Protein 8B2Y (pdb70)

Structure (mmCIF, N/CA/C/O backbone):
data_8B2Y
#
_entry.id   8B2Y
#
_cell.length_a   182.904
_cell.length_b   182.904
_cell.length_c   155.870
_cell.angle_alpha   90.000
_cell.angle_beta   90.000
_cell.angle_gamma   120.000
#
_symmetry.space_group_name_H-M   'P 65'
#
loop_
_entity.id
_entity.type
_entity.pdbx_description
1 polymer 'CsiFP4 chain A'
2 non-polymer 'SULFATE ION'
3 non-polymer 'CHLORIDE ION'
4 water water
#
loop_
_atom_site.group_PDB
_atom_site.id
_atom_site.type_symbol
_atom_site.label_atom_id
_atom_site.label_alt_id
_atom_site.label_comp_id
_atom_site.label_asym_id
_atom_site.label_entity_id
_atom_site.label_seq_id
_atom_site.pdbx_PDB_ins_code
_atom_site.Cartn_x
_atom_site.Cartn_y
_atom_site.Cartn_z
_atom_site.occupancy
_atom_site.B_iso_or_equiv
_atom_site.auth_seq_id
_atom_site.auth_comp_id
_atom_site.auth_asym_id
_atom_site.auth_atom_id
_atom_site.pdbx_PDB_model_num
ATOM 1 N N . MET A 1 3 ? 51.665 -57.388 20.777 1.00 77.08 3 MET A N 1
ATOM 2 C CA . MET A 1 3 ? 51.694 -55.930 20.745 1.00 76.79 3 MET A CA 1
ATOM 3 C C . MET A 1 3 ? 52.827 -55.378 21.602 1.00 76.09 3 MET A C 1
ATOM 4 O O . MET A 1 3 ? 52.993 -55.764 22.759 1.00 75.58 3 MET A O 1
ATOM 9 N N . ASN A 1 4 ? 53.601 -54.466 21.020 1.00 63.83 4 ASN A N 1
ATOM 10 C CA . ASN A 1 4 ? 54.742 -53.848 21.679 1.00 63.16 4 ASN A CA 1
ATOM 11 C C . ASN A 1 4 ? 54.451 -52.358 21.834 1.00 63.10 4 ASN A C 1
ATOM 12 O O . ASN A 1 4 ? 53.991 -51.705 20.893 1.00 63.68 4 ASN A O 1
ATOM 17 N N . ILE A 1 5 ? 54.732 -51.832 23.030 1.00 56.49 5 ILE A N 1
ATOM 18 C CA . ILE A 1 5 ? 54.418 -50.446 23.384 1.00 56.40 5 ILE A CA 1
ATOM 19 C C . ILE A 1 5 ? 55.237 -49.447 22.574 1.00 56.39 5 ILE A C 1
ATOM 20 O O . ILE A 1 5 ? 54.723 -48.397 22.165 1.00 56.74 5 ILE A O 1
ATOM 25 N N . GLY A 1 6 ? 56.517 -49.743 22.343 1.00 56.64 6 GLY A N 1
ATOM 26 C CA . GLY A 1 6 ? 57.375 -48.806 21.632 1.00 56.53 6 GLY A CA 1
ATOM 27 C C . GLY A 1 6 ? 56.843 -48.439 20.261 1.00 57.34 6 GLY A C 1
ATOM 28 O O . GLY A 1 6 ? 57.167 -47.372 19.728 1.00 57.37 6 GLY A O 1
ATOM 29 N N . SER A 1 7 ? 56.023 -49.316 19.675 1.00 59.72 7 SER A N 1
ATOM 30 C CA . SER A 1 7 ? 55.443 -49.061 18.364 1.00 60.65 7 SER A CA 1
ATOM 31 C C . SER A 1 7 ? 54.562 -47.821 18.352 1.00 61.01 7 SER A C 1
ATOM 32 O O . SER A 1 7 ? 54.388 -47.204 17.295 1.00 61.68 7 SER A O 1
ATOM 35 N N . VAL A 1 8 ? 53.992 -47.444 19.499 1.00 55.29 8 VAL A N 1
ATOM 36 C CA . VAL A 1 8 ? 53.097 -46.288 19.515 1.00 55.75 8 VAL A CA 1
ATOM 37 C C . VAL A 1 8 ? 53.872 -44.974 19.661 1.00 55.26 8 VAL A C 1
ATOM 38 O O . VAL A 1 8 ? 53.462 -43.946 19.109 1.00 55.81 8 VAL A O 1
ATOM 42 N N . VAL A 1 9 ? 55.001 -44.980 20.379 1.00 50.40 9 VAL A N 1
ATOM 43 C CA . VAL A 1 9 ? 55.741 -43.736 20.585 1.00 49.90 9 VAL A CA 1
ATOM 44 C C . VAL A 1 9 ? 56.407 -43.271 19.291 1.00 50.11 9 VAL A C 1
ATOM 45 O O . VAL A 1 9 ? 56.497 -42.064 19.037 1.00 50.16 9 VAL A O 1
ATOM 49 N N . PHE A 1 10 ? 56.871 -44.199 18.450 1.00 45.92 10 PHE A N 1
ATOM 50 C CA . PHE A 1 10 ? 57.559 -43.859 17.210 1.00 46.10 10 PHE A CA 1
ATOM 51 C C . PHE A 1 10 ? 56.621 -43.779 16.010 1.00 47.23 10 PHE A C 1
ATOM 52 O O . PHE A 1 10 ? 57.097 -43.747 14.871 1.00 47.51 10 PHE A O 1
ATOM 60 N N . GLN A 1 11 ? 55.308 -43.717 16.234 1.00 48.56 11 GLN A N 1
ATOM 61 C CA . GLN A 1 11 ? 54.363 -43.684 15.124 1.00 49.81 11 GLN A CA 1
ATOM 62 C C . GLN A 1 11 ? 54.275 -42.322 14.448 1.00 50.04 11 GLN A C 1
ATOM 63 O O . GLN A 1 11 ? 53.701 -42.230 13.357 1.00 50.93 11 GLN A O 1
ATOM 65 N N . LYS A 1 12 ? 54.829 -41.283 15.053 1.00 47.29 12 LYS A N 1
ATOM 66 C CA . LYS A 1 12 ? 54.933 -39.952 14.478 1.00 47.29 12 LYS A CA 1
ATOM 67 C C . LYS A 1 12 ? 56.391 -39.529 14.527 1.00 46.20 12 LYS A C 1
ATOM 68 O O . LYS A 1 12 ? 57.175 -40.078 15.310 1.00 45.46 12 LYS A O 1
ATOM 70 N N . PRO A 1 13 ? 56.795 -38.562 13.701 1.00 43.73 13 PRO A N 1
ATOM 71 C CA . PRO A 1 13 ? 58.177 -38.072 13.785 1.00 42.81 13 PRO A CA 1
ATOM 72 C C . PRO A 1 13 ? 58.475 -37.494 15.162 1.00 42.17 13 PRO A C 1
ATOM 73 O O . PRO A 1 13 ? 57.661 -36.777 15.747 1.00 42.45 13 PRO A O 1
ATOM 77 N N . ILE A 1 14 ? 59.662 -37.809 15.670 1.00 41.02 14 ILE A N 1
ATOM 78 C CA . ILE A 1 14 ? 60.092 -37.422 17.008 1.00 40.40 14 ILE A CA 1
ATOM 79 C C . ILE A 1 14 ? 61.390 -36.639 16.875 1.00 39.84 14 ILE A C 1
ATOM 80 O O . ILE A 1 14 ? 62.280 -37.062 16.135 1.00 39.63 14 ILE A O 1
ATOM 85 N N . PRO A 1 15 ? 61.542 -35.504 17.551 1.00 36.53 15 PRO A N 1
ATOM 86 C CA . PRO A 1 15 ? 62.858 -34.863 17.609 1.00 35.98 15 PRO A CA 1
ATOM 87 C C . PRO A 1 15 ? 63.818 -35.690 18.449 1.00 35.37 15 PRO A C 1
ATOM 88 O O . PRO A 1 15 ? 63.410 -36.434 19.345 1.00 35.29 15 PRO A O 1
ATOM 92 N N . PHE A 1 16 ? 65.110 -35.570 18.142 1.00 35.62 16 PHE A N 1
ATOM 93 C CA . PHE A 1 16 ? 66.137 -36.250 18.917 1.00 35.02 16 PHE A CA 1
ATOM 94 C C . PHE A 1 16 ? 67.289 -35.300 19.217 1.00 34.58 16 PHE A C 1
ATOM 95 O O . PHE A 1 16 ? 67.495 -34.296 18.529 1.00 34.70 16 PHE A O 1
ATOM 103 N N . VAL A 1 17 ? 68.038 -35.642 20.264 1.00 34.33 17 VAL A N 1
ATOM 104 C CA . VAL A 1 17 ? 69.184 -34.874 20.737 1.00 34.00 17 VAL A CA 1
ATOM 105 C C . VAL A 1 17 ? 70.345 -35.839 20.946 1.00 33.65 17 VAL A C 1
ATOM 106 O O . VAL A 1 17 ? 70.178 -36.880 21.590 1.00 33.58 17 VAL A O 1
ATOM 110 N N . VAL A 1 18 ? 71.511 -35.506 20.394 1.00 34.46 18 VAL A N 1
ATOM 111 C CA . VAL A 1 18 ? 72.700 -36.347 20.487 1.00 34.24 18 VAL A CA 1
ATOM 112 C C . VAL A 1 18 ? 73.763 -35.626 21.306 1.00 34.12 18 VAL A C 1
ATOM 113 O O . VAL A 1 18 ? 73.998 -34.426 21.119 1.00 34.18 18 VAL A O 1
ATOM 117 N N . GLN A 1 19 ? 74.412 -36.363 22.210 1.00 35.00 19 GLN A N 1
ATOM 118 C CA . GLN A 1 19 ? 75.457 -35.819 23.073 1.00 35.01 19 GLN A CA 1
ATOM 119 C C . GLN A 1 19 ? 76.581 -36.838 23.189 1.00 35.02 19 GLN A C 1
ATOM 120 O O . GLN A 1 19 ? 76.369 -37.937 23.709 1.00 35.04 19 GLN A O 1
ATOM 126 N N . PHE A 1 20 ? 77.775 -36.470 22.726 1.00 34.97 20 PHE A N 1
ATOM 127 C CA . PHE A 1 20 ? 78.914 -37.377 22.717 1.00 35.09 20 PHE A CA 1
ATOM 128 C C . PHE A 1 20 ? 80.144 -36.715 23.322 1.00 35.30 20 PHE A C 1
ATOM 129 O O . PHE A 1 20 ? 80.433 -35.546 23.050 1.00 35.31 20 PHE A O 1
ATOM 137 N N . GLU A 1 21 ? 80.857 -37.474 24.154 1.00 37.46 21 GLU A N 1
ATOM 138 C CA . GLU A 1 21 ? 82.166 -37.101 24.677 1.00 37.79 21 GLU A CA 1
ATOM 139 C C . GLU A 1 21 ? 83.186 -38.104 24.163 1.00 38.02 21 GLU A C 1
ATOM 140 O O . GLU A 1 21 ? 82.944 -39.315 24.207 1.00 38.10 21 GLU A O 1
ATOM 146 N N . GLY A 1 22 ? 84.314 -37.609 23.659 1.00 38.14 22 GLY A N 1
ATOM 147 C CA . GLY A 1 22 ? 85.276 -38.471 23.010 1.00 38.39 22 GLY A CA 1
ATOM 148 C C . GLY A 1 22 ? 86.698 -38.195 23.455 1.00 38.85 22 GLY A C 1
ATOM 149 O O . GLY A 1 22 ? 87.029 -37.113 23.946 1.00 38.93 22 GLY A O 1
ATOM 150 N N . ASP A 1 23 ? 87.538 -39.219 23.275 1.00 40.47 23 ASP A N 1
ATOM 151 C CA . ASP A 1 23 ? 88.970 -39.116 23.555 1.00 40.99 23 ASP A CA 1
ATOM 152 C C . ASP A 1 23 ? 89.635 -40.178 22.680 1.00 41.21 23 ASP A C 1
ATOM 153 O O . ASP A 1 23 ? 89.624 -41.362 23.026 1.00 41.58 23 ASP A O 1
ATOM 158 N N . ILE A 1 24 ? 90.193 -39.743 21.555 1.00 41.21 24 ILE A N 1
ATOM 159 C CA . ILE A 1 24 ? 90.863 -40.624 20.608 1.00 41.42 24 ILE A CA 1
ATOM 160 C C . ILE A 1 24 ? 92.296 -40.135 20.444 1.00 41.72 24 ILE A C 1
ATOM 161 O O . ILE A 1 24 ? 92.521 -38.967 20.100 1.00 41.44 24 ILE A O 1
ATOM 166 N N . ASN A 1 25 ? 93.260 -41.026 20.694 1.00 42.75 25 ASN A N 1
ATOM 167 C CA . ASN A 1 25 ? 94.685 -40.685 20.650 1.00 43.11 25 ASN A CA 1
ATOM 168 C C . ASN A 1 25 ? 95.006 -39.508 21.567 1.00 43.16 25 ASN A C 1
ATOM 169 O O . ASN A 1 25 ? 95.810 -38.635 21.235 1.00 43.13 25 ASN A O 1
ATOM 174 N N . GLY A 1 26 ? 94.363 -39.479 22.732 1.00 42.01 26 GLY A N 1
ATOM 175 C CA . GLY A 1 26 ? 94.584 -38.416 23.688 1.00 42.16 26 GLY A CA 1
ATOM 176 C C . GLY A 1 26 ? 93.933 -37.096 23.344 1.00 41.58 26 GLY A C 1
ATOM 177 O O . GLY A 1 26 ? 94.071 -36.138 24.116 1.00 41.74 26 GLY A O 1
ATOM 178 N N . LYS A 1 27 ? 93.244 -37.007 22.210 1.00 43.81 27 LYS A N 1
ATOM 179 C CA . LYS A 1 27 ? 92.589 -35.777 21.777 1.00 43.30 27 LYS A CA 1
ATOM 180 C C . LYS A 1 27 ? 91.134 -35.805 22.236 1.00 42.99 27 LYS A C 1
ATOM 181 O O . LYS A 1 27 ? 90.337 -36.615 21.752 1.00 42.74 27 LYS A O 1
ATOM 187 N N . LYS A 1 28 ? 90.794 -34.929 23.178 1.00 42.51 28 LYS A N 1
ATOM 188 C CA . LYS A 1 28 ? 89.442 -34.876 23.717 1.00 42.25 28 LYS A CA 1
ATOM 189 C C . LYS A 1 28 ? 88.540 -34.029 22.828 1.00 41.71 28 LYS A C 1
ATOM 190 O O . LYS A 1 28 ? 88.953 -32.986 22.314 1.00 41.66 28 LYS A O 1
ATOM 196 N N . PHE A 1 29 ? 87.301 -34.484 22.648 1.00 39.38 29 PHE A N 1
ATOM 197 C CA . PHE A 1 29 ? 86.337 -33.742 21.850 1.00 38.96 29 PHE A CA 1
ATOM 198 C C . PHE A 1 29 ? 84.942 -33.936 22.425 1.00 38.77 29 PHE A C 1
ATOM 199 O O . PHE A 1 29 ? 84.689 -34.863 23.198 1.00 38.88 29 PHE A O 1
ATOM 207 N N . SER A 1 30 ? 84.037 -33.039 22.036 1.00 37.77 30 SER A N 1
ATOM 208 C CA . SER A 1 30 ? 82.633 -33.117 22.420 1.00 37.59 30 SER A CA 1
ATOM 209 C C . SER A 1 30 ? 81.773 -32.749 21.222 1.00 37.32 30 SER A C 1
ATOM 210 O O . SER A 1 30 ? 82.047 -31.757 20.539 1.00 37.34 30 SER A O 1
ATOM 213 N N . VAL A 1 31 ? 80.743 -33.551 20.968 1.00 35.70 31 VAL A N 1
ATOM 214 C CA . VAL A 1 31 ? 79.809 -33.326 19.874 1.00 35.56 31 VAL A CA 1
ATOM 215 C C . VAL A 1 31 ? 78.417 -33.119 20.452 1.00 35.54 31 VAL A C 1
ATOM 216 O O . VAL A 1 31 ? 78.005 -33.831 21.374 1.00 35.54 31 VAL A O 1
ATOM 220 N N . ALA A 1 32 ? 77.698 -32.135 19.914 1.00 36.04 32 ALA A N 1
ATOM 221 C CA . ALA A 1 32 ? 76.317 -31.867 20.290 1.00 36.12 32 ALA A CA 1
ATOM 222 C C . ALA A 1 32 ? 75.490 -31.750 19.021 1.00 36.18 32 ALA A C 1
ATOM 223 O O . ALA A 1 32 ? 75.845 -30.989 18.114 1.00 36.25 32 ALA A O 1
ATOM 225 N N . GLY A 1 33 ? 74.396 -32.513 18.949 1.00 35.03 33 GLY A N 1
ATOM 226 C CA . GLY A 1 33 ? 73.579 -32.542 17.757 1.00 35.21 33 GLY A CA 1
ATOM 227 C C . GLY A 1 33 ? 72.103 -32.642 18.088 1.00 35.45 33 GLY A C 1
ATOM 228 O O . GLY A 1 33 ? 71.711 -32.897 19.229 1.00 35.40 33 GLY A O 1
ATOM 229 N N . LYS A 1 34 ? 71.290 -32.433 17.056 1.00 36.47 34 LYS A N 1
ATOM 230 C CA . LYS A 1 34 ? 69.843 -32.543 17.165 1.00 36.84 34 LYS A CA 1
ATOM 231 C C . LYS A 1 34 ? 69.287 -32.828 15.781 1.00 37.22 34 LYS A C 1
ATOM 232 O O . LYS A 1 34 ? 69.898 -32.479 14.767 1.00 37.23 34 LYS A O 1
ATOM 238 N N . GLY A 1 35 ? 68.133 -33.472 15.752 1.00 37.43 35 GLY A N 1
ATOM 239 C CA . GLY A 1 35 ? 67.509 -33.791 14.492 1.00 37.92 35 GLY A CA 1
ATOM 240 C C . GLY A 1 35 ? 66.121 -34.339 14.696 1.00 38.44 35 GLY A C 1
ATOM 241 O O . GLY A 1 35 ? 65.514 -34.159 15.753 1.00 38.45 35 GLY A O 1
ATOM 242 N N . ILE A 1 36 ? 65.622 -35.015 13.667 1.00 38.84 36 ILE A N 1
ATOM 243 C CA . ILE A 1 36 ? 64.290 -35.605 13.696 1.00 39.35 36 ILE A CA 1
ATOM 244 C C . ILE A 1 36 ? 64.343 -36.992 13.081 1.00 39.45 36 ILE A C 1
ATOM 245 O O . ILE A 1 36 ? 65.043 -37.219 12.089 1.00 39.40 36 ILE A O 1
ATOM 250 N N . GLY A 1 37 ? 63.604 -37.914 13.672 1.00 38.86 37 GLY A N 1
ATOM 251 C CA . GLY A 1 37 ? 63.507 -39.266 13.149 1.00 39.14 37 GLY A CA 1
ATOM 252 C C . GLY A 1 37 ? 62.070 -39.670 12.918 1.00 39.92 37 GLY A C 1
ATOM 253 O O . GLY A 1 37 ? 61.193 -39.379 13.730 1.00 40.07 37 GLY A O 1
ATOM 254 N N . ASP A 1 38 ? 61.839 -40.342 11.797 1.00 41.60 38 ASP A N 1
ATOM 255 C CA . ASP A 1 38 ? 60.513 -40.813 11.413 1.00 42.52 38 ASP A CA 1
ATOM 256 C C . ASP A 1 38 ? 60.617 -42.317 11.188 1.00 42.87 38 ASP A C 1
ATOM 257 O O . ASP A 1 38 ? 61.073 -42.762 10.129 1.00 43.13 38 ASP A O 1
ATOM 262 N N . ALA A 1 39 ? 60.188 -43.101 12.179 1.00 43.07 39 ALA A N 1
ATOM 263 C CA . ALA A 1 39 ? 60.261 -44.549 12.048 1.00 43.47 39 ALA A CA 1
ATOM 264 C C . ALA A 1 39 ? 59.252 -45.082 11.043 1.00 44.68 39 ALA A C 1
ATOM 265 O O . ALA A 1 39 ? 59.342 -46.254 10.660 1.00 45.21 39 ALA A O 1
ATOM 267 N N . ASN A 1 40 ? 58.316 -44.242 10.590 1.00 47.10 40 ASN A N 1
ATOM 268 C CA . ASN A 1 40 ? 57.372 -44.668 9.565 1.00 48.28 40 ASN A CA 1
ATOM 269 C C . ASN A 1 40 ? 58.058 -44.811 8.217 1.00 48.32 40 ASN A C 1
ATOM 270 O O . ASN A 1 40 ? 57.680 -45.671 7.414 1.00 49.13 40 ASN A O 1
ATOM 275 N N . SER A 1 41 ? 59.079 -43.993 7.963 1.00 42.72 41 SER A N 1
ATOM 276 C CA . SER A 1 41 ? 59.832 -44.038 6.722 1.00 42.62 41 SER A CA 1
ATOM 277 C C . SER A 1 41 ? 61.231 -44.605 6.888 1.00 42.00 41 SER A C 1
ATOM 278 O O . SER A 1 41 ? 61.835 -45.020 5.893 1.00 42.09 41 SER A O 1
ATOM 281 N N . GLY A 1 42 ? 61.761 -44.624 8.107 1.00 42.93 42 GLY A N 1
ATOM 282 C CA . GLY A 1 42 ? 63.127 -45.038 8.329 1.00 42.29 42 GLY A CA 1
ATOM 283 C C . GLY A 1 42 ? 64.141 -43.942 8.124 1.00 41.48 42 GLY A C 1
ATOM 284 O O . GLY A 1 42 ? 65.345 -44.218 8.141 1.00 41.01 42 GLY A O 1
ATOM 285 N N . LYS A 1 43 ? 63.688 -42.708 7.927 1.00 40.55 43 LYS A N 1
ATOM 286 C CA . LYS A 1 43 ? 64.559 -41.563 7.714 1.00 39.89 43 LYS A CA 1
ATOM 287 C C . LYS A 1 43 ? 64.738 -40.816 9.026 1.00 39.25 43 LYS A C 1
ATOM 288 O O . LYS A 1 43 ? 63.752 -40.474 9.688 1.00 39.44 43 LYS A O 1
ATOM 294 N N . PHE A 1 44 ? 65.989 -40.570 9.403 1.00 39.23 44 PHE A N 1
ATOM 295 C CA . PHE A 1 44 ? 66.274 -39.632 10.478 1.00 38.65 44 PHE A CA 1
ATOM 296 C C . PHE A 1 44 ? 67.489 -38.800 10.108 1.00 38.16 44 PHE A C 1
ATOM 297 O O . PHE A 1 44 ? 68.518 -39.335 9.684 1.00 37.97 44 PHE A O 1
ATOM 305 N N . GLU A 1 45 ? 67.347 -37.485 10.259 1.00 40.89 45 GLU A N 1
ATOM 306 C CA . GLU A 1 45 ? 68.315 -36.506 9.792 1.00 40.58 45 GLU A CA 1
ATOM 307 C C . GLU A 1 45 ? 68.679 -35.590 10.947 1.00 40.15 45 GLU A C 1
ATOM 308 O O . GLU A 1 45 ? 67.793 -35.108 11.660 1.00 40.33 45 GLU A O 1
ATOM 314 N N . GLY A 1 46 ? 69.974 -35.355 11.134 1.00 38.43 46 GLY A N 1
ATOM 315 C CA . GLY A 1 46 ? 70.425 -34.503 12.216 1.00 38.04 46 GLY A CA 1
ATOM 316 C C . GLY A 1 46 ? 71.653 -33.709 11.831 1.00 37.74 46 GLY A C 1
ATOM 317 O O . GLY A 1 46 ? 72.402 -34.074 10.918 1.00 37.71 46 GLY A O 1
ATOM 318 N N . LYS A 1 47 ? 71.839 -32.600 12.537 1.00 37.27 47 LYS A N 1
ATOM 319 C CA . LYS A 1 47 ? 73.009 -31.746 12.400 1.00 37.02 47 LYS A CA 1
ATOM 320 C C . LYS A 1 47 ? 73.806 -31.820 13.694 1.00 36.63 47 LYS A C 1
ATOM 321 O O . LYS A 1 47 ? 73.255 -31.596 14.776 1.00 36.63 47 LYS A O 1
ATOM 327 N N . HIS A 1 48 ? 75.094 -32.141 13.585 1.00 36.74 48 HIS A N 1
ATOM 328 C CA . HIS A 1 48 ? 75.952 -32.351 14.745 1.00 36.47 48 HIS A CA 1
ATOM 329 C C . HIS A 1 48 ? 77.168 -31.449 14.634 1.00 36.39 48 HIS A C 1
ATOM 330 O O . HIS A 1 48 ? 77.801 -31.393 13.578 1.00 36.43 48 HIS A O 1
ATOM 337 N N . ILE A 1 49 ? 77.501 -30.759 15.723 1.00 38.07 49 ILE A N 1
ATOM 338 C CA . ILE A 1 49 ? 78.602 -29.805 15.750 1.00 38.07 49 ILE A CA 1
ATOM 339 C C . ILE A 1 49 ? 79.609 -30.249 16.802 1.00 37.98 49 ILE A C 1
ATOM 340 O O . ILE A 1 49 ? 79.234 -30.798 17.844 1.00 37.95 49 ILE A O 1
ATOM 345 N N . CYS A 1 50 ? 80.892 -30.038 16.513 1.00 40.03 50 CYS A N 1
ATOM 346 C CA . CYS A 1 50 ? 81.962 -30.281 17.476 1.00 40.07 50 CYS A CA 1
ATOM 347 C C . CYS A 1 50 ? 82.136 -29.033 18.333 1.00 40.26 50 CYS A C 1
ATOM 348 O O . CYS A 1 50 ? 82.683 -28.026 17.873 1.00 40.36 50 CYS A O 1
ATOM 351 N N . THR A 1 51 ? 81.660 -29.094 19.577 1.00 38.65 51 THR A N 1
ATOM 352 C CA . THR A 1 51 ? 81.663 -27.930 20.454 1.00 38.90 51 THR A CA 1
ATOM 353 C C . THR A 1 51 ? 83.029 -27.622 21.057 1.00 39.16 51 THR A C 1
ATOM 354 O O . THR A 1 51 ? 83.189 -26.554 21.657 1.00 39.46 51 THR A O 1
ATOM 358 N N . THR A 1 52 ? 84.012 -28.510 20.915 1.00 39.65 52 THR A N 1
ATOM 359 C CA . THR A 1 52 ? 85.349 -28.274 21.446 1.00 39.95 52 THR A CA 1
ATOM 360 C C . THR A 1 52 ? 86.310 -27.722 20.404 1.00 39.95 52 THR A C 1
ATOM 361 O O . THR A 1 52 ? 87.486 -27.511 20.715 1.00 40.21 52 THR A O 1
ATOM 365 N N . GLY A 1 53 ? 85.842 -27.488 19.184 1.00 42.44 53 GLY A N 1
ATOM 366 C CA . GLY A 1 53 ? 86.691 -26.984 18.127 1.00 42.43 53 GLY A CA 1
ATOM 367 C C . GLY A 1 53 ? 86.530 -27.795 16.861 1.00 42.20 53 GLY A C 1
ATOM 368 O O . GLY A 1 53 ? 85.420 -27.929 16.336 1.00 42.03 53 GLY A O 1
ATOM 369 N N . ASP A 1 54 ? 87.630 -28.344 16.361 1.00 44.24 54 ASP A N 1
ATOM 370 C CA . ASP A 1 54 ? 87.602 -29.252 15.226 1.00 44.08 54 ASP A CA 1
ATOM 371 C C . ASP A 1 54 ? 87.576 -30.690 15.724 1.00 44.08 54 ASP A C 1
ATOM 372 O O . ASP A 1 54 ? 88.262 -31.036 16.691 1.00 44.28 54 ASP A O 1
ATOM 377 N N . LEU A 1 55 ? 86.782 -31.522 15.065 1.00 41.32 55 LEU A N 1
ATOM 378 C CA . LEU A 1 55 ? 86.764 -32.938 15.402 1.00 41.35 55 LEU A CA 1
ATOM 379 C C . LEU A 1 55 ? 88.117 -33.545 15.046 1.00 41.55 55 LEU A C 1
ATOM 380 O O . LEU A 1 55 ? 88.597 -33.358 13.923 1.00 41.55 55 LEU A O 1
ATOM 385 N N . PRO A 1 56 ? 88.768 -34.262 15.967 1.00 41.28 56 PRO A N 1
ATOM 386 C CA . PRO A 1 56 ? 90.122 -34.767 15.685 1.00 41.57 56 PRO A CA 1
ATOM 387 C C . PRO A 1 56 ? 90.165 -35.888 14.661 1.00 41.62 56 PRO A C 1
ATOM 388 O O . PRO A 1 56 ? 91.267 -36.295 14.268 1.00 41.86 56 PRO A O 1
ATOM 392 N N . ILE A 1 57 ? 89.017 -36.395 14.215 1.00 40.90 57 ILE A N 1
ATOM 393 C CA . ILE A 1 57 ? 88.950 -37.486 13.252 1.00 41.01 57 ILE A CA 1
ATOM 394 C C . ILE A 1 57 ? 87.897 -37.143 12.206 1.00 40.78 57 ILE A C 1
ATOM 395 O O . ILE A 1 57 ? 87.095 -36.222 12.376 1.00 40.56 57 ILE A O 1
ATOM 400 N N . SER A 1 58 ? 87.921 -37.892 11.106 1.00 41.44 58 SER A N 1
ATOM 401 C CA . SER A 1 58 ? 86.924 -37.714 10.061 1.00 41.34 58 SER A CA 1
ATOM 402 C C . SER A 1 58 ? 85.525 -37.951 10.617 1.00 41.22 58 SER A C 1
ATOM 403 O O . SER A 1 58 ? 85.306 -38.857 11.426 1.00 41.32 58 SER A O 1
ATOM 406 N N . TRP A 1 59 ? 84.576 -37.117 10.184 1.00 38.75 59 TRP A N 1
ATOM 407 C CA . TRP A 1 59 ? 83.203 -37.243 10.664 1.00 38.67 59 TRP A CA 1
ATOM 408 C C . TRP A 1 59 ? 82.618 -38.610 10.331 1.00 38.91 59 TRP A C 1
ATOM 409 O O . TRP A 1 59 ? 81.833 -39.163 11.110 1.00 38.91 59 TRP A O 1
ATOM 420 N N . GLY A 1 60 ? 82.985 -39.167 9.174 1.00 37.80 60 GLY A N 1
ATOM 421 C CA . GLY A 1 60 ? 82.486 -40.479 8.798 1.00 38.12 60 GLY A CA 1
ATOM 422 C C . GLY A 1 60 ? 82.838 -41.567 9.793 1.00 38.26 60 GLY A C 1
ATOM 423 O O . GLY A 1 60 ? 82.123 -42.567 9.904 1.00 38.53 60 GLY A O 1
ATOM 424 N N . ALA A 1 61 ? 83.938 -41.392 10.528 1.00 36.13 61 ALA A N 1
ATOM 425 C CA . ALA A 1 61 ? 84.368 -42.393 11.496 1.00 35.92 61 ALA A CA 1
ATOM 426 C C . ALA A 1 61 ? 83.452 -42.491 12.710 1.00 35.59 61 ALA A C 1
ATOM 427 O O . ALA A 1 61 ? 83.558 -43.468 13.458 1.00 35.43 61 ALA A O 1
ATOM 429 N N . ILE A 1 62 ? 82.568 -41.517 12.933 1.00 35.72 62 ILE A N 1
ATOM 430 C CA . ILE A 1 62 ? 81.625 -41.582 14.047 1.00 35.58 62 ILE A CA 1
ATOM 431 C C . ILE A 1 62 ? 80.194 -41.360 13.575 1.00 35.52 62 ILE A C 1
ATOM 432 O O . ILE A 1 62 ? 79.282 -41.219 14.398 1.00 35.38 62 ILE A O 1
ATOM 437 N N . ALA A 1 63 ? 79.992 -41.307 12.255 1.00 35.04 63 ALA A N 1
ATOM 438 C CA . ALA A 1 63 ? 78.692 -40.919 11.708 1.00 35.08 63 ALA A CA 1
ATOM 439 C C . ALA A 1 63 ? 77.563 -41.786 12.257 1.00 35.26 63 ALA A C 1
ATOM 440 O O . ALA A 1 63 ? 76.581 -41.272 12.804 1.00 35.11 63 ALA A O 1
ATOM 442 N N . CYS A 1 64 ? 77.695 -43.109 12.146 1.00 35.59 64 CYS A N 1
ATOM 443 C CA . CYS A 1 64 ? 76.637 -44.009 12.582 1.00 35.86 64 CYS A CA 1
ATOM 444 C C . CYS A 1 64 ? 76.739 -44.345 14.062 1.00 35.69 64 CYS A C 1
ATOM 445 O O . CYS A 1 64 ? 76.277 -45.411 14.485 1.00 36.02 64 CYS A O 1
ATOM 448 N N . LEU A 1 65 ? 77.376 -43.478 14.843 1.00 35.72 65 LEU A N 1
ATOM 449 C CA . LEU A 1 65 ? 77.236 -43.461 16.290 1.00 35.50 65 LEU A CA 1
ATOM 450 C C . LEU A 1 65 ? 76.492 -42.235 16.791 1.00 35.11 65 LEU A C 1
ATOM 451 O O . LEU A 1 65 ? 75.811 -42.316 17.814 1.00 34.99 65 LEU A O 1
ATOM 456 N N . LEU A 1 66 ? 76.638 -41.171 16.095 1.00 35.77 66 LEU A N 1
ATOM 457 C CA . LEU A 1 66 ? 75.758 -40.015 16.256 1.00 35.58 66 LEU A CA 1
ATOM 458 C C . LEU A 1 66 ? 74.332 -40.450 15.862 1.00 35.85 66 LEU A C 1
ATOM 459 O O . LEU A 1 66 ? 73.346 -40.111 16.469 1.00 35.85 66 LEU A O 1
ATOM 488 N N . MET A 1 68 ? 70.871 -44.308 16.421 1.00 35.40 70 MET A N 1
ATOM 489 C CA . MET A 1 68 ? 69.530 -44.544 16.949 1.00 35.58 70 MET A CA 1
ATOM 490 C C . MET A 1 68 ? 68.739 -45.501 16.058 1.00 36.29 70 MET A C 1
ATOM 491 O O . MET A 1 68 ? 67.817 -45.082 15.355 1.00 36.65 70 MET A O 1
ATOM 496 N N . PRO A 1 69 ? 69.087 -46.798 16.105 1.00 35.81 71 PRO A N 1
ATOM 497 C CA . PRO A 1 69 ? 68.405 -47.783 15.251 1.00 36.62 71 PRO A CA 1
ATOM 498 C C . PRO A 1 69 ? 66.932 -47.971 15.582 1.00 36.93 71 PRO A C 1
ATOM 499 O O . PRO A 1 69 ? 66.239 -48.743 14.912 1.00 37.70 71 PRO A O 1
ATOM 503 N N . CYS A 1 70 ? 66.440 -47.284 16.615 1.00 37.25 72 CYS A N 1
ATOM 504 C CA . CYS A 1 70 ? 65.009 -47.298 16.886 1.00 37.57 72 CYS A CA 1
ATOM 505 C C . CYS A 1 70 ? 64.215 -46.600 15.791 1.00 38.11 72 CYS A C 1
ATOM 506 O O . CYS A 1 70 ? 63.031 -46.901 15.613 1.00 38.73 72 CYS A O 1
ATOM 509 N N . PHE A 1 71 ? 64.838 -45.684 15.050 1.00 37.17 73 PHE A N 1
ATOM 510 C CA . PHE A 1 71 ? 64.166 -44.983 13.963 1.00 37.68 73 PHE A CA 1
ATOM 511 C C . PHE A 1 71 ? 64.126 -45.780 12.667 1.00 38.47 73 PHE A C 1
ATOM 512 O O . PHE A 1 71 ? 63.558 -45.295 11.683 1.00 38.99 73 PHE A O 1
ATOM 520 N N . ALA A 1 72 ? 64.720 -46.968 12.628 1.00 38.08 74 ALA A N 1
ATOM 521 C CA . ALA A 1 72 ? 64.651 -47.789 11.428 1.00 38.97 74 ALA A CA 1
ATOM 522 C C . ALA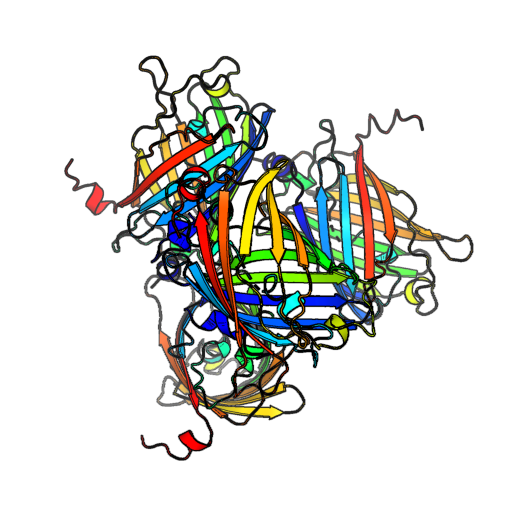 A 1 72 ? 63.222 -48.263 11.196 1.00 39.93 74 ALA A C 1
ATOM 523 O O . ALA A 1 72 ? 62.482 -48.541 12.144 1.00 39.92 74 ALA A O 1
ATOM 525 N N . LYS A 1 73 ? 62.832 -48.349 9.927 1.00 40.84 75 LYS A N 1
ATOM 526 C CA . LYS A 1 73 ? 61.491 -48.797 9.564 1.00 41.91 75 LYS A CA 1
ATOM 527 C C . LYS A 1 73 ? 61.448 -50.319 9.619 1.00 42.63 75 LYS A C 1
ATOM 528 O O . LYS A 1 73 ? 62.069 -50.996 8.792 1.00 43.08 75 LYS A O 1
ATOM 534 N N . TYR A 1 74 ? 60.717 -50.861 10.594 1.00 41.97 76 TYR A N 1
ATOM 535 C CA . TYR A 1 74 ? 60.611 -52.304 10.764 1.00 42.21 76 TYR A CA 1
ATOM 536 C C . TYR A 1 74 ? 59.300 -52.811 10.192 1.00 42.94 76 TYR A C 1
ATOM 537 O O . TYR A 1 74 ? 58.231 -52.316 10.579 1.00 43.01 76 TYR A O 1
ATOM 546 N N . PRO A 1 75 ? 59.328 -53.777 9.279 1.00 45.21 77 PRO A N 1
ATOM 547 C CA . PRO A 1 75 ? 58.081 -54.405 8.834 1.00 45.50 77 PRO A CA 1
ATOM 548 C C . PRO A 1 75 ? 57.516 -55.296 9.930 1.00 45.08 77 PRO A C 1
ATOM 549 O O . PRO A 1 75 ? 58.192 -55.649 10.899 1.00 44.53 77 PRO A O 1
ATOM 553 N N . ASN A 1 76 ? 56.246 -55.668 9.764 1.00 50.63 78 ASN A N 1
ATOM 554 C CA . ASN A 1 76 ? 55.582 -56.457 10.795 1.00 50.29 78 ASN A CA 1
ATOM 555 C C . ASN A 1 76 ? 56.076 -57.897 10.844 1.00 50.08 78 ASN A C 1
ATOM 556 O O . ASN A 1 76 ? 55.951 -58.542 11.890 1.00 49.69 78 ASN A O 1
ATOM 561 N N . ASP A 1 77 ? 56.619 -58.425 9.748 1.00 49.55 79 ASP A N 1
ATOM 562 C CA . ASP A 1 77 ? 57.180 -59.769 9.787 1.00 49.41 79 ASP A CA 1
ATOM 563 C C . ASP A 1 77 ? 58.593 -59.803 10.379 1.00 49.04 79 ASP A C 1
ATOM 564 O O . ASP A 1 77 ? 59.311 -60.793 10.194 1.00 49.04 79 ASP A O 1
ATOM 569 N N . VAL A 1 78 ? 59.000 -58.741 11.080 1.00 44.52 80 VAL A N 1
ATOM 570 C CA . VAL A 1 78 ? 60.272 -58.695 11.787 1.00 44.09 80 VAL A CA 1
ATOM 571 C C . VAL A 1 78 ? 60.006 -58.166 13.192 1.00 43.51 80 VAL A C 1
ATOM 572 O O . VAL A 1 78 ? 59.555 -57.028 13.346 1.00 43.43 80 VAL A O 1
ATOM 576 N N . PRO A 1 79 ? 60.273 -58.939 14.247 1.00 42.17 81 PRO A N 1
ATOM 577 C CA . PRO A 1 79 ? 60.037 -58.442 15.614 1.00 41.53 81 PRO A CA 1
ATOM 578 C C . PRO A 1 79 ? 61.008 -57.322 15.959 1.00 41.07 81 PRO A C 1
ATOM 579 O O . PRO A 1 79 ? 62.227 -57.490 15.874 1.00 40.98 81 PRO A O 1
ATOM 583 N N . ASP A 1 80 ? 60.460 -56.173 16.357 1.00 42.04 82 ASP A N 1
ATOM 584 C CA . ASP A 1 80 ? 61.256 -54.973 16.621 1.00 41.53 82 ASP A CA 1
ATOM 585 C C . ASP A 1 80 ? 61.682 -54.978 18.082 1.00 40.71 82 ASP A C 1
ATOM 586 O O . ASP A 1 80 ? 61.002 -54.441 18.957 1.00 40.29 82 ASP A O 1
ATOM 591 N N . TYR A 1 81 ? 62.838 -55.591 18.342 1.00 41.10 83 TYR A N 1
ATOM 592 C CA . TYR A 1 81 ? 63.348 -55.676 19.706 1.00 40.44 83 TYR A CA 1
ATOM 593 C C . TYR A 1 81 ? 63.786 -54.312 20.225 1.00 39.76 83 TYR A C 1
ATOM 594 O O . TYR A 1 81 ? 63.570 -53.991 21.400 1.00 39.24 83 TYR A O 1
ATOM 603 N N . ILE A 1 82 ? 64.408 -53.499 19.367 1.00 38.89 84 ILE A N 1
ATOM 604 C CA . ILE A 1 82 ? 64.967 -52.224 19.811 1.00 38.22 84 ILE A CA 1
ATOM 605 C C . ILE A 1 82 ? 63.861 -51.288 20.285 1.00 37.96 84 ILE A C 1
ATOM 606 O O . ILE A 1 82 ? 63.973 -50.648 21.337 1.00 37.37 84 ILE A O 1
ATOM 611 N N . LYS A 1 83 ? 62.773 -51.194 19.516 1.00 39.92 85 LYS A N 1
ATOM 612 C CA . LYS A 1 83 ? 61.656 -50.352 19.933 1.00 39.84 85 LYS A CA 1
ATOM 613 C C . LYS A 1 83 ? 60.986 -50.884 21.193 1.00 39.61 85 LYS A C 1
ATOM 614 O O . LYS A 1 83 ? 60.509 -50.096 22.017 1.00 39.29 85 LYS A O 1
ATOM 620 N N . SER A 1 84 ? 60.934 -52.209 21.361 1.00 41.55 86 SER A N 1
ATOM 621 C CA . SER A 1 84 ? 60.253 -52.787 22.514 1.00 41.37 86 SER A CA 1
ATOM 622 C C . SER A 1 84 ? 60.917 -52.421 23.836 1.00 40.68 86 SER A C 1
ATOM 623 O O . SER A 1 84 ? 60.275 -52.527 24.886 1.00 40.48 86 SER A O 1
ATOM 626 N N . THR A 1 85 ? 62.180 -51.986 23.814 1.00 38.95 87 THR A N 1
ATOM 627 C CA . THR A 1 85 ? 62.847 -51.591 25.049 1.00 38.39 87 THR A CA 1
ATOM 628 C C . THR A 1 85 ? 62.361 -50.248 25.575 1.00 38.09 87 THR A C 1
ATOM 629 O O . THR A 1 85 ? 62.757 -49.853 26.677 1.00 37.71 87 THR A O 1
ATOM 633 N N . PHE A 1 86 ? 61.528 -49.546 24.826 1.00 37.80 88 PHE A N 1
ATOM 634 C CA . PHE A 1 86 ? 61.014 -48.256 25.250 1.00 37.64 88 PHE A CA 1
ATOM 635 C C . PHE A 1 86 ? 59.740 -48.430 26.064 1.00 37.74 88 PHE A C 1
ATOM 636 O O . PHE A 1 86 ? 59.082 -49.473 25.991 1.00 38.02 88 PHE A O 1
ATOM 644 N N . PRO A 1 87 ? 59.353 -47.422 26.868 1.00 37.73 89 PRO A N 1
ATOM 645 C CA . PRO A 1 87 ? 59.904 -46.068 27.033 1.00 37.49 89 PRO A CA 1
ATOM 646 C C . PRO A 1 87 ? 61.245 -45.996 27.765 1.00 37.01 89 PRO A C 1
ATOM 647 O O . PRO A 1 87 ? 61.906 -44.960 27.693 1.00 36.84 89 PRO A O 1
ATOM 651 N N . GLU A 1 88 ? 61.628 -47.066 28.469 1.00 37.61 90 GLU A N 1
ATOM 652 C CA . GLU A 1 88 ? 62.845 -47.019 29.275 1.00 37.25 90 GLU A CA 1
ATOM 653 C C . GLU A 1 88 ? 64.078 -46.767 28.415 1.00 37.17 90 GLU A C 1
ATOM 654 O O . GLU A 1 88 ? 64.985 -46.028 28.818 1.00 36.89 90 GLU A O 1
ATOM 660 N N . GLY A 1 89 ? 64.132 -47.370 27.233 1.00 36.19 91 GLY A N 1
ATOM 661 C CA . GLY A 1 89 ? 65.246 -47.182 26.324 1.00 36.12 91 GLY A CA 1
ATOM 662 C C . GLY A 1 89 ? 66.198 -48.362 26.343 1.00 36.16 91 GLY A C 1
ATOM 663 O O . GLY A 1 89 ? 65.967 -49.390 26.988 1.00 36.28 91 GLY A O 1
ATOM 664 N N . PHE A 1 90 ? 67.301 -48.200 25.614 1.00 34.95 92 PHE A N 1
ATOM 665 C CA . PHE A 1 90 ? 68.285 -49.263 25.473 1.00 35.15 92 PHE A CA 1
ATOM 666 C C . PHE A 1 90 ? 69.690 -48.682 25.552 1.00 34.96 92 PHE A C 1
ATOM 667 O O . PHE A 1 90 ? 69.897 -47.474 25.416 1.00 34.68 92 PHE A O 1
ATOM 675 N N . GLN A 1 91 ? 70.657 -49.568 25.777 1.00 38.38 93 GLN A N 1
ATOM 676 C CA . GLN A 1 91 ? 72.070 -49.226 25.752 1.00 38.38 93 GLN A CA 1
ATOM 677 C C . GLN A 1 91 ? 72.773 -50.087 24.711 1.00 38.88 93 GLN A C 1
ATOM 678 O O . GLN A 1 91 ? 72.353 -51.215 24.431 1.00 39.31 93 GLN A O 1
ATOM 684 N N . ARG A 1 92 ? 73.842 -49.546 24.131 1.00 37.09 94 ARG A N 1
ATOM 685 C CA . ARG A 1 92 ? 74.570 -50.227 23.065 1.00 37.60 94 ARG A CA 1
ATOM 686 C C . ARG A 1 92 ? 76.062 -49.987 23.230 1.00 37.75 94 ARG A C 1
ATOM 687 O O . ARG A 1 92 ? 76.505 -48.836 23.279 1.00 37.33 94 ARG A O 1
ATOM 695 N N . GLU A 1 93 ? 76.828 -51.070 23.311 1.00 42.89 95 GLU A N 1
ATOM 696 C CA . GLU A 1 93 ? 78.282 -51.007 23.327 1.00 43.25 95 GLU A CA 1
ATOM 697 C C . GLU A 1 93 ? 78.819 -51.399 21.960 1.00 43.70 95 GLU A C 1
ATOM 698 O O . GLU A 1 93 ? 78.345 -52.363 21.352 1.00 44.20 95 GLU A O 1
ATOM 704 N N . SER A 1 94 ? 79.802 -50.648 21.479 1.00 38.78 96 SER A N 1
ATOM 705 C CA . SER A 1 94 ? 80.325 -50.830 20.135 1.00 39.09 96 SER A CA 1
ATOM 706 C C . SER A 1 94 ? 81.842 -50.893 20.182 1.00 39.50 96 SER A C 1
ATOM 707 O O . SER A 1 94 ? 82.485 -50.096 20.871 1.00 39.21 96 SER A O 1
ATOM 710 N N . LEU A 1 95 ? 82.405 -51.858 19.462 1.00 37.41 97 LEU A N 1
ATOM 711 C CA . LEU A 1 95 ? 83.837 -51.919 19.200 1.00 37.78 97 LEU A CA 1
ATOM 712 C C . LEU A 1 95 ? 84.028 -51.562 17.734 1.00 37.56 97 LEU A C 1
ATOM 713 O O . LEU A 1 95 ? 83.608 -52.313 16.847 1.00 37.97 97 LEU A O 1
ATOM 718 N N . VAL A 1 96 ? 84.655 -50.419 17.479 1.00 38.68 98 VAL A N 1
ATOM 719 C CA . VAL A 1 96 ? 84.839 -49.908 16.128 1.00 38.39 98 VAL A CA 1
ATOM 720 C C . VAL A 1 96 ? 86.315 -50.026 15.782 1.00 38.70 98 VAL A C 1
ATOM 721 O O . VAL A 1 96 ? 87.166 -49.423 16.448 1.00 38.58 98 VAL A O 1
ATOM 725 N N . GLU A 1 97 ? 86.617 -50.794 14.738 1.00 41.68 99 GLU A N 1
ATOM 726 C CA . GLU A 1 97 ? 87.986 -51.070 14.325 1.00 42.03 99 GLU A CA 1
ATOM 727 C C . GLU A 1 97 ? 88.185 -50.562 12.906 1.00 41.68 99 GLU A C 1
ATOM 728 O O . GLU A 1 97 ? 87.378 -50.859 12.018 1.00 41.69 99 GLU A O 1
ATOM 734 N N . PHE A 1 98 ? 89.256 -49.806 12.693 1.00 43.82 100 PHE A N 1
ATOM 735 C CA . PHE A 1 98 ? 89.567 -49.243 11.389 1.00 43.50 100 PHE A CA 1
ATOM 736 C C . PHE A 1 98 ? 90.756 -49.980 10.789 1.00 43.98 100 PHE A C 1
ATOM 737 O O . PHE A 1 98 ? 91.752 -50.234 11.475 1.00 44.29 100 PHE A O 1
ATOM 745 N N . GLY A 1 99 ? 90.653 -50.301 9.501 1.00 49.36 101 GLY A N 1
ATOM 746 C CA . GLY A 1 99 ? 91.675 -51.090 8.837 1.00 49.79 101 GLY A CA 1
ATOM 747 C C . GLY A 1 99 ? 92.992 -50.346 8.746 1.00 49.61 101 GLY A C 1
ATOM 748 O O . GLY A 1 99 ? 93.044 -49.227 8.207 1.00 49.10 101 GLY A O 1
ATOM 749 N N . ASN A 1 100 ? 94.065 -50.953 9.256 1.00 54.82 102 ASN A N 1
ATOM 750 C CA . ASN A 1 100 ? 95.403 -50.363 9.285 1.00 54.75 102 ASN A CA 1
ATOM 751 C C . ASN A 1 100 ? 95.430 -49.033 10.024 1.00 54.28 102 ASN A C 1
ATOM 752 O O . ASN A 1 100 ? 96.318 -48.205 9.794 1.00 54.06 102 ASN A O 1
ATOM 757 N N . ASP A 1 101 ? 94.462 -48.818 10.905 1.00 48.50 103 ASP A N 1
ATOM 758 C CA . ASP A 1 101 ? 94.447 -47.656 11.779 1.00 48.10 103 ASP A CA 1
ATOM 759 C C . ASP A 1 101 ? 93.991 -48.165 13.142 1.00 48.40 103 ASP A C 1
ATOM 760 O O . ASP A 1 101 ? 94.023 -49.370 13.418 1.00 48.99 103 ASP A O 1
ATOM 765 N N . GLY A 1 102 ? 93.537 -47.267 14.004 1.00 45.94 104 GLY A N 1
ATOM 766 C CA . GLY A 1 102 ? 93.252 -47.605 15.381 1.00 46.22 104 GLY A CA 1
ATOM 767 C C . GLY A 1 102 ? 91.871 -48.191 15.578 1.00 46.20 104 GLY A C 1
ATOM 768 O O . GLY A 1 102 ? 91.203 -48.625 14.636 1.00 46.15 104 GLY A O 1
ATOM 769 N N . ARG A 1 103 ? 91.452 -48.219 16.840 1.00 45.46 105 ARG A N 1
ATOM 770 C CA . ARG A 1 103 ? 90.146 -48.721 17.233 1.00 45.44 105 ARG A CA 1
ATOM 771 C C . ARG A 1 103 ? 89.622 -47.846 18.359 1.00 45.03 105 ARG A C 1
ATOM 772 O O . ARG A 1 103 ? 90.401 -47.229 19.090 1.00 45.07 105 ARG A O 1
ATOM 780 N N . TYR A 1 104 ? 88.299 -47.776 18.488 1.00 39.84 106 TYR A N 1
ATOM 781 C CA . TYR A 1 104 ? 87.708 -47.124 19.647 1.00 39.50 106 TYR A CA 1
ATOM 782 C C . TYR A 1 104 ? 86.500 -47.919 20.118 1.00 39.61 106 TYR A C 1
ATOM 783 O O . TYR A 1 104 ? 85.920 -48.715 19.376 1.00 39.80 106 TYR A O 1
ATOM 792 N N . ILE A 1 105 ? 86.136 -47.691 21.376 1.00 40.10 107 ILE A N 1
ATOM 793 C CA . ILE A 1 105 ? 84.997 -48.337 22.012 1.00 40.13 107 ILE A CA 1
ATOM 794 C C . ILE A 1 105 ? 84.004 -47.255 22.397 1.00 39.33 107 ILE A C 1
ATOM 795 O O . ILE A 1 105 ? 84.385 -46.241 22.993 1.00 39.06 107 ILE A O 1
ATOM 800 N N . ALA A 1 106 ? 82.740 -47.461 22.046 1.00 38.88 108 ALA A N 1
ATOM 801 C CA . ALA A 1 106 ? 81.680 -46.532 22.399 1.00 38.19 108 ALA A CA 1
ATOM 802 C C . ALA A 1 106 ? 80.616 -47.222 23.235 1.00 38.23 108 ALA A C 1
ATOM 803 O O . ALA A 1 106 ? 80.256 -48.374 22.974 1.00 38.64 108 ALA A O 1
ATOM 805 N N . LYS A 1 107 ? 80.119 -46.508 24.238 1.00 40.72 109 LYS A N 1
ATOM 806 C CA . LYS A 1 107 ? 78.955 -46.928 25.002 1.00 40.58 109 LYS A CA 1
ATOM 807 C C . LYS A 1 107 ? 77.971 -45.773 25.027 1.00 39.96 109 LYS A C 1
ATOM 808 O O . LYS A 1 107 ? 78.347 -44.636 25.331 1.00 39.73 109 LYS A O 1
ATOM 814 N N . GLN A 1 108 ? 76.718 -46.066 24.696 1.00 37.29 110 GLN A N 1
ATOM 815 C CA . GLN A 1 108 ? 75.693 -45.046 24.581 1.00 36.84 110 GLN A CA 1
ATOM 816 C C . GLN A 1 108 ? 74.374 -45.582 25.108 1.00 36.80 110 GLN A C 1
ATOM 817 O O . GLN A 1 108 ? 74.125 -46.791 25.102 1.00 37.10 110 GLN A O 1
ATOM 823 N N . LYS A 1 109 ? 73.537 -44.662 25.577 1.00 38.31 111 LYS A N 1
ATOM 824 C CA . LYS A 1 109 ? 72.208 -44.975 26.081 1.00 38.28 111 LYS A CA 1
ATOM 825 C C . LYS A 1 109 ? 71.211 -44.122 25.315 1.00 38.17 111 LYS A C 1
ATOM 826 O O . LYS A 1 109 ? 71.323 -42.892 25.309 1.00 38.01 111 LYS A O 1
ATOM 832 N N . VAL A 1 110 ? 70.250 -44.768 24.669 1.00 34.39 112 VAL A N 1
ATOM 833 C CA . VAL A 1 110 ? 69.220 -44.076 23.904 1.00 34.48 112 VAL A CA 1
ATOM 834 C C . VAL A 1 110 ? 67.939 -44.125 24.723 1.00 34.56 112 VAL A C 1
ATOM 835 O O . VAL A 1 110 ? 67.355 -45.195 24.921 1.00 34.77 112 VAL A O 1
ATOM 839 N N . THR A 1 111 ? 67.504 -42.964 25.204 1.00 35.03 113 THR A N 1
ATOM 840 C CA . THR A 1 111 ? 66.358 -42.857 26.090 1.00 35.13 113 THR A CA 1
ATOM 841 C C . THR A 1 111 ? 65.303 -41.944 25.480 1.00 35.43 113 THR A C 1
ATOM 842 O O . THR A 1 111 ? 65.568 -41.186 24.543 1.00 35.50 113 THR A O 1
ATOM 846 N N . LEU A 1 112 ? 64.097 -42.025 26.035 1.00 35.09 114 LEU A N 1
ATOM 847 C CA . LEU A 1 112 ? 62.977 -41.172 25.653 1.00 35.48 114 LEU A CA 1
ATOM 848 C C . LEU A 1 112 ? 62.642 -40.281 26.841 1.00 35.40 114 LEU A C 1
ATOM 849 O O . LEU A 1 112 ? 62.169 -40.766 27.875 1.00 35.36 114 LEU A O 1
ATOM 854 N N . GLU A 1 113 ? 62.892 -38.981 26.693 1.00 35.61 115 GLU A N 1
ATOM 855 C CA . GLU A 1 113 ? 62.722 -38.016 27.772 1.00 35.64 115 GLU A CA 1
ATOM 856 C C . GLU A 1 113 ? 61.888 -36.851 27.262 1.00 36.14 115 GLU A C 1
ATOM 857 O O . GLU A 1 113 ? 62.304 -36.149 26.334 1.00 36.20 115 GLU A O 1
ATOM 863 N N . ASN A 1 114 ? 60.718 -36.649 27.872 1.00 38.12 116 ASN A N 1
ATOM 864 C CA . ASN A 1 114 ? 59.788 -35.582 27.491 1.00 38.74 116 ASN A CA 1
ATOM 865 C C . ASN A 1 114 ? 59.481 -35.612 25.996 1.00 39.05 116 ASN A C 1
ATOM 866 O O . ASN A 1 114 ? 59.435 -34.578 25.327 1.00 39.37 116 ASN A O 1
ATOM 871 N N . GLY A 1 115 ? 59.261 -36.813 25.469 1.00 37.51 117 GLY A N 1
ATOM 872 C CA . GLY A 1 115 ? 58.953 -36.959 24.061 1.00 37.89 117 GLY A CA 1
ATOM 873 C C . GLY A 1 115 ? 60.100 -36.654 23.127 1.00 37.63 117 GLY A C 1
ATOM 874 O O . GLY A 1 115 ? 59.870 -36.395 21.944 1.00 38.02 117 GLY A O 1
ATOM 875 N N . ILE A 1 116 ? 61.335 -36.694 23.621 1.00 36.42 118 ILE A N 1
ATOM 876 C CA . ILE A 1 116 ? 62.525 -36.459 22.814 1.00 36.13 118 ILE A CA 1
ATOM 877 C C . ILE A 1 116 ? 63.455 -37.645 23.000 1.00 35.68 118 ILE A C 1
ATOM 878 O O . ILE A 1 116 ? 63.645 -38.125 24.123 1.00 35.37 118 ILE A O 1
ATOM 883 N N . ILE A 1 117 ? 64.033 -38.119 21.903 1.00 34.70 119 ILE A N 1
ATOM 884 C CA . ILE A 1 117 ? 65.002 -39.204 21.966 1.00 34.33 119 ILE A CA 1
ATOM 885 C C . ILE A 1 117 ? 66.374 -38.619 22.265 1.00 33.82 119 ILE A C 1
ATOM 886 O O . ILE A 1 117 ? 66.823 -37.681 21.596 1.00 33.84 119 ILE A O 1
ATOM 891 N N . TYR A 1 118 ? 67.044 -39.164 23.274 1.00 35.16 120 TYR A N 1
ATOM 892 C CA . TYR A 1 118 ? 68.373 -38.714 23.662 1.00 34.80 120 TYR A CA 1
ATOM 893 C C . TYR A 1 118 ? 69.375 -39.827 23.402 1.00 34.62 120 TYR A C 1
ATOM 894 O O . TYR A 1 118 ? 69.272 -40.911 23.986 1.00 34.62 120 TYR A O 1
ATOM 903 N N . ASN A 1 119 ? 70.336 -39.555 22.527 1.00 34.70 121 ASN A N 1
ATOM 904 C CA . ASN A 1 119 ? 71.452 -40.457 22.274 1.00 34.61 121 ASN A CA 1
ATOM 905 C C . ASN A 1 119 ? 72.667 -39.860 22.971 1.00 34.42 121 ASN A C 1
ATOM 906 O O . ASN A 1 119 ? 73.302 -38.937 22.457 1.00 34.37 121 ASN A O 1
ATOM 911 N N . ARG A 1 120 ? 72.988 -40.392 24.145 1.00 36.42 122 ARG A N 1
ATOM 912 C CA . ARG A 1 120 ? 74.111 -39.932 24.948 1.00 36.39 122 ARG A CA 1
ATOM 913 C C . ARG A 1 120 ? 75.159 -41.031 24.950 1.00 36.54 122 ARG A C 1
ATOM 914 O O . ARG A 1 120 ? 74.894 -42.138 25.428 1.00 36.65 122 ARG A O 1
ATOM 922 N N . GLY A 1 121 ? 76.348 -40.730 24.431 1.00 37.07 123 GLY A N 1
ATOM 923 C CA . GLY A 1 121 ? 77.371 -41.742 24.302 1.00 37.33 123 GLY A CA 1
ATOM 924 C C . GLY A 1 121 ? 78.748 -41.189 24.600 1.00 37.49 123 GLY A C 1
ATOM 925 O O . GLY A 1 121 ? 78.958 -39.976 24.685 1.00 37.38 123 GLY A O 1
ATOM 926 N N . THR A 1 122 ? 79.690 -42.116 24.742 1.00 38.11 124 THR A N 1
ATOM 927 C CA . THR A 1 122 ? 81.079 -41.798 25.021 1.00 38.40 124 THR A CA 1
ATOM 928 C C . THR A 1 122 ? 81.963 -42.677 24.151 1.00 38.73 124 THR A C 1
ATOM 929 O O . THR A 1 122 ? 81.669 -43.858 23.954 1.00 38.95 124 THR A O 1
ATOM 933 N N . ILE A 1 123 ? 83.047 -42.095 23.645 1.00 36.91 125 ILE A N 1
ATOM 934 C CA . ILE A 1 123 ? 83.986 -42.770 22.757 1.00 37.24 125 ILE A CA 1
ATOM 935 C C . ILE A 1 123 ? 85.386 -42.690 23.349 1.00 37.73 125 ILE A C 1
ATOM 936 O O . ILE A 1 123 ? 85.809 -41.630 23.822 1.00 37.68 125 ILE A O 1
ATOM 941 N N . THR A 1 124 ? 86.093 -43.820 23.348 1.00 38.50 126 THR A N 1
ATOM 942 C CA . THR A 1 124 ? 87.470 -43.873 23.830 1.00 39.08 126 THR A CA 1
ATOM 943 C C . THR A 1 124 ? 88.259 -44.791 22.907 1.00 39.52 126 THR A C 1
ATOM 944 O O . THR A 1 124 ? 87.868 -45.940 22.679 1.00 39.82 126 THR A O 1
ATOM 948 N N . GLY A 1 125 ? 89.335 -44.263 22.325 1.00 40.37 127 GLY A N 1
ATOM 949 C CA . GLY A 1 125 ? 90.142 -45.055 21.421 1.00 40.76 127 GLY A CA 1
ATOM 950 C C . GLY A 1 125 ? 91.566 -44.554 21.353 1.00 41.04 127 GLY A C 1
ATOM 951 O O . GLY A 1 125 ? 91.889 -43.446 21.789 1.00 40.85 127 GLY A O 1
ATOM 952 N N . ASP A 1 126 ? 92.419 -45.396 20.781 1.00 44.19 128 ASP A N 1
ATOM 953 C CA . ASP A 1 126 ? 93.832 -45.089 20.617 1.00 44.49 128 ASP A CA 1
ATOM 954 C C . ASP A 1 126 ? 94.384 -45.963 19.498 1.00 44.74 128 ASP A C 1
ATOM 955 O O . ASP A 1 126 ? 93.659 -46.747 18.879 1.00 44.73 128 ASP A O 1
ATOM 960 N N . GLY A 1 127 ? 95.678 -45.811 19.234 1.00 43.69 129 GLY A N 1
ATOM 961 C CA . GLY A 1 127 ? 96.326 -46.603 18.209 1.00 43.95 129 GLY A CA 1
ATOM 962 C C . GLY A 1 127 ? 96.071 -46.147 16.795 1.00 43.36 129 GLY A C 1
ATOM 963 O O . GLY A 1 127 ? 96.333 -46.904 15.856 1.00 43.54 129 GLY A O 1
ATOM 964 N N . PHE A 1 128 ? 95.569 -44.930 16.609 1.00 45.36 130 PHE A N 1
ATOM 965 C CA . PHE A 1 128 ? 95.316 -44.411 15.274 1.00 44.86 130 PHE A CA 1
ATOM 966 C C . PHE A 1 128 ? 96.589 -43.818 14.685 1.00 44.87 130 PHE A C 1
ATOM 967 O O . PHE A 1 128 ? 97.407 -43.231 15.398 1.00 45.01 130 PHE A O 1
ATOM 975 N N . ASN A 1 129 ? 96.754 -43.983 13.375 1.00 49.40 131 ASN A N 1
ATOM 976 C CA . ASN A 1 129 ? 97.912 -43.444 12.668 1.00 49.38 131 ASN A CA 1
ATOM 977 C C . ASN A 1 129 ? 97.818 -41.923 12.636 1.00 48.91 131 ASN A C 1
ATOM 978 O O . ASN A 1 129 ? 96.910 -41.364 12.012 1.00 48.47 131 ASN A O 1
ATOM 983 N N . GLU A 1 130 ? 98.747 -41.248 13.318 1.00 49.04 132 GLU A N 1
ATOM 984 C CA . GLU A 1 130 ? 98.742 -39.790 13.331 1.00 48.66 132 GLU A CA 1
ATOM 985 C C . GLU A 1 130 ? 99.026 -39.191 11.958 1.00 48.41 132 GLU A C 1
ATOM 986 O O . GLU A 1 130 ? 98.680 -38.029 11.722 1.00 48.05 132 GLU A O 1
ATOM 992 N N . ASN A 1 131 ? 99.645 -39.950 11.053 1.00 53.98 133 ASN A N 1
ATOM 993 C CA . ASN A 1 131 ? 99.842 -39.518 9.676 1.00 53.77 133 ASN A CA 1
ATOM 994 C C . ASN A 1 131 ? 98.850 -40.174 8.725 1.00 53.64 133 ASN A C 1
ATOM 995 O O . ASN A 1 131 ? 99.055 -40.150 7.507 1.00 53.59 133 ASN A O 1
ATOM 1000 N N . GLY A 1 132 ? 97.773 -40.749 9.259 1.00 50.33 134 GLY A N 1
ATOM 1001 C CA . GLY A 1 132 ? 96.783 -41.408 8.437 1.00 50.25 134 GLY A CA 1
ATOM 1002 C C . GLY A 1 132 ? 95.636 -40.492 8.064 1.00 49.80 134 GLY A C 1
ATOM 1003 O O . GLY A 1 132 ? 95.481 -39.394 8.597 1.00 49.54 134 GLY A O 1
ATOM 1004 N N . LYS A 1 133 ? 94.826 -40.964 7.116 1.00 51.93 135 LYS A N 1
ATOM 1005 C CA . LYS A 1 133 ? 93.741 -40.152 6.584 1.00 51.58 135 LYS A CA 1
ATOM 1006 C C . LYS A 1 133 ? 92.638 -39.903 7.607 1.00 51.36 135 LYS A C 1
ATOM 1007 O O . LYS A 1 133 ? 91.856 -38.963 7.437 1.00 51.06 135 LYS A O 1
ATOM 1013 N N . ILE A 1 134 ? 92.555 -40.719 8.660 1.00 45.79 136 ILE A N 1
ATOM 1014 C CA . ILE A 1 134 ? 91.521 -40.526 9.674 1.00 45.59 136 ILE A CA 1
ATOM 1015 C C . ILE A 1 134 ? 91.869 -39.365 10.597 1.00 45.39 136 ILE A C 1
ATOM 1016 O O . ILE A 1 134 ? 91.068 -38.444 10.790 1.00 45.07 136 ILE A O 1
ATOM 1021 N N . MET A 1 135 ? 93.073 -39.380 11.170 1.00 46.86 137 MET A N 1
ATOM 1022 C CA . MET A 1 135 ? 93.455 -38.344 12.121 1.00 46.77 137 MET A CA 1
ATOM 1023 C C . MET A 1 135 ? 93.831 -37.033 11.445 1.00 46.56 137 MET A C 1
ATOM 1024 O O . MET A 1 135 ? 93.765 -35.977 12.083 1.00 46.42 137 MET A O 1
ATOM 1029 N N . ARG A 1 136 ? 94.250 -37.079 10.187 1.00 52.93 138 ARG A N 1
ATOM 1030 C CA . ARG A 1 136 ? 94.488 -35.883 9.394 1.00 52.75 138 ARG A CA 1
ATOM 1031 C C . ARG A 1 136 ? 93.260 -35.467 8.596 1.00 52.50 138 ARG A C 1
ATOM 1032 O O . ARG A 1 136 ? 93.324 -34.486 7.848 1.00 52.40 138 ARG A O 1
ATOM 1040 N N . ARG A 1 137 ? 92.153 -36.198 8.743 1.00 49.51 139 ARG A N 1
ATOM 1041 C CA . ARG A 1 137 ? 90.866 -35.847 8.144 1.00 49.31 139 ARG A CA 1
ATOM 1042 C C . ARG A 1 137 ? 90.975 -35.616 6.639 1.00 49.36 139 ARG A C 1
ATOM 1043 O O . ARG A 1 137 ? 90.546 -34.591 6.105 1.00 49.25 139 ARG A O 1
ATOM 1051 N N . GLU A 1 138 ? 91.565 -36.589 5.954 1.00 52.34 140 GLU A N 1
ATOM 1052 C CA . GLU A 1 138 ? 91.707 -36.552 4.508 1.00 52.43 140 GLU A CA 1
ATOM 1053 C C . GLU A 1 138 ? 90.672 -37.418 3.803 1.00 52.54 140 GLU A C 1
ATOM 1054 O O . GLU A 1 138 ? 90.621 -37.423 2.569 1.00 52.66 140 GLU A O 1
ATOM 1060 N N . LEU A 1 139 ? 89.848 -38.141 4.557 1.00 47.11 141 LEU A N 1
ATOM 1061 C CA . LEU A 1 139 ? 88.755 -38.913 3.986 1.00 47.24 141 LEU A CA 1
ATOM 1062 C C . LEU A 1 139 ? 87.604 -37.998 3.587 1.00 47.08 141 LEU A C 1
ATOM 1063 O O . LEU A 1 139 ? 87.383 -36.941 4.184 1.00 46.85 141 LEU A O 1
ATOM 1068 N N . GLN A 1 140 ? 86.868 -38.418 2.563 1.00 47.47 142 GLN A N 1
ATOM 1069 C CA . GLN A 1 140 ? 85.669 -37.696 2.179 1.00 47.41 142 GLN A CA 1
ATOM 1070 C C . GLN A 1 140 ? 84.573 -37.911 3.217 1.00 47.33 142 GLN A C 1
ATOM 1071 O O . GLN A 1 140 ? 84.568 -38.896 3.962 1.00 47.39 142 GLN A O 1
ATOM 1077 N N . ASP A 1 141 ? 83.630 -36.975 3.258 1.00 45.14 143 ASP A N 1
ATOM 1078 C CA . ASP A 1 141 ? 82.426 -37.144 4.071 1.00 45.10 143 ASP A CA 1
ATOM 1079 C C . ASP A 1 141 ? 81.368 -37.900 3.265 1.00 45.44 143 ASP A C 1
ATOM 1080 O O . ASP A 1 141 ? 80.295 -37.397 2.934 1.00 45.55 143 ASP A O 1
ATOM 1085 N N . LYS A 1 142 ? 81.718 -39.144 2.943 1.00 43.93 144 LYS A N 1
ATOM 1086 C CA . LYS A 1 142 ? 80.900 -40.004 2.094 1.00 44.33 144 LYS A CA 1
ATOM 1087 C C . LYS A 1 142 ? 81.042 -41.436 2.583 1.00 44.54 144 LYS A C 1
ATOM 1088 O O . LYS A 1 142 ? 82.162 -41.950 2.670 1.00 44.53 144 LYS A O 1
ATOM 1094 N N . VAL A 1 143 ? 79.918 -42.074 2.901 1.00 39.86 145 VAL A N 1
ATOM 1095 C CA . VAL A 1 143 ? 79.895 -43.449 3.389 1.00 40.14 145 VAL A CA 1
ATOM 1096 C C . VAL A 1 143 ? 79.052 -44.282 2.433 1.00 40.68 145 VAL A C 1
ATOM 1097 O O . VAL A 1 143 ? 77.948 -43.874 2.053 1.00 40.81 145 VAL A O 1
ATOM 1101 N N . ALA A 1 144 ? 79.574 -45.447 2.052 1.00 38.35 146 ALA A N 1
ATOM 1102 C CA . ALA A 1 144 ? 78.908 -46.312 1.094 1.00 38.88 146 ALA A CA 1
ATOM 1103 C C . ALA A 1 144 ? 77.694 -46.989 1.730 1.00 39.22 146 ALA A C 1
ATOM 1104 O O . ALA A 1 144 ? 77.608 -47.104 2.955 1.00 39.09 146 ALA A O 1
ATOM 1106 N N . PRO A 1 145 ? 76.734 -47.435 0.914 1.00 38.72 147 PRO A N 1
ATOM 1107 C CA . PRO A 1 145 ? 75.560 -48.126 1.464 1.00 38.88 147 PRO A CA 1
ATOM 1108 C C . PRO A 1 145 ? 75.953 -49.374 2.243 1.00 39.17 147 PRO A C 1
ATOM 1109 O O . PRO A 1 145 ? 77.019 -49.959 2.042 1.00 39.19 147 PRO A O 1
ATOM 1113 N N . MET A 1 146 ? 75.065 -49.786 3.148 1.00 38.63 148 MET A N 1
ATOM 1114 C CA . MET A 1 146 ? 75.367 -50.856 4.086 1.00 38.91 148 MET A CA 1
ATOM 1115 C C . MET A 1 146 ? 74.226 -51.860 4.178 1.00 39.62 148 MET A C 1
ATOM 1116 O O . MET A 1 146 ? 73.065 -51.554 3.893 1.00 39.82 148 MET A O 1
ATOM 1121 N N . LEU A 1 147 ? 74.593 -53.079 4.573 1.00 37.26 149 LEU A N 1
ATOM 1122 C CA . LEU A 1 147 ? 73.679 -54.055 5.151 1.00 37.91 149 LEU A CA 1
ATOM 1123 C C . LEU A 1 147 ? 74.281 -54.514 6.470 1.00 37.96 149 LEU A C 1
ATOM 1124 O O . LEU A 1 147 ? 75.469 -54.846 6.527 1.00 37.84 149 LEU A O 1
ATOM 1129 N N . THR A 1 148 ? 73.475 -54.516 7.528 1.00 37.30 150 THR A N 1
ATOM 1130 C CA . THR A 1 148 ? 73.944 -54.849 8.866 1.00 37.31 150 THR A CA 1
ATOM 1131 C C . THR A 1 148 ? 73.202 -56.073 9.387 1.00 38.20 150 THR A C 1
ATOM 1132 O O . THR A 1 148 ? 72.009 -56.245 9.122 1.00 38.59 150 THR A O 1
ATOM 1136 N N . TYR A 1 149 ? 73.913 -56.919 10.130 1.00 37.67 151 TYR A N 1
ATOM 1137 C CA . TYR A 1 149 ? 73.374 -58.181 10.625 1.00 38.00 151 TYR A CA 1
ATOM 1138 C C . TYR A 1 149 ? 72.922 -58.016 12.071 1.00 37.61 151 TYR A C 1
ATOM 1139 O O . TYR A 1 149 ? 73.683 -57.520 12.907 1.00 37.20 151 TYR A O 1
ATOM 1148 N N . TYR A 1 150 ? 71.693 -58.435 12.363 1.00 38.50 152 TYR A N 1
ATOM 1149 C CA . TYR A 1 150 ? 71.178 -58.488 13.724 1.00 37.94 152 TYR A CA 1
ATOM 1150 C C . TYR A 1 150 ? 70.821 -59.927 14.069 1.00 38.19 152 TYR A C 1
ATOM 1151 O O . TYR A 1 150 ? 70.274 -60.653 13.234 1.00 38.58 152 TYR A O 1
ATOM 1160 N N . TYR A 1 151 ? 71.123 -60.335 15.305 1.00 40.06 153 TYR A N 1
ATOM 1161 C CA . TYR A 1 151 ? 70.863 -61.701 15.753 1.00 40.31 153 TYR A CA 1
ATOM 1162 C C . TYR A 1 151 ? 71.015 -61.798 17.268 1.00 39.92 153 TYR A C 1
ATOM 1163 O O . TYR A 1 151 ? 71.765 -61.016 17.868 1.00 39.61 153 TYR A O 1
ATOM 1172 N N . PRO A 1 152 ? 70.328 -62.736 17.921 1.00 43.19 154 PRO A N 1
ATOM 1173 C CA . PRO A 1 152 ? 70.417 -62.827 19.384 1.00 42.83 154 PRO A CA 1
ATOM 1174 C C . PRO A 1 152 ? 71.751 -63.394 19.846 1.00 43.28 154 PRO A C 1
ATOM 1175 O O . PRO A 1 152 ? 72.319 -64.295 19.223 1.00 43.94 154 PRO A O 1
ATOM 1179 N N . GLU A 1 153 ? 72.243 -62.857 20.960 1.00 48.69 155 GLU A N 1
ATOM 1180 C CA . GLU A 1 153 ? 73.430 -63.378 21.626 1.00 49.16 155 GLU A CA 1
ATOM 1181 C C . GLU A 1 153 ? 73.301 -63.082 23.110 1.00 48.66 155 GLU A C 1
ATOM 1182 O O . GLU A 1 153 ? 73.074 -61.929 23.489 1.00 47.97 155 GLU A O 1
ATOM 1188 N N . ASP A 1 154 ? 73.450 -64.116 23.936 1.00 53.57 156 ASP A N 1
ATOM 1189 C CA . ASP A 1 154 ? 73.256 -64.016 25.389 1.00 53.13 156 ASP A CA 1
ATOM 1190 C C . ASP A 1 154 ? 71.816 -63.551 25.598 1.00 52.35 156 ASP A C 1
ATOM 1191 O O . ASP A 1 154 ? 70.892 -64.185 25.062 1.00 52.43 156 ASP A O 1
ATOM 1196 N N A ASP A 1 155 ? 71.574 -62.475 26.346 0.50 50.55 157 ASP A N 1
ATOM 1197 N N B ASP A 1 155 ? 71.571 -62.473 26.344 0.50 50.56 157 ASP A N 1
ATOM 1198 C CA A ASP A 1 155 ? 70.231 -61.950 26.551 0.50 49.87 157 ASP A CA 1
ATOM 1199 C CA B ASP A 1 155 ? 70.222 -61.957 26.542 0.50 49.87 157 ASP A CA 1
ATOM 1200 C C A ASP A 1 155 ? 70.051 -60.579 25.908 0.50 49.37 157 ASP A C 1
ATOM 1201 C C B ASP A 1 155 ? 70.021 -60.601 25.874 0.50 49.37 157 ASP A C 1
ATOM 1202 O O A ASP A 1 155 ? 69.157 -59.823 26.301 0.50 48.76 157 ASP A O 1
ATOM 1203 O O B ASP A 1 155 ? 69.081 -59.877 26.214 0.50 48.78 157 ASP A O 1
ATOM 1212 N N . GLY A 1 156 ? 70.887 -60.247 24.929 1.00 45.53 158 GLY A N 1
ATOM 1213 C CA . GLY A 1 156 ? 70.742 -59.010 24.192 1.00 45.09 158 GLY A CA 1
ATOM 1214 C C . GLY A 1 156 ? 70.721 -59.260 22.699 1.00 45.59 158 GLY A C 1
ATOM 1215 O O . GLY A 1 156 ? 70.713 -60.414 22.257 1.00 46.23 158 GLY A O 1
ATOM 1216 N N . LEU A 1 157 ? 70.709 -58.192 21.909 1.00 38.09 159 LEU A N 1
ATOM 1217 C CA . LEU A 1 157 ? 70.722 -58.287 20.456 1.00 38.58 159 LEU A CA 1
ATOM 1218 C C . LEU A 1 157 ? 72.080 -57.814 19.959 1.00 38.77 159 LEU A C 1
ATOM 1219 O O . LEU A 1 157 ? 72.480 -56.676 20.230 1.00 38.19 159 LEU A O 1
ATOM 1224 N N . LYS A 1 158 ? 72.787 -58.683 19.245 1.00 39.37 160 LYS A N 1
ATOM 1225 C CA . LYS A 1 158 ? 74.095 -58.347 18.708 1.00 39.68 160 LYS A CA 1
ATOM 1226 C C . LYS A 1 158 ? 73.955 -57.856 17.272 1.00 39.87 160 LYS A C 1
ATOM 1227 O O . LYS A 1 158 ? 73.063 -58.282 16.534 1.00 40.17 160 LYS A O 1
ATOM 1233 N N . CYS A 1 159 ? 74.849 -56.948 16.883 1.00 37.70 161 CYS A N 1
ATOM 1234 C CA . CYS A 1 159 ? 74.851 -56.386 15.540 1.00 37.82 161 CYS A CA 1
ATOM 1235 C C . CYS A 1 159 ? 76.281 -56.285 15.039 1.00 38.10 161 CYS A C 1
ATOM 1236 O O . CYS A 1 159 ? 77.149 -55.747 15.733 1.00 37.65 161 CYS A O 1
ATOM 1239 N N . ILE A 1 160 ? 76.520 -56.805 13.839 1.00 36.74 162 ILE A N 1
ATOM 1240 C CA . ILE A 1 160 ? 77.832 -56.780 13.208 1.00 36.87 162 ILE A CA 1
ATOM 1241 C C . ILE A 1 160 ? 77.665 -56.301 11.774 1.00 37.02 162 ILE A C 1
ATOM 1242 O O . ILE A 1 160 ? 76.687 -56.653 11.103 1.00 37.17 162 ILE A O 1
ATOM 1247 N N . PHE A 1 161 ? 78.614 -55.494 11.306 1.00 38.72 163 PHE A N 1
ATOM 1248 C CA . PHE A 1 161 ? 78.560 -54.946 9.956 1.00 38.41 163 PHE A CA 1
ATOM 1249 C C . PHE A 1 161 ? 79.877 -54.244 9.660 1.00 37.86 163 PHE A C 1
ATOM 1250 O O . PHE A 1 161 ? 80.690 -53.999 10.555 1.00 37.63 163 PHE A O 1
ATOM 1258 N N . ASN A 1 162 ? 80.070 -53.918 8.386 1.00 40.45 164 ASN A N 1
ATOM 1259 C CA . ASN A 1 162 ? 81.217 -53.147 7.938 1.00 39.94 164 ASN A CA 1
ATOM 1260 C C . ASN A 1 162 ? 80.758 -51.838 7.309 1.00 39.32 164 ASN A C 1
ATOM 1261 O O . ASN A 1 162 ? 79.604 -51.685 6.899 1.00 39.40 164 ASN A O 1
ATOM 1266 N N . GLN A 1 163 ? 81.693 -50.896 7.236 1.00 40.29 165 GLN A N 1
ATOM 1267 C CA . GLN A 1 163 ? 81.458 -49.583 6.660 1.00 39.73 165 GLN A CA 1
ATOM 1268 C C . GLN A 1 163 ? 82.657 -49.226 5.798 1.00 39.57 165 GLN A C 1
ATOM 1269 O O . GLN A 1 163 ? 83.791 -49.587 6.126 1.00 39.66 165 GLN A O 1
ATOM 1275 N N . LEU A 1 164 ? 82.404 -48.528 4.693 1.00 39.09 166 LEU A N 1
ATOM 1276 C CA . LEU A 1 164 ? 83.456 -48.056 3.801 1.00 38.92 166 LEU A CA 1
ATOM 1277 C C . LEU A 1 164 ? 83.321 -46.550 3.643 1.00 38.40 166 LEU A C 1
ATOM 1278 O O . LEU A 1 164 ? 82.313 -46.065 3.117 1.00 38.37 166 LEU A O 1
ATOM 1283 N N . ILE A 1 165 ? 84.333 -45.817 4.098 1.00 39.86 167 ILE A N 1
ATOM 1284 C CA . ILE A 1 165 ? 84.394 -44.370 3.941 1.00 39.95 167 ILE A CA 1
ATOM 1285 C C . ILE A 1 165 ? 85.278 -44.062 2.745 1.00 40.43 167 ILE A C 1
ATOM 1286 O O . ILE A 1 165 ? 86.416 -44.543 2.665 1.00 40.60 167 ILE A O 1
ATOM 1291 N N . ASN A 1 166 ? 84.757 -43.272 1.811 1.00 44.88 168 ASN A N 1
ATOM 1292 C CA . ASN A 1 166 ? 85.517 -42.929 0.620 1.00 44.92 168 ASN A CA 1
ATOM 1293 C C . ASN A 1 166 ? 86.738 -42.092 0.979 1.00 44.64 168 ASN A C 1
ATOM 1294 O O . ASN A 1 166 ? 86.680 -41.216 1.846 1.00 44.32 168 ASN A O 1
ATOM 1299 N N . GLY A 1 167 ? 87.849 -42.369 0.301 1.00 50.86 169 GLY A N 1
ATOM 1300 C CA . GLY A 1 167 ? 89.043 -41.563 0.417 1.00 50.68 169 GLY A CA 1
ATOM 1301 C C . GLY A 1 167 ? 89.151 -40.587 -0.743 1.00 50.63 169 GLY A C 1
ATOM 1302 O O . GLY A 1 167 ? 88.407 -40.651 -1.718 1.00 50.77 169 GLY A O 1
ATOM 1303 N N . ASN A 1 168 ? 90.111 -39.673 -0.626 1.00 55.34 170 ASN A N 1
ATOM 1304 C CA A ASN A 1 168 ? 90.310 -38.623 -1.616 0.50 55.29 170 ASN A CA 1
ATOM 1305 C CA B ASN A 1 168 ? 90.262 -38.636 -1.639 0.50 55.30 170 ASN A CA 1
ATOM 1306 C C . ASN A 1 168 ? 91.010 -39.108 -2.880 1.00 55.55 170 ASN A C 1
ATOM 1307 O O . ASN A 1 168 ? 91.198 -38.310 -3.805 1.00 55.56 170 ASN A O 1
ATOM 1316 N N . ASN A 1 169 ? 91.412 -40.380 -2.946 1.00 58.73 171 ASN A N 1
ATOM 1317 C CA . ASN A 1 169 ? 92.140 -40.899 -4.103 1.00 58.97 171 ASN A CA 1
ATOM 1318 C C . ASN A 1 169 ? 91.652 -42.307 -4.464 1.00 59.27 171 ASN A C 1
ATOM 1319 O O . ASN A 1 169 ? 92.396 -43.284 -4.448 1.00 59.48 171 ASN A O 1
ATOM 1324 N N . GLU A 1 170 ? 90.365 -42.397 -4.807 1.00 55.97 172 GLU A N 1
ATOM 1325 C CA . GLU A 1 170 ? 89.704 -43.622 -5.270 1.00 56.28 172 GLU A CA 1
ATOM 1326 C C . GLU A 1 170 ? 89.906 -44.791 -4.309 1.00 56.42 172 GLU A C 1
ATOM 1327 O O . GLU A 1 170 ? 89.844 -45.955 -4.719 1.00 56.76 172 GLU A O 1
ATOM 1333 N N . ASP A 1 171 ? 90.163 -44.511 -3.039 1.00 52.77 173 ASP A N 1
ATOM 1334 C CA . ASP A 1 171 ? 90.408 -45.541 -2.045 1.00 52.94 173 ASP A CA 1
ATOM 1335 C C . ASP A 1 171 ? 89.278 -45.542 -1.028 1.00 52.83 173 ASP A C 1
ATOM 1336 O O . ASP A 1 171 ? 88.393 -44.683 -1.044 1.00 52.60 173 ASP A O 1
ATOM 1341 N N . PHE A 1 172 ? 89.312 -46.526 -0.137 1.00 44.77 174 PHE A N 1
ATOM 1342 C CA . PHE A 1 172 ? 88.295 -46.642 0.893 1.00 44.72 174 PHE A CA 1
ATOM 1343 C C . PHE A 1 172 ? 88.951 -46.956 2.226 1.00 44.74 174 PHE A C 1
ATOM 1344 O O . PHE A 1 172 ? 90.014 -47.579 2.287 1.00 44.97 174 PHE A O 1
ATOM 1352 N N . GLN A 1 173 ? 88.300 -46.509 3.293 1.00 42.37 175 GLN A N 1
ATOM 1353 C CA . GLN A 1 173 ? 88.714 -46.798 4.657 1.00 42.41 175 GLN A CA 1
ATOM 1354 C C . GLN A 1 173 ? 87.734 -47.804 5.239 1.00 42.72 175 GLN A C 1
ATOM 1355 O O . GLN A 1 173 ? 86.522 -47.558 5.249 1.00 42.60 175 GLN A O 1
ATOM 1361 N N . GLU A 1 174 ? 88.250 -48.935 5.707 1.00 43.57 176 GLU A N 1
ATOM 1362 C CA A GLU A 1 174 ? 87.399 -49.981 6.250 0.80 43.98 176 GLU A CA 1
ATOM 1363 C CA B GLU A 1 174 ? 87.394 -49.979 6.248 0.20 43.98 176 GLU A CA 1
ATOM 1364 C C . GLU A 1 174 ? 87.027 -49.676 7.693 1.00 43.82 176 GLU A C 1
ATOM 1365 O O . GLU A 1 174 ? 87.878 -49.298 8.503 1.00 43.69 176 GLU A O 1
ATOM 1376 N N . VAL A 1 175 ? 85.747 -49.839 8.005 1.00 41.04 177 VAL A N 1
ATOM 1377 C CA . VAL A 1 175 ? 85.242 -49.731 9.366 1.00 40.94 177 VAL A CA 1
ATOM 1378 C C . VAL A 1 175 ? 84.554 -51.047 9.692 1.00 41.57 177 VAL A C 1
ATOM 1379 O O . VAL A 1 175 ? 83.637 -51.469 8.976 1.00 41.80 177 VAL A O 1
ATOM 1383 N N . LYS A 1 176 ? 84.997 -51.692 10.769 1.00 41.87 178 LYS A N 1
ATOM 1384 C CA . LYS A 1 176 ? 84.450 -52.961 11.231 1.00 42.57 178 LYS A CA 1
ATOM 1385 C C . LYS A 1 176 ? 83.852 -52.745 12.615 1.00 42.44 178 LYS A C 1
ATOM 1386 O O . LYS A 1 176 ? 84.564 -52.369 13.554 1.00 42.30 178 LYS A O 1
ATOM 1392 N N . MET A 1 177 ? 82.552 -52.995 12.741 1.00 40.61 179 MET A N 1
ATOM 1393 C CA . MET A 1 177 ? 81.821 -52.724 13.970 1.00 40.35 179 MET A CA 1
ATOM 1394 C C . MET A 1 177 ? 81.199 -53.994 14.528 1.00 41.14 179 MET A C 1
ATOM 1395 O O . MET A 1 177 ? 80.728 -54.856 13.779 1.00 41.76 179 MET A O 1
ATOM 1400 N N . SER A 1 178 ? 81.204 -54.088 15.856 1.00 39.87 180 SER A N 1
ATOM 1401 C CA . SER A 1 178 ? 80.626 -55.210 16.589 1.00 40.58 180 SER A CA 1
ATOM 1402 C C . SER A 1 178 ? 79.886 -54.632 17.789 1.00 39.91 180 SER A C 1
ATOM 1403 O O . SER A 1 178 ? 80.520 -54.097 18.704 1.00 39.56 180 SER A O 1
ATOM 1406 N N . GLN A 1 179 ? 78.556 -54.721 17.785 1.00 39.66 181 GLN A N 1
ATOM 1407 C CA . GLN A 1 179 ? 77.722 -54.030 18.759 1.00 38.82 181 GLN A CA 1
ATOM 1408 C C . GLN A 1 179 ? 76.854 -55.008 19.543 1.00 39.08 181 GLN A C 1
ATOM 1409 O O . GLN A 1 179 ? 76.564 -56.118 19.091 1.00 39.83 181 GLN A O 1
ATOM 1415 N N . LYS A 1 180 ? 76.435 -54.567 20.731 1.00 41.53 182 LYS A N 1
ATOM 1416 C CA . LYS A 1 180 ? 75.595 -55.362 21.627 1.00 41.60 182 LYS A CA 1
ATOM 1417 C C . LYS A 1 180 ? 74.527 -54.453 22.225 1.00 40.69 182 LYS A C 1
ATOM 1418 O O . LYS A 1 180 ? 74.847 -53.554 23.010 1.00 40.14 182 LYS A O 1
ATOM 1424 N N . ILE A 1 181 ? 73.267 -54.678 21.852 1.00 37.37 183 ILE A N 1
ATOM 1425 C CA . ILE A 1 181 ? 72.137 -53.897 22.351 1.00 36.66 183 ILE A CA 1
ATOM 1426 C C . ILE A 1 181 ? 71.446 -54.665 23.472 1.00 36.66 183 ILE A C 1
ATOM 1427 O O . ILE A 1 181 ? 71.121 -55.849 23.315 1.00 37.20 183 ILE A O 1
ATOM 1432 N N . THR A 1 182 ? 71.221 -53.994 24.600 1.00 38.43 184 THR A N 1
ATOM 1433 C CA . THR A 1 182 ? 70.536 -54.548 25.761 1.00 38.34 184 THR A CA 1
ATOM 1434 C C . THR A 1 182 ? 69.582 -53.501 26.320 1.00 37.72 184 THR A C 1
ATOM 1435 O O . THR A 1 182 ? 69.826 -52.297 26.169 1.00 37.32 184 THR A O 1
ATOM 1439 N N . PRO A 1 183 ? 68.491 -53.921 26.960 1.00 38.72 185 PRO A N 1
ATOM 1440 C CA . PRO A 1 183 ? 67.527 -52.955 27.497 1.00 38.28 185 PRO A CA 1
ATOM 1441 C C . PRO A 1 183 ? 68.026 -52.290 28.770 1.00 37.92 185 PRO A C 1
ATOM 1442 O O . PRO A 1 183 ? 68.833 -52.844 29.519 1.00 38.08 185 PRO A O 1
ATOM 1446 N N . LEU A 1 184 ? 67.536 -51.069 29.001 1.00 37.78 186 LEU A N 1
ATOM 1447 C CA . LEU A 1 184 ? 67.867 -50.337 30.218 1.00 37.49 186 LEU A CA 1
ATOM 1448 C C . LEU A 1 184 ? 67.028 -50.756 31.418 1.00 37.51 186 LEU A C 1
ATOM 1449 O O . LEU A 1 184 ? 67.321 -50.321 32.537 1.00 37.39 186 LEU A O 1
ATOM 1454 N N . SER A 1 185 ? 66.006 -51.583 31.221 1.00 38.37 187 SER A N 1
ATOM 1455 C CA . SER A 1 185 ? 65.164 -52.037 32.315 1.00 38.36 187 SER A CA 1
ATOM 1456 C C . SER A 1 185 ? 64.905 -53.525 32.145 1.00 38.68 187 SER A C 1
ATOM 1457 O O . SER A 1 185 ? 65.064 -54.084 31.057 1.00 38.96 187 SER A O 1
ATOM 1460 N N . ASP A 1 186 ? 64.500 -54.166 33.241 1.00 40.47 188 ASP A N 1
ATOM 1461 C CA . ASP A 1 186 ? 64.134 -55.576 33.223 1.00 40.75 188 ASP A CA 1
ATOM 1462 C C . ASP A 1 186 ? 62.675 -55.805 32.840 1.00 40.78 188 ASP A C 1
ATOM 1463 O O . ASP A 1 186 ? 62.053 -56.760 33.322 1.00 40.91 188 ASP A O 1
ATOM 1468 N N . GLY A 1 187 ? 62.119 -54.962 31.973 1.00 40.30 189 GLY A N 1
ATOM 1469 C CA . GLY A 1 187 ? 60.751 -55.110 31.538 1.00 40.44 189 GLY A CA 1
ATOM 1470 C C . GLY A 1 187 ? 60.648 -56.048 30.353 1.00 40.88 189 GLY A C 1
ATOM 1471 O O . GLY A 1 187 ? 61.656 -56.542 29.838 1.00 41.07 189 GLY A O 1
ATOM 1472 N N . PRO A 1 188 ? 59.429 -56.285 29.874 1.00 39.58 190 PRO A N 1
ATOM 1473 C CA . PRO A 1 188 ? 59.250 -57.200 28.741 1.00 40.08 190 PRO A CA 1
ATOM 1474 C C . PRO A 1 188 ? 59.701 -56.592 27.423 1.00 40.29 190 PRO A C 1
ATOM 1475 O O . PRO A 1 188 ? 59.561 -55.390 27.179 1.00 40.14 190 PRO A O 1
ATOM 1479 N N . THR A 1 189 ? 60.254 -57.451 26.566 1.00 40.93 191 THR A N 1
ATOM 1480 C CA . THR A 1 189 ? 60.751 -57.062 25.254 1.00 41.21 191 THR A CA 1
ATOM 1481 C C . THR A 1 189 ? 60.248 -58.034 24.195 1.00 41.86 191 THR A C 1
ATOM 1482 O O . THR A 1 189 ? 59.788 -59.138 24.497 1.00 42.06 191 THR A O 1
ATOM 1486 N N . ALA A 1 190 ? 60.338 -57.598 22.943 1.00 41.26 192 ALA A N 1
ATOM 1487 C CA . ALA A 1 190 ? 59.949 -58.404 21.795 1.00 41.93 192 ALA A CA 1
ATOM 1488 C C . ALA A 1 190 ? 60.999 -59.477 21.524 1.00 42.20 192 ALA A C 1
ATOM 1489 O O . ALA A 1 190 ? 62.107 -59.428 22.060 1.00 41.93 192 ALA A O 1
ATOM 1491 N N . PRO A 1 191 ? 60.675 -60.476 20.698 1.00 40.83 193 PRO A N 1
ATOM 1492 C CA . PRO A 1 191 ? 61.650 -61.538 20.413 1.00 40.94 193 PRO A CA 1
ATOM 1493 C C . PRO A 1 191 ? 62.879 -61.032 19.671 1.00 40.93 193 PRO A C 1
ATOM 1494 O O . PRO A 1 191 ? 62.815 -60.114 18.850 1.00 41.00 193 PRO A O 1
ATOM 1498 N N . ARG A 1 192 ? 64.013 -61.654 19.987 1.00 44.57 194 ARG A N 1
ATOM 1499 C CA . ARG A 1 192 ? 65.305 -61.376 19.361 1.00 44.76 194 ARG A CA 1
ATOM 1500 C C . ARG A 1 192 ? 65.534 -62.396 18.249 1.00 45.48 194 ARG A C 1
ATOM 1501 O O . ARG A 1 192 ? 65.858 -63.556 18.516 1.00 45.76 194 ARG A O 1
ATOM 1509 N N . LYS A 1 193 ? 65.375 -61.964 16.998 1.00 41.73 195 LYS A N 1
ATOM 1510 C CA . LYS A 1 193 ? 65.486 -62.861 15.856 1.00 42.35 195 LYS A CA 1
ATOM 1511 C C . LYS A 1 193 ? 66.441 -62.300 14.812 1.00 42.60 195 LYS A C 1
ATOM 1512 O O . LYS A 1 193 ? 66.630 -61.085 14.703 1.00 42.38 195 LYS A O 1
ATOM 1518 N N . LEU A 1 194 ? 67.047 -63.211 14.052 1.00 38.74 196 LEU A N 1
ATOM 1519 C CA . LEU A 1 194 ? 67.930 -62.828 12.959 1.00 39.02 196 LEU A CA 1
ATOM 1520 C C . LEU A 1 194 ? 67.194 -61.964 11.943 1.00 39.11 196 LEU A C 1
ATOM 1521 O O . LEU A 1 194 ? 66.121 -62.331 11.454 1.00 39.26 196 LEU A O 1
ATOM 1526 N N . HIS A 1 195 ? 67.785 -60.816 11.622 1.00 38.66 197 HIS A N 1
ATOM 1527 C CA . HIS A 1 195 ? 67.263 -59.927 10.593 1.00 38.83 197 HIS A CA 1
ATOM 1528 C C . HIS A 1 195 ? 68.364 -58.951 10.207 1.00 38.85 197 HIS A C 1
ATOM 1529 O O . HIS A 1 195 ? 69.441 -58.929 10.807 1.00 38.70 197 HIS A O 1
ATOM 1536 N N . TYR A 1 196 ? 68.087 -58.154 9.179 1.00 38.66 198 TYR A N 1
ATOM 1537 C CA . TYR A 1 196 ? 69.065 -57.233 8.623 1.00 38.68 198 TYR A CA 1
ATOM 1538 C C . TYR A 1 196 ? 68.494 -55.823 8.596 1.00 38.73 198 TYR A C 1
ATOM 1539 O O . TYR A 1 196 ? 67.282 -55.620 8.699 1.00 38.85 198 TYR A O 1
ATOM 1548 N N . GLN A 1 197 ? 69.388 -54.843 8.462 1.00 40.65 199 GLN A N 1
ATOM 1549 C CA . GLN A 1 197 ? 68.995 -53.457 8.244 1.00 39.98 199 GLN A CA 1
ATOM 1550 C C . GLN A 1 197 ? 69.719 -52.910 7.023 1.00 39.59 199 GLN A C 1
ATOM 1551 O O . GLN A 1 197 ? 70.943 -53.033 6.913 1.00 39.26 199 GLN A O 1
ATOM 1557 N N . HIS A 1 198 ? 68.953 -52.313 6.113 1.00 42.65 200 HIS A N 1
ATOM 1558 C CA . HIS A 1 198 ? 69.469 -51.680 4.903 1.00 42.28 200 HIS A CA 1
ATOM 1559 C C . HIS A 1 198 ? 69.603 -50.183 5.165 1.00 41.50 200 HIS A C 1
ATOM 1560 O O . HIS A 1 198 ? 68.598 -49.481 5.315 1.00 41.52 200 HIS A O 1
ATOM 1567 N N . ILE A 1 199 ? 70.842 -49.694 5.224 1.00 40.12 201 ILE A N 1
ATOM 1568 C CA . ILE A 1 199 ? 71.131 -48.327 5.644 1.00 39.32 201 ILE A CA 1
ATOM 1569 C C . ILE A 1 199 ? 71.903 -47.601 4.552 1.00 39.00 201 ILE A C 1
ATOM 1570 O O . ILE A 1 199 ? 72.838 -48.156 3.964 1.00 39.06 201 ILE A O 1
ATOM 1575 N N . THR A 1 200 ? 71.516 -46.351 4.296 1.00 39.75 202 THR A N 1
ATOM 1576 C CA . THR A 1 200 ? 72.245 -45.449 3.412 1.00 39.40 202 THR A CA 1
ATOM 1577 C C . THR A 1 200 ? 72.445 -44.127 4.135 1.00 38.74 202 THR A C 1
ATOM 1578 O O . THR A 1 200 ? 71.493 -43.575 4.696 1.00 38.73 202 THR A O 1
ATOM 1582 N N . LEU A 1 201 ? 73.678 -43.625 4.128 1.00 39.95 203 LEU A N 1
ATOM 1583 C CA . LEU A 1 201 ? 74.025 -42.375 4.788 1.00 39.35 203 LEU A CA 1
ATOM 1584 C C . LEU A 1 201 ? 74.481 -41.345 3.766 1.00 39.23 203 LEU A C 1
ATOM 1585 O O . LEU A 1 201 ? 75.243 -41.664 2.848 1.00 39.33 203 LEU A O 1
ATOM 1590 N N . ASP A 1 202 ? 74.012 -40.108 3.931 1.00 40.90 204 ASP A N 1
ATOM 1591 C CA A ASP A 1 202 ? 74.459 -38.978 3.122 0.50 40.77 204 ASP A CA 1
ATOM 1592 C CA B ASP A 1 202 ? 74.451 -38.975 3.120 0.50 40.77 204 ASP A CA 1
ATOM 1593 C C . ASP A 1 202 ? 74.937 -37.880 4.061 1.00 40.26 204 ASP A C 1
ATOM 1594 O O . ASP A 1 202 ? 74.128 -37.246 4.748 1.00 40.22 204 ASP A O 1
ATOM 1603 N N . LEU A 1 203 ? 76.247 -37.661 4.093 1.00 41.24 205 LEU A N 1
ATOM 1604 C CA . LEU A 1 203 ? 76.835 -36.614 4.917 1.00 40.81 205 LEU A CA 1
ATOM 1605 C C . LEU A 1 203 ? 77.010 -35.352 4.082 1.00 40.85 205 LEU A C 1
ATOM 1606 O O . LEU A 1 203 ? 77.583 -35.398 2.988 1.00 40.99 205 LEU A O 1
ATOM 1611 N N . ARG A 1 204 ? 76.506 -34.230 4.595 1.00 44.08 206 ARG A N 1
ATOM 1612 C CA A ARG A 1 204 ? 76.541 -32.946 3.910 0.50 44.17 206 ARG A CA 1
ATOM 1613 C CA B ARG A 1 204 ? 76.635 -32.958 3.901 0.50 44.15 206 ARG A CA 1
ATOM 1614 C C . ARG A 1 204 ? 76.876 -31.855 4.920 1.00 43.86 206 ARG A C 1
ATOM 1615 O O . ARG A 1 204 ? 76.852 -32.077 6.134 1.00 43.62 206 ARG A O 1
ATOM 1630 N N . LYS A 1 205 ? 77.151 -30.657 4.408 1.00 44.98 207 LYS A N 1
ATOM 1631 C CA . LYS A 1 205 ? 77.526 -29.509 5.223 1.00 44.78 207 LYS A CA 1
ATOM 1632 C C . LYS A 1 205 ? 76.524 -28.373 5.057 1.00 45.08 207 LYS A C 1
ATOM 1633 O O . LYS A 1 205 ? 75.977 -28.164 3.969 1.00 45.43 207 LYS A O 1
ATOM 1639 N N . ASP A 1 206 ? 76.289 -27.649 6.149 1.00 46.20 208 ASP A N 1
ATOM 1640 C CA . ASP A 1 206 ? 75.505 -26.421 6.135 1.00 46.48 208 ASP A CA 1
ATOM 1641 C C . ASP A 1 206 ? 76.410 -25.240 5.802 1.00 46.45 208 ASP A C 1
ATOM 1642 O O . ASP A 1 206 ? 77.425 -25.021 6.471 1.00 46.14 208 ASP A O 1
ATOM 1647 N N . SER A 1 207 ? 76.030 -24.475 4.775 1.00 49.27 209 SER A N 1
ATOM 1648 C CA . SER A 1 207 ? 76.832 -23.323 4.371 1.00 49.28 209 SER A CA 1
ATOM 1649 C C . SER A 1 207 ? 76.893 -22.273 5.475 1.00 49.21 209 SER A C 1
ATOM 1650 O O . SER A 1 207 ? 77.916 -21.601 5.649 1.00 49.06 209 SER A O 1
ATOM 1653 N N . SER A 1 208 ? 75.799 -22.111 6.221 1.00 49.97 210 SER A N 1
ATOM 1654 C CA . SER A 1 208 ? 75.678 -21.071 7.235 1.00 50.00 210 SER A CA 1
ATOM 1655 C C . SER A 1 208 ? 76.312 -21.434 8.575 1.00 49.65 210 SER A C 1
ATOM 1656 O O . SER A 1 208 ? 76.422 -20.557 9.439 1.00 49.70 210 SER A O 1
ATOM 1659 N N . GLU A 1 209 ? 76.717 -22.686 8.781 1.00 46.18 211 GLU A N 1
ATOM 1660 C CA . GLU A 1 209 ? 77.244 -23.128 10.069 1.00 45.89 211 GLU A CA 1
ATOM 1661 C C . GLU A 1 209 ? 78.750 -22.896 10.117 1.00 45.70 211 GLU A C 1
ATOM 1662 O O . GLU A 1 209 ? 79.497 -23.454 9.305 1.00 45.59 211 GLU A O 1
ATOM 1668 N N . ALA A 1 210 ? 79.192 -22.080 11.078 1.00 45.44 212 ALA A N 1
ATOM 1669 C CA . ALA A 1 210 ? 80.613 -21.785 11.217 1.00 45.33 212 ALA A CA 1
ATOM 1670 C C . ALA A 1 210 ? 81.372 -22.889 11.942 1.00 45.07 212 ALA A C 1
ATOM 1671 O O . ALA A 1 210 ? 82.547 -23.125 11.638 1.00 44.98 212 ALA A O 1
ATOM 1673 N N . ALA A 1 211 ? 80.735 -23.568 12.892 1.00 43.30 213 ALA A N 1
ATOM 1674 C CA . ALA A 1 211 ? 81.425 -24.596 13.654 1.00 43.10 213 ALA A CA 1
ATOM 1675 C C . ALA A 1 211 ? 81.731 -25.806 12.775 1.00 42.93 213 ALA A C 1
ATOM 1676 O O . ALA A 1 211 ? 81.128 -26.012 11.718 1.00 42.98 213 ALA A O 1
ATOM 1678 N N . ASP A 1 212 ? 82.688 -26.613 13.228 1.00 41.12 214 ASP A N 1
ATOM 1679 C CA . ASP A 1 212 ? 82.962 -27.883 12.569 1.00 41.00 214 ASP A CA 1
ATOM 1680 C C . ASP A 1 212 ? 81.787 -28.816 12.820 1.00 40.93 214 ASP A C 1
ATOM 1681 O O . ASP A 1 212 ? 81.443 -29.093 13.973 1.00 40.88 214 ASP A O 1
ATOM 1686 N N . HIS A 1 213 ? 81.162 -29.287 11.746 1.00 40.40 215 HIS A N 1
ATOM 1687 C CA . HIS A 1 213 ? 79.880 -29.960 11.865 1.00 40.43 215 HIS A CA 1
ATOM 1688 C C . HIS A 1 213 ? 79.709 -30.957 10.730 1.00 40.51 215 HIS A C 1
ATOM 1689 O O . HIS A 1 213 ? 80.534 -31.047 9.818 1.00 40.55 215 HIS A O 1
ATOM 1696 N N . ILE A 1 214 ? 78.606 -31.703 10.797 1.00 38.17 216 ILE A N 1
ATOM 1697 C CA . ILE A 1 214 ? 78.181 -32.572 9.709 1.00 38.36 216 ILE A CA 1
ATOM 1698 C C . ILE A 1 214 ? 76.672 -32.750 9.812 1.00 38.56 216 ILE A C 1
ATOM 1699 O O . ILE A 1 214 ? 76.096 -32.707 10.903 1.00 38.49 216 ILE A O 1
ATOM 1704 N N . VAL A 1 215 ? 76.029 -32.925 8.661 1.00 38.91 217 VAL A N 1
ATOM 1705 C CA . VAL A 1 215 ? 74.586 -33.127 8.576 1.00 39.23 217 VAL A CA 1
ATOM 1706 C C . VAL A 1 215 ? 74.360 -34.523 8.013 1.00 39.43 217 VAL A C 1
ATOM 1707 O O . VAL A 1 215 ? 74.670 -34.786 6.843 1.00 39.62 217 VAL A O 1
ATOM 1711 N N . ILE A 1 216 ? 73.819 -35.415 8.837 1.00 36.68 218 ILE A N 1
ATOM 1712 C CA . ILE A 1 216 ? 73.676 -36.826 8.493 1.00 36.89 218 ILE A CA 1
ATOM 1713 C C . ILE A 1 216 ? 72.226 -37.105 8.123 1.00 37.38 218 ILE A C 1
ATOM 1714 O O . ILE A 1 216 ? 71.324 -36.961 8.957 1.00 37.43 218 ILE A O 1
ATOM 1719 N N . THR A 1 217 ? 72.001 -37.522 6.877 1.00 38.33 219 THR A N 1
ATOM 1720 C CA . THR A 1 217 ? 70.700 -38.003 6.423 1.00 38.90 219 THR A CA 1
ATOM 1721 C C . THR A 1 217 ? 70.776 -39.521 6.321 1.00 39.14 219 THR A C 1
ATOM 1722 O O . THR A 1 217 ? 71.486 -40.056 5.463 1.00 39.24 219 THR A O 1
ATOM 1726 N N . GLU A 1 218 ? 70.059 -40.213 7.201 1.00 38.63 220 GLU A N 1
ATOM 1727 C CA . GLU A 1 218 ? 70.100 -41.666 7.268 1.00 38.91 220 GLU A CA 1
ATOM 1728 C C . GLU A 1 218 ? 68.746 -42.265 6.917 1.00 39.63 220 GLU A C 1
ATOM 1729 O O . GLU A 1 218 ? 67.704 -41.773 7.360 1.00 39.78 220 GLU A O 1
ATOM 1735 N N . ASN A 1 219 ? 68.774 -43.333 6.120 1.00 39.87 221 ASN A N 1
ATOM 1736 C CA . ASN A 1 219 ? 67.580 -44.086 5.748 1.00 40.67 221 ASN A CA 1
ATOM 1737 C C . ASN A 1 219 ? 67.826 -45.554 6.072 1.00 41.01 221 ASN A C 1
ATOM 1738 O O . ASN A 1 219 ? 68.603 -46.222 5.382 1.00 41.15 221 ASN A O 1
ATOM 1743 N N . ALA A 1 220 ? 67.170 -46.052 7.118 1.00 39.57 222 ALA A N 1
ATOM 1744 C CA . ALA A 1 220 ? 67.359 -47.416 7.590 1.00 39.93 222 ALA A CA 1
ATOM 1745 C C . ALA A 1 220 ? 66.050 -48.189 7.503 1.00 40.88 222 ALA A C 1
ATOM 1746 O O . ALA A 1 220 ? 64.997 -47.695 7.916 1.00 41.00 222 ALA A O 1
ATOM 1748 N N . LYS A 1 221 ? 66.130 -49.409 6.975 1.00 42.92 223 LYS A N 1
ATOM 1749 C CA . LYS A 1 221 ? 64.984 -50.295 6.829 1.00 43.93 223 LYS A CA 1
ATOM 1750 C C . LYS A 1 221 ? 65.379 -51.688 7.286 1.00 44.40 223 LYS A C 1
ATOM 1751 O O . LYS A 1 221 ? 66.460 -52.171 6.941 1.00 44.25 223 LYS A O 1
ATOM 1757 N N . ALA A 1 222 ? 64.507 -52.338 8.048 1.00 41.26 224 ALA A N 1
ATOM 1758 C CA . ALA A 1 222 ? 64.764 -53.708 8.461 1.00 41.67 224 ALA A CA 1
ATOM 1759 C C . ALA A 1 222 ? 64.184 -54.676 7.440 1.00 41.99 224 ALA A C 1
ATOM 1760 O O . ALA A 1 222 ? 63.148 -54.412 6.825 1.00 42.24 224 ALA A O 1
ATOM 1762 N N . VAL A 1 223 ? 64.872 -55.801 7.256 1.00 44.05 225 VAL A N 1
ATOM 1763 C CA . VAL A 1 223 ? 64.462 -56.835 6.313 1.00 44.16 225 VAL A CA 1
ATOM 1764 C C . VAL A 1 223 ? 64.550 -58.182 7.012 1.00 44.04 225 VAL A C 1
ATOM 1765 O O . VAL A 1 223 ? 65.549 -58.476 7.678 1.00 43.83 225 VAL A O 1
ATOM 1769 N N . SER A 1 224 ? 63.512 -58.999 6.859 1.00 46.27 226 SER A N 1
ATOM 1770 C CA . SER A 1 224 ? 63.583 -60.366 7.346 1.00 46.18 226 SER A CA 1
ATOM 1771 C C . SER A 1 224 ? 64.538 -61.179 6.478 1.00 46.26 226 SER A C 1
ATOM 1772 O O . SER A 1 224 ? 64.798 -60.851 5.317 1.00 46.36 226 SER A O 1
ATOM 1775 N N . ALA A 1 225 ? 65.071 -62.254 7.060 1.00 45.17 227 ALA A N 1
ATOM 1776 C CA . ALA A 1 225 ? 65.999 -63.100 6.319 1.00 45.26 227 ALA A CA 1
ATOM 1777 C C . ALA A 1 225 ? 65.316 -63.794 5.148 1.00 45.47 227 ALA A C 1
ATOM 1778 O O . ALA A 1 225 ? 65.955 -64.045 4.120 1.00 45.53 227 ALA A O 1
ATOM 1780 N N . GLU A 1 226 ? 64.024 -64.104 5.280 1.00 48.21 228 GLU A N 1
ATOM 1781 C CA . GLU A 1 226 ? 63.304 -64.759 4.193 1.00 48.41 228 GLU A CA 1
ATOM 1782 C C . GLU A 1 226 ? 63.088 -63.811 3.020 1.00 48.48 228 GLU A C 1
ATOM 1783 O O . GLU A 1 226 ? 63.218 -64.214 1.858 1.00 48.58 228 GLU A O 1
ATOM 1785 N N . LYS A 1 227 ? 62.755 -62.549 3.301 1.00 50.47 229 LYS A N 1
ATOM 1786 C CA . LYS A 1 227 ? 62.566 -61.580 2.227 1.00 50.53 229 LYS A CA 1
ATOM 1787 C C . LYS A 1 227 ? 63.891 -61.095 1.655 1.00 50.37 229 LYS A C 1
ATOM 1788 O O . LYS A 1 227 ? 63.969 -60.798 0.458 1.00 50.39 229 LYS A O 1
ATOM 1794 N N . TYR A 1 228 ? 64.934 -60.994 2.485 1.00 46.80 230 TYR A N 1
ATOM 1795 C CA . TYR A 1 228 ? 66.243 -60.608 1.969 1.00 46.61 230 TYR A CA 1
ATOM 1796 C C . TYR A 1 228 ? 66.786 -61.641 0.987 1.00 46.65 230 TYR A C 1
ATOM 1797 O O . TYR A 1 228 ? 67.386 -61.281 -0.032 1.00 46.54 230 TYR A O 1
ATOM 1806 N N . ALA A 1 229 ? 66.614 -62.930 1.291 1.00 50.19 231 ALA A N 1
ATOM 1807 C CA . ALA A 1 229 ? 67.101 -63.968 0.389 1.00 50.26 231 ALA A CA 1
ATOM 1808 C C . ALA A 1 229 ? 66.429 -63.884 -0.977 1.00 50.37 231 ALA A C 1
ATOM 1809 O O . ALA A 1 229 ? 67.059 -64.184 -1.998 1.00 50.35 231 ALA A O 1
ATOM 1811 N N . LYS A 1 230 ? 65.160 -63.479 -1.020 1.00 59.38 232 LYS A N 1
ATOM 1812 C CA . LYS A 1 230 ? 64.385 -63.376 -2.259 1.00 59.53 232 LYS A CA 1
ATOM 1813 C C . LYS A 1 230 ? 64.401 -61.965 -2.833 1.00 59.45 232 LYS A C 1
ATOM 1814 O O . LYS A 1 230 ? 63.359 -61.436 -3.232 1.00 59.61 232 LYS A O 1
ATOM 1820 N N . ALA A 1 231 ? 65.569 -61.334 -2.883 1.00 64.30 233 ALA A N 1
ATOM 1821 C CA . ALA A 1 231 ? 65.681 -59.918 -3.204 1.00 64.16 233 ALA A CA 1
ATOM 1822 C C . ALA A 1 231 ? 65.957 -59.681 -4.684 1.00 64.14 233 ALA A C 1
ATOM 1823 O O . ALA A 1 231 ? 66.675 -60.452 -5.329 1.00 64.08 233 ALA A O 1
ATOM 1825 N N . CYS A 1 232 ? 65.357 -58.616 -5.221 1.00 74.52 234 CYS A N 1
ATOM 1826 C CA . CYS A 1 232 ? 65.593 -58.170 -6.590 1.00 74.45 234 CYS A CA 1
ATOM 1827 C C . CYS A 1 232 ? 66.224 -56.786 -6.547 1.00 74.09 234 CYS A C 1
ATOM 1828 O O . CYS A 1 232 ? 65.681 -55.870 -5.919 1.00 73.99 234 CYS A O 1
ATOM 1831 N N . PHE A 1 233 ? 67.363 -56.640 -7.214 1.00 65.02 235 PHE A N 1
ATOM 1832 C CA . PHE A 1 233 ? 68.109 -55.388 -7.214 1.00 64.62 235 PHE A CA 1
ATOM 1833 C C . PHE A 1 233 ? 68.148 -54.739 -8.596 1.00 64.58 235 PHE A C 1
ATOM 1834 O O . PHE A 1 233 ? 68.618 -53.610 -8.751 1.00 64.32 235 PHE A O 1
ATOM 1842 N N . MET B 1 1 ? 42.046 -23.799 36.111 1.00 76.02 1 MET B N 1
ATOM 1843 C CA . MET B 1 1 ? 42.538 -22.830 37.080 1.00 76.23 1 MET B CA 1
ATOM 1844 C C . MET B 1 1 ? 43.820 -23.302 37.749 1.00 75.64 1 MET B C 1
ATOM 1845 O O . MET B 1 1 ? 44.671 -23.907 37.105 1.00 75.34 1 MET B O 1
ATOM 1850 N N . ASN B 1 2 ? 43.939 -23.025 39.051 1.00 73.57 2 ASN B N 1
ATOM 1851 C CA . ASN B 1 2 ? 45.166 -23.314 39.785 1.00 73.05 2 ASN B CA 1
ATOM 1852 C C . ASN B 1 2 ? 45.551 -24.788 39.742 1.00 72.37 2 ASN B C 1
ATOM 1853 O O . ASN B 1 2 ? 46.740 -25.104 39.852 1.00 71.94 2 ASN B O 1
ATOM 1858 N N . MET B 1 3 ? 44.585 -25.698 39.572 1.00 75.61 3 MET B N 1
ATOM 1859 C CA . MET B 1 3 ? 44.840 -27.120 39.778 1.00 74.89 3 MET B CA 1
ATOM 1860 C C . MET B 1 3 ? 44.443 -27.983 38.583 1.00 74.94 3 MET B C 1
ATOM 1861 O O . MET B 1 3 ? 44.291 -29.197 38.738 1.00 74.40 3 MET B O 1
ATOM 1866 N N . ASN B 1 4 ? 44.276 -27.404 37.394 1.00 70.43 4 ASN B N 1
ATOM 1867 C CA . ASN B 1 4 ? 43.971 -28.193 36.205 1.00 70.52 4 ASN B CA 1
ATOM 1868 C C . ASN B 1 4 ? 45.064 -28.159 35.147 1.00 70.53 4 ASN B C 1
ATOM 1869 O O . ASN B 1 4 ? 44.898 -28.775 34.088 1.00 70.67 4 ASN B O 1
ATOM 1874 N N . ILE B 1 5 ? 46.166 -27.455 35.387 1.00 61.87 5 ILE B N 1
ATOM 1875 C CA . ILE B 1 5 ? 47.244 -27.448 34.409 1.00 61.80 5 ILE B CA 1
ATOM 1876 C C . ILE B 1 5 ? 47.925 -28.808 34.350 1.00 60.80 5 ILE B C 1
ATOM 1877 O O . ILE B 1 5 ? 48.158 -29.354 33.267 1.00 60.73 5 ILE B O 1
ATOM 1882 N N . GLY B 1 6 ? 48.215 -29.393 35.516 1.00 57.60 6 GLY B N 1
ATOM 1883 C CA . GLY B 1 6 ? 48.963 -30.640 35.539 1.00 56.61 6 GLY B CA 1
ATOM 1884 C C . GLY B 1 6 ? 48.278 -31.765 34.793 1.00 56.51 6 GLY B C 1
ATOM 1885 O O . GLY B 1 6 ? 48.944 -32.610 34.190 1.00 55.93 6 GLY B O 1
ATOM 1886 N N . SER B 1 7 ? 46.946 -31.780 34.797 1.00 54.21 7 SER B N 1
ATOM 1887 C CA . SER B 1 7 ? 46.168 -32.764 34.054 1.00 54.27 7 SER B CA 1
ATOM 1888 C C . SER B 1 7 ? 46.292 -32.615 32.537 1.00 54.74 7 SER B C 1
ATOM 1889 O O . SER B 1 7 ? 45.645 -33.378 31.809 1.00 54.91 7 SER B O 1
ATOM 1892 N N . VAL B 1 8 ? 47.107 -31.680 32.037 1.00 50.44 8 VAL B N 1
ATOM 1893 C CA . VAL B 1 8 ? 47.175 -31.440 30.597 1.00 51.01 8 VAL B CA 1
ATOM 1894 C C . VAL B 1 8 ? 47.935 -32.554 29.895 1.00 50.24 8 VAL B C 1
ATOM 1895 O O . VAL B 1 8 ? 47.720 -32.790 28.700 1.00 50.65 8 VAL B O 1
ATOM 1899 N N . VAL B 1 9 ? 48.820 -33.248 30.611 1.00 49.18 9 VAL B N 1
ATOM 1900 C CA . VAL B 1 9 ? 49.603 -34.323 30.012 1.00 48.40 9 VAL B CA 1
ATOM 1901 C C . VAL B 1 9 ? 48.709 -35.485 29.603 1.00 48.55 9 VAL B C 1
ATOM 1902 O O . VAL B 1 9 ? 49.029 -36.214 28.656 1.00 48.39 9 VAL B O 1
ATOM 1906 N N . PHE B 1 10 ? 47.576 -35.682 30.282 1.00 47.03 10 PHE B N 1
ATOM 1907 C CA . PHE B 1 10 ? 46.759 -36.855 30.001 1.00 47.08 10 PHE B CA 1
ATOM 1908 C C . PHE B 1 10 ? 45.810 -36.646 28.830 1.00 48.11 10 PHE B C 1
ATOM 1909 O O . PHE B 1 10 ? 44.910 -37.468 28.623 1.00 48.32 10 PHE B O 1
ATOM 1917 N N . GLN B 1 11 ? 45.996 -35.577 28.056 1.00 50.11 11 GLN B N 1
ATOM 1918 C CA . GLN B 1 11 ? 45.212 -35.356 26.850 1.00 51.15 11 GLN B CA 1
ATOM 1919 C C . GLN B 1 11 ? 45.735 -36.178 25.678 1.00 51.05 11 GLN B C 1
ATOM 1920 O O . GLN B 1 11 ? 45.071 -36.246 24.638 1.00 51.91 11 GLN B O 1
ATOM 1926 N N . LYS B 1 12 ? 46.904 -36.792 25.830 1.00 47.50 12 LYS B N 1
ATOM 1927 C CA . LYS B 1 12 ? 47.513 -37.700 24.874 1.00 47.20 12 LYS B CA 1
ATOM 1928 C C . LYS B 1 12 ? 47.783 -39.031 25.558 1.00 46.27 12 LYS B C 1
ATOM 1929 O O . LYS B 1 12 ? 47.864 -39.099 26.791 1.00 45.68 12 LYS B O 1
ATOM 1935 N N . PRO B 1 13 ? 47.911 -40.116 24.795 1.00 43.52 13 PRO B N 1
ATOM 1936 C CA . PRO B 1 13 ? 48.342 -41.379 25.400 1.00 42.65 13 PRO B CA 1
ATOM 1937 C C . PRO B 1 13 ? 49.745 -41.236 25.970 1.00 41.65 13 PRO B C 1
ATOM 1938 O O . PRO B 1 13 ? 50.611 -40.585 25.381 1.00 41.54 13 PRO B O 1
ATOM 1942 N N . ILE B 1 14 ? 49.962 -41.833 27.137 1.00 40.34 14 ILE B N 1
ATOM 1943 C CA . ILE B 1 14 ? 51.234 -41.765 27.841 1.00 39.44 14 ILE B CA 1
ATOM 1944 C C . ILE B 1 14 ? 51.713 -43.191 28.066 1.00 38.87 14 ILE B C 1
ATOM 1945 O O . ILE B 1 14 ? 50.936 -44.025 28.534 1.00 38.96 14 ILE B O 1
ATOM 1950 N N . PRO B 1 15 ? 52.962 -43.519 27.749 1.00 38.40 15 PRO B N 1
ATOM 1951 C CA . PRO B 1 15 ? 53.497 -44.820 28.156 1.00 37.90 15 PRO B CA 1
ATOM 1952 C C . PRO B 1 15 ? 53.685 -44.860 29.662 1.00 37.40 15 PRO B C 1
ATOM 1953 O O . PRO B 1 15 ? 53.908 -43.834 30.308 1.00 37.27 15 PRO B O 1
ATOM 1957 N N . PHE B 1 16 ? 53.596 -46.061 30.226 1.00 37.57 16 PHE B N 1
ATOM 1958 C CA . PHE B 1 16 ? 53.798 -46.226 31.656 1.00 37.16 16 PHE B CA 1
ATOM 1959 C C . PHE B 1 16 ? 54.720 -47.405 31.929 1.00 36.73 16 PHE B C 1
ATOM 1960 O O . PHE B 1 16 ? 54.887 -48.303 31.100 1.00 36.84 16 PHE B O 1
ATOM 1968 N N . VAL B 1 17 ? 55.330 -47.372 33.112 1.00 36.01 17 VAL B N 1
ATOM 1969 C CA . VAL B 1 17 ? 56.261 -48.393 33.575 1.00 35.91 17 VAL B CA 1
ATOM 1970 C C . VAL B 1 17 ? 55.848 -48.792 34.985 1.00 36.21 17 VAL B C 1
ATOM 1971 O O . VAL B 1 17 ? 55.658 -47.927 35.846 1.00 36.32 17 VAL B O 1
ATOM 1975 N N . VAL B 1 18 ? 55.706 -50.095 35.220 1.00 36.67 18 VAL B N 1
ATOM 1976 C CA . VAL B 1 18 ? 55.272 -50.627 36.508 1.00 36.64 18 VAL B CA 1
ATOM 1977 C C . VAL B 1 18 ? 56.419 -51.413 37.128 1.00 36.41 18 VAL B C 1
ATOM 1978 O O . VAL B 1 18 ? 57.054 -52.237 36.458 1.00 36.42 18 VAL B O 1
ATOM 1982 N N . GLN B 1 19 ? 56.681 -51.157 38.410 1.00 40.01 19 GLN B N 1
ATOM 1983 C CA . GLN B 1 19 ? 57.745 -51.825 39.152 1.00 39.90 19 GLN B CA 1
ATOM 1984 C C . GLN B 1 19 ? 57.217 -52.181 40.532 1.00 39.96 19 GLN B C 1
ATOM 1985 O O . GLN B 1 19 ? 56.873 -51.288 41.313 1.00 39.97 19 GLN B O 1
ATOM 1991 N N . PHE B 1 20 ? 57.156 -53.477 40.838 1.00 41.06 20 PHE B N 1
ATOM 1992 C CA . PHE B 1 20 ? 56.595 -53.946 42.097 1.00 41.14 20 PHE B CA 1
ATOM 1993 C C . PHE B 1 20 ? 57.511 -54.970 42.748 1.00 41.17 20 PHE B C 1
ATOM 1994 O O . PHE B 1 20 ? 58.034 -55.867 42.081 1.00 41.23 20 PHE B O 1
ATOM 2002 N N . GLU B 1 21 ? 57.683 -54.837 44.061 1.00 45.56 21 GLU B N 1
ATOM 2003 C CA . GLU B 1 21 ? 58.388 -55.810 44.883 1.00 45.68 21 GLU B CA 1
ATOM 2004 C C . GLU B 1 21 ? 57.384 -56.415 45.850 1.00 45.81 21 GLU B C 1
ATOM 2005 O O . GLU B 1 21 ? 56.615 -55.685 46.483 1.00 45.82 21 GLU B O 1
ATOM 2011 N N . GLY B 1 22 ? 57.392 -57.741 45.975 1.00 46.90 22 GLY B N 1
ATOM 2012 C CA . GLY B 1 22 ? 56.366 -58.424 46.725 1.00 47.02 22 GLY B CA 1
ATOM 2013 C C . GLY B 1 22 ? 56.945 -59.412 47.718 1.00 47.19 22 GLY B C 1
ATOM 2014 O O . GLY B 1 22 ? 58.067 -59.898 47.577 1.00 47.25 22 GLY B O 1
ATOM 2015 N N . ASP B 1 23 ? 56.139 -59.694 48.744 1.00 52.39 23 ASP B N 1
ATOM 2016 C CA . ASP B 1 23 ? 56.507 -60.649 49.787 1.00 52.58 23 ASP B CA 1
ATOM 2017 C C . ASP B 1 23 ? 55.189 -61.151 50.376 1.00 52.70 23 ASP B C 1
ATOM 2018 O O . ASP B 1 23 ? 54.589 -60.471 51.213 1.00 52.73 23 ASP B O 1
ATOM 2023 N N . ILE B 1 24 ? 54.748 -62.324 49.932 1.00 50.99 24 ILE B N 1
ATOM 2024 C CA . ILE B 1 24 ? 53.519 -62.933 50.426 1.00 51.12 24 ILE B CA 1
ATOM 2025 C C . ILE B 1 24 ? 53.853 -64.311 50.975 1.00 51.32 24 ILE B C 1
ATOM 2026 O O . ILE B 1 24 ? 54.398 -65.159 50.256 1.00 51.38 24 ILE B O 1
ATOM 2031 N N . ASN B 1 25 ? 53.518 -64.530 52.249 1.00 52.74 25 ASN B N 1
ATOM 2032 C CA . ASN B 1 25 ? 53.827 -65.774 52.954 1.00 52.98 25 ASN B CA 1
ATOM 2033 C C . ASN B 1 25 ? 55.320 -66.086 52.884 1.00 53.03 25 ASN B C 1
ATOM 2034 O O . ASN B 1 25 ? 55.733 -67.240 52.748 1.00 53.21 25 ASN B O 1
ATOM 2039 N N . GLY B 1 26 ? 56.138 -65.041 52.986 1.00 53.95 26 GLY B N 1
ATOM 2040 C CA . GLY B 1 26 ? 57.576 -65.182 52.928 1.00 54.03 26 GLY B CA 1
ATOM 2041 C C . GLY B 1 26 ? 58.151 -65.407 51.548 1.00 53.97 26 GLY B C 1
ATOM 2042 O O . GLY B 1 26 ? 59.378 -65.514 51.419 1.00 54.08 26 GLY B O 1
ATOM 2043 N N . LYS B 1 27 ? 57.315 -65.483 50.515 1.00 53.57 27 LYS B N 1
ATOM 2044 C CA . LYS B 1 27 ? 57.775 -65.704 49.148 1.00 53.54 27 LYS B CA 1
ATOM 2045 C C . LYS B 1 27 ? 57.950 -64.348 48.475 1.00 53.28 27 LYS B C 1
ATOM 2046 O O . LYS B 1 27 ? 56.967 -63.653 48.197 1.00 53.12 27 LYS B O 1
ATOM 2052 N N . LYS B 1 28 ? 59.199 -63.965 48.228 1.00 50.85 28 LYS B N 1
ATOM 2053 C CA . LYS B 1 28 ? 59.505 -62.682 47.610 1.00 50.63 28 LYS B CA 1
ATOM 2054 C C . LYS B 1 28 ? 59.462 -62.779 46.090 1.00 50.56 28 LYS B C 1
ATOM 2055 O O . LYS B 1 28 ? 59.881 -63.782 45.505 1.00 50.74 28 LYS B O 1
ATOM 2061 N N . PHE B 1 29 ? 58.933 -61.733 45.458 1.00 47.16 29 PHE B N 1
ATOM 2062 C CA . PHE B 1 29 ? 58.851 -61.673 44.006 1.00 47.11 29 PHE B CA 1
ATOM 2063 C C . PHE B 1 29 ? 59.013 -60.230 43.551 1.00 46.88 29 PHE B C 1
ATOM 2064 O O . PHE B 1 29 ? 58.880 -59.289 44.337 1.00 46.76 29 PHE B O 1
ATOM 2072 N N . SER B 1 30 ? 59.298 -60.070 42.259 1.00 44.39 30 SER B N 1
ATOM 2073 C CA . SER B 1 30 ? 59.418 -58.760 41.633 1.00 44.19 30 SER B CA 1
ATOM 2074 C C . SER B 1 30 ? 58.720 -58.799 40.284 1.00 44.20 30 SER B C 1
ATOM 2075 O O . SER B 1 30 ? 58.906 -59.747 39.514 1.00 44.39 30 SER B O 1
ATOM 2078 N N . VAL B 1 31 ? 57.915 -57.779 40.004 1.00 40.00 31 VAL B N 1
ATOM 2079 C CA . VAL B 1 31 ? 57.205 -57.661 38.738 1.00 40.07 31 VAL B CA 1
ATOM 2080 C C . VAL B 1 31 ? 57.678 -56.400 38.031 1.00 39.91 31 VAL B C 1
ATOM 2081 O O . VAL B 1 31 ? 57.821 -55.342 38.655 1.00 39.74 31 VAL B O 1
ATOM 2085 N N . ALA B 1 32 ? 57.919 -56.517 36.728 1.00 37.81 32 ALA B N 1
ATOM 2086 C CA . ALA B 1 32 ? 58.299 -55.390 35.891 1.00 37.39 32 ALA B CA 1
ATOM 2087 C C . ALA B 1 32 ? 57.396 -55.381 34.670 1.00 37.38 32 ALA B C 1
ATOM 2088 O O . ALA B 1 32 ? 57.272 -56.397 33.979 1.00 37.49 32 ALA B O 1
ATOM 2090 N N . GLY B 1 33 ? 56.760 -54.238 34.414 1.00 37.07 33 GLY B N 1
ATOM 2091 C CA . GLY B 1 33 ? 55.807 -54.132 33.332 1.00 37.39 33 GLY B CA 1
ATOM 2092 C C . GLY B 1 33 ? 55.901 -52.785 32.647 1.00 37.37 33 GLY B C 1
ATOM 2093 O O . GLY B 1 33 ? 56.570 -51.864 33.123 1.00 37.09 33 GLY B O 1
ATOM 2094 N N . LYS B 1 34 ? 55.220 -52.691 31.509 1.00 38.66 34 LYS B N 1
ATOM 2095 C CA . LYS B 1 34 ? 55.161 -51.452 30.749 1.00 38.77 34 LYS B CA 1
ATOM 2096 C C . LYS B 1 34 ? 53.906 -51.475 29.894 1.00 39.35 34 LYS B C 1
ATOM 2097 O O . LYS B 1 34 ? 53.398 -52.543 29.544 1.00 39.65 34 LYS B O 1
ATOM 2103 N N . GLY B 1 35 ? 53.413 -50.290 29.569 1.00 39.38 35 GLY B N 1
ATOM 2104 C CA . GLY B 1 35 ? 52.225 -50.196 28.755 1.00 40.02 35 GLY B CA 1
ATOM 2105 C C . GLY B 1 35 ? 51.953 -48.776 28.323 1.00 40.29 35 GLY B C 1
ATOM 2106 O O . GLY B 1 35 ? 52.838 -47.920 28.353 1.00 39.98 35 GLY B O 1
ATOM 2107 N N . ILE B 1 36 ? 50.711 -48.540 27.907 1.00 40.19 36 ILE B N 1
ATOM 2108 C CA . ILE B 1 36 ? 50.256 -47.225 27.468 1.00 40.64 36 ILE B CA 1
ATOM 2109 C C . ILE B 1 36 ? 48.872 -46.970 28.039 1.00 41.06 36 ILE B C 1
ATOM 2110 O O . ILE B 1 36 ? 48.033 -47.875 28.091 1.00 41.29 36 ILE B O 1
ATOM 2115 N N . GLY B 1 37 ? 48.634 -45.740 28.458 1.00 39.69 37 GLY B N 1
ATOM 2116 C CA . GLY B 1 37 ? 47.326 -45.343 28.949 1.00 40.16 37 GLY B CA 1
ATOM 2117 C C . GLY B 1 37 ? 46.798 -44.144 28.196 1.00 40.92 37 GLY B C 1
ATOM 2118 O O . GLY B 1 37 ? 47.530 -43.194 27.925 1.00 40.89 37 GLY B O 1
ATOM 2119 N N . ASP B 1 38 ? 45.510 -44.197 27.869 1.00 42.81 38 ASP B N 1
ATOM 2120 C CA . ASP B 1 38 ? 44.824 -43.138 27.132 1.00 43.69 38 ASP B CA 1
ATOM 2121 C C . ASP B 1 38 ? 43.635 -42.696 27.978 1.00 44.01 38 ASP B C 1
ATOM 2122 O O . ASP B 1 38 ? 42.587 -43.349 27.981 1.00 44.29 38 ASP B O 1
ATOM 2127 N N . ALA B 1 39 ? 43.799 -41.580 28.691 1.00 44.67 39 ALA B N 1
ATOM 2128 C CA . ALA B 1 39 ? 42.744 -41.093 29.569 1.00 44.94 39 ALA B CA 1
ATOM 2129 C C . ALA B 1 39 ? 41.566 -40.490 28.815 1.00 45.93 39 ALA B C 1
ATOM 2130 O O . ALA B 1 39 ? 40.522 -40.252 29.432 1.00 46.17 39 ALA B O 1
ATOM 2132 N N . ASN B 1 40 ? 41.695 -40.234 27.509 1.00 48.43 40 ASN B N 1
ATOM 2133 C CA . ASN B 1 40 ? 40.539 -39.750 26.758 1.00 49.37 40 ASN B CA 1
ATOM 2134 C C . ASN B 1 40 ? 39.522 -40.858 26.536 1.00 49.43 40 ASN B C 1
ATOM 2135 O O . ASN B 1 40 ? 38.326 -40.581 26.399 1.00 49.96 40 ASN B O 1
ATOM 2140 N N . SER B 1 41 ? 39.978 -42.110 26.479 1.00 46.77 41 SER B N 1
ATOM 2141 C CA . SER B 1 41 ? 39.093 -43.251 26.316 1.00 46.78 41 SER B CA 1
ATOM 2142 C C . SER B 1 41 ? 38.936 -44.072 27.585 1.00 46.12 41 SER B C 1
ATOM 2143 O O . SER B 1 41 ? 37.957 -44.815 27.702 1.00 46.22 41 SER B O 1
ATOM 2146 N N . GLY B 1 42 ? 39.861 -43.949 28.532 1.00 44.82 42 GLY B N 1
ATOM 2147 C CA . GLY B 1 42 ? 39.846 -44.762 29.727 1.00 44.17 42 GLY B CA 1
ATOM 2148 C C . GLY B 1 42 ? 40.506 -46.111 29.584 1.00 43.65 42 GLY B C 1
ATOM 2149 O O . GLY B 1 42 ? 40.402 -46.933 30.501 1.00 43.20 42 GLY B O 1
ATOM 2150 N N . LYS B 1 43 ? 41.179 -46.365 28.468 1.00 43.00 43 LYS B N 1
ATOM 2151 C CA . LYS B 1 43 ? 41.850 -47.631 28.217 1.00 42.58 43 LYS B CA 1
ATOM 2152 C C . LYS B 1 43 ? 43.328 -47.505 28.554 1.00 41.90 43 LYS B C 1
ATOM 2153 O O . LYS B 1 43 ? 44.001 -46.586 28.075 1.00 41.99 43 LYS B O 1
ATOM 2159 N N . PHE B 1 44 ? 43.830 -48.425 29.373 1.00 42.06 44 PHE B N 1
ATOM 2160 C CA . PHE B 1 44 ? 45.269 -48.575 29.535 1.00 41.41 44 PHE B CA 1
ATOM 2161 C C . PHE B 1 44 ? 45.617 -50.053 29.600 1.00 41.07 44 PHE B C 1
ATOM 2162 O O . PHE B 1 44 ? 45.002 -50.816 30.350 1.00 40.98 44 PHE B O 1
ATOM 2170 N N . GLU B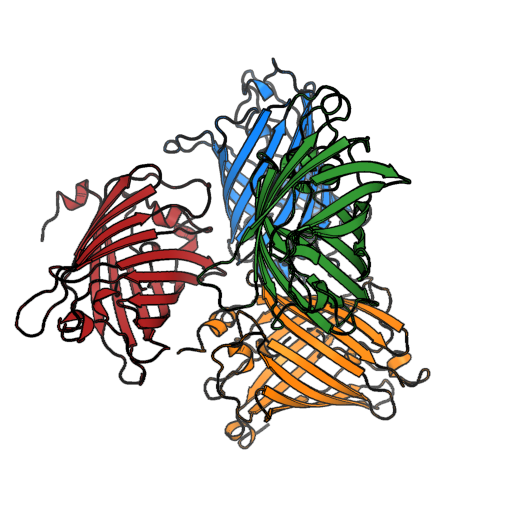 1 45 ? 46.603 -50.440 28.794 1.00 41.67 45 GLU B N 1
ATOM 2171 C CA . GLU B 1 45 ? 46.966 -51.831 28.568 1.00 41.50 45 GLU B CA 1
ATOM 2172 C C . GLU B 1 45 ? 48.457 -51.991 28.808 1.00 40.88 45 GLU B C 1
ATOM 2173 O O . GLU B 1 45 ? 49.255 -51.188 28.315 1.00 40.81 45 GLU B O 1
ATOM 2179 N N . GLY B 1 46 ? 48.828 -53.018 29.566 1.00 40.23 46 GLY B N 1
ATOM 2180 C CA . GLY B 1 46 ? 50.226 -53.261 29.862 1.00 39.69 46 GLY B CA 1
ATOM 2181 C C . GLY B 1 46 ? 50.520 -54.742 29.956 1.00 39.62 46 GLY B C 1
ATOM 2182 O O . GLY B 1 46 ? 49.631 -55.565 30.203 1.00 39.83 46 GLY B O 1
ATOM 2183 N N . LYS B 1 47 ? 51.789 -55.070 29.740 1.00 40.01 47 LYS B N 1
ATOM 2184 C CA . LYS B 1 47 ? 52.306 -56.424 29.877 1.00 39.95 47 LYS B CA 1
ATOM 2185 C C . LYS B 1 47 ? 53.274 -56.455 31.051 1.00 39.41 47 LYS B C 1
ATOM 2186 O O . LYS B 1 47 ? 54.209 -55.650 31.104 1.00 39.12 47 LYS B O 1
ATOM 2192 N N . HIS B 1 48 ? 53.050 -57.374 31.988 1.00 39.59 48 HIS B N 1
ATOM 2193 C CA . HIS B 1 48 ? 53.832 -57.434 33.217 1.00 39.18 48 HIS B CA 1
ATOM 2194 C C . HIS B 1 48 ? 54.414 -58.828 33.388 1.00 39.23 48 HIS B C 1
ATOM 2195 O O . HIS B 1 48 ? 53.695 -59.821 33.250 1.00 39.52 48 HIS B O 1
ATOM 2202 N N . ILE B 1 49 ? 55.707 -58.898 33.704 1.00 40.76 49 ILE B N 1
ATOM 2203 C CA . ILE B 1 49 ? 56.434 -60.157 33.825 1.00 40.88 49 ILE B CA 1
ATOM 2204 C C . ILE B 1 49 ? 56.994 -60.274 35.236 1.00 40.63 49 ILE B C 1
ATOM 2205 O O . ILE B 1 49 ? 57.372 -59.271 35.852 1.00 40.34 49 ILE B O 1
ATOM 2210 N N . CYS B 1 50 ? 57.017 -61.499 35.756 1.00 43.28 50 CYS B N 1
ATOM 2211 C CA . CYS B 1 50 ? 57.646 -61.802 37.041 1.00 43.16 50 CYS B CA 1
ATOM 2212 C C . CYS B 1 50 ? 59.127 -62.070 36.801 1.00 43.22 50 CYS B C 1
ATOM 2213 O O . CYS B 1 50 ? 59.505 -63.137 36.312 1.00 43.52 50 CYS B O 1
ATOM 2216 N N . THR B 1 51 ? 59.974 -61.101 37.154 1.00 42.13 51 THR B N 1
ATOM 2217 C CA . THR B 1 51 ? 61.399 -61.201 36.862 1.00 42.25 51 THR B CA 1
ATOM 2218 C C . THR B 1 51 ? 62.139 -62.144 37.801 1.00 42.45 51 THR B C 1
ATOM 2219 O O . THR B 1 51 ? 63.305 -62.459 37.538 1.00 42.68 51 THR B O 1
ATOM 2223 N N . THR B 1 52 ? 61.502 -62.600 38.877 1.00 43.12 52 THR B N 1
ATOM 2224 C CA . THR B 1 52 ? 62.120 -63.524 39.818 1.00 43.32 52 THR B CA 1
ATOM 2225 C C . THR B 1 52 ? 61.734 -64.974 39.562 1.00 43.65 52 THR B C 1
ATOM 2226 O O . THR B 1 52 ? 62.157 -65.856 40.316 1.00 43.87 52 THR B O 1
ATOM 2230 N N . GLY B 1 53 ? 60.938 -65.240 38.530 1.00 45.98 53 GLY B N 1
ATOM 2231 C CA . GLY B 1 53 ? 60.516 -66.591 38.222 1.00 46.30 53 GLY B CA 1
ATOM 2232 C C . GLY B 1 53 ? 59.022 -66.693 38.005 1.00 46.26 53 GLY B C 1
ATOM 2233 O O . GLY B 1 53 ? 58.462 -66.002 37.148 1.00 46.17 53 GLY B O 1
ATOM 2234 N N . ASP B 1 54 ? 58.364 -67.553 38.776 1.00 47.32 54 ASP B N 1
ATOM 2235 C CA . ASP B 1 54 ? 56.913 -67.650 38.761 1.00 47.30 54 ASP B CA 1
ATOM 2236 C C . ASP B 1 54 ? 56.325 -66.791 39.870 1.00 47.00 54 ASP B C 1
ATOM 2237 O O . ASP B 1 54 ? 56.866 -66.728 40.978 1.00 46.91 54 ASP B O 1
ATOM 2242 N N . LEU B 1 55 ? 55.224 -66.121 39.562 1.00 46.69 55 LEU B N 1
ATOM 2243 C CA . LEU B 1 55 ? 54.521 -65.354 40.580 1.00 46.47 55 LEU B CA 1
ATOM 2244 C C . LEU B 1 55 ? 53.936 -66.318 41.608 1.00 46.61 55 LEU B C 1
ATOM 2245 O O . LEU B 1 55 ? 53.254 -67.277 41.230 1.00 46.85 55 LEU B O 1
ATOM 2250 N N . PRO B 1 56 ? 54.186 -66.114 42.905 1.00 47.27 56 PRO B N 1
ATOM 2251 C CA . PRO B 1 56 ? 53.707 -67.081 43.907 1.00 47.41 56 PRO B CA 1
ATOM 2252 C C . PRO B 1 56 ? 52.202 -67.061 44.126 1.00 47.47 56 PRO B C 1
ATOM 2253 O O . PRO B 1 56 ? 51.697 -67.911 44.870 1.00 47.62 56 PRO B O 1
ATOM 2257 N N . ILE B 1 57 ? 51.471 -66.126 43.518 1.00 47.21 57 ILE B N 1
ATOM 2258 C CA . ILE B 1 57 ? 50.025 -66.027 43.674 1.00 47.31 57 ILE B CA 1
ATOM 2259 C C . ILE B 1 57 ? 49.409 -65.797 42.300 1.00 47.42 57 ILE B C 1
ATOM 2260 O O . ILE B 1 57 ? 50.097 -65.477 41.330 1.00 47.38 57 ILE B O 1
ATOM 2265 N N . SER B 1 58 ? 48.091 -65.974 42.229 1.00 44.78 58 SER B N 1
ATOM 2266 C CA . SER B 1 58 ? 47.368 -65.733 40.988 1.00 44.96 58 SER B CA 1
ATOM 2267 C C . SER B 1 58 ? 47.549 -64.290 40.532 1.00 44.79 58 SER B C 1
ATOM 2268 O O . SER B 1 58 ? 47.541 -63.359 41.342 1.00 44.60 58 SER B O 1
ATOM 2271 N N . TRP B 1 59 ? 47.723 -64.111 39.219 1.00 41.84 59 TRP B N 1
ATOM 2272 C CA . TRP B 1 59 ? 47.922 -62.773 38.668 1.00 41.72 59 TRP B CA 1
ATOM 2273 C C . TRP B 1 59 ? 46.732 -61.868 38.960 1.00 41.81 59 TRP B C 1
ATOM 2274 O O . TRP B 1 59 ? 46.899 -60.664 39.186 1.00 41.64 59 TRP B O 1
ATOM 2285 N N . GLY B 1 60 ? 45.521 -62.428 38.951 1.00 41.09 60 GLY B N 1
ATOM 2286 C CA . GLY B 1 60 ? 44.343 -61.634 39.258 1.00 41.24 60 GLY B CA 1
ATOM 2287 C C . GLY B 1 60 ? 44.389 -61.005 40.636 1.00 41.00 60 GLY B C 1
ATOM 2288 O O . GLY B 1 60 ? 43.768 -59.965 40.869 1.00 41.08 60 GLY B O 1
ATOM 2289 N N . ALA B 1 61 ? 45.116 -61.625 41.568 1.00 42.32 61 ALA B N 1
ATOM 2290 C CA . ALA B 1 61 ? 45.219 -61.115 42.929 1.00 42.13 61 ALA B CA 1
ATOM 2291 C C . ALA B 1 61 ? 46.025 -59.824 43.030 1.00 41.88 61 ALA B C 1
ATOM 2292 O O . ALA B 1 61 ? 45.962 -59.162 44.071 1.00 41.81 61 ALA B O 1
ATOM 2294 N N . ILE B 1 62 ? 46.778 -59.450 41.993 1.00 40.96 62 ILE B N 1
ATOM 2295 C CA . ILE B 1 62 ? 47.521 -58.193 42.006 1.00 40.43 62 ILE B CA 1
ATOM 2296 C C . ILE B 1 62 ? 47.203 -57.376 40.762 1.00 40.07 62 ILE B C 1
ATOM 2297 O O . ILE B 1 62 ? 47.844 -56.349 40.508 1.00 39.60 62 ILE B O 1
ATOM 2302 N N . ALA B 1 63 ? 46.224 -57.832 39.973 1.00 40.05 63 ALA B N 1
ATOM 2303 C CA . ALA B 1 63 ? 45.967 -57.230 38.666 1.00 40.27 63 ALA B CA 1
ATOM 2304 C C . ALA B 1 63 ? 45.735 -55.726 38.769 1.00 40.29 63 ALA B C 1
ATOM 2305 O O . ALA B 1 63 ? 46.408 -54.937 38.096 1.00 40.21 63 ALA B O 1
ATOM 2307 N N . CYS B 1 64 ? 44.801 -55.304 39.620 1.00 40.38 64 CYS B N 1
ATOM 2308 C CA . CYS B 1 64 ? 44.470 -53.890 39.733 1.00 40.50 64 CYS B CA 1
ATOM 2309 C C . CYS B 1 64 ? 45.370 -53.161 40.719 1.00 40.16 64 CYS B C 1
ATOM 2310 O O . CYS B 1 64 ? 44.963 -52.141 41.288 1.00 40.28 64 CYS B O 1
ATOM 2313 N N . LEU B 1 65 ? 46.567 -53.686 40.962 1.00 41.50 65 LEU B N 1
ATOM 2314 C CA . LEU B 1 65 ? 47.648 -52.935 41.580 1.00 41.20 65 LEU B CA 1
ATOM 2315 C C . LEU B 1 65 ? 48.795 -52.651 40.627 1.00 40.99 65 LEU B C 1
ATOM 2316 O O . LEU B 1 65 ? 49.458 -51.623 40.768 1.00 40.87 65 LEU B O 1
ATOM 2321 N N . LEU B 1 66 ? 49.015 -53.576 39.711 1.00 38.85 66 LEU B N 1
ATOM 2322 C CA . LEU B 1 66 ? 49.868 -53.306 38.560 1.00 38.76 66 LEU B CA 1
ATOM 2323 C C . LEU B 1 66 ? 49.188 -52.162 37.783 1.00 39.09 66 LEU B C 1
ATOM 2324 O O . LEU B 1 66 ? 49.789 -51.204 37.386 1.00 39.01 66 LEU B O 1
ATOM 2353 N N . MET B 1 68 ? 46.819 -47.514 38.156 1.00 38.59 70 MET B N 1
ATOM 2354 C CA . MET B 1 68 ? 46.968 -46.134 37.699 1.00 38.81 70 MET B CA 1
ATOM 2355 C C . MET B 1 68 ? 45.624 -45.491 37.358 1.00 39.46 70 MET B C 1
ATOM 2356 O O . MET B 1 68 ? 45.313 -45.278 36.184 1.00 39.85 70 MET B O 1
ATOM 2361 N N . PRO B 1 69 ? 44.834 -45.163 38.386 1.00 40.06 71 PRO B N 1
ATOM 2362 C CA . PRO B 1 69 ? 43.511 -44.563 38.148 1.00 40.71 71 PRO B CA 1
ATOM 2363 C C . PRO B 1 69 ? 43.555 -43.182 37.514 1.00 41.13 71 PRO B C 1
ATOM 2364 O O . PRO B 1 69 ? 42.492 -42.619 37.230 1.00 41.74 71 PRO B O 1
ATOM 2368 N N . CYS B 1 70 ? 44.742 -42.614 37.289 1.00 42.83 72 CYS B N 1
ATOM 2369 C CA . CYS B 1 70 ? 44.834 -41.370 36.538 1.00 43.28 72 CYS B CA 1
ATOM 2370 C C . CYS B 1 70 ? 44.442 -41.557 35.080 1.00 43.73 72 CYS B C 1
ATOM 2371 O O . CYS B 1 70 ? 44.043 -40.588 34.429 1.00 44.35 72 CYS B O 1
ATOM 2374 N N . PHE B 1 71 ? 44.549 -42.776 34.552 1.00 42.47 73 PHE B N 1
ATOM 2375 C CA . PHE B 1 71 ? 44.183 -43.045 33.168 1.00 42.94 73 PHE B CA 1
ATOM 2376 C C . PHE B 1 71 ? 42.687 -43.257 32.972 1.00 43.56 73 PHE B C 1
ATOM 2377 O O . PHE B 1 71 ? 42.253 -43.446 31.831 1.00 44.05 73 PHE B O 1
ATOM 2385 N N . ALA B 1 72 ? 41.893 -43.239 34.040 1.00 42.71 74 ALA B N 1
ATOM 2386 C CA . ALA B 1 72 ? 40.452 -43.380 33.894 1.00 43.27 74 ALA B CA 1
ATOM 2387 C C . ALA B 1 72 ? 39.871 -42.161 33.188 1.00 44.04 74 ALA B C 1
ATOM 2388 O O . ALA B 1 72 ? 40.329 -41.033 33.383 1.00 44.15 74 ALA B O 1
ATOM 2390 N N . LYS B 1 73 ? 38.852 -42.395 32.364 1.00 45.78 75 LYS B N 1
ATOM 2391 C CA . LYS B 1 73 ? 38.201 -41.319 31.623 1.00 46.57 75 LYS B CA 1
ATOM 2392 C C . LYS B 1 73 ? 37.218 -40.608 32.543 1.00 46.83 75 LYS B C 1
ATOM 2393 O O . LYS B 1 73 ? 36.179 -41.169 32.909 1.00 46.90 75 LYS B O 1
ATOM 2399 N N . TYR B 1 74 ? 37.535 -39.366 32.906 1.00 47.90 76 TYR B N 1
ATOM 2400 C CA . TYR B 1 74 ? 36.690 -38.589 33.798 1.00 48.15 76 TYR B CA 1
ATOM 2401 C C . TYR B 1 74 ? 35.851 -37.613 32.992 1.00 48.97 76 TYR B C 1
ATOM 2402 O O . TYR B 1 74 ? 36.414 -36.809 32.232 1.00 49.31 76 TYR B O 1
ATOM 2411 N N . PRO B 1 75 ? 34.528 -37.636 33.121 1.00 53.53 77 PRO B N 1
ATOM 2412 C CA . PRO B 1 75 ? 33.701 -36.615 32.469 1.00 54.26 77 PRO B CA 1
ATOM 2413 C C . PRO B 1 75 ? 33.870 -35.266 33.153 1.00 54.43 77 PRO B C 1
ATOM 2414 O O . PRO B 1 75 ? 34.408 -35.152 34.256 1.00 54.01 77 PRO B O 1
ATOM 2418 N N . ASN B 1 76 ? 33.386 -34.224 32.473 1.00 59.68 78 ASN B N 1
ATOM 2419 C CA . ASN B 1 76 ? 33.599 -32.868 32.970 1.00 59.90 78 ASN B CA 1
ATOM 2420 C C . ASN B 1 76 ? 32.772 -32.574 34.215 1.00 59.83 78 ASN B C 1
ATOM 2421 O O . ASN B 1 76 ? 33.167 -31.731 35.029 1.00 59.76 78 ASN B O 1
ATOM 2426 N N . ASP B 1 77 ? 31.637 -33.250 34.391 1.00 59.88 79 ASP B N 1
ATOM 2427 C CA . ASP B 1 77 ? 30.830 -33.062 35.590 1.00 59.81 79 ASP B CA 1
ATOM 2428 C C . ASP B 1 77 ? 31.337 -33.877 36.781 1.00 59.16 79 ASP B C 1
ATOM 2429 O O . ASP B 1 77 ? 30.592 -34.068 37.751 1.00 59.06 79 ASP B O 1
ATOM 2434 N N . VAL B 1 78 ? 32.583 -34.353 36.729 1.00 54.27 80 VAL B N 1
ATOM 2435 C CA . VAL B 1 78 ? 33.205 -35.069 37.832 1.00 53.61 80 VAL B CA 1
ATOM 2436 C C . VAL B 1 78 ? 34.584 -34.467 38.077 1.00 53.33 80 VAL B C 1
ATOM 2437 O O . VAL B 1 78 ? 35.442 -34.511 37.190 1.00 53.30 80 VAL B O 1
ATOM 2441 N N . PRO B 1 79 ? 34.848 -33.890 39.251 1.00 51.93 81 PRO B N 1
ATOM 2442 C CA . PRO B 1 79 ? 36.177 -33.318 39.525 1.00 51.68 81 PRO B CA 1
ATOM 2443 C C . PRO B 1 79 ? 37.224 -34.417 39.646 1.00 50.97 81 PRO B C 1
ATOM 2444 O O . PRO B 1 79 ? 37.087 -35.337 40.455 1.00 50.53 81 PRO B O 1
ATOM 2448 N N . ASP B 1 80 ? 38.279 -34.312 38.838 1.00 49.08 82 ASP B N 1
ATOM 2449 C CA . ASP B 1 80 ? 39.316 -35.343 38.766 1.00 48.40 82 ASP B CA 1
ATOM 2450 C C . ASP B 1 80 ? 40.412 -35.016 39.775 1.00 47.93 82 ASP B C 1
ATOM 2451 O O . ASP B 1 80 ? 41.381 -34.317 39.474 1.00 47.93 82 ASP B O 1
ATOM 2456 N N . TYR B 1 81 ? 40.253 -35.534 40.996 1.00 51.99 83 TYR B N 1
ATOM 2457 C CA . TYR B 1 81 ? 41.239 -35.290 42.044 1.00 51.56 83 TYR B CA 1
ATOM 2458 C C . TYR B 1 81 ? 42.558 -35.993 41.743 1.00 50.92 83 TYR B C 1
ATOM 2459 O O . TYR B 1 81 ? 43.634 -35.442 42.005 1.00 50.72 83 TYR B O 1
ATOM 2468 N N . ILE B 1 82 ? 42.494 -37.212 41.202 1.00 46.95 84 ILE B N 1
ATOM 2469 C CA . ILE B 1 82 ? 43.700 -38.011 40.996 1.00 46.30 84 ILE B CA 1
ATOM 2470 C C . ILE B 1 82 ? 44.624 -37.346 39.979 1.00 46.35 84 ILE B C 1
ATOM 2471 O O . ILE B 1 82 ? 45.838 -37.244 40.193 1.00 45.92 84 ILE B O 1
ATOM 2476 N N . LYS B 1 83 ? 44.064 -36.880 38.859 1.00 45.96 85 LYS B N 1
ATOM 2477 C CA . LYS B 1 83 ? 44.887 -36.204 37.859 1.00 46.10 85 LYS B CA 1
ATOM 2478 C C . LYS B 1 83 ? 45.456 -34.891 38.379 1.00 46.28 85 LYS B C 1
ATOM 2479 O O . LYS B 1 83 ? 46.572 -34.512 38.008 1.00 46.09 85 LYS B O 1
ATOM 2485 N N . SER B 1 84 ? 44.706 -34.182 39.228 1.00 50.59 86 SER B N 1
ATOM 2486 C CA . SER B 1 84 ? 45.146 -32.879 39.715 1.00 50.87 86 SER B CA 1
ATOM 2487 C C . SER B 1 84 ? 46.418 -32.956 40.554 1.00 50.25 86 SER B C 1
ATOM 2488 O O . SER B 1 84 ? 47.077 -31.929 40.750 1.00 50.42 86 SER B O 1
ATOM 2491 N N . THR B 1 85 ? 46.778 -34.138 41.058 1.00 49.64 87 THR B N 1
ATOM 2492 C CA . THR B 1 85 ? 48.001 -34.289 41.840 1.00 49.08 87 THR B CA 1
ATOM 2493 C C . THR B 1 85 ? 49.266 -34.269 40.990 1.00 48.77 87 THR B C 1
ATOM 2494 O O . THR B 1 85 ? 50.368 -34.282 41.550 1.00 48.35 87 THR B O 1
ATOM 2498 N N . PHE B 1 86 ? 49.143 -34.255 39.673 1.00 48.50 88 PHE B N 1
ATOM 2499 C CA . PHE B 1 86 ? 50.289 -34.253 38.779 1.00 48.19 88 PHE B CA 1
ATOM 2500 C C . PHE B 1 86 ? 50.737 -32.830 38.467 1.00 48.68 88 PHE B C 1
ATOM 2501 O O . PHE B 1 86 ? 49.971 -31.876 38.637 1.00 49.37 88 PHE B O 1
ATOM 2509 N N . PRO B 1 87 ? 51.986 -32.640 37.993 1.00 51.48 89 PRO B N 1
ATOM 2510 C CA . PRO B 1 87 ? 53.014 -33.609 37.579 1.00 50.70 89 PRO B CA 1
ATOM 2511 C C . PRO B 1 87 ? 53.693 -34.382 38.710 1.00 50.06 89 PRO B C 1
ATOM 2512 O O . PRO B 1 87 ? 54.292 -35.425 38.445 1.00 49.47 89 PRO B O 1
ATOM 2516 N N . GLU B 1 88 ? 53.580 -33.953 39.933 1.00 53.59 90 GLU B N 1
ATOM 2517 C CA . GLU B 1 88 ? 54.299 -34.592 41.000 1.00 53.09 90 GLU B CA 1
ATOM 2518 C C . GLU B 1 88 ? 53.783 -35.953 41.299 1.00 52.73 90 GLU B C 1
ATOM 2519 O O . GLU B 1 88 ? 54.538 -36.820 41.666 1.00 52.24 90 GLU B O 1
ATOM 2525 N N . GLY B 1 89 ? 52.501 -36.148 41.156 1.00 49.75 91 GLY B N 1
ATOM 2526 C CA . GLY B 1 89 ? 51.936 -37.477 41.315 1.00 49.48 91 GLY B CA 1
ATOM 2527 C C . GLY B 1 89 ? 51.206 -37.666 42.630 1.00 49.58 91 GLY B C 1
ATOM 2528 O O . GLY B 1 89 ? 51.012 -36.739 43.422 1.00 49.92 91 GLY B O 1
ATOM 2529 N N . PHE B 1 90 ? 50.799 -38.915 42.861 1.00 44.83 92 PHE B N 1
ATOM 2530 C CA . PHE B 1 90 ? 50.010 -39.265 44.033 1.00 44.92 92 PHE B CA 1
ATOM 2531 C C . PHE B 1 90 ? 50.528 -40.563 44.637 1.00 44.44 92 PHE B C 1
ATOM 2532 O O . PHE B 1 90 ? 51.355 -41.268 44.053 1.00 44.06 92 PHE B O 1
ATOM 2540 N N . GLN B 1 91 ? 50.008 -40.871 45.822 1.00 49.18 93 GLN B N 1
ATOM 2541 C CA . GLN B 1 91 ? 50.372 -42.045 46.600 1.00 48.86 93 GLN B CA 1
ATOM 2542 C C . GLN B 1 91 ? 49.095 -42.771 46.992 1.00 49.03 93 GLN B C 1
ATOM 2543 O O . GLN B 1 91 ? 48.083 -42.131 47.292 1.00 49.42 93 GLN B O 1
ATOM 2549 N N . ARG B 1 92 ? 49.130 -44.103 46.980 1.00 45.43 94 ARG B N 1
ATOM 2550 C CA . ARG B 1 92 ? 47.952 -44.893 47.327 1.00 45.58 94 ARG B CA 1
ATOM 2551 C C . ARG B 1 92 ? 48.368 -46.085 48.172 1.00 45.33 94 ARG B C 1
ATOM 2552 O O . ARG B 1 92 ? 49.156 -46.922 47.723 1.00 45.03 94 ARG B O 1
ATOM 2560 N N . GLU B 1 93 ? 47.822 -46.171 49.382 1.00 50.72 95 GLU B N 1
ATOM 2561 C CA . GLU B 1 93 ? 48.008 -47.325 50.250 1.00 50.58 95 GLU B CA 1
ATOM 2562 C C . GLU B 1 93 ? 46.727 -48.148 50.259 1.00 50.73 95 GLU B C 1
ATOM 2563 O O . GLU B 1 93 ? 45.630 -47.596 50.397 1.00 51.04 95 GLU B O 1
ATOM 2569 N N . SER B 1 94 ? 46.873 -49.464 50.129 1.00 47.87 96 SER B N 1
ATOM 2570 C CA . SER B 1 94 ? 45.744 -50.361 49.932 1.00 48.01 96 SER B CA 1
ATOM 2571 C C . SER B 1 94 ? 45.824 -51.535 50.893 1.00 47.94 96 SER B C 1
ATOM 2572 O O . SER B 1 94 ? 46.893 -52.121 51.086 1.00 47.72 96 SER B O 1
ATOM 2575 N N . LEU B 1 95 ? 44.685 -51.873 51.491 1.00 47.12 97 LEU B N 1
ATOM 2576 C CA . LEU B 1 95 ? 44.522 -53.102 52.258 1.00 47.13 97 LEU B CA 1
ATOM 2577 C C . LEU B 1 95 ? 43.665 -54.040 51.418 1.00 47.21 97 LEU B C 1
ATOM 2578 O O . LEU B 1 95 ? 42.485 -53.763 51.178 1.00 47.48 97 LEU B O 1
ATOM 2583 N N . VAL B 1 96 ? 44.261 -55.139 50.967 1.00 46.49 98 VAL B N 1
ATOM 2584 C CA . VAL B 1 96 ? 43.610 -56.090 50.074 1.00 46.58 98 VAL B CA 1
ATOM 2585 C C . VAL B 1 96 ? 43.333 -57.360 50.864 1.00 47.23 98 VAL B C 1
ATOM 2586 O O . VAL B 1 96 ? 44.264 -58.001 51.368 1.00 47.23 98 VAL B O 1
ATOM 2590 N N . GLU B 1 97 ? 42.057 -57.729 50.964 1.00 50.58 99 GLU B N 1
ATOM 2591 C CA . GLU B 1 97 ? 41.615 -58.862 51.765 1.00 50.71 99 GLU B CA 1
ATOM 2592 C C . GLU B 1 97 ? 40.924 -59.885 50.875 1.00 50.84 99 GLU B C 1
ATOM 2593 O O . GLU B 1 97 ? 40.048 -59.530 50.080 1.00 51.01 99 GLU B O 1
ATOM 2599 N N . PHE B 1 98 ? 41.318 -61.149 51.012 1.00 48.77 100 PHE B N 1
ATOM 2600 C CA . PHE B 1 98 ? 40.762 -62.247 50.234 1.00 49.01 100 PHE B CA 1
ATOM 2601 C C . PHE B 1 98 ? 39.889 -63.133 51.113 1.00 49.96 100 PHE B C 1
ATOM 2602 O O . PHE B 1 98 ? 40.238 -63.421 52.263 1.00 50.35 100 PHE B O 1
ATOM 2610 N N . GLY B 1 99 ? 38.754 -63.561 50.563 1.00 51.02 101 GLY B N 1
ATOM 2611 C CA . GLY B 1 99 ? 37.800 -64.354 51.319 1.00 51.30 101 GLY B CA 1
ATOM 2612 C C . GLY B 1 99 ? 38.357 -65.718 51.684 1.00 51.30 101 GLY B C 1
ATOM 2613 O O . GLY B 1 99 ? 38.771 -66.486 50.798 1.00 51.25 101 GLY B O 1
ATOM 2614 N N . ASN B 1 100 ? 38.363 -66.039 52.980 1.00 54.27 102 ASN B N 1
ATOM 2615 C CA A ASN B 1 100 ? 38.882 -67.311 53.485 0.50 54.32 102 ASN B CA 1
ATOM 2616 C CA B ASN B 1 100 ? 38.884 -67.307 53.491 0.50 54.32 102 ASN B CA 1
ATOM 2617 C C . ASN B 1 100 ? 40.325 -67.546 53.046 1.00 54.04 102 ASN B C 1
ATOM 2618 O O . ASN B 1 100 ? 40.780 -68.689 52.949 1.00 54.11 102 ASN B O 1
ATOM 2627 N N . ASP B 1 101 ? 41.047 -66.466 52.773 1.00 54.58 103 ASP B N 1
ATOM 2628 C CA . ASP B 1 101 ? 42.476 -66.525 52.489 1.00 54.31 103 ASP B CA 1
ATOM 2629 C C . ASP B 1 101 ? 43.107 -65.340 53.213 1.00 54.14 103 ASP B C 1
ATOM 2630 O O . ASP B 1 101 ? 42.516 -64.764 54.133 1.00 54.26 103 ASP B O 1
ATOM 2635 N N . GLY B 1 102 ? 44.314 -64.956 52.806 1.00 52.83 104 GLY B N 1
ATOM 2636 C CA . GLY B 1 102 ? 45.091 -63.978 53.535 1.00 52.71 104 GLY B CA 1
ATOM 2637 C C . GLY B 1 102 ? 44.757 -62.545 53.164 1.00 52.63 104 GLY B C 1
ATOM 2638 O O . GLY B 1 102 ? 43.775 -62.251 52.480 1.00 52.73 104 GLY B O 1
ATOM 2639 N N . ARG B 1 103 ? 45.601 -61.640 53.652 1.00 52.28 105 ARG B N 1
ATOM 2640 C CA A ARG B 1 103 ? 45.477 -60.213 53.396 0.50 52.22 105 ARG B CA 1
ATOM 2641 C CA B ARG B 1 103 ? 45.477 -60.216 53.383 0.50 52.21 105 ARG B CA 1
ATOM 2642 C C . ARG B 1 103 ? 46.861 -59.651 53.110 1.00 51.98 105 ARG B C 1
ATOM 2643 O O . ARG B 1 103 ? 47.862 -60.140 53.640 1.00 51.93 105 ARG B O 1
ATOM 2658 N N . TYR B 1 104 ? 46.921 -58.629 52.258 1.00 47.27 106 TYR B N 1
ATOM 2659 C CA . TYR B 1 104 ? 48.194 -57.964 52.020 1.00 47.06 106 TYR B CA 1
ATOM 2660 C C . TYR B 1 104 ? 47.972 -56.460 51.965 1.00 47.05 106 TYR B C 1
ATOM 2661 O O . TYR B 1 104 ? 46.856 -55.979 51.749 1.00 47.21 106 TYR B O 1
ATOM 2670 N N . ILE B 1 105 ? 49.058 -55.723 52.178 1.00 46.43 107 ILE B N 1
ATOM 2671 C CA . ILE B 1 105 ? 49.053 -54.267 52.164 1.00 46.44 107 ILE B CA 1
ATOM 2672 C C . ILE B 1 105 ? 49.962 -53.808 51.037 1.00 46.23 107 ILE B C 1
ATOM 2673 O O . ILE B 1 105 ? 51.085 -54.306 50.898 1.00 46.08 107 ILE B O 1
ATOM 2678 N N . ALA B 1 106 ? 49.478 -52.871 50.233 1.00 45.99 108 ALA B N 1
ATOM 2679 C CA . ALA B 1 106 ? 50.262 -52.310 49.148 1.00 45.80 108 ALA B CA 1
ATOM 2680 C C . ALA B 1 106 ? 50.457 -50.819 49.359 1.00 45.86 108 ALA B C 1
ATOM 2681 O O . ALA B 1 106 ? 49.534 -50.111 49.772 1.00 46.09 108 ALA B O 1
ATOM 2683 N N . LYS B 1 107 ? 51.663 -50.355 49.059 1.00 46.59 109 LYS B N 1
ATOM 2684 C CA . LYS B 1 107 ? 51.985 -48.939 49.037 1.00 46.63 109 LYS B CA 1
ATOM 2685 C C . LYS B 1 107 ? 52.630 -48.658 47.692 1.00 46.45 109 LYS B C 1
ATOM 2686 O O . LYS B 1 107 ? 53.595 -49.332 47.320 1.00 46.24 109 LYS B O 1
ATOM 2692 N N . GLN B 1 108 ? 52.111 -47.671 46.969 1.00 42.30 110 GLN B N 1
ATOM 2693 C CA . GLN B 1 108 ? 52.633 -47.377 45.645 1.00 42.15 110 GLN B CA 1
ATOM 2694 C C . GLN B 1 108 ? 52.607 -45.879 45.399 1.00 42.31 110 GLN B C 1
ATOM 2695 O O . GLN B 1 108 ? 51.795 -45.147 45.971 1.00 42.60 110 GLN B O 1
ATOM 2701 N N . LYS B 1 109 ? 53.515 -45.435 44.536 1.00 43.15 111 LYS B N 1
ATOM 2702 C CA . LYS B 1 109 ? 53.620 -44.041 44.131 1.00 43.31 111 LYS B CA 1
ATOM 2703 C C . LYS B 1 109 ? 53.535 -43.985 42.615 1.00 43.28 111 LYS B C 1
ATOM 2704 O O . LYS B 1 109 ? 54.338 -44.620 41.922 1.00 43.02 111 LYS B O 1
ATOM 2710 N N . VAL B 1 110 ? 52.562 -43.241 42.104 1.00 41.60 112 VAL B N 1
ATOM 2711 C CA . VAL B 1 110 ? 52.373 -43.063 40.671 1.00 41.70 112 VAL B CA 1
ATOM 2712 C C . VAL B 1 110 ? 52.856 -41.661 40.333 1.00 41.87 112 VAL B C 1
ATOM 2713 O O . VAL B 1 110 ? 52.240 -40.666 40.735 1.00 42.26 112 VAL B O 1
ATOM 2717 N N . THR B 1 111 ? 53.960 -41.581 39.597 1.00 40.46 113 THR B N 1
ATOM 2718 C CA . THR B 1 111 ? 54.612 -40.321 39.285 1.00 40.56 113 THR B CA 1
ATOM 2719 C C . THR B 1 111 ? 54.716 -40.135 37.779 1.00 40.62 113 THR B C 1
ATOM 2720 O O . THR B 1 111 ? 54.549 -41.076 36.998 1.00 40.50 113 THR B O 1
ATOM 2724 N N . LEU B 1 112 ? 54.995 -38.897 37.381 1.00 40.97 114 LEU B N 1
ATOM 2725 C CA . LEU B 1 112 ? 55.242 -38.541 35.988 1.00 41.06 114 LEU B CA 1
ATOM 2726 C C . LEU B 1 112 ? 56.694 -38.090 35.879 1.00 40.72 114 LEU B C 1
ATOM 2727 O O . LEU B 1 112 ? 57.070 -37.050 36.430 1.00 40.89 114 LEU B O 1
ATOM 2732 N N . GLU B 1 113 ? 57.507 -38.876 35.176 1.00 40.18 115 GLU B N 1
ATOM 2733 C CA . GLU B 1 113 ? 58.940 -38.633 35.057 1.00 39.82 115 GLU B CA 1
ATOM 2734 C C . GLU B 1 113 ? 59.316 -38.656 33.584 1.00 39.74 115 GLU B C 1
ATOM 2735 O O . GLU B 1 113 ? 59.139 -39.679 32.914 1.00 39.63 115 GLU B O 1
ATOM 2741 N N . ASN B 1 114 ? 59.832 -37.529 33.090 1.00 38.75 116 ASN B N 1
ATOM 2742 C CA . ASN B 1 114 ? 60.197 -37.371 31.681 1.00 38.72 116 ASN B CA 1
ATOM 2743 C C . ASN B 1 114 ? 59.030 -37.745 30.770 1.00 39.09 116 ASN B C 1
ATOM 2744 O O . ASN B 1 114 ? 59.198 -38.401 29.740 1.00 39.00 116 ASN B O 1
ATOM 2749 N N . GLY B 1 115 ? 57.830 -37.311 31.153 1.00 39.51 117 GLY B N 1
ATOM 2750 C CA . GLY B 1 115 ? 56.647 -37.601 30.368 1.00 40.00 117 GLY B CA 1
ATOM 2751 C C . GLY B 1 115 ? 56.227 -39.052 30.364 1.00 39.85 117 GLY B C 1
ATOM 2752 O O . GLY B 1 115 ? 55.493 -39.470 29.466 1.00 40.23 117 GLY B O 1
ATOM 2753 N N . ILE B 1 116 ? 56.661 -39.835 31.350 1.00 39.10 118 ILE B N 1
ATOM 2754 C CA . ILE B 1 116 ? 56.295 -41.241 31.466 1.00 38.97 118 ILE B CA 1
ATOM 2755 C C . ILE B 1 116 ? 55.722 -41.472 32.856 1.00 38.95 118 ILE B C 1
ATOM 2756 O O . ILE B 1 116 ? 56.262 -40.972 33.849 1.00 38.76 118 ILE B O 1
ATOM 2761 N N . ILE B 1 117 ? 54.636 -42.233 32.927 1.00 38.89 119 ILE B N 1
ATOM 2762 C CA . ILE B 1 117 ? 54.028 -42.575 34.207 1.00 38.87 119 ILE B CA 1
ATOM 2763 C C . ILE B 1 117 ? 54.748 -43.779 34.798 1.00 38.38 119 ILE B C 1
ATOM 2764 O O . ILE B 1 117 ? 54.952 -44.792 34.121 1.00 38.28 119 ILE B O 1
ATOM 2769 N N . TYR B 1 118 ? 55.156 -43.661 36.059 1.00 39.89 120 TYR B N 1
ATOM 2770 C CA . TYR B 1 118 ? 55.832 -44.734 36.777 1.00 39.53 120 TYR B CA 1
ATOM 2771 C C . TYR B 1 118 ? 54.957 -45.183 37.938 1.00 39.63 120 TYR B C 1
ATOM 2772 O O . TYR B 1 118 ? 54.624 -44.379 38.814 1.00 39.79 120 TYR B O 1
ATOM 2781 N N . ASN B 1 119 ? 54.574 -46.457 37.931 1.00 38.64 121 ASN B N 1
ATOM 2782 C CA . ASN B 1 119 ? 53.835 -47.070 39.032 1.00 38.71 121 ASN B CA 1
ATOM 2783 C C . ASN B 1 119 ? 54.811 -47.940 39.816 1.00 38.41 121 ASN B C 1
ATOM 2784 O O . ASN B 1 119 ? 55.119 -49.065 39.413 1.00 38.31 121 ASN B O 1
ATOM 2789 N N . ARG B 1 120 ? 55.299 -47.418 40.939 1.00 40.40 122 ARG B N 1
ATOM 2790 C CA . ARG B 1 120 ? 56.259 -48.117 41.787 1.00 40.22 122 ARG B CA 1
ATOM 2791 C C . ARG B 1 120 ? 55.592 -48.447 43.114 1.00 40.36 122 ARG B C 1
ATOM 2792 O O . ARG B 1 120 ? 55.203 -47.540 43.856 1.00 40.51 122 ARG B O 1
ATOM 2800 N N . GLY B 1 121 ? 55.479 -49.744 43.420 1.00 41.86 123 GLY B N 1
ATOM 2801 C CA . GLY B 1 121 ? 54.768 -50.178 44.602 1.00 41.99 123 GLY B CA 1
ATOM 2802 C C . GLY B 1 121 ? 55.411 -51.392 45.241 1.00 41.94 123 GLY B C 1
ATOM 2803 O O . GLY B 1 121 ? 56.335 -51.999 44.695 1.00 41.83 123 GLY B O 1
ATOM 2804 N N . THR B 1 122 ? 54.906 -51.726 46.429 1.00 44.47 124 THR B N 1
ATOM 2805 C CA . THR B 1 122 ? 55.346 -52.887 47.190 1.00 44.49 124 THR B CA 1
ATOM 2806 C C . THR B 1 122 ? 54.127 -53.609 47.742 1.00 44.65 124 THR B C 1
ATOM 2807 O O . THR B 1 122 ? 53.145 -52.971 48.130 1.00 44.79 124 THR B O 1
ATOM 2811 N N . ILE B 1 123 ? 54.192 -54.938 47.773 1.00 45.97 125 ILE B N 1
ATOM 2812 C CA . ILE B 1 123 ? 53.115 -55.775 48.286 1.00 46.12 125 ILE B CA 1
ATOM 2813 C C . ILE B 1 123 ? 53.684 -56.631 49.409 1.00 46.21 125 ILE B C 1
ATOM 2814 O O . ILE B 1 123 ? 54.707 -57.301 49.226 1.00 46.18 125 ILE B O 1
ATOM 2819 N N . THR B 1 124 ? 53.015 -56.622 50.561 1.00 47.12 126 THR B N 1
ATOM 2820 C CA . THR B 1 124 ? 53.472 -57.372 51.726 1.00 47.25 126 THR B CA 1
ATOM 2821 C C . THR B 1 124 ? 52.265 -57.956 52.440 1.00 47.43 126 THR B C 1
ATOM 2822 O O . THR B 1 124 ? 51.382 -57.212 52.878 1.00 47.52 126 THR B O 1
ATOM 2826 N N . GLY B 1 125 ? 52.230 -59.280 52.560 1.00 50.14 127 GLY B N 1
ATOM 2827 C CA . GLY B 1 125 ? 51.116 -59.944 53.210 1.00 50.33 127 GLY B CA 1
ATOM 2828 C C . GLY B 1 125 ? 51.525 -61.300 53.736 1.00 50.46 127 GLY B C 1
ATOM 2829 O O . GLY B 1 125 ? 52.594 -61.823 53.416 1.00 50.42 127 GLY B O 1
ATOM 2830 N N . ASP B 1 126 ? 50.646 -61.865 54.557 1.00 54.47 128 ASP B N 1
ATOM 2831 C CA . ASP B 1 126 ? 50.850 -63.195 55.115 1.00 54.64 128 ASP B CA 1
ATOM 2832 C C . ASP B 1 126 ? 49.489 -63.760 55.503 1.00 54.83 128 ASP B C 1
ATOM 2833 O O . ASP B 1 126 ? 48.454 -63.111 55.332 1.00 54.84 128 ASP B O 1
ATOM 2838 N N . GLY B 1 127 ? 49.499 -64.980 56.033 1.00 54.15 129 GLY B N 1
ATOM 2839 C CA . GLY B 1 127 ? 48.264 -65.623 56.430 1.00 54.36 129 GLY B CA 1
ATOM 2840 C C . GLY B 1 127 ? 47.473 -66.239 55.302 1.00 54.37 129 GLY B C 1
ATOM 2841 O O . GLY B 1 127 ? 46.287 -66.531 55.482 1.00 54.56 129 GLY B O 1
ATOM 2842 N N . PHE B 1 128 ? 48.086 -66.445 54.140 1.00 52.95 130 PHE B N 1
ATOM 2843 C CA . PHE B 1 128 ? 47.396 -67.068 53.020 1.00 53.00 130 PHE B CA 1
ATOM 2844 C C . PHE B 1 128 ? 47.420 -68.584 53.157 1.00 53.22 130 PHE B C 1
ATOM 2845 O O . PHE B 1 128 ? 48.402 -69.165 53.630 1.00 53.25 130 PHE B O 1
ATOM 2853 N N . ASN B 1 129 ? 46.329 -69.223 52.741 1.00 58.22 131 ASN B N 1
ATOM 2854 C CA . ASN B 1 129 ? 46.233 -70.678 52.778 1.00 58.46 131 ASN B CA 1
ATOM 2855 C C . ASN B 1 129 ? 47.189 -71.262 51.745 1.00 58.40 131 ASN B C 1
ATOM 2856 O O . ASN B 1 129 ? 46.993 -71.084 50.539 1.00 58.33 131 ASN B O 1
ATOM 2861 N N . GLU B 1 130 ? 48.224 -71.962 52.214 1.00 58.39 132 GLU B N 1
ATOM 2862 C CA . GLU B 1 130 ? 49.187 -72.561 51.297 1.00 58.38 132 GLU B CA 1
ATOM 2863 C C . GLU B 1 130 ? 48.560 -73.642 50.425 1.00 58.60 132 GLU B C 1
ATOM 2864 O O . GLU B 1 130 ? 49.127 -73.983 49.380 1.00 58.60 132 GLU B O 1
ATOM 2870 N N . ASN B 1 131 ? 47.417 -74.197 50.829 1.00 62.69 133 ASN B N 1
ATOM 2871 C CA . ASN B 1 131 ? 46.676 -75.142 50.003 1.00 62.92 133 ASN B CA 1
ATOM 2872 C C . ASN B 1 131 ? 45.459 -74.504 49.337 1.00 62.90 133 ASN B C 1
ATOM 2873 O O . ASN B 1 131 ? 44.560 -75.223 48.886 1.00 63.14 133 ASN B O 1
ATOM 2878 N N . GLY B 1 132 ? 45.411 -73.172 49.267 1.00 59.32 134 GLY B N 1
ATOM 2879 C CA . GLY B 1 132 ? 44.301 -72.472 48.659 1.00 59.32 134 GLY B CA 1
ATOM 2880 C C . GLY B 1 132 ? 44.556 -72.144 47.193 1.00 59.23 134 GLY B C 1
ATOM 2881 O O . GLY B 1 132 ? 45.669 -72.247 46.686 1.00 59.13 134 GLY B O 1
ATOM 2882 N N . LYS B 1 133 ? 43.480 -71.733 46.515 1.00 55.31 135 LYS B N 1
ATOM 2883 C CA . LYS B 1 133 ? 43.550 -71.484 45.078 1.00 55.33 135 LYS B CA 1
ATOM 2884 C C . LYS B 1 133 ? 44.418 -70.281 44.728 1.00 55.04 135 LYS B C 1
ATOM 2885 O O . LYS B 1 133 ? 44.871 -70.174 43.583 1.00 55.04 135 LYS B O 1
ATOM 2891 N N . ILE B 1 134 ? 44.661 -69.379 45.678 1.00 51.74 136 ILE B N 1
ATOM 2892 C CA . ILE B 1 134 ? 45.500 -68.218 45.399 1.00 51.47 136 ILE B CA 1
ATOM 2893 C C . ILE B 1 134 ? 46.970 -68.611 45.363 1.00 51.32 136 ILE B C 1
ATOM 2894 O O . ILE B 1 134 ? 47.691 -68.284 44.414 1.00 51.24 136 ILE B O 1
ATOM 2899 N N . MET B 1 135 ? 47.437 -69.317 46.395 1.00 53.55 137 MET B N 1
ATOM 2900 C CA . MET B 1 135 ? 48.839 -69.701 46.464 1.00 53.48 137 MET B CA 1
ATOM 2901 C C . MET B 1 135 ? 49.166 -70.869 45.544 1.00 53.70 137 MET B C 1
ATOM 2902 O O . MET B 1 135 ? 50.322 -71.008 45.132 1.00 53.69 137 MET B O 1
ATOM 2907 N N . ARG B 1 136 ? 48.182 -71.695 45.195 1.00 58.87 138 ARG B N 1
ATOM 2908 C CA . ARG B 1 136 ? 48.405 -72.763 44.231 1.00 59.10 138 ARG B CA 1
ATOM 2909 C C . ARG B 1 136 ? 48.102 -72.319 42.809 1.00 59.15 138 ARG B C 1
ATOM 2910 O O . ARG B 1 136 ? 48.225 -73.129 41.883 1.00 59.38 138 ARG B O 1
ATOM 2918 N N . ARG B 1 137 ? 47.711 -71.058 42.626 1.00 52.65 139 ARG B N 1
ATOM 2919 C CA . ARG B 1 137 ? 47.456 -70.479 41.311 1.00 52.69 139 ARG B CA 1
ATOM 2920 C C . ARG B 1 137 ? 46.468 -71.328 40.517 1.00 53.04 139 ARG B C 1
ATOM 2921 O O . ARG B 1 137 ? 46.702 -71.689 39.362 1.00 53.23 139 ARG B O 1
ATOM 2929 N N . GLU B 1 138 ? 45.348 -71.649 41.157 1.00 54.46 140 GLU B N 1
ATOM 2930 C CA . GLU B 1 138 ? 44.287 -72.419 40.527 1.00 54.80 140 GLU B CA 1
ATOM 2931 C C . GLU B 1 138 ? 43.139 -71.547 40.055 1.00 54.91 140 GLU B C 1
ATOM 2932 O O . GLU B 1 138 ? 42.217 -72.053 39.406 1.00 55.23 140 GLU B O 1
ATOM 2938 N N . LEU B 1 139 ? 43.176 -70.255 40.359 1.00 50.51 141 LEU B N 1
ATOM 2939 C CA . LEU B 1 139 ? 42.174 -69.331 39.860 1.00 50.64 141 LEU B CA 1
ATOM 2940 C C . LEU B 1 139 ? 42.436 -69.017 38.395 1.00 50.76 141 LEU B C 1
ATOM 2941 O O . LEU B 1 139 ? 43.579 -69.018 37.929 1.00 50.63 141 LEU B O 1
ATOM 2946 N N . GLN B 1 140 ? 41.360 -68.739 37.669 1.00 49.44 142 GLN B N 1
ATOM 2947 C CA . GLN B 1 140 ? 41.512 -68.301 36.295 1.00 49.61 142 GLN B CA 1
ATOM 2948 C C . GLN B 1 140 ? 42.075 -66.886 36.265 1.00 49.35 142 GLN B C 1
ATOM 2949 O O . GLN B 1 140 ? 41.964 -66.122 37.228 1.00 49.12 142 GLN B O 1
ATOM 2955 N N . ASP B 1 141 ? 42.692 -66.538 35.140 1.00 46.58 143 ASP B N 1
ATOM 2956 C CA . ASP B 1 141 ? 43.108 -65.157 34.908 1.00 46.40 143 ASP B CA 1
ATOM 2957 C C . ASP B 1 141 ? 41.943 -64.375 34.298 1.00 46.74 143 ASP B C 1
ATOM 2958 O O . ASP B 1 141 ? 41.987 -63.888 33.169 1.00 46.97 143 ASP B O 1
ATOM 2963 N N . LYS B 1 142 ? 40.879 -64.271 35.093 1.00 44.94 144 LYS B N 1
ATOM 2964 C CA . LYS B 1 142 ? 39.627 -63.652 34.673 1.00 45.31 144 LYS B CA 1
ATOM 2965 C C . LYS B 1 142 ? 39.027 -62.933 35.869 1.00 45.18 144 LYS B C 1
ATOM 2966 O O . LYS B 1 142 ? 38.795 -63.550 36.913 1.00 45.06 144 LYS B O 1
ATOM 2972 N N . VAL B 1 143 ? 38.773 -61.635 35.718 1.00 41.28 145 VAL B N 1
ATOM 2973 C CA . VAL B 1 143 ? 38.219 -60.804 36.779 1.00 41.47 145 VAL B CA 1
ATOM 2974 C C . VAL B 1 143 ? 36.907 -60.207 36.289 1.00 41.85 145 VAL B C 1
ATOM 2975 O O . VAL B 1 143 ? 36.839 -59.676 35.174 1.00 41.59 145 VAL B O 1
ATOM 2979 N N . ALA B 1 144 ? 35.874 -60.288 37.125 1.00 41.78 146 ALA B N 1
ATOM 2980 C CA . ALA B 1 144 ? 34.558 -59.800 36.757 1.00 42.26 146 ALA B CA 1
ATOM 2981 C C . ALA B 1 144 ? 34.530 -58.271 36.760 1.00 42.33 146 ALA B C 1
ATOM 2982 O O . ALA B 1 144 ? 35.356 -57.628 37.413 1.00 41.97 146 ALA B O 1
ATOM 2984 N N . PRO B 1 145 ? 33.591 -57.666 36.027 1.00 42.15 147 PRO B N 1
ATOM 2985 C CA . PRO B 1 145 ? 33.492 -56.202 36.016 1.00 41.91 147 PRO B CA 1
ATOM 2986 C C . PRO B 1 145 ? 33.252 -55.639 37.410 1.00 42.14 147 PRO B C 1
ATOM 2987 O O . PRO B 1 145 ? 32.777 -56.324 38.319 1.00 42.66 147 PRO B O 1
ATOM 2991 N N . MET B 1 146 ? 33.593 -54.363 37.568 1.00 42.17 148 MET B N 1
ATOM 2992 C CA . MET B 1 146 ? 33.593 -53.717 38.870 1.00 42.29 148 MET B CA 1
ATOM 2993 C C . MET B 1 146 ? 32.909 -52.359 38.806 1.00 42.45 148 MET B C 1
ATOM 2994 O O . MET B 1 146 ? 32.830 -51.720 37.754 1.00 42.23 148 MET B O 1
ATOM 2999 N N . LEU B 1 147 ? 32.399 -51.937 39.961 1.00 42.87 149 LEU B N 1
ATOM 3000 C CA . LEU B 1 147 ? 32.121 -50.538 40.249 1.00 42.91 149 LEU B CA 1
ATOM 3001 C C . LEU B 1 147 ? 32.821 -50.208 41.555 1.00 42.78 149 LEU B C 1
ATOM 3002 O O . LEU B 1 147 ? 32.683 -50.947 42.535 1.00 43.14 149 LEU B O 1
ATOM 3007 N N . THR B 1 148 ? 33.573 -49.114 41.570 1.00 43.58 150 THR B N 1
ATOM 3008 C CA . THR B 1 148 ? 34.371 -48.736 42.725 1.00 43.40 150 THR B CA 1
ATOM 3009 C C . THR B 1 148 ? 33.898 -47.389 43.250 1.00 43.67 150 THR B C 1
ATOM 3010 O O . THR B 1 148 ? 33.540 -46.502 42.471 1.00 43.63 150 THR B O 1
ATOM 3014 N N . TYR B 1 149 ? 33.905 -47.241 44.572 1.00 45.76 151 TYR B N 1
ATOM 3015 C CA . TYR B 1 149 ? 33.389 -46.048 45.231 1.00 46.07 151 TYR B CA 1
ATOM 3016 C C . TYR B 1 149 ? 34.548 -45.123 45.575 1.00 45.83 151 TYR B C 1
ATOM 3017 O O . TYR B 1 149 ? 35.529 -45.555 46.187 1.00 45.37 151 TYR B O 1
ATOM 3026 N N . TYR B 1 150 ? 34.427 -43.854 45.198 1.00 46.44 152 TYR B N 1
ATOM 3027 C CA . TYR B 1 150 ? 35.383 -42.826 45.578 1.00 46.31 152 TYR B CA 1
ATOM 3028 C C . TYR B 1 150 ? 34.673 -41.774 46.414 1.00 46.69 152 TYR B C 1
ATOM 3029 O O . TYR B 1 150 ? 33.540 -41.391 46.108 1.00 47.17 152 TYR B O 1
ATOM 3038 N N . TYR B 1 151 ? 35.347 -41.294 47.458 1.00 51.35 153 TYR B N 1
ATOM 3039 C CA . TYR B 1 151 ? 34.738 -40.312 48.344 1.00 51.69 153 TYR B CA 1
ATOM 3040 C C . TYR B 1 151 ? 35.792 -39.689 49.252 1.00 51.47 153 TYR B C 1
ATOM 3041 O O . TYR B 1 151 ? 36.814 -40.322 49.544 1.00 51.00 153 TYR B O 1
ATOM 3050 N N . PRO B 1 152 ? 35.587 -38.455 49.711 1.00 55.28 154 PRO B N 1
ATOM 3051 C CA . PRO B 1 152 ? 36.599 -37.811 50.554 1.00 55.11 154 PRO B CA 1
ATOM 3052 C C . PRO B 1 152 ? 36.628 -38.405 51.954 1.00 54.89 154 PRO B C 1
ATOM 3053 O O . PRO B 1 152 ? 35.592 -38.746 52.528 1.00 55.07 154 PRO B O 1
ATOM 3057 N N . GLU B 1 153 ? 37.837 -38.522 52.499 1.00 60.79 155 GLU B N 1
ATOM 3058 C CA . GLU B 1 153 ? 38.039 -38.916 53.887 1.00 60.64 155 GLU B CA 1
ATOM 3059 C C . GLU B 1 153 ? 39.330 -38.281 54.373 1.00 60.49 155 GLU B C 1
ATOM 3060 O O . GLU B 1 153 ? 40.379 -38.456 53.745 1.00 60.18 155 GLU B O 1
ATOM 3066 N N . ASP B 1 154 ? 39.245 -37.557 55.487 1.00 64.50 156 ASP B N 1
ATOM 3067 C CA . ASP B 1 154 ? 40.372 -36.798 56.044 1.00 64.44 156 ASP B CA 1
ATOM 3068 C C . ASP B 1 154 ? 40.810 -35.816 54.958 1.00 64.57 156 ASP B C 1
ATOM 3069 O O . ASP B 1 154 ? 39.954 -35.097 54.418 1.00 64.96 156 ASP B O 1
ATOM 3074 N N . ASP B 1 155 ? 42.092 -35.752 54.601 1.00 68.00 157 ASP B N 1
ATOM 3075 C CA . ASP B 1 155 ? 42.562 -34.860 53.548 1.00 68.12 157 ASP B CA 1
ATOM 3076 C C . ASP B 1 155 ? 42.844 -35.585 52.238 1.00 67.84 157 ASP B C 1
ATOM 3077 O O . ASP B 1 155 ? 43.373 -34.972 51.306 1.00 67.90 157 ASP B O 1
ATOM 3082 N N . GLY B 1 156 ? 42.504 -36.867 52.143 1.00 57.88 158 GLY B N 1
ATOM 3083 C CA . GLY B 1 156 ? 42.714 -37.600 50.911 1.00 57.62 158 GLY B CA 1
ATOM 3084 C C . GLY B 1 156 ? 41.434 -38.122 50.293 1.00 57.81 158 GLY B C 1
ATOM 3085 O O . GLY B 1 156 ? 40.335 -37.824 50.772 1.00 58.17 158 GLY B O 1
ATOM 3086 N N . LEU B 1 157 ? 41.565 -38.903 49.226 1.00 49.75 159 LEU B N 1
ATOM 3087 C CA . LEU B 1 157 ? 40.432 -39.514 48.543 1.00 49.93 159 LEU B CA 1
ATOM 3088 C C . LEU B 1 157 ? 40.460 -41.007 48.834 1.00 49.54 159 LEU B C 1
ATOM 3089 O O . LEU B 1 157 ? 41.446 -41.684 48.521 1.00 49.11 159 LEU B O 1
ATOM 3094 N N . LYS B 1 158 ? 39.387 -41.515 49.430 1.00 49.85 160 LYS B N 1
ATOM 3095 C CA . LYS B 1 158 ? 39.298 -42.927 49.765 1.00 49.55 160 LYS B CA 1
ATOM 3096 C C . LYS B 1 158 ? 38.576 -43.688 48.660 1.00 49.65 160 LYS B C 1
ATOM 3097 O O . LYS B 1 158 ? 37.700 -43.151 47.977 1.00 50.08 160 LYS B O 1
ATOM 3103 N N . CYS B 1 159 ? 38.961 -44.951 48.486 1.00 47.53 161 CYS B N 1
ATOM 3104 C CA . CYS B 1 159 ? 38.369 -45.810 47.472 1.00 47.60 161 CYS B CA 1
ATOM 3105 C C . CYS B 1 159 ? 38.145 -47.194 48.059 1.00 47.39 161 CYS B C 1
ATOM 3106 O O . CYS B 1 159 ? 39.069 -47.791 48.619 1.00 47.02 161 CYS B O 1
ATOM 3109 N N . ILE B 1 160 ? 36.918 -47.696 47.932 1.00 44.78 162 ILE B N 1
ATOM 3110 C CA . ILE B 1 160 ? 36.539 -49.015 48.425 1.00 45.21 162 ILE B CA 1
ATOM 3111 C C . ILE B 1 160 ? 35.767 -49.730 47.326 1.00 45.30 162 ILE B C 1
ATOM 3112 O O . ILE B 1 160 ? 34.981 -49.108 46.603 1.00 45.40 162 ILE B O 1
ATOM 3117 N N . PHE B 1 161 ? 35.995 -51.035 47.200 1.00 43.98 163 PHE B N 1
ATOM 3118 C CA . PHE B 1 161 ? 35.340 -51.831 46.168 1.00 44.17 163 PHE B CA 1
ATOM 3119 C C . PHE B 1 161 ? 35.640 -53.303 46.407 1.00 43.92 163 PHE B C 1
ATOM 3120 O O . PHE B 1 161 ? 36.517 -53.662 47.199 1.00 43.59 163 PHE B O 1
ATOM 3128 N N . ASN B 1 162 ? 34.903 -54.152 45.694 1.00 43.43 164 ASN B N 1
ATOM 3129 C CA . ASN B 1 162 ? 35.119 -55.588 45.700 1.00 43.27 164 ASN B CA 1
ATOM 3130 C C . ASN B 1 162 ? 35.492 -56.069 44.305 1.00 43.26 164 ASN B C 1
ATOM 3131 O O . ASN B 1 162 ? 35.236 -55.401 43.300 1.00 43.48 164 ASN B O 1
ATOM 3136 N N . GLN B 1 163 ? 36.109 -57.247 44.264 1.00 41.92 165 GLN B N 1
ATOM 3137 C CA . GLN B 1 163 ? 36.544 -57.878 43.028 1.00 41.54 165 GLN B CA 1
ATOM 3138 C C . GLN B 1 163 ? 36.231 -59.363 43.105 1.00 42.04 165 GLN B C 1
ATOM 3139 O O . GLN B 1 163 ? 36.281 -59.965 44.180 1.00 42.45 165 GLN B O 1
ATOM 3145 N N . LEU B 1 164 ? 35.898 -59.951 41.959 1.00 41.31 166 LEU B N 1
ATOM 3146 C CA . LEU B 1 164 ? 35.637 -61.382 41.869 1.00 41.78 166 LEU B CA 1
ATOM 3147 C C . LEU B 1 164 ? 36.547 -62.000 40.818 1.00 41.28 166 LEU B C 1
ATOM 3148 O O . LEU B 1 164 ? 36.454 -61.662 39.633 1.00 40.99 166 LEU B O 1
ATOM 3153 N N . ILE B 1 165 ? 37.422 -62.900 41.256 1.00 44.49 167 ILE B N 1
ATOM 3154 C CA . ILE B 1 165 ? 38.284 -63.667 40.366 1.00 44.42 167 ILE B CA 1
ATOM 3155 C C . ILE B 1 165 ? 37.639 -65.026 40.152 1.00 44.70 167 ILE B C 1
ATOM 3156 O O . ILE B 1 165 ? 37.310 -65.724 41.119 1.00 44.70 167 ILE B O 1
ATOM 3161 N N . ASN B 1 166 ? 37.447 -65.399 38.891 1.00 47.74 168 ASN B N 1
ATOM 3162 C CA . ASN B 1 166 ? 36.812 -66.673 38.591 1.00 48.03 168 ASN B CA 1
ATOM 3163 C C . ASN B 1 166 ? 37.681 -67.834 39.053 1.00 47.83 168 ASN B C 1
ATOM 3164 O O . ASN B 1 166 ? 38.909 -67.802 38.931 1.00 47.57 168 ASN B O 1
ATOM 3169 N N . GLY B 1 167 ? 37.031 -68.865 39.586 1.00 53.16 169 GLY B N 1
ATOM 3170 C CA . GLY B 1 167 ? 37.694 -70.103 39.919 1.00 53.08 169 GLY B CA 1
ATOM 3171 C C . GLY B 1 167 ? 37.476 -71.122 38.814 1.00 53.41 169 GLY B C 1
ATOM 3172 O O . GLY B 1 167 ? 36.675 -70.927 37.905 1.00 53.69 169 GLY B O 1
ATOM 3173 N N . ASN B 1 168 ? 38.208 -72.228 38.906 1.00 56.18 170 ASN B N 1
ATOM 3174 C CA A ASN B 1 168 ? 38.163 -73.246 37.864 0.50 56.46 170 ASN B CA 1
ATOM 3175 C CA B ASN B 1 168 ? 38.153 -73.234 37.852 0.50 56.47 170 ASN B CA 1
ATOM 3176 C C . ASN B 1 168 ? 36.939 -74.149 37.951 1.00 56.81 170 ASN B C 1
ATOM 3177 O O . ASN B 1 168 ? 36.755 -74.994 37.068 1.00 57.07 170 ASN B O 1
ATOM 3186 N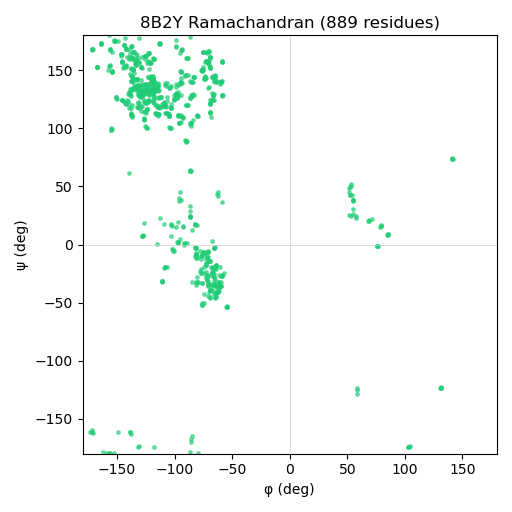 N . ASN B 1 169 ? 36.101 -74.002 38.979 1.00 58.87 171 ASN B N 1
ATOM 3187 C CA A ASN B 1 169 ? 34.930 -74.861 39.161 0.50 59.23 171 ASN B CA 1
ATOM 3188 C CA B ASN B 1 169 ? 34.934 -74.860 39.171 0.50 59.22 171 ASN B CA 1
ATOM 3189 C C . ASN B 1 169 ? 33.704 -74.004 39.482 1.00 59.36 171 ASN B C 1
ATOM 3190 O O . ASN B 1 169 ? 33.084 -74.120 40.539 1.00 59.39 171 ASN B O 1
ATOM 3199 N N . GLU B 1 170 ? 33.353 -73.131 38.535 1.00 60.49 172 GLU B N 1
ATOM 3200 C CA . GLU B 1 170 ? 32.181 -72.250 38.617 1.00 60.66 172 GLU B CA 1
ATOM 3201 C C . GLU B 1 170 ? 32.133 -71.458 39.920 1.00 60.42 172 GLU B C 1
ATOM 3202 O O . GLU B 1 170 ? 31.051 -71.067 40.369 1.00 60.63 172 GLU B O 1
ATOM 3208 N N . ASP B 1 171 ? 33.280 -71.226 40.547 1.00 55.06 173 ASP B N 1
ATOM 3209 C CA . ASP B 1 171 ? 33.357 -70.529 41.820 1.00 54.82 173 ASP B CA 1
ATOM 3210 C C . ASP B 1 171 ? 34.059 -69.192 41.631 1.00 54.54 173 ASP B C 1
ATOM 3211 O O . ASP B 1 171 ? 34.591 -68.890 40.560 1.00 54.53 173 ASP B O 1
ATOM 3216 N N . PHE B 1 172 ? 34.058 -68.385 42.690 1.00 47.97 174 PHE B N 1
ATOM 3217 C CA . PHE B 1 172 ? 34.680 -67.071 42.646 1.00 47.17 174 PHE B CA 1
ATOM 3218 C C . PHE B 1 172 ? 35.485 -66.836 43.915 1.00 47.02 174 PHE B C 1
ATOM 3219 O O . PHE B 1 172 ? 35.174 -67.378 44.978 1.00 47.66 174 PHE B O 1
ATOM 3227 N N . GLN B 1 173 ? 36.528 -66.021 43.784 1.00 46.71 175 GLN B N 1
ATOM 3228 C CA . GLN B 1 173 ? 37.364 -65.599 44.901 1.00 46.49 175 GLN B CA 1
ATOM 3229 C C . GLN B 1 173 ? 37.073 -64.136 45.210 1.00 46.24 175 GLN B C 1
ATOM 3230 O O . GLN B 1 173 ? 37.280 -63.266 44.356 1.00 45.64 175 GLN B O 1
ATOM 3236 N N . GLU B 1 174 ? 36.594 -63.869 46.423 1.00 47.62 176 GLU B N 1
ATOM 3237 C CA . GLU B 1 174 ? 36.335 -62.498 46.840 1.00 47.62 176 GLU B CA 1
ATOM 3238 C C . GLU B 1 174 ? 37.639 -61.743 47.038 1.00 47.25 176 GLU B C 1
ATOM 3239 O O . GLU B 1 174 ? 38.585 -62.254 47.642 1.00 47.01 176 GLU B O 1
ATOM 3245 N N . VAL B 1 175 ? 37.682 -60.515 46.529 1.00 45.27 177 VAL B N 1
ATOM 3246 C CA . VAL B 1 175 ? 38.752 -59.576 46.826 1.00 44.65 177 VAL B CA 1
ATOM 3247 C C . VAL B 1 175 ? 38.103 -58.295 47.317 1.00 44.78 177 VAL B C 1
ATOM 3248 O O . VAL B 1 175 ? 37.250 -57.725 46.630 1.00 44.83 177 VAL B O 1
ATOM 3252 N N . LYS B 1 176 ? 38.492 -57.853 48.504 1.00 50.11 178 LYS B N 1
ATOM 3253 C CA . LYS B 1 176 ? 37.962 -56.641 49.109 1.00 50.26 178 LYS B CA 1
ATOM 3254 C C . LYS B 1 176 ? 39.105 -55.661 49.315 1.00 49.99 178 LYS B C 1
ATOM 3255 O O . LYS B 1 176 ? 40.089 -55.995 49.981 1.00 49.73 178 LYS B O 1
ATOM 3261 N N . MET B 1 177 ? 38.984 -54.465 48.741 1.00 46.85 179 MET B N 1
ATOM 3262 C CA . MET B 1 177 ? 40.050 -53.474 48.784 1.00 46.63 179 MET B CA 1
ATOM 3263 C C . MET B 1 177 ? 39.591 -52.188 49.462 1.00 46.85 179 MET B C 1
ATOM 3264 O O . MET B 1 177 ? 38.451 -51.744 49.298 1.00 47.20 179 MET B O 1
ATOM 3269 N N . SER B 1 178 ? 40.515 -51.586 50.212 1.00 48.26 180 SER B N 1
ATOM 3270 C CA . SER B 1 178 ? 40.279 -50.332 50.925 1.00 48.45 180 SER B CA 1
ATOM 3271 C C . SER B 1 178 ? 41.512 -49.461 50.724 1.00 48.23 180 SER B C 1
ATOM 3272 O O . SER B 1 178 ? 42.582 -49.768 51.260 1.00 47.95 180 SER B O 1
ATOM 3275 N N . GLN B 1 179 ? 41.366 -48.381 49.959 1.00 47.54 181 GLN B N 1
ATOM 3276 C CA . GLN B 1 179 ? 42.495 -47.591 49.492 1.00 47.35 181 GLN B CA 1
ATOM 3277 C C . GLN B 1 179 ? 42.378 -46.139 49.939 1.00 47.61 181 GLN B C 1
ATOM 3278 O O . GLN B 1 179 ? 41.285 -45.629 50.201 1.00 47.99 181 GLN B O 1
ATOM 3284 N N . LYS B 1 180 ? 43.531 -45.471 50.002 1.00 50.41 182 LYS B N 1
ATOM 3285 C CA . LYS B 1 180 ? 43.616 -44.069 50.407 1.00 50.65 182 LYS B CA 1
ATOM 3286 C C . LYS B 1 180 ? 44.602 -43.367 49.482 1.00 50.52 182 LYS B C 1
ATOM 3287 O O . LYS B 1 180 ? 45.803 -43.651 49.525 1.00 50.16 182 LYS B O 1
ATOM 3293 N N . ILE B 1 181 ? 44.099 -42.459 48.647 1.00 47.58 183 ILE B N 1
ATOM 3294 C CA . ILE B 1 181 ? 44.923 -41.703 47.709 1.00 47.54 183 ILE B CA 1
ATOM 3295 C C . ILE B 1 181 ? 45.217 -40.331 48.302 1.00 47.79 183 ILE B C 1
ATOM 3296 O O . ILE B 1 181 ? 44.297 -39.619 48.726 1.00 48.21 183 ILE B O 1
ATOM 3301 N N . THR B 1 182 ? 46.492 -39.955 48.322 1.00 48.55 184 THR B N 1
ATOM 3302 C CA . THR B 1 182 ? 46.953 -38.667 48.823 1.00 48.79 184 THR B CA 1
ATOM 3303 C C . THR B 1 182 ? 48.015 -38.129 47.877 1.00 48.66 184 THR B C 1
ATOM 3304 O O . THR B 1 182 ? 48.725 -38.911 47.234 1.00 48.26 184 THR B O 1
ATOM 3308 N N . PRO B 1 183 ? 48.152 -36.809 47.769 1.00 48.19 185 PRO B N 1
ATOM 3309 C CA . PRO B 1 183 ? 49.141 -36.250 46.845 1.00 48.12 185 PRO B CA 1
ATOM 3310 C C . PRO B 1 183 ? 50.555 -36.383 47.385 1.00 47.74 185 PRO B C 1
ATOM 3311 O O . PRO B 1 183 ? 50.791 -36.386 48.596 1.00 47.72 185 PRO B O 1
ATOM 3315 N N . LEU B 1 184 ? 51.504 -36.492 46.456 1.00 50.44 186 LEU B N 1
ATOM 3316 C CA . LEU B 1 184 ? 52.917 -36.564 46.803 1.00 50.12 186 LEU B CA 1
ATOM 3317 C C . LEU B 1 184 ? 53.538 -35.201 47.068 1.00 50.45 186 LEU B C 1
ATOM 3318 O O . LEU B 1 184 ? 54.688 -35.142 47.516 1.00 50.27 186 LEU B O 1
ATOM 3323 N N . SER B 1 185 ? 52.815 -34.115 46.814 1.00 58.99 187 SER B N 1
ATOM 3324 C CA . SER B 1 185 ? 53.358 -32.782 47.010 1.00 59.37 187 SER B CA 1
ATOM 3325 C C . SER B 1 185 ? 52.321 -31.891 47.672 1.00 59.93 187 SER B C 1
ATOM 3326 O O . SER B 1 185 ? 51.121 -32.178 47.666 1.00 60.10 187 SER B O 1
ATOM 3329 N N . ASP B 1 186 ? 52.809 -30.791 48.238 1.00 70.27 188 ASP B N 1
ATOM 3330 C CA . ASP B 1 186 ? 51.944 -29.758 48.791 1.00 70.84 188 ASP B CA 1
ATOM 3331 C C . ASP B 1 186 ? 51.544 -28.861 47.630 1.00 71.33 188 ASP B C 1
ATOM 3332 O O . ASP B 1 186 ? 52.367 -28.094 47.121 1.00 71.50 188 ASP B O 1
ATOM 3337 N N . GLY B 1 187 ? 50.297 -28.967 47.189 1.00 69.99 189 GLY B N 1
ATOM 3338 C CA . GLY B 1 187 ? 49.856 -28.192 46.057 1.00 70.51 189 GLY B CA 1
ATOM 3339 C C . GLY B 1 187 ? 48.353 -28.093 45.932 1.00 70.94 189 GLY B C 1
ATOM 3340 O O . GLY B 1 187 ? 47.595 -28.591 46.770 1.00 70.84 189 GLY B O 1
ATOM 3341 N N . PRO B 1 188 ? 47.895 -27.412 44.885 1.00 70.48 190 PRO B N 1
ATOM 3342 C CA . PRO B 1 188 ? 46.452 -27.298 44.664 1.00 70.93 190 PRO B CA 1
ATOM 3343 C C . PRO B 1 188 ? 45.894 -28.608 44.139 1.00 70.59 190 PRO B C 1
ATOM 3344 O O . PRO B 1 188 ? 46.536 -29.306 43.351 1.00 70.26 190 PRO B O 1
ATOM 3348 N N . THR B 1 189 ? 44.690 -28.945 44.584 1.00 62.14 191 THR B N 1
ATOM 3349 C CA . THR B 1 189 ? 44.026 -30.150 44.119 1.00 61.90 191 THR B CA 1
ATOM 3350 C C . THR B 1 189 ? 42.578 -29.835 43.780 1.00 62.47 191 THR B C 1
ATOM 3351 O O . THR B 1 189 ? 42.007 -28.842 44.240 1.00 62.92 191 THR B O 1
ATOM 3355 N N . ALA B 1 190 ? 41.990 -30.707 42.973 1.00 56.74 192 ALA B N 1
ATOM 3356 C CA . ALA B 1 190 ? 40.591 -30.592 42.607 1.00 57.25 192 ALA B CA 1
ATOM 3357 C C . ALA B 1 190 ? 39.736 -31.031 43.788 1.00 57.11 192 ALA B C 1
ATOM 3358 O O . ALA B 1 190 ? 40.235 -31.638 44.738 1.00 56.60 192 ALA B O 1
ATOM 3360 N N . PRO B 1 191 ? 38.437 -30.730 43.773 1.00 56.36 193 PRO B N 1
ATOM 3361 C CA . PRO B 1 191 ? 37.592 -31.130 44.905 1.00 56.26 193 PRO B CA 1
ATOM 3362 C C . PRO B 1 191 ? 37.495 -32.644 45.028 1.00 55.77 193 PRO B C 1
ATOM 3363 O O . PRO B 1 191 ? 37.470 -33.366 44.029 1.00 55.71 193 PRO B O 1
ATOM 3367 N N . ARG B 1 192 ? 37.437 -33.122 46.271 1.00 58.30 194 ARG B N 1
ATOM 3368 C CA . ARG B 1 192 ? 37.237 -34.542 46.544 1.00 57.87 194 ARG B CA 1
ATOM 3369 C C . ARG B 1 192 ? 35.746 -34.769 46.761 1.00 58.20 194 ARG B C 1
ATOM 3370 O O . ARG B 1 192 ? 35.202 -34.411 47.810 1.00 58.33 194 ARG B O 1
ATOM 3378 N N . LYS B 1 193 ? 35.086 -35.363 45.769 1.00 54.78 195 LYS B N 1
ATOM 3379 C CA . LYS B 1 193 ? 33.647 -35.567 45.801 1.00 55.13 195 LYS B CA 1
ATOM 3380 C C . LYS B 1 193 ? 33.311 -37.024 45.521 1.00 54.86 195 LYS B C 1
ATOM 3381 O O . LYS B 1 193 ? 34.054 -37.732 44.836 1.00 54.54 195 LYS B O 1
ATOM 3387 N N . LEU B 1 194 ? 32.178 -37.458 46.069 1.00 50.56 196 LEU B N 1
ATOM 3388 C CA . LEU B 1 194 ? 31.684 -38.807 45.832 1.00 50.39 196 LEU B CA 1
ATOM 3389 C C . LEU B 1 194 ? 31.467 -39.054 44.344 1.00 50.61 196 LEU B C 1
ATOM 3390 O O . LEU B 1 194 ? 30.800 -38.272 43.661 1.00 51.13 196 LEU B O 1
ATOM 3395 N N . HIS B 1 195 ? 32.034 -40.151 43.848 1.00 48.34 197 HIS B N 1
ATOM 3396 C CA . HIS B 1 195 ? 31.826 -40.579 42.472 1.00 48.53 197 HIS B CA 1
ATOM 3397 C C . HIS B 1 195 ? 32.261 -42.033 42.360 1.00 48.05 197 HIS B C 1
ATOM 3398 O O . HIS B 1 195 ? 32.813 -42.611 43.299 1.00 47.59 197 HIS B O 1
ATOM 3405 N N . TYR B 1 196 ? 32.001 -42.620 41.195 1.00 45.93 198 TYR B N 1
ATOM 3406 C CA . TYR B 1 196 ? 32.268 -44.030 40.965 1.00 45.74 198 TYR B CA 1
ATOM 3407 C C . TYR B 1 196 ? 33.150 -44.199 39.737 1.00 45.05 198 TYR B C 1
ATOM 3408 O O . TYR B 1 196 ? 33.275 -43.298 38.905 1.00 44.84 198 TYR B O 1
ATOM 3417 N N . GLN B 1 197 ? 33.761 -45.378 39.634 1.00 44.52 199 GLN B N 1
ATOM 3418 C CA . GLN B 1 197 ? 34.501 -45.769 38.444 1.00 44.43 199 GLN B CA 1
ATOM 3419 C C . GLN B 1 197 ? 33.991 -47.119 37.966 1.00 44.45 199 GLN B C 1
ATOM 3420 O O . GLN B 1 197 ? 33.898 -48.069 38.750 1.00 44.13 199 GLN B O 1
ATOM 3426 N N . HIS B 1 198 ? 33.656 -47.190 36.683 1.00 46.59 200 HIS B N 1
ATOM 3427 C CA . HIS B 1 198 ? 33.208 -48.414 36.031 1.00 46.67 200 HIS B CA 1
ATOM 3428 C C . HIS B 1 198 ? 34.420 -49.031 35.344 1.00 46.33 200 HIS B C 1
ATOM 3429 O O . HIS B 1 198 ? 34.932 -48.480 34.364 1.00 46.52 200 HIS B O 1
ATOM 3436 N N . ILE B 1 199 ? 34.886 -50.165 35.861 1.00 44.25 201 ILE B N 1
ATOM 3437 C CA . ILE B 1 199 ? 36.138 -50.769 35.425 1.00 43.85 201 ILE B CA 1
ATOM 3438 C C . ILE B 1 199 ? 35.871 -52.179 34.925 1.00 43.88 201 ILE B C 1
ATOM 3439 O O . ILE B 1 199 ? 35.126 -52.942 35.550 1.00 43.89 201 ILE B O 1
ATOM 3444 N N . THR B 1 200 ? 36.495 -52.524 33.801 1.00 42.27 202 THR B N 1
ATOM 3445 C CA . THR B 1 200 ? 36.487 -53.879 33.270 1.00 42.26 202 THR B CA 1
ATOM 3446 C C . THR B 1 200 ? 37.922 -54.277 32.969 1.00 41.84 202 THR B C 1
ATOM 3447 O O . THR B 1 200 ? 38.660 -53.518 32.333 1.00 41.85 202 THR B O 1
ATOM 3451 N N . LEU B 1 201 ? 38.316 -55.457 33.435 1.00 42.26 203 LEU B N 1
ATOM 3452 C CA . LEU B 1 201 ? 39.657 -55.978 33.227 1.00 41.84 203 LEU B CA 1
ATOM 3453 C C . LEU B 1 201 ? 39.587 -57.232 32.372 1.00 42.04 203 LEU B C 1
ATOM 3454 O O . LEU B 1 201 ? 38.740 -58.102 32.597 1.00 42.20 203 LEU B O 1
ATOM 3459 N N . ASP B 1 202 ? 40.477 -57.316 31.388 1.00 44.17 204 ASP B N 1
ATOM 3460 C CA . ASP B 1 202 ? 40.643 -58.514 30.574 1.00 44.33 204 ASP B CA 1
ATOM 3461 C C . ASP B 1 202 ? 42.104 -58.931 30.655 1.00 43.87 204 ASP B C 1
ATOM 3462 O O . ASP B 1 202 ? 42.988 -58.214 30.173 1.00 43.76 204 ASP B O 1
ATOM 3467 N N . LEU B 1 203 ? 42.356 -60.080 31.273 1.00 43.08 205 LEU B N 1
ATOM 3468 C CA . LEU B 1 203 ? 43.696 -60.636 31.373 1.00 42.69 205 LEU B CA 1
ATOM 3469 C C . LEU B 1 203 ? 43.898 -61.667 30.271 1.00 43.01 205 LEU B C 1
ATOM 3470 O O . LEU B 1 203 ? 43.010 -62.480 29.995 1.00 43.36 205 LEU B O 1
ATOM 3475 N N . ARG B 1 204 ? 45.067 -61.624 29.637 1.00 46.82 206 ARG B N 1
ATOM 3476 C CA . ARG B 1 204 ? 45.397 -62.558 28.570 1.00 47.13 206 ARG B CA 1
ATOM 3477 C C . ARG B 1 204 ? 46.903 -62.784 28.576 1.00 46.80 206 ARG B C 1
ATOM 3478 O O . ARG B 1 204 ? 47.642 -62.158 29.340 1.00 46.35 206 ARG B O 1
ATOM 3486 N N . LYS B 1 205 ? 47.357 -63.693 27.715 1.00 45.07 207 LYS B N 1
ATOM 3487 C CA . LYS B 1 205 ? 48.749 -64.118 27.685 1.00 44.85 207 LYS B CA 1
ATOM 3488 C C . LYS B 1 205 ? 49.349 -63.893 26.303 1.00 45.18 207 LYS B C 1
ATOM 3489 O O . LYS B 1 205 ? 48.668 -64.049 25.285 1.00 45.67 207 LYS B O 1
ATOM 3495 N N . ASP B 1 206 ? 50.626 -63.520 26.282 1.00 47.29 208 ASP B N 1
ATOM 3496 C CA . ASP B 1 206 ? 51.409 -63.430 25.057 1.00 47.59 208 ASP B CA 1
ATOM 3497 C C . ASP B 1 206 ? 52.020 -64.788 24.734 1.00 47.80 208 ASP B C 1
ATOM 3498 O O . ASP B 1 206 ? 52.705 -65.382 25.573 1.00 47.51 208 ASP B O 1
ATOM 3503 N N . SER B 1 207 ? 51.772 -65.273 23.514 1.00 51.32 209 SER B N 1
ATOM 3504 C CA . SER B 1 207 ? 52.312 -66.568 23.107 1.00 51.57 209 SER B CA 1
ATOM 3505 C C . SER B 1 207 ? 53.836 -66.549 23.067 1.00 51.43 209 SER B C 1
ATOM 3506 O O . SER B 1 207 ? 54.487 -67.540 23.419 1.00 51.40 209 SER B O 1
ATOM 3509 N N . SER B 1 208 ? 54.421 -65.425 22.652 1.00 50.70 210 SER B N 1
ATOM 3510 C CA . SER B 1 208 ? 55.860 -65.321 22.445 1.00 50.65 210 SER B CA 1
ATOM 3511 C C . SER B 1 208 ? 56.646 -65.077 23.728 1.00 50.09 210 SER B C 1
ATOM 3512 O O . SER B 1 208 ? 57.879 -65.160 23.700 1.00 50.07 210 SER B O 1
ATOM 3515 N N . GLU B 1 209 ? 55.978 -64.775 24.838 1.00 48.45 211 GLU B N 1
ATOM 3516 C CA . GLU B 1 209 ? 56.657 -64.445 26.086 1.00 47.91 211 GLU B CA 1
ATOM 3517 C C . GLU B 1 209 ? 56.904 -65.726 26.873 1.00 47.91 211 GLU B C 1
ATOM 3518 O O . GLU B 1 209 ? 55.957 -66.438 27.226 1.00 48.00 211 GLU B O 1
ATOM 3524 N N . ALA B 1 210 ? 58.178 -66.020 27.139 1.00 46.37 212 ALA B N 1
ATOM 3525 C CA . ALA B 1 210 ? 58.528 -67.220 27.889 1.00 46.41 212 ALA B CA 1
ATOM 3526 C C . ALA B 1 210 ? 58.350 -67.036 29.390 1.00 45.95 212 ALA B C 1
ATOM 3527 O O . ALA B 1 210 ? 58.010 -67.997 30.090 1.00 45.99 212 ALA B O 1
ATOM 3529 N N . ALA B 1 211 ? 58.569 -65.827 29.898 1.00 45.80 213 ALA B N 1
ATOM 3530 C CA . ALA B 1 211 ? 58.479 -65.582 31.329 1.00 45.39 213 ALA B CA 1
ATOM 3531 C C . ALA B 1 211 ? 57.035 -65.687 31.816 1.00 45.31 213 ALA B C 1
ATOM 3532 O O . ALA B 1 211 ? 56.077 -65.613 31.041 1.00 45.51 213 ALA B O 1
ATOM 3534 N N . ASP B 1 212 ? 56.891 -65.871 33.127 1.00 45.41 214 ASP B N 1
ATOM 3535 C CA . ASP B 1 212 ? 55.577 -65.820 33.753 1.00 45.31 214 ASP B CA 1
ATOM 3536 C C . ASP B 1 212 ? 55.078 -64.384 33.704 1.00 45.05 214 ASP B C 1
ATOM 3537 O O . ASP B 1 212 ? 55.736 -63.474 34.221 1.00 44.74 214 ASP B O 1
ATOM 3542 N N . HIS B 1 213 ? 53.924 -64.173 33.079 1.00 42.08 215 HIS B N 1
ATOM 3543 C CA . HIS B 1 213 ? 53.499 -62.826 32.739 1.00 41.95 215 HIS B CA 1
ATOM 3544 C C . HIS B 1 213 ? 51.979 -62.758 32.698 1.00 42.16 215 HIS B C 1
ATOM 3545 O O . HIS B 1 213 ? 51.281 -63.766 32.840 1.00 42.39 215 HIS B O 1
ATOM 3552 N N . ILE B 1 214 ? 51.473 -61.542 32.490 1.00 40.22 216 ILE B N 1
ATOM 3553 C CA . ILE B 1 214 ? 50.058 -61.310 32.236 1.00 40.51 216 ILE B CA 1
ATOM 3554 C C . ILE B 1 214 ? 49.937 -60.018 31.438 1.00 40.60 216 ILE B C 1
ATOM 3555 O O . ILE B 1 214 ? 50.767 -59.113 31.558 1.00 40.30 216 ILE B O 1
ATOM 3560 N N . VAL B 1 215 ? 48.916 -59.952 30.588 1.00 40.96 217 VAL B N 1
ATOM 3561 C CA . VAL B 1 215 ? 48.627 -58.768 29.785 1.00 41.17 217 VAL B CA 1
ATOM 3562 C C . VAL B 1 215 ? 47.260 -58.255 30.214 1.00 41.38 217 VAL B C 1
ATOM 3563 O O . VAL B 1 215 ? 46.241 -58.922 29.993 1.00 41.75 217 VAL B O 1
ATOM 3567 N N . ILE B 1 216 ? 47.236 -57.080 30.835 1.00 38.57 218 ILE B N 1
ATOM 3568 C CA . ILE B 1 216 ? 46.027 -56.516 31.421 1.00 38.93 218 ILE B CA 1
ATOM 3569 C C . ILE B 1 216 ? 45.503 -55.420 30.503 1.00 38.86 218 ILE B C 1
ATOM 3570 O O . ILE B 1 216 ? 46.195 -54.426 30.254 1.00 38.44 218 ILE B O 1
ATOM 3575 N N . THR B 1 217 ? 44.286 -55.600 29.991 1.00 40.92 219 THR B N 1
ATOM 3576 C CA . THR B 1 217 ? 43.573 -54.563 29.250 1.00 41.44 219 THR B CA 1
ATOM 3577 C C . THR B 1 217 ? 42.492 -54.008 30.167 1.00 41.55 219 THR B C 1
ATOM 3578 O O . THR B 1 217 ? 41.517 -54.703 30.474 1.00 41.73 219 THR B O 1
ATOM 3582 N N . GLU B 1 218 ? 42.657 -52.763 30.600 1.00 42.76 220 GLU B N 1
ATOM 3583 C CA . GLU B 1 218 ? 41.741 -52.147 31.547 1.00 42.84 220 GLU B CA 1
ATOM 3584 C C . GLU B 1 218 ? 41.002 -50.982 30.907 1.00 43.44 220 GLU B C 1
ATOM 3585 O O . GLU B 1 218 ? 41.602 -50.156 30.213 1.00 43.57 220 GLU B O 1
ATOM 3591 N N . ASN B 1 219 ? 39.697 -50.910 31.158 1.00 42.38 221 ASN B N 1
ATOM 3592 C CA . ASN B 1 219 ? 38.865 -49.810 30.682 1.00 42.99 221 ASN B CA 1
ATOM 3593 C C . ASN B 1 219 ? 38.116 -49.221 31.867 1.00 42.98 221 ASN B C 1
ATOM 3594 O O . ASN B 1 219 ? 37.191 -49.846 32.394 1.00 43.04 221 ASN B O 1
ATOM 3599 N N . ALA B 1 220 ? 38.514 -48.028 32.292 1.00 44.54 222 ALA B N 1
ATOM 3600 C CA . ALA B 1 220 ? 37.924 -47.378 33.450 1.00 44.53 222 ALA B CA 1
ATOM 3601 C C . ALA B 1 220 ? 37.304 -46.046 33.049 1.00 45.14 222 ALA B C 1
ATOM 3602 O O . ALA B 1 220 ? 37.929 -45.249 32.344 1.00 45.31 222 ALA B O 1
ATOM 3604 N N . LYS B 1 221 ? 36.075 -45.808 33.512 1.00 49.21 223 LYS B N 1
ATOM 3605 C CA . LYS B 1 221 ? 35.349 -44.566 33.280 1.00 49.82 223 LYS B CA 1
ATOM 3606 C C . LYS B 1 221 ? 34.744 -44.109 34.595 1.00 49.76 223 LYS B C 1
ATOM 3607 O O . LYS B 1 221 ? 34.174 -44.913 35.339 1.00 49.57 223 LYS B O 1
ATOM 3613 N N . ALA B 1 222 ? 34.853 -42.815 34.864 1.00 48.09 224 ALA B N 1
ATOM 3614 C CA . ALA B 1 222 ? 34.263 -42.231 36.052 1.00 48.11 224 ALA B CA 1
ATOM 3615 C C . ALA B 1 222 ? 32.834 -41.799 35.762 1.00 48.77 224 ALA B C 1
ATOM 3616 O O . ALA B 1 222 ? 32.501 -41.380 34.650 1.00 49.28 224 ALA B O 1
ATOM 3618 N N . VAL B 1 223 ? 31.985 -41.930 36.775 1.00 50.94 225 VAL B N 1
ATOM 3619 C CA . VAL B 1 223 ? 30.577 -41.578 36.684 1.00 51.48 225 VAL B CA 1
ATOM 3620 C C . VAL B 1 223 ? 30.216 -40.775 37.920 1.00 51.50 225 VAL B C 1
ATOM 3621 O O . VAL B 1 223 ? 30.581 -41.153 39.039 1.00 51.04 225 VAL B O 1
ATOM 3625 N N . SER B 1 224 ? 29.499 -39.677 37.720 1.00 55.43 226 SER B N 1
ATOM 3626 C CA . SER B 1 224 ? 28.958 -38.932 38.839 1.00 55.53 226 SER B CA 1
ATOM 3627 C C . SER B 1 224 ? 27.836 -39.727 39.499 1.00 55.53 226 SER B C 1
ATOM 3628 O O . SER B 1 224 ? 27.223 -40.611 38.894 1.00 55.64 226 SER B O 1
ATOM 3631 N N . ALA B 1 225 ? 27.573 -39.402 40.767 1.00 55.40 227 ALA B N 1
ATOM 3632 C CA . ALA B 1 225 ? 26.527 -40.105 41.500 1.00 55.68 227 ALA B CA 1
ATOM 3633 C C . ALA B 1 225 ? 25.153 -39.853 40.897 1.00 56.41 227 ALA B C 1
ATOM 3634 O O . ALA B 1 225 ? 24.271 -40.716 40.982 1.00 56.93 227 ALA B O 1
ATOM 3636 N N . GLU B 1 226 ? 24.951 -38.689 40.277 1.00 64.09 228 GLU B N 1
ATOM 3637 C CA . GLU B 1 226 ? 23.666 -38.404 39.649 1.00 64.64 228 GLU B CA 1
ATOM 3638 C C . GLU B 1 226 ? 23.467 -39.241 38.391 1.00 64.76 228 GLU B C 1
ATOM 3639 O O . GLU B 1 226 ? 22.386 -39.803 38.179 1.00 64.99 228 GLU B O 1
ATOM 3645 N N . LYS B 1 227 ? 24.497 -39.337 37.545 1.00 63.37 229 LYS B N 1
ATOM 3646 C CA . LYS B 1 227 ? 24.361 -40.080 36.296 1.00 63.51 229 LYS B CA 1
ATOM 3647 C C . LYS B 1 227 ? 24.283 -41.580 36.548 1.00 63.15 229 LYS B C 1
ATOM 3648 O O . LYS B 1 227 ? 23.556 -42.294 35.848 1.00 63.37 229 LYS B O 1
ATOM 3654 N N . TYR B 1 228 ? 25.021 -42.076 37.543 1.00 56.18 230 TYR B N 1
ATOM 3655 C CA . TYR B 1 228 ? 24.931 -43.490 37.885 1.00 55.84 230 TYR B CA 1
ATOM 3656 C C . TYR B 1 228 ? 23.540 -43.852 38.391 1.00 56.09 230 TYR B C 1
ATOM 3657 O O . TYR B 1 228 ? 23.006 -44.917 38.053 1.00 56.13 230 TYR B O 1
ATOM 3666 N N . ALA B 1 229 ? 22.950 -42.989 39.222 1.00 58.74 231 ALA B N 1
ATOM 3667 C CA . ALA B 1 229 ? 21.612 -43.254 39.741 1.00 59.01 231 ALA B CA 1
ATOM 3668 C C . ALA B 1 229 ? 20.599 -43.346 38.609 1.00 59.52 231 ALA B C 1
ATOM 3669 O O . ALA B 1 229 ? 19.625 -44.103 38.695 1.00 59.67 231 ALA B O 1
ATOM 3671 N N . LYS B 1 230 ? 20.818 -42.584 37.537 1.00 66.30 232 LYS B N 1
ATOM 3672 C CA . LYS B 1 230 ? 19.934 -42.524 36.373 1.00 66.80 232 LYS B CA 1
ATOM 3673 C C . LYS B 1 230 ? 20.399 -43.456 35.259 1.00 66.72 232 LYS B C 1
ATOM 3674 O O . LYS B 1 230 ? 20.284 -43.120 34.074 1.00 67.00 232 LYS B O 1
ATOM 3680 N N . ALA B 1 231 ? 20.917 -44.634 35.591 1.00 69.32 233 ALA B N 1
ATOM 3681 C CA . ALA B 1 231 ? 21.521 -45.509 34.597 1.00 69.20 233 ALA B CA 1
ATOM 3682 C C . ALA B 1 231 ? 20.557 -46.601 34.144 1.00 69.41 233 ALA B C 1
ATOM 3683 O O . ALA B 1 231 ? 19.901 -47.255 34.962 1.00 69.33 233 ALA B O 1
ATOM 3685 N N . CYS B 1 232 ? 20.519 -46.820 32.833 1.00 78.50 234 CYS B N 1
ATOM 3686 C CA . CYS B 1 232 ? 19.761 -47.896 32.211 1.00 78.70 234 CYS B CA 1
ATOM 3687 C C . CYS B 1 232 ? 20.740 -48.797 31.477 1.00 78.45 234 CYS B C 1
ATOM 3688 O O . CYS B 1 232 ? 21.565 -48.314 30.694 1.00 78.47 234 CYS B O 1
ATOM 3691 N N . PHE B 1 233 ? 20.650 -50.097 31.728 1.00 71.59 235 PHE B N 1
ATOM 3692 C CA . PHE B 1 233 ? 21.623 -51.032 31.179 1.00 71.29 235 PHE B CA 1
ATOM 3693 C C . PHE B 1 233 ? 20.993 -51.922 30.110 1.00 71.60 235 PHE B C 1
ATOM 3694 O O . PHE B 1 233 ? 21.690 -52.659 29.410 1.00 71.47 235 PHE B O 1
ATOM 3702 N N . ASN C 1 2 ? 88.011 -51.396 27.807 1.00 52.21 2 ASN C N 1
ATOM 3703 C CA . ASN C 1 2 ? 86.868 -50.503 27.912 1.00 51.11 2 ASN C CA 1
ATOM 3704 C C . ASN C 1 2 ? 86.830 -49.752 29.239 1.00 50.93 2 ASN C C 1
ATOM 3705 O O . ASN C 1 2 ? 85.844 -49.061 29.523 1.00 50.12 2 ASN C O 1
ATOM 3710 N N . MET C 1 3 ? 87.883 -49.874 30.052 1.00 50.58 3 MET C N 1
ATOM 3711 C CA . MET C 1 3 ? 87.946 -49.240 31.362 1.00 50.56 3 MET C CA 1
ATOM 3712 C C . MET C 1 3 ? 88.078 -47.726 31.289 1.00 49.90 3 MET C C 1
ATOM 3713 O O . MET C 1 3 ? 87.872 -47.057 32.306 1.00 49.73 3 MET C O 1
ATOM 3718 N N . ASN C 1 4 ? 88.410 -47.173 30.125 1.00 49.40 4 ASN C N 1
ATOM 3719 C CA . ASN C 1 4 ? 88.709 -45.754 30.000 1.00 48.92 4 ASN C CA 1
ATOM 3720 C C . ASN C 1 4 ? 87.503 -44.930 29.568 1.00 47.90 4 ASN C C 1
ATOM 3721 O O . ASN C 1 4 ? 87.638 -43.716 29.367 1.00 47.52 4 ASN C O 1
ATOM 3726 N N . ILE C 1 5 ? 86.326 -45.560 29.446 1.00 44.72 5 ILE C N 1
ATOM 3727 C CA . ILE C 1 5 ? 85.100 -44.832 29.129 1.00 43.82 5 ILE C CA 1
ATOM 3728 C C . ILE C 1 5 ? 84.745 -43.888 30.269 1.00 43.67 5 ILE C C 1
ATOM 3729 O O . ILE C 1 5 ? 84.364 -42.733 30.043 1.00 43.18 5 ILE C O 1
ATOM 3734 N N . GLY C 1 6 ? 84.873 -44.362 31.512 1.00 43.11 6 GLY C N 1
ATOM 3735 C CA . GLY C 1 6 ? 84.478 -43.553 32.652 1.00 43.01 6 GLY C CA 1
ATOM 3736 C C . GLY C 1 6 ? 85.259 -42.263 32.794 1.00 43.12 6 GLY C C 1
ATOM 3737 O O . GLY C 1 6 ? 84.708 -41.248 33.229 1.00 42.81 6 GLY C O 1
ATOM 3738 N N . SER C 1 7 ? 86.545 -42.273 32.432 1.00 42.72 7 SER C N 1
ATOM 3739 C CA . SER C 1 7 ? 87.312 -41.034 32.482 1.00 42.89 7 SER C CA 1
ATOM 3740 C C . SER C 1 7 ? 86.813 -40.039 31.447 1.00 42.17 7 SER C C 1
ATOM 3741 O O . SER C 1 7 ? 86.928 -38.825 31.648 1.00 42.17 7 SER C O 1
ATOM 3744 N N . VAL C 1 8 ? 86.232 -40.534 30.353 1.00 41.41 8 VAL C N 1
ATOM 3745 C CA . VAL C 1 8 ? 85.747 -39.659 29.293 1.00 40.76 8 VAL C CA 1
ATOM 3746 C C . VAL C 1 8 ? 84.389 -39.081 29.677 1.00 40.28 8 VAL C C 1
ATOM 3747 O O . VAL C 1 8 ? 84.040 -37.968 29.265 1.00 39.96 8 VAL C O 1
ATOM 3751 N N . VAL C 1 9 ? 83.625 -39.803 30.497 1.00 40.96 9 VAL C N 1
ATOM 3752 C CA . VAL C 1 9 ? 82.295 -39.345 30.880 1.00 40.55 9 VAL C CA 1
ATOM 3753 C C . VAL C 1 9 ? 82.385 -38.081 31.728 1.00 40.78 9 VAL C C 1
ATOM 3754 O O . VAL C 1 9 ? 81.549 -37.177 31.609 1.00 40.48 9 VAL C O 1
ATOM 3758 N N . PHE C 1 10 ? 83.407 -37.982 32.578 1.00 40.06 10 PHE C N 1
ATOM 3759 C CA . PHE C 1 10 ? 83.541 -36.861 33.498 1.00 40.43 10 PHE C CA 1
ATOM 3760 C C . PHE C 1 10 ? 84.392 -35.718 32.954 1.00 40.66 10 PHE C C 1
ATOM 3761 O O . PHE C 1 10 ? 84.819 -34.860 33.735 1.00 41.20 10 PHE C O 1
ATOM 3769 N N . GLN C 1 11 ? 84.656 -35.675 31.650 1.00 41.56 11 GLN C N 1
ATOM 3770 C CA . GLN C 1 11 ? 85.420 -34.547 31.132 1.00 41.73 11 GLN C CA 1
ATOM 3771 C C . GLN C 1 11 ? 84.566 -33.291 30.992 1.00 41.50 11 GLN C C 1
ATOM 3772 O O . GLN C 1 11 ? 85.100 -32.233 30.640 1.00 41.65 11 GLN C O 1
ATOM 3778 N N . LYS C 1 12 ? 83.261 -33.388 31.229 1.00 41.20 12 LYS C N 1
ATOM 3779 C CA . LYS C 1 12 ? 82.362 -32.247 31.282 1.00 41.14 12 LYS C CA 1
ATOM 3780 C C . LYS C 1 12 ? 81.633 -32.228 32.622 1.00 41.43 12 LYS C C 1
ATOM 3781 O O . LYS C 1 12 ? 81.506 -33.265 33.284 1.00 41.43 12 LYS C O 1
ATOM 3787 N N . PRO C 1 13 ? 81.154 -31.061 33.059 1.00 39.56 13 PRO C N 1
ATOM 3788 C CA . PRO C 1 13 ? 80.358 -31.006 34.293 1.00 39.83 13 PRO C CA 1
ATOM 3789 C C . PRO C 1 13 ? 79.057 -31.788 34.175 1.00 39.23 13 PRO C C 1
ATOM 3790 O O . PRO C 1 13 ? 78.395 -31.780 33.135 1.00 38.75 13 PRO C O 1
ATOM 3794 N N . ILE C 1 14 ? 78.701 -32.481 35.254 1.00 38.61 14 ILE C N 1
ATOM 3795 C CA . ILE C 1 14 ? 77.490 -33.299 35.294 1.00 38.13 14 ILE C CA 1
ATOM 3796 C C . ILE C 1 14 ? 76.627 -32.873 36.477 1.00 38.42 14 ILE C C 1
ATOM 3797 O O . ILE C 1 14 ? 77.147 -32.698 37.589 1.00 38.89 14 ILE C O 1
ATOM 3802 N N . PRO C 1 15 ? 75.321 -32.684 36.294 1.00 38.27 15 PRO C N 1
ATOM 3803 C CA . PRO C 1 15 ? 74.442 -32.477 37.450 1.00 38.52 15 PRO C CA 1
ATOM 3804 C C . PRO C 1 15 ? 74.317 -33.754 38.266 1.00 38.34 15 PRO C C 1
ATOM 3805 O O . PRO C 1 15 ? 74.453 -34.864 37.745 1.00 37.95 15 PRO C O 1
ATOM 3809 N N . PHE C 1 16 ? 74.053 -33.595 39.562 1.00 39.15 16 PHE C N 1
ATOM 3810 C CA . PHE C 1 16 ? 73.862 -34.751 40.423 1.00 39.01 16 PHE C CA 1
ATOM 3811 C C . PHE C 1 16 ? 72.638 -34.570 41.312 1.00 39.09 16 PHE C C 1
ATOM 3812 O O . PHE C 1 16 ? 72.175 -33.454 41.561 1.00 39.40 16 PHE C O 1
ATOM 3820 N N . VAL C 1 17 ? 72.113 -35.705 41.772 1.00 39.41 17 VAL C N 1
ATOM 3821 C CA . VAL C 1 17 ? 70.949 -35.771 42.647 1.00 39.43 17 VAL C CA 1
ATOM 3822 C C . VAL C 1 17 ? 71.285 -36.707 43.799 1.00 39.53 17 VAL C C 1
ATOM 3823 O O . VAL C 1 17 ? 71.735 -37.836 43.573 1.00 39.34 17 VAL C O 1
ATOM 3827 N N . VAL C 1 18 ? 71.071 -36.244 45.028 1.00 40.30 18 VAL C N 1
ATOM 3828 C CA . VAL C 1 18 ? 71.369 -37.018 46.227 1.00 40.44 18 VAL C CA 1
ATOM 3829 C C . VAL C 1 18 ? 70.065 -37.329 46.947 1.00 40.39 18 VAL C C 1
ATOM 3830 O O . VAL C 1 18 ? 69.274 -36.422 47.235 1.00 40.55 18 VAL C O 1
ATOM 3834 N N A GLN C 1 19 ? 69.847 -38.612 47.236 0.50 42.01 19 GLN C N 1
ATOM 3835 N N B GLN C 1 19 ? 69.837 -38.609 47.232 0.50 42.01 19 GLN C N 1
ATOM 3836 C CA A GLN C 1 19 ? 68.667 -39.090 47.948 0.50 41.96 19 GLN C CA 1
ATOM 3837 C CA B GLN C 1 19 ? 68.659 -39.049 47.969 0.50 41.97 19 GLN C CA 1
ATOM 3838 C C A GLN C 1 19 ? 69.126 -40.029 49.053 0.50 42.14 19 GLN C C 1
ATOM 3839 C C B GLN C 1 19 ? 69.103 -40.022 49.049 0.50 42.14 19 GLN C C 1
ATOM 3840 O O A GLN C 1 19 ? 69.691 -41.090 48.769 0.50 42.04 19 GLN C O 1
ATOM 3841 O O B GLN C 1 19 ? 69.630 -41.096 48.742 0.50 42.03 19 GLN C O 1
ATOM 3852 N N . PHE C 1 20 ? 68.888 -39.645 50.307 1.00 42.99 20 PHE C N 1
ATOM 3853 C CA . PHE C 1 20 ? 69.322 -40.430 51.454 1.00 43.22 20 PHE C CA 1
ATOM 3854 C C . PHE C 1 20 ? 68.168 -40.650 52.420 1.00 43.28 20 PHE C C 1
ATOM 3855 O O . PHE C 1 20 ? 67.389 -39.732 52.694 1.00 43.34 20 PHE C O 1
ATOM 3863 N N . GLU C 1 21 ? 68.070 -41.872 52.935 1.00 49.24 21 GLU C N 1
ATOM 3864 C CA . GLU C 1 21 ? 67.146 -42.214 54.006 1.00 49.36 21 GLU C CA 1
ATOM 3865 C C . GLU C 1 21 ? 67.969 -42.603 55.223 1.00 49.75 21 GLU C C 1
ATOM 3866 O O . GLU C 1 21 ? 68.911 -43.392 55.110 1.00 49.83 21 GLU C O 1
ATOM 3872 N N . GLY C 1 22 ? 67.614 -42.058 56.386 1.00 52.57 22 GLY C N 1
ATOM 3873 C CA . GLY C 1 22 ? 68.429 -42.221 57.566 1.00 52.96 22 GLY C CA 1
ATOM 3874 C C . GLY C 1 22 ? 67.609 -42.648 58.767 1.00 53.13 22 GLY C C 1
ATOM 3875 O O . GLY C 1 22 ? 66.402 -42.426 58.843 1.00 53.01 22 GLY C O 1
ATOM 3876 N N . ASP C 1 23 ? 68.307 -43.274 59.716 1.00 57.96 23 ASP C N 1
ATOM 3877 C CA . ASP C 1 23 ? 67.699 -43.736 60.962 1.00 58.17 23 ASP C CA 1
ATOM 3878 C C . ASP C 1 23 ? 68.812 -43.812 62.003 1.00 58.56 23 ASP C C 1
ATOM 3879 O O . ASP C 1 23 ? 69.562 -44.792 62.042 1.00 58.63 23 ASP C O 1
ATOM 3884 N N . ILE C 1 24 ? 68.911 -42.781 62.838 1.00 56.27 24 ILE C N 1
ATOM 3885 C CA . ILE C 1 24 ? 69.920 -42.705 63.889 1.00 56.63 24 ILE C CA 1
ATOM 3886 C C . ILE C 1 24 ? 69.206 -42.536 65.222 1.00 56.86 24 ILE C C 1
ATOM 3887 O O . ILE C 1 24 ? 68.418 -41.597 65.395 1.00 56.86 24 ILE C O 1
ATOM 3892 N N . ASN C 1 25 ? 69.488 -43.444 66.162 1.00 58.03 25 ASN C N 1
ATOM 3893 C CA . ASN C 1 25 ? 68.827 -43.470 67.470 1.00 58.25 25 ASN C CA 1
ATOM 3894 C C . ASN C 1 25 ? 67.310 -43.536 67.318 1.00 58.09 25 ASN C C 1
ATOM 3895 O O . ASN C 1 25 ? 66.562 -42.921 68.080 1.00 58.23 25 ASN C O 1
ATOM 3900 N N . GLY C 1 26 ? 66.852 -44.294 66.324 1.00 60.35 26 GLY C N 1
ATOM 3901 C CA . GLY C 1 26 ? 65.437 -44.430 66.065 1.00 60.16 26 GLY C CA 1
ATOM 3902 C C . GLY C 1 26 ? 64.792 -43.239 65.393 1.00 59.98 26 GLY C C 1
ATOM 3903 O O . GLY C 1 26 ? 63.587 -43.286 65.115 1.00 59.80 26 GLY C O 1
ATOM 3904 N N . LYS C 1 27 ? 65.548 -42.179 65.119 1.00 57.31 27 LYS C N 1
ATOM 3905 C CA . LYS C 1 27 ? 65.008 -40.979 64.490 1.00 57.17 27 LYS C CA 1
ATOM 3906 C C . LYS C 1 27 ? 65.195 -41.098 62.984 1.00 56.80 27 LYS C C 1
ATOM 3907 O O . LYS C 1 27 ? 66.321 -41.026 62.481 1.00 56.79 27 LYS C O 1
ATOM 3913 N N . LYS C 1 28 ? 64.092 -41.288 62.266 1.00 57.73 28 LYS C N 1
ATOM 3914 C CA . LYS C 1 28 ? 64.133 -41.429 60.820 1.00 57.36 28 LYS C CA 1
ATOM 3915 C C . LYS C 1 28 ? 64.100 -40.060 60.156 1.00 57.32 28 LYS C C 1
ATOM 3916 O O . LYS C 1 28 ? 63.379 -39.158 60.592 1.00 57.47 28 LYS C O 1
ATOM 3922 N N . PHE C 1 29 ? 64.893 -39.913 59.098 1.00 53.07 29 PHE C N 1
ATOM 3923 C CA . PHE C 1 29 ? 64.960 -38.667 58.352 1.00 53.04 29 PHE C CA 1
ATOM 3924 C C . PHE C 1 29 ? 65.201 -38.988 56.887 1.00 52.69 29 PHE C C 1
ATOM 3925 O O . PHE C 1 29 ? 65.591 -40.103 56.529 1.00 52.51 29 PHE C O 1
ATOM 3933 N N . SER C 1 30 ? 64.957 -37.994 56.038 1.00 49.32 30 SER C N 1
ATOM 3934 C CA . SER C 1 30 ? 65.204 -38.123 54.609 1.00 49.00 30 SER C CA 1
ATOM 3935 C C . SER C 1 30 ? 65.851 -36.844 54.108 1.00 49.15 30 SER C C 1
ATOM 3936 O O . SER C 1 30 ? 65.388 -35.744 54.425 1.00 49.39 30 SER C O 1
ATOM 3939 N N . VAL C 1 31 ? 66.916 -36.991 53.327 1.00 43.91 31 VAL C N 1
ATOM 3940 C CA . VAL C 1 31 ? 67.627 -35.863 52.746 1.00 44.05 31 VAL C CA 1
ATOM 3941 C C . VAL C 1 31 ? 67.522 -35.960 51.233 1.00 43.72 31 VAL C C 1
ATOM 3942 O O . VAL C 1 31 ? 67.695 -37.038 50.655 1.00 43.40 31 VAL C O 1
ATOM 3946 N N . ALA C 1 32 ? 67.242 -34.828 50.597 1.00 44.45 32 ALA C N 1
ATOM 3947 C CA . ALA C 1 32 ? 67.177 -34.728 49.148 1.00 44.19 32 ALA C CA 1
ATOM 3948 C C . ALA C 1 32 ? 68.028 -33.545 48.725 1.00 44.47 32 ALA C C 1
ATOM 3949 O O . ALA C 1 32 ? 67.854 -32.437 49.241 1.00 44.87 32 ALA C O 1
ATOM 3951 N N . GLY C 1 33 ? 68.945 -33.779 47.785 1.00 43.99 33 GLY C N 1
ATOM 3952 C CA . GLY C 1 33 ? 69.872 -32.748 47.377 1.00 44.27 33 GLY C CA 1
ATOM 3953 C C . GLY C 1 33 ? 70.092 -32.767 45.879 1.00 44.02 33 GLY C C 1
ATOM 3954 O O . GLY C 1 33 ? 69.720 -33.714 45.183 1.00 43.58 33 GLY C O 1
ATOM 3955 N N . LYS C 1 34 ? 70.715 -31.695 45.398 1.00 45.49 34 LYS C N 1
ATOM 3956 C CA . LYS C 1 34 ? 71.003 -31.548 43.981 1.00 45.32 34 LYS C CA 1
ATOM 3957 C C . LYS C 1 34 ? 72.157 -30.569 43.818 1.00 45.73 34 LYS C C 1
ATOM 3958 O O . LYS C 1 34 ? 72.339 -29.665 44.638 1.00 46.22 34 LYS C O 1
ATOM 3964 N N . GLY C 1 35 ? 72.934 -30.762 42.761 1.00 42.15 35 GLY C N 1
ATOM 3965 C CA . GLY C 1 35 ? 74.070 -29.900 42.519 1.00 42.57 35 GLY C CA 1
ATOM 3966 C C . GLY C 1 35 ? 74.731 -30.190 41.190 1.00 42.28 35 GLY C C 1
ATOM 3967 O O . GLY C 1 35 ? 74.140 -30.813 40.307 1.00 41.77 35 GLY C O 1
ATOM 3968 N N . ILE C 1 36 ? 75.979 -29.737 41.065 1.00 40.72 36 ILE C N 1
ATOM 3969 C CA . ILE C 1 36 ? 76.775 -29.934 39.856 1.00 40.52 36 ILE C CA 1
ATOM 3970 C C . ILE C 1 36 ? 78.189 -30.328 40.263 1.00 40.75 36 ILE C C 1
ATOM 3971 O O . ILE C 1 36 ? 78.735 -29.797 41.236 1.00 41.26 36 ILE C O 1
ATOM 3976 N N . GLY C 1 37 ? 78.777 -31.254 39.522 1.00 40.79 37 GLY C N 1
ATOM 3977 C CA . GLY C 1 37 ? 80.158 -31.652 39.750 1.00 41.08 37 GLY C CA 1
ATOM 3978 C C . GLY C 1 37 ? 80.989 -31.537 38.492 1.00 41.05 37 GLY C C 1
ATOM 3979 O O . GLY C 1 37 ? 80.542 -31.900 37.405 1.00 40.52 37 GLY C O 1
ATOM 3980 N N . ASP C 1 38 ? 82.208 -31.022 38.651 1.00 41.87 38 ASP C N 1
ATOM 3981 C CA . ASP C 1 38 ? 83.142 -30.829 37.540 1.00 41.96 38 ASP C CA 1
ATOM 3982 C C . ASP C 1 38 ? 84.452 -31.535 37.879 1.00 42.30 38 ASP C C 1
ATOM 3983 O O . ASP C 1 38 ? 85.259 -31.016 38.658 1.00 42.89 38 ASP C O 1
ATOM 3988 N N . ALA C 1 39 ? 84.665 -32.715 37.293 1.00 41.12 39 ALA C N 1
ATOM 3989 C CA . ALA C 1 39 ? 85.873 -33.486 37.568 1.00 41.48 39 ALA C CA 1
ATOM 3990 C C . ALA C 1 39 ? 87.121 -32.875 36.944 1.00 41.96 39 ALA C C 1
ATOM 3991 O O . ALA C 1 39 ? 88.230 -33.314 37.268 1.00 42.39 39 ALA C O 1
ATOM 3993 N N . ASN C 1 40 ? 86.973 -31.878 36.067 1.00 44.93 40 ASN C N 1
ATOM 3994 C CA . ASN C 1 40 ? 88.143 -31.205 35.513 1.00 45.35 40 ASN C CA 1
ATOM 3995 C C . ASN C 1 40 ? 88.824 -30.331 36.555 1.00 46.18 40 ASN C C 1
ATOM 3996 O O . ASN C 1 40 ? 90.043 -30.133 36.496 1.00 46.71 40 ASN C O 1
ATOM 4001 N N . SER C 1 41 ? 88.055 -29.795 37.504 1.00 41.94 41 SER C N 1
ATOM 4002 C CA . SER C 1 41 ? 88.597 -28.976 38.576 1.00 42.48 41 SER C CA 1
ATOM 4003 C C . SER C 1 41 ? 88.564 -29.652 39.937 1.00 42.36 41 SER C C 1
ATOM 4004 O O . SER C 1 41 ? 89.310 -29.239 40.830 1.00 42.65 41 SER C O 1
ATOM 4007 N N . GLY C 1 42 ? 87.732 -30.672 40.118 1.00 43.40 42 GLY C N 1
ATOM 4008 C CA . GLY C 1 42 ? 87.552 -31.281 41.417 1.00 43.33 42 GLY C CA 1
ATOM 4009 C C . GLY C 1 42 ? 86.527 -30.603 42.294 1.00 43.25 42 GLY C C 1
ATOM 4010 O O . GLY C 1 42 ? 86.425 -30.945 43.478 1.00 43.26 42 GLY C O 1
ATOM 4011 N N . LYS C 1 43 ? 85.770 -29.653 41.757 1.00 43.95 43 LYS C N 1
ATOM 4012 C CA . LYS C 1 43 ? 84.747 -28.941 42.508 1.00 43.94 43 LYS C CA 1
ATOM 4013 C C . LYS C 1 43 ? 83.389 -29.571 42.245 1.00 43.41 43 LYS C C 1
ATOM 4014 O O . LYS C 1 43 ? 82.999 -29.755 41.087 1.00 43.12 43 LYS C O 1
ATOM 4020 N N . PHE C 1 44 ? 82.675 -29.905 43.316 1.00 42.54 44 PHE C N 1
ATOM 4021 C CA . PHE C 1 44 ? 81.263 -30.237 43.198 1.00 42.10 44 PHE C CA 1
ATOM 4022 C C . PHE C 1 44 ? 80.519 -29.634 44.377 1.00 42.25 44 PHE C C 1
ATOM 4023 O O . PHE C 1 44 ? 80.918 -29.808 45.533 1.00 42.42 44 PHE C O 1
ATOM 4031 N N . GLU C 1 45 ? 79.440 -28.920 44.066 1.00 44.47 45 GLU C N 1
ATOM 4032 C CA . GLU C 1 45 ? 78.699 -28.112 45.022 1.00 44.71 45 GLU C CA 1
ATOM 4033 C C . GLU C 1 45 ? 77.230 -28.486 44.936 1.00 44.34 45 GLU C C 1
ATOM 4034 O O . GLU C 1 45 ? 76.669 -28.554 43.838 1.00 44.10 45 GLU C O 1
ATOM 4040 N N . GLY C 1 46 ? 76.608 -28.719 46.088 1.00 45.02 46 GLY C N 1
ATOM 4041 C CA . GLY C 1 46 ? 75.211 -29.105 46.112 1.00 44.71 46 GLY C CA 1
ATOM 4042 C C . GLY C 1 46 ? 74.494 -28.547 47.320 1.00 44.95 46 GLY C C 1
ATOM 4043 O O . GLY C 1 46 ? 75.103 -28.224 48.346 1.00 45.24 46 GLY C O 1
ATOM 4044 N N . LYS C 1 47 ? 73.176 -28.443 47.181 1.00 47.57 47 LYS C N 1
ATOM 4045 C CA . LYS C 1 47 ? 72.282 -28.021 48.248 1.00 47.75 47 LYS C CA 1
ATOM 4046 C C . LYS C 1 47 ? 71.422 -29.208 48.652 1.00 47.34 47 LYS C C 1
ATOM 4047 O O . LYS C 1 47 ? 70.786 -29.833 47.798 1.00 46.97 47 LYS C O 1
ATOM 4053 N N . HIS C 1 48 ? 71.403 -29.518 49.945 1.00 45.08 48 HIS C N 1
ATOM 4054 C CA . HIS C 1 48 ? 70.715 -30.694 50.457 1.00 44.76 48 HIS C CA 1
ATOM 4055 C C . HIS C 1 48 ? 69.730 -30.270 51.534 1.00 44.96 48 HIS C C 1
ATOM 4056 O O . HIS C 1 48 ? 70.088 -29.512 52.440 1.00 45.33 48 HIS C O 1
ATOM 4063 N N . ILE C 1 49 ? 68.502 -30.772 51.441 1.00 46.93 49 ILE C N 1
ATOM 4064 C CA . ILE C 1 49 ? 67.416 -30.398 52.337 1.00 47.12 49 ILE C CA 1
ATOM 4065 C C . ILE C 1 49 ? 66.925 -31.647 53.054 1.00 46.87 49 ILE C C 1
ATOM 4066 O O . ILE C 1 49 ? 66.833 -32.722 52.451 1.00 46.49 49 ILE C O 1
ATOM 4071 N N . CYS C 1 50 ? 66.610 -31.504 54.341 1.00 50.08 50 CYS C N 1
ATOM 4072 C CA . CYS C 1 50 ? 65.973 -32.571 55.110 1.00 49.92 50 CYS C CA 1
ATOM 4073 C C . CYS C 1 50 ? 64.469 -32.438 54.913 1.00 49.88 50 CYS C C 1
ATOM 4074 O O . CYS C 1 50 ? 63.829 -31.559 55.494 1.00 50.19 50 CYS C O 1
ATOM 4077 N N . THR C 1 51 ? 63.898 -33.320 54.094 1.00 49.60 51 THR C N 1
ATOM 4078 C CA . THR C 1 51 ? 62.491 -33.214 53.729 1.00 49.56 51 THR C CA 1
ATOM 4079 C C . THR C 1 51 ? 61.548 -33.664 54.836 1.00 49.65 51 THR C C 1
ATOM 4080 O O . THR C 1 51 ? 60.337 -33.454 54.714 1.00 49.72 51 THR C O 1
ATOM 4084 N N . THR C 1 52 ? 62.062 -34.265 55.907 1.00 51.14 52 THR C N 1
ATOM 4085 C CA . THR C 1 52 ? 61.232 -34.715 57.016 1.00 51.23 52 THR C CA 1
ATOM 4086 C C . THR C 1 52 ? 61.187 -33.717 58.164 1.00 51.66 52 THR C C 1
ATOM 4087 O O . THR C 1 52 ? 60.551 -33.996 59.185 1.00 51.79 52 THR C O 1
ATOM 4091 N N . GLY C 1 53 ? 61.851 -32.572 58.030 1.00 53.31 53 GLY C N 1
ATOM 4092 C CA . GLY C 1 53 ? 61.856 -31.574 59.080 1.00 53.72 53 GLY C CA 1
ATOM 4093 C C . GLY C 1 53 ? 63.252 -31.092 59.409 1.00 53.89 53 GLY C C 1
ATOM 4094 O O . GLY C 1 53 ? 63.977 -30.611 58.532 1.00 53.87 53 GLY C O 1
ATOM 4095 N N . ASP C 1 54 ? 63.643 -31.222 60.672 1.00 55.11 54 ASP C N 1
ATOM 4096 C CA . ASP C 1 54 ? 65.006 -30.929 61.087 1.00 55.28 54 ASP C CA 1
ATOM 4097 C C . ASP C 1 54 ? 65.832 -32.205 61.074 1.00 55.06 54 ASP C C 1
ATOM 4098 O O . ASP C 1 54 ? 65.357 -33.274 61.470 1.00 54.93 54 ASP C O 1
ATOM 4103 N N . LEU C 1 55 ? 67.065 -32.087 60.608 1.00 52.07 55 LEU C N 1
ATOM 4104 C CA . LEU C 1 55 ? 67.978 -33.216 60.653 1.00 51.94 55 LEU C CA 1
ATOM 4105 C C . LEU C 1 55 ? 68.288 -33.538 62.110 1.00 52.20 55 LEU C C 1
ATOM 4106 O O . LEU C 1 55 ? 68.636 -32.633 62.876 1.00 52.51 55 LEU C O 1
ATOM 4111 N N . PRO C 1 56 ? 68.150 -34.795 62.540 1.00 52.27 56 PRO C N 1
ATOM 4112 C CA . PRO C 1 56 ? 68.364 -35.108 63.962 1.00 52.55 56 PRO C CA 1
ATOM 4113 C C . PRO C 1 56 ? 69.817 -35.020 64.402 1.00 52.77 56 PRO C C 1
ATOM 4114 O O . PRO C 1 56 ? 70.084 -35.153 65.603 1.00 53.04 56 PRO C O 1
ATOM 4118 N N . ILE C 1 57 ? 70.757 -34.801 63.483 1.00 51.25 57 ILE C N 1
ATOM 4119 C CA . ILE C 1 57 ? 72.176 -34.716 63.804 1.00 51.46 57 ILE C CA 1
ATOM 4120 C C . ILE C 1 57 ? 72.780 -33.535 63.055 1.00 51.50 57 ILE C C 1
ATOM 4121 O O . ILE C 1 57 ? 72.177 -32.977 62.136 1.00 51.33 57 ILE C O 1
ATOM 4126 N N . SER C 1 58 ? 73.985 -33.153 63.472 1.00 49.70 58 SER C N 1
ATOM 4127 C CA . SER C 1 58 ? 74.706 -32.074 62.810 1.00 49.77 58 SER C CA 1
ATOM 4128 C C . SER C 1 58 ? 74.940 -32.409 61.343 1.00 49.51 58 SER C C 1
ATOM 4129 O O . SER C 1 58 ? 75.241 -33.553 60.992 1.00 49.35 58 SER C O 1
ATOM 4132 N N . TRP C 1 59 ? 74.794 -31.398 60.480 1.00 48.15 59 TRP C N 1
ATOM 4133 C CA . TRP C 1 59 ? 74.975 -31.615 59.047 1.00 47.90 59 TRP C CA 1
ATOM 4134 C C . TRP C 1 59 ? 76.378 -32.121 58.730 1.00 47.96 59 TRP C C 1
ATOM 4135 O O . TRP C 1 59 ? 76.561 -32.921 57.805 1.00 47.74 59 TRP C O 1
ATOM 4146 N N . GLY C 1 60 ? 77.382 -31.652 59.473 1.00 45.05 60 GLY C N 1
ATOM 4147 C CA . GLY C 1 60 ? 78.739 -32.123 59.254 1.00 45.17 60 GLY C CA 1
ATOM 4148 C C . GLY C 1 60 ? 78.895 -33.620 59.439 1.00 45.08 60 GLY C C 1
ATOM 4149 O O . GLY C 1 60 ? 79.778 -34.235 58.837 1.00 45.08 60 GLY C O 1
ATOM 4150 N N . ALA C 1 61 ? 78.043 -34.227 60.267 1.00 44.10 61 ALA C N 1
ATOM 4151 C CA . ALA C 1 61 ? 78.131 -35.658 60.529 1.00 44.05 61 ALA C CA 1
ATOM 4152 C C . ALA C 1 61 ? 77.741 -36.518 59.332 1.00 43.71 61 ALA C C 1
ATOM 4153 O O . ALA C 1 61 ? 78.001 -37.726 59.356 1.00 43.71 61 ALA C O 1
ATOM 4155 N N . ILE C 1 62 ? 77.110 -35.947 58.305 1.00 43.11 62 ILE C N 1
ATOM 4156 C CA . ILE C 1 62 ? 76.772 -36.702 57.101 1.00 42.77 62 ILE C CA 1
ATOM 4157 C C . ILE C 1 62 ? 77.264 -35.987 55.848 1.00 42.68 62 ILE C C 1
ATOM 4158 O O . ILE C 1 62 ? 76.934 -36.393 54.728 1.00 42.38 62 ILE C O 1
ATOM 4163 N N . ALA C 1 63 ? 78.035 -34.911 56.029 1.00 42.05 63 ALA C N 1
ATOM 4164 C CA . ALA C 1 63 ? 78.393 -34.041 54.911 1.00 42.02 63 ALA C CA 1
ATOM 4165 C C . ALA C 1 63 ? 79.055 -34.811 53.770 1.00 41.87 63 ALA C C 1
ATOM 4166 O O . ALA C 1 63 ? 78.609 -34.741 52.619 1.00 41.60 63 ALA C O 1
ATOM 4168 N N . CYS C 1 64 ? 80.112 -35.566 54.069 1.00 41.63 64 CYS C N 1
ATOM 4169 C CA . CYS C 1 64 ? 80.852 -36.277 53.035 1.00 41.57 64 CYS C CA 1
ATOM 4170 C C . CYS C 1 64 ? 80.255 -37.641 52.728 1.00 41.30 64 CYS C C 1
ATOM 4171 O O . CYS C 1 64 ? 80.971 -38.541 52.279 1.00 41.38 64 CYS C O 1
ATOM 4174 N N . LEU C 1 65 ? 78.968 -37.819 53.005 1.00 41.82 65 LEU C N 1
ATOM 4175 C CA . LEU C 1 65 ? 78.176 -38.902 52.446 1.00 41.47 65 LEU C CA 1
ATOM 4176 C C . LEU C 1 65 ? 77.141 -38.405 51.455 1.00 41.06 65 LEU C C 1
ATOM 4177 O O . LEU C 1 65 ? 76.796 -39.129 50.519 1.00 40.75 65 LEU C O 1
ATOM 4182 N N . LEU C 1 66 ? 76.674 -37.209 51.709 1.00 40.83 66 LEU C N 1
ATOM 4183 C CA . LEU C 1 66 ? 75.908 -36.460 50.720 1.00 40.57 66 LEU C CA 1
ATOM 4184 C C . LEU C 1 66 ? 76.828 -36.209 49.517 1.00 40.59 66 LEU C C 1
ATOM 4185 O O . LEU C 1 66 ? 76.469 -36.419 48.387 1.00 40.28 66 LEU C O 1
ATOM 4214 N N . MET C 1 68 ? 80.407 -38.368 46.438 1.00 40.48 70 MET C N 1
ATOM 4215 C CA . MET C 1 68 ? 80.666 -38.680 45.035 1.00 40.26 70 MET C CA 1
ATOM 4216 C C . MET C 1 68 ? 82.125 -38.448 44.652 1.00 40.67 70 MET C C 1
ATOM 4217 O O . MET C 1 68 ? 82.436 -37.495 43.938 1.00 40.68 70 MET C O 1
ATOM 4222 N N . PRO C 1 69 ? 83.022 -39.332 45.105 1.00 38.59 71 PRO C N 1
ATOM 4223 C CA . PRO C 1 69 ? 84.449 -39.169 44.788 1.00 39.04 71 PRO C CA 1
ATOM 4224 C C . PRO C 1 69 ? 84.778 -39.312 43.311 1.00 38.91 71 PRO C C 1
ATOM 4225 O O . PRO C 1 69 ? 85.947 -39.151 42.940 1.00 39.29 71 PRO C O 1
ATOM 4229 N N . CYS C 1 70 ? 83.797 -39.619 42.461 1.00 39.77 72 CYS C N 1
ATOM 4230 C CA . CYS C 1 70 ? 84.042 -39.624 41.025 1.00 39.58 72 CYS C CA 1
ATOM 4231 C C . CYS C 1 70 ? 84.320 -38.224 40.498 1.00 39.59 72 CYS C C 1
ATOM 4232 O O . CYS C 1 70 ? 84.981 -38.075 39.466 1.00 39.65 72 CYS C O 1
ATOM 4235 N N . PHE C 1 71 ? 83.837 -37.192 41.188 1.00 39.41 73 PHE C N 1
ATOM 4236 C CA . PHE C 1 71 ? 84.076 -35.818 40.767 1.00 39.53 73 PHE C CA 1
ATOM 4237 C C . PHE C 1 71 ? 85.437 -35.286 41.200 1.00 40.15 73 PHE C C 1
ATOM 4238 O O . PHE C 1 71 ? 85.773 -34.150 40.851 1.00 40.36 73 PHE C O 1
ATOM 4246 N N . ALA C 1 72 ? 86.220 -36.061 41.945 1.00 38.35 74 ALA C N 1
ATOM 4247 C CA . ALA C 1 72 ? 87.546 -35.609 42.339 1.00 38.89 74 ALA C CA 1
ATOM 4248 C C . ALA C 1 72 ? 88.451 -35.502 41.118 1.00 39.06 74 ALA C C 1
ATOM 4249 O O . ALA C 1 72 ? 88.361 -36.306 40.187 1.00 38.86 74 ALA C O 1
ATOM 4251 N N . LYS C 1 73 ? 89.327 -34.501 41.126 1.00 40.93 75 LYS C N 1
ATOM 4252 C CA . LYS C 1 73 ? 90.245 -34.279 40.013 1.00 41.15 75 LYS C CA 1
ATOM 4253 C C . LYS C 1 73 ? 91.427 -35.231 40.138 1.00 41.50 75 LYS C C 1
ATOM 4254 O O . LYS C 1 73 ? 92.254 -35.093 41.046 1.00 41.82 75 LYS C O 1
ATOM 4260 N N . TYR C 1 74 ? 91.510 -36.190 39.227 1.00 40.51 76 TYR C N 1
ATOM 4261 C CA . TYR C 1 74 ? 92.587 -37.168 39.244 1.00 40.90 76 TYR C CA 1
ATOM 4262 C C . TYR C 1 74 ? 93.647 -36.792 38.224 1.00 41.19 76 TYR C C 1
ATOM 4263 O O . TYR C 1 74 ? 93.322 -36.612 37.041 1.00 40.99 76 TYR C O 1
ATOM 4272 N N . PRO C 1 75 ? 94.908 -36.660 38.624 1.00 42.87 77 PRO C N 1
ATOM 4273 C CA . PRO C 1 75 ? 95.972 -36.447 37.640 1.00 43.12 77 PRO C CA 1
ATOM 4274 C C . PRO C 1 75 ? 96.205 -37.715 36.833 1.00 43.25 77 PRO C C 1
ATOM 4275 O O . PRO C 1 75 ? 95.737 -38.803 37.174 1.00 43.24 77 PRO C O 1
ATOM 4279 N N . ASN C 1 76 ? 96.945 -37.561 35.735 1.00 48.66 78 ASN C N 1
ATOM 4280 C CA . ASN C 1 76 ? 97.139 -38.689 34.831 1.00 48.80 78 ASN C CA 1
ATOM 4281 C C . ASN C 1 76 ? 98.054 -39.750 35.430 1.00 49.17 78 ASN C C 1
ATOM 4282 O O . ASN C 1 76 ? 97.946 -40.928 35.071 1.00 49.35 78 ASN C O 1
ATOM 4287 N N . ASP C 1 77 ? 98.950 -39.366 36.340 1.00 47.99 79 ASP C N 1
ATOM 4288 C CA . ASP C 1 77 ? 99.831 -40.328 36.992 1.00 48.35 79 ASP C CA 1
ATOM 4289 C C . ASP C 1 77 ? 99.168 -41.051 38.168 1.00 48.43 79 ASP C C 1
ATOM 4290 O O . ASP C 1 77 ? 99.875 -41.653 38.985 1.00 48.74 79 ASP C O 1
ATOM 4295 N N . VAL C 1 78 ? 97.838 -41.013 38.268 1.00 44.86 80 VAL C N 1
ATOM 4296 C CA . VAL C 1 78 ? 97.099 -41.740 39.288 1.00 44.84 80 VAL C CA 1
ATOM 4297 C C . VAL C 1 78 ? 95.959 -42.482 38.601 1.00 44.62 80 VAL C C 1
ATOM 4298 O O . VAL C 1 78 ? 95.086 -41.849 37.999 1.00 44.17 80 VAL C O 1
ATOM 4302 N N . PRO C 1 79 ? 95.911 -43.814 38.660 1.00 42.36 81 PRO C N 1
ATOM 4303 C CA . PRO C 1 79 ? 94.818 -44.549 38.003 1.00 42.12 81 PRO C CA 1
ATOM 4304 C C . PRO C 1 79 ? 93.489 -44.282 38.695 1.00 41.59 81 PRO C C 1
ATOM 4305 O O . PRO C 1 79 ? 93.347 -44.497 39.901 1.00 41.67 81 PRO C O 1
ATOM 4309 N N . ASP C 1 80 ? 92.512 -43.809 37.921 1.00 43.77 82 ASP C N 1
ATOM 4310 C CA . ASP C 1 80 ? 91.209 -43.415 38.454 1.00 43.16 82 ASP C CA 1
ATOM 4311 C C . ASP C 1 80 ? 90.291 -44.632 38.412 1.00 43.00 82 ASP C C 1
ATOM 4312 O O . ASP C 1 80 ? 89.556 -44.855 37.449 1.00 42.58 82 ASP C O 1
ATOM 4317 N N . TYR C 1 81 ? 90.329 -45.422 39.486 1.00 41.89 83 TYR C N 1
ATOM 4318 C CA . TYR C 1 81 ? 89.513 -46.631 39.562 1.00 41.85 83 TYR C CA 1
ATOM 4319 C C . TYR C 1 81 ? 88.031 -46.302 39.679 1.00 41.06 83 TYR C C 1
ATOM 4320 O O . TYR C 1 81 ? 87.191 -46.972 39.066 1.00 40.75 83 TYR C O 1
ATOM 4329 N N . ILE C 1 82 ? 87.691 -45.270 40.455 1.00 42.17 84 ILE C N 1
ATOM 4330 C CA . ILE C 1 82 ? 86.288 -44.968 40.729 1.00 41.49 84 ILE C CA 1
ATOM 4331 C C . ILE C 1 82 ? 85.561 -44.579 39.448 1.00 40.88 84 ILE C C 1
ATOM 4332 O O . ILE C 1 82 ? 84.441 -45.037 39.190 1.00 40.41 84 ILE C O 1
ATOM 4337 N N . LYS C 1 83 ? 86.182 -43.732 38.621 1.00 41.33 85 LYS C N 1
ATOM 4338 C CA . LYS C 1 83 ? 85.555 -43.364 37.355 1.00 40.71 85 LYS C CA 1
ATOM 4339 C C . LYS C 1 83 ? 85.428 -44.559 36.423 1.00 40.70 85 LYS C C 1
ATOM 4340 O O . LYS C 1 83 ? 84.451 -44.657 35.672 1.00 40.08 85 LYS C O 1
ATOM 4346 N N . SER C 1 84 ? 86.398 -45.476 36.455 1.00 42.21 86 SER C N 1
ATOM 4347 C CA . SER C 1 84 ? 86.367 -46.619 35.551 1.00 42.35 86 SER C CA 1
ATOM 4348 C C . SER C 1 84 ? 85.167 -47.524 35.802 1.00 42.07 86 SER C C 1
ATOM 4349 O O . SER C 1 84 ? 84.818 -48.326 34.929 1.00 42.02 86 SER C O 1
ATOM 4352 N N . THR C 1 85 ? 84.524 -47.414 36.968 1.00 42.34 87 THR C N 1
ATOM 4353 C CA . THR C 1 85 ? 83.337 -48.215 37.241 1.00 42.04 87 THR C CA 1
ATOM 4354 C C . THR C 1 85 ? 82.113 -47.722 36.481 1.00 41.16 87 THR C C 1
ATOM 4355 O O . THR C 1 85 ? 81.074 -48.391 36.514 1.00 40.87 87 THR C O 1
ATOM 4359 N N . PHE C 1 86 ? 82.206 -46.579 35.808 1.00 43.00 88 PHE C N 1
ATOM 4360 C CA . PHE C 1 86 ? 81.104 -46.025 35.040 1.00 42.21 88 PHE C CA 1
ATOM 4361 C C . PHE C 1 86 ? 81.138 -46.534 33.604 1.00 42.09 88 PHE C C 1
ATOM 4362 O O . PHE C 1 86 ? 82.176 -47.004 33.127 1.00 42.62 88 PHE C O 1
ATOM 4370 N N . PRO C 1 87 ? 80.010 -46.456 32.869 1.00 44.68 89 PRO C N 1
ATOM 4371 C CA . PRO C 1 87 ? 78.718 -45.827 33.183 1.00 44.08 89 PRO C CA 1
ATOM 4372 C C . PRO C 1 87 ? 77.877 -46.568 34.221 1.00 44.12 89 PRO C C 1
ATOM 4373 O O . PRO C 1 87 ? 76.963 -45.969 34.790 1.00 43.78 89 PRO C O 1
ATOM 4377 N N . GLU C 1 88 ? 78.184 -47.844 34.464 1.00 44.41 90 GLU C N 1
ATOM 4378 C CA . GLU C 1 88 ? 77.365 -48.642 35.372 1.00 44.45 90 GLU C CA 1
ATOM 4379 C C . GLU C 1 88 ? 77.365 -48.063 36.784 1.00 44.52 90 GLU C C 1
ATOM 4380 O O . GLU C 1 88 ? 76.340 -48.098 37.475 1.00 44.26 90 GLU C O 1
ATOM 4386 N N . GLY C 1 89 ? 78.496 -47.527 37.229 1.00 42.00 91 GLY C N 1
ATOM 4387 C CA . GLY C 1 89 ? 78.585 -46.904 38.537 1.00 42.14 91 GLY C CA 1
ATOM 4388 C C . GLY C 1 89 ? 79.291 -47.777 39.555 1.00 42.80 91 GLY C C 1
ATOM 4389 O O . GLY C 1 89 ? 79.825 -48.848 39.253 1.00 43.24 91 GLY C O 1
ATOM 4390 N N . PHE C 1 90 ? 79.285 -47.297 40.799 1.00 40.94 92 PHE C N 1
ATOM 4391 C CA . PHE C 1 90 ? 79.983 -47.982 41.876 1.00 41.55 92 PHE C CA 1
ATOM 4392 C C . PHE C 1 90 ? 79.119 -47.985 43.130 1.00 41.41 92 PHE C C 1
ATOM 4393 O O . PHE C 1 90 ? 78.085 -47.317 43.210 1.00 40.92 92 PHE C O 1
ATOM 4401 N N . GLN C 1 91 ? 79.579 -48.744 44.120 1.00 44.59 93 GLN C N 1
ATOM 4402 C CA . GLN C 1 91 ? 78.879 -48.947 45.379 1.00 44.55 93 GLN C CA 1
ATOM 4403 C C . GLN C 1 91 ? 79.875 -48.776 46.515 1.00 45.10 93 GLN C C 1
ATOM 4404 O O . GLN C 1 91 ? 80.978 -49.328 46.459 1.00 45.64 93 GLN C O 1
ATOM 4410 N N . ARG C 1 92 ? 79.500 -48.007 47.535 1.00 42.29 94 ARG C N 1
ATOM 4411 C CA . ARG C 1 92 ? 80.396 -47.729 48.651 1.00 42.77 94 ARG C CA 1
ATOM 4412 C C . ARG C 1 92 ? 79.665 -47.953 49.964 1.00 42.76 94 ARG C C 1
ATOM 4413 O O . ARG C 1 92 ? 78.639 -47.315 50.225 1.00 42.40 94 ARG C O 1
ATOM 4421 N N . GLU C 1 93 ? 80.203 -48.845 50.790 1.00 47.26 95 GLU C N 1
ATOM 4422 C CA . GLU C 1 93 ? 79.713 -49.072 52.141 1.00 47.31 95 GLU C CA 1
ATOM 4423 C C . GLU C 1 93 ? 80.675 -48.408 53.116 1.00 47.72 95 GLU C C 1
ATOM 4424 O O . GLU C 1 93 ? 81.895 -48.541 52.975 1.00 48.12 95 GLU C O 1
ATOM 4430 N N . SER C 1 94 ? 80.128 -47.702 54.103 1.00 44.34 96 SER C N 1
ATOM 4431 C CA . SER C 1 94 ? 80.930 -46.877 54.996 1.00 44.67 96 SER C CA 1
ATOM 4432 C C . SER C 1 94 ? 80.570 -47.171 56.443 1.00 44.80 96 SER C C 1
ATOM 4433 O O . SER C 1 94 ? 79.387 -47.260 56.788 1.00 44.52 96 SER C O 1
ATOM 4436 N N . LEU C 1 95 ? 81.592 -47.322 57.283 1.00 44.28 97 LEU C N 1
ATOM 4437 C CA . LEU C 1 95 ? 81.434 -47.377 58.733 1.00 44.46 97 LEU C CA 1
ATOM 4438 C C . LEU C 1 95 ? 81.971 -46.069 59.295 1.00 44.61 97 LEU C C 1
ATOM 4439 O O . LEU C 1 95 ? 83.175 -45.802 59.219 1.00 44.92 97 LEU C O 1
ATOM 4444 N N . VAL C 1 96 ? 81.080 -45.256 59.853 1.00 43.54 98 VAL C N 1
ATOM 4445 C CA . VAL C 1 96 ? 81.414 -43.929 60.357 1.00 43.82 98 VAL C CA 1
ATOM 4446 C C . VAL C 1 96 ? 81.314 -43.954 61.877 1.00 44.64 98 VAL C C 1
ATOM 4447 O O . VAL C 1 96 ? 80.247 -44.244 62.430 1.00 44.82 98 VAL C O 1
ATOM 4451 N N . GLU C 1 97 ? 82.423 -43.649 62.551 1.00 46.44 99 GLU C N 1
ATOM 4452 C CA . GLU C 1 97 ? 82.507 -43.689 64.006 1.00 46.70 99 GLU C CA 1
ATOM 4453 C C . GLU C 1 97 ? 82.856 -42.311 64.548 1.00 46.82 99 GLU C C 1
ATOM 4454 O O . GLU C 1 97 ? 83.772 -41.653 64.042 1.00 46.91 99 GLU C O 1
ATOM 4460 N N . PHE C 1 98 ? 82.119 -41.878 65.567 1.00 48.00 100 PHE C N 1
ATOM 4461 C CA . PHE C 1 98 ? 82.320 -40.583 66.199 1.00 48.44 100 PHE C CA 1
ATOM 4462 C C . PHE C 1 98 ? 82.937 -40.771 67.580 1.00 49.41 100 PHE C C 1
ATOM 4463 O O . PHE C 1 98 ? 82.538 -41.667 68.331 1.00 49.82 100 PHE C O 1
ATOM 4471 N N . GLY C 1 99 ? 83.912 -39.926 67.904 1.00 53.94 101 GLY C N 1
ATOM 4472 C CA . GLY C 1 99 ? 84.610 -40.051 69.176 1.00 54.28 101 GLY C CA 1
ATOM 4473 C C . GLY C 1 99 ? 83.695 -39.737 70.347 1.00 54.32 101 GLY C C 1
ATOM 4474 O O . GLY C 1 99 ? 83.016 -38.703 70.365 1.00 54.19 101 GLY C O 1
ATOM 4475 N N . ASN C 1 100 ? 83.682 -40.632 71.340 1.00 60.79 102 ASN C N 1
ATOM 4476 C CA . ASN C 1 100 ? 82.849 -40.488 72.538 1.00 60.86 102 ASN C CA 1
ATOM 4477 C C . ASN C 1 100 ? 81.377 -40.309 72.177 1.00 60.56 102 ASN C C 1
ATOM 4478 O O . ASN C 1 100 ? 80.618 -39.649 72.890 1.00 60.58 102 ASN C O 1
ATOM 4483 N N . ASP C 1 101 ? 80.973 -40.898 71.059 1.00 57.60 103 ASP C N 1
ATOM 4484 C CA . ASP C 1 101 ? 79.593 -40.859 70.599 1.00 57.29 103 ASP C CA 1
ATOM 4485 C C . ASP C 1 101 ? 79.335 -42.153 69.834 1.00 57.10 103 ASP C C 1
ATOM 4486 O O . ASP C 1 101 ? 80.079 -43.129 69.976 1.00 57.28 103 ASP C O 1
ATOM 4491 N N . GLY C 1 102 ? 78.285 -42.167 69.020 1.00 54.67 104 GLY C N 1
ATOM 4492 C CA . GLY C 1 102 ? 77.832 -43.379 68.376 1.00 54.47 104 GLY C CA 1
ATOM 4493 C C . GLY C 1 102 ? 78.556 -43.662 67.073 1.00 54.35 104 GLY C C 1
ATOM 4494 O O . GLY C 1 102 ? 79.588 -43.073 66.747 1.00 54.48 104 GLY C O 1
ATOM 4495 N N . ARG C 1 103 ? 77.989 -44.603 66.323 1.00 54.96 105 ARG C N 1
ATOM 4496 C CA . ARG C 1 103 ? 78.495 -45.000 65.020 1.00 54.83 105 ARG C CA 1
ATOM 4497 C C . ARG C 1 103 ? 77.305 -45.287 64.120 1.00 54.42 105 ARG C C 1
ATOM 4498 O O . ARG C 1 103 ? 76.217 -45.618 64.599 1.00 54.30 105 ARG C O 1
ATOM 4506 N N . TYR C 1 104 ? 77.506 -45.147 62.812 1.00 46.60 106 TYR C N 1
ATOM 4507 C CA . TYR C 1 104 ? 76.475 -45.532 61.862 1.00 46.22 106 TYR C CA 1
ATOM 4508 C C . TYR C 1 104 ? 77.123 -46.179 60.648 1.00 46.14 106 TYR C C 1
ATOM 4509 O O . TYR C 1 104 ? 78.319 -46.021 60.393 1.00 46.36 106 TYR C O 1
ATOM 4518 N N . ILE C 1 105 ? 76.308 -46.919 59.903 1.00 46.46 107 ILE C N 1
ATOM 4519 C CA . ILE C 1 105 ? 76.736 -47.604 58.692 1.00 46.35 107 ILE C CA 1
ATOM 4520 C C . ILE C 1 105 ? 75.965 -47.017 57.523 1.00 45.94 107 ILE C C 1
ATOM 4521 O O . ILE C 1 105 ? 74.741 -46.858 57.597 1.00 45.66 107 ILE C O 1
ATOM 4526 N N . ALA C 1 106 ? 76.680 -46.687 56.455 1.00 46.06 108 ALA C N 1
ATOM 4527 C CA . ALA C 1 106 ? 76.071 -46.170 55.243 1.00 45.66 108 ALA C CA 1
ATOM 4528 C C . ALA C 1 106 ? 76.351 -47.105 54.080 1.00 45.55 108 ALA C C 1
ATOM 4529 O O . ALA C 1 106 ? 77.457 -47.635 53.945 1.00 45.86 108 ALA C O 1
ATOM 4531 N N . LYS C 1 107 ? 75.337 -47.292 53.245 1.00 46.94 109 LYS C N 1
ATOM 4532 C CA . LYS C 1 107 ? 75.455 -48.018 51.991 1.00 46.76 109 LYS C CA 1
ATOM 4533 C C . LYS C 1 107 ? 74.884 -47.120 50.910 1.00 46.34 109 LYS C C 1
ATOM 4534 O O . LYS C 1 107 ? 73.776 -46.599 51.063 1.00 46.06 109 LYS C O 1
ATOM 4540 N N . GLN C 1 108 ? 75.640 -46.917 49.835 1.00 42.23 110 GLN C N 1
ATOM 4541 C CA . GLN C 1 108 ? 75.209 -46.010 48.786 1.00 41.83 110 GLN C CA 1
ATOM 4542 C C . GLN C 1 108 ? 75.642 -46.529 47.424 1.00 41.71 110 GLN C C 1
ATOM 4543 O O . GLN C 1 108 ? 76.634 -47.252 47.298 1.00 42.06 110 GLN C O 1
ATOM 4549 N N . LYS C 1 109 ? 74.870 -46.158 46.405 1.00 42.35 111 LYS C N 1
ATOM 4550 C CA . LYS C 1 109 ? 75.152 -46.506 45.019 1.00 42.16 111 LYS C CA 1
ATOM 4551 C C . LYS C 1 109 ? 75.179 -45.224 44.204 1.00 41.90 111 LYS C C 1
ATOM 4552 O O . LYS C 1 109 ? 74.197 -44.474 44.193 1.00 41.58 111 LYS C O 1
ATOM 4558 N N . VAL C 1 110 ? 76.297 -44.969 43.536 1.00 41.01 112 VAL C N 1
ATOM 4559 C CA . VAL C 1 110 ? 76.462 -43.788 42.698 1.00 40.81 112 VAL C CA 1
ATOM 4560 C C . VAL C 1 110 ? 76.390 -44.244 41.248 1.00 40.50 112 VAL C C 1
ATOM 4561 O O . VAL C 1 110 ? 77.279 -44.954 40.763 1.00 40.76 112 VAL C O 1
ATOM 4565 N N . THR C 1 111 ? 75.327 -43.838 40.557 1.00 40.97 113 THR C N 1
ATOM 4566 C CA . THR C 1 111 ? 75.045 -44.267 39.197 1.00 40.62 113 THR C CA 1
ATOM 4567 C C . THR C 1 111 ? 74.930 -43.065 38.267 1.00 40.33 113 THR C C 1
ATOM 4568 O O . THR C 1 111 ? 74.800 -41.920 38.706 1.00 40.37 113 THR C O 1
ATOM 4572 N N . LEU C 1 112 ? 74.985 -43.345 36.966 1.00 40.09 114 LEU C N 1
ATOM 4573 C CA . LEU C 1 112 ? 74.782 -42.342 35.926 1.00 39.79 114 LEU C CA 1
ATOM 4574 C C . LEU C 1 112 ? 73.506 -42.708 35.176 1.00 39.39 114 LEU C C 1
ATOM 4575 O O . LEU C 1 112 ? 73.470 -43.708 34.449 1.00 39.32 114 LEU C O 1
ATOM 4580 N N . GLU C 1 113 ? 72.463 -41.899 35.356 1.00 39.12 115 GLU C N 1
ATOM 4581 C CA . GLU C 1 113 ? 71.138 -42.166 34.806 1.00 38.86 115 GLU C CA 1
ATOM 4582 C C . GLU C 1 113 ? 70.616 -40.921 34.106 1.00 38.74 115 GLU C C 1
ATOM 4583 O O . GLU C 1 113 ? 70.485 -39.866 34.736 1.00 38.89 115 GLU C O 1
ATOM 4589 N N . ASN C 1 114 ? 70.314 -41.048 32.813 1.00 37.01 116 ASN C N 1
ATOM 4590 C CA . ASN C 1 114 ? 69.797 -39.939 32.008 1.00 36.97 116 ASN C CA 1
ATOM 4591 C C . ASN C 1 114 ? 70.712 -38.720 32.091 1.00 37.09 116 ASN C C 1
ATOM 4592 O O . ASN C 1 114 ? 70.256 -37.580 32.215 1.00 37.23 116 ASN C O 1
ATOM 4597 N N . GLY C 1 115 ? 72.019 -38.962 32.026 1.00 39.37 117 GLY C N 1
ATOM 4598 C CA . GLY C 1 115 ? 72.973 -37.873 32.087 1.00 39.55 117 GLY C CA 1
ATOM 4599 C C . GLY C 1 115 ? 73.048 -37.179 33.427 1.00 39.89 117 GLY C C 1
ATOM 4600 O O . GLY C 1 115 ? 73.497 -36.033 33.494 1.00 40.11 117 GLY C O 1
ATOM 4601 N N . ILE C 1 116 ? 72.602 -37.836 34.496 1.00 38.68 118 ILE C N 1
ATOM 4602 C CA . ILE C 1 116 ? 72.649 -37.288 35.846 1.00 39.05 118 ILE C CA 1
ATOM 4603 C C . ILE C 1 116 ? 73.303 -38.303 36.773 1.00 39.19 118 ILE C C 1
ATOM 4604 O O . ILE C 1 116 ? 73.032 -39.506 36.682 1.00 39.00 118 ILE C O 1
ATOM 4609 N N . ILE C 1 117 ? 74.168 -37.821 37.660 1.00 38.52 119 ILE C N 1
ATOM 4610 C CA . ILE C 1 117 ? 74.764 -38.676 38.681 1.00 38.78 119 ILE C CA 1
ATOM 4611 C C . ILE C 1 117 ? 73.793 -38.775 39.849 1.00 38.86 119 ILE C C 1
ATOM 4612 O O . ILE C 1 117 ? 73.315 -37.757 40.361 1.00 39.04 119 ILE C O 1
ATOM 4617 N N . TYR C 1 118 ? 73.491 -39.997 40.273 1.00 40.53 120 TYR C N 1
ATOM 4618 C CA . TYR C 1 118 ? 72.582 -40.228 41.387 1.00 40.59 120 TYR C CA 1
ATOM 4619 C C . TYR C 1 118 ? 73.347 -40.859 42.540 1.00 40.96 120 TYR C C 1
ATOM 4620 O O . TYR C 1 118 ? 73.893 -41.958 42.399 1.00 41.01 120 TYR C O 1
ATOM 4629 N N . ASN C 1 119 ? 73.376 -40.166 43.674 1.00 39.87 121 ASN C N 1
ATOM 4630 C CA . ASN C 1 119 ? 73.957 -40.687 44.907 1.00 40.24 121 ASN C CA 1
ATOM 4631 C C . ASN C 1 119 ? 72.791 -41.095 45.800 1.00 40.17 121 ASN C C 1
ATOM 4632 O O . ASN C 1 119 ? 72.164 -40.253 46.446 1.00 40.27 121 ASN C O 1
ATOM 4637 N N . ARG C 1 120 ? 72.497 -42.392 45.825 1.00 41.96 122 ARG C N 1
ATOM 4638 C CA . ARG C 1 120 ? 71.395 -42.942 46.603 1.00 41.90 122 ARG C CA 1
ATOM 4639 C C . ARG C 1 120 ? 71.972 -43.800 47.717 1.00 42.27 122 ARG C C 1
ATOM 4640 O O . ARG C 1 120 ? 72.638 -44.806 47.447 1.00 42.36 122 ARG C O 1
ATOM 4648 N N . GLY C 1 121 ? 71.705 -43.414 48.966 1.00 44.30 123 GLY C N 1
ATOM 4649 C CA . GLY C 1 121 ? 72.295 -44.091 50.099 1.00 44.68 123 GLY C CA 1
ATOM 4650 C C . GLY C 1 121 ? 71.338 -44.177 51.269 1.00 44.76 123 GLY C C 1
ATOM 4651 O O . GLY C 1 121 ? 70.256 -43.584 51.269 1.00 44.55 123 GLY C O 1
ATOM 4652 N N . THR C 1 122 ? 71.761 -44.946 52.270 1.00 46.22 124 THR C N 1
ATOM 4653 C CA . THR C 1 122 ? 71.017 -45.127 53.507 1.00 46.36 124 THR C CA 1
ATOM 4654 C C . THR C 1 122 ? 71.989 -45.019 54.671 1.00 46.83 124 THR C C 1
ATOM 4655 O O . THR C 1 122 ? 73.128 -45.480 54.577 1.00 47.05 124 THR C O 1
ATOM 4659 N N . ILE C 1 123 ? 71.536 -44.407 55.762 1.00 47.04 125 ILE C N 1
ATOM 4660 C CA . ILE C 1 123 ? 72.338 -44.229 56.967 1.00 47.46 125 ILE C CA 1
ATOM 4661 C C . ILE C 1 123 ? 71.588 -44.874 58.123 1.00 47.58 125 ILE C C 1
ATOM 4662 O O . ILE C 1 123 ? 70.398 -44.605 58.321 1.00 47.44 125 ILE C O 1
ATOM 4667 N N . THR C 1 124 ? 72.281 -45.718 58.886 1.00 49.24 126 THR C N 1
ATOM 4668 C CA . THR C 1 124 ? 71.664 -46.431 60.000 1.00 49.37 126 THR C CA 1
ATOM 4669 C C . THR C 1 124 ? 72.654 -46.520 61.150 1.00 49.79 126 THR C C 1
ATOM 4670 O O . THR C 1 124 ? 73.740 -47.084 60.990 1.00 49.95 126 THR C O 1
ATOM 4674 N N . GLY C 1 125 ? 72.279 -45.973 62.304 1.00 53.24 127 GLY C N 1
ATOM 4675 C CA . GLY C 1 125 ? 73.161 -46.005 63.456 1.00 53.62 127 GLY C CA 1
ATOM 4676 C C . GLY C 1 125 ? 72.398 -45.874 64.754 1.00 53.78 127 GLY C C 1
ATOM 4677 O O . GLY C 1 125 ? 71.215 -45.528 64.781 1.00 53.62 127 GLY C O 1
ATOM 4678 N N . ASP C 1 126 ? 73.106 -46.159 65.843 1.00 57.20 128 ASP C N 1
ATOM 4679 C CA . ASP C 1 126 ? 72.560 -46.035 67.188 1.00 57.40 128 ASP C CA 1
ATOM 4680 C C . ASP C 1 126 ? 73.724 -45.879 68.160 1.00 57.78 128 ASP C C 1
ATOM 4681 O O . ASP C 1 126 ? 74.893 -45.871 67.764 1.00 57.88 128 ASP C O 1
ATOM 4686 N N . GLY C 1 127 ? 73.393 -45.761 69.443 1.00 56.73 129 GLY C N 1
ATOM 4687 C CA . GLY C 1 127 ? 74.410 -45.585 70.458 1.00 57.10 129 GLY C CA 1
ATOM 4688 C C . GLY C 1 127 ? 74.947 -44.180 70.565 1.00 57.22 129 GLY C C 1
ATOM 4689 O O . GLY C 1 127 ? 76.001 -43.974 71.177 1.00 57.49 129 GLY C O 1
ATOM 4690 N N . PHE C 1 128 ? 74.251 -43.206 69.989 1.00 57.09 130 PHE C N 1
ATOM 4691 C CA . PHE C 1 128 ? 74.678 -41.821 70.064 1.00 57.19 130 PHE C CA 1
ATOM 4692 C C . PHE C 1 128 ? 74.218 -41.200 71.367 1.00 57.43 130 PHE C C 1
ATOM 4693 O O . PHE C 1 128 ? 73.128 -41.491 71.872 1.00 57.40 130 PHE C O 1
ATOM 4701 N N . ASN C 1 129 ? 75.059 -40.335 71.904 1.00 62.08 131 ASN C N 1
ATOM 4702 C CA . ASN C 1 129 ? 74.706 -39.647 73.126 1.00 62.31 131 ASN C CA 1
ATOM 4703 C C . ASN C 1 129 ? 73.570 -38.695 72.806 1.00 62.15 131 ASN C C 1
ATOM 4704 O O . ASN C 1 129 ? 73.769 -37.669 72.143 1.00 62.08 131 ASN C O 1
ATOM 4709 N N . GLU C 1 130 ? 72.377 -39.012 73.305 1.00 63.21 132 GLU C N 1
ATOM 4710 C CA . GLU C 1 130 ? 71.289 -38.053 73.160 1.00 63.15 132 GLU C CA 1
ATOM 4711 C C . GLU C 1 130 ? 71.616 -36.728 73.854 1.00 63.42 132 GLU C C 1
ATOM 4712 O O . GLU C 1 130 ? 70.987 -35.724 73.537 1.00 63.38 132 GLU C O 1
ATOM 4718 N N . ASN C 1 131 ? 72.568 -36.724 74.790 1.00 65.14 133 ASN C N 1
ATOM 4719 C CA . ASN C 1 131 ? 73.089 -35.505 75.403 1.00 65.39 133 ASN C CA 1
ATOM 4720 C C . ASN C 1 131 ? 74.423 -35.015 74.812 1.00 65.39 133 ASN C C 1
ATOM 4721 O O . ASN C 1 131 ? 75.099 -34.204 75.446 1.00 65.64 133 ASN C O 1
ATOM 4726 N N . GLY C 1 132 ? 74.823 -35.542 73.600 1.00 63.84 134 GLY C N 1
ATOM 4727 C CA . GLY C 1 132 ? 76.053 -35.125 72.972 1.00 63.85 134 GLY C CA 1
ATOM 4728 C C . GLY C 1 132 ? 75.836 -34.008 71.924 1.00 63.70 134 GLY C C 1
ATOM 4729 O O . GLY C 1 132 ? 74.726 -33.743 71.499 1.00 63.53 134 GLY C O 1
ATOM 4730 N N . LYS C 1 133 ? 76.939 -33.347 71.518 1.00 59.70 135 LYS C N 1
ATOM 4731 C CA . LYS C 1 133 ? 76.841 -32.217 70.587 1.00 59.60 135 LYS C CA 1
ATOM 4732 C C . LYS C 1 133 ? 76.365 -32.644 69.203 1.00 59.26 135 LYS C C 1
ATOM 4733 O O . LYS C 1 133 ? 75.892 -31.803 68.432 1.00 59.12 135 LYS C O 1
ATOM 4739 N N . ILE C 1 134 ? 76.470 -33.930 68.871 1.00 57.10 136 ILE C N 1
ATOM 4740 C CA . ILE C 1 134 ? 75.990 -34.387 67.569 1.00 56.77 136 ILE C CA 1
ATOM 4741 C C . ILE C 1 134 ? 74.468 -34.431 67.555 1.00 56.58 136 ILE C C 1
ATOM 4742 O O . ILE C 1 134 ? 73.823 -33.910 66.637 1.00 56.38 136 ILE C O 1
ATOM 4747 N N . MET C 1 135 ? 73.871 -35.066 68.564 1.00 60.27 137 MET C N 1
ATOM 4748 C CA . MET C 1 135 ? 72.422 -35.162 68.639 1.00 60.13 137 MET C CA 1
ATOM 4749 C C . MET C 1 135 ? 71.791 -33.861 69.110 1.00 60.30 137 MET C C 1
ATOM 4750 O O . MET C 1 135 ? 70.598 -33.639 68.886 1.00 60.20 137 MET C O 1
ATOM 4755 N N . ARG C 1 136 ? 72.555 -33.005 69.774 1.00 64.59 138 ARG C N 1
ATOM 4756 C CA . ARG C 1 136 ? 72.049 -31.712 70.191 1.00 64.77 138 ARG C CA 1
ATOM 4757 C C . ARG C 1 136 ? 72.323 -30.633 69.156 1.00 64.71 138 ARG C C 1
ATOM 4758 O O . ARG C 1 136 ? 71.954 -29.472 69.377 1.00 64.88 138 ARG C O 1
ATOM 4766 N N . ARG C 1 137 ? 72.977 -30.997 68.052 1.00 58.72 139 ARG C N 1
ATOM 4767 C CA . ARG C 1 137 ? 73.270 -30.095 66.946 1.00 58.65 139 ARG C CA 1
ATOM 4768 C C . ARG C 1 137 ? 73.943 -28.826 67.454 1.00 58.93 139 ARG C C 1
ATOM 4769 O O . ARG C 1 137 ? 73.564 -27.705 67.113 1.00 58.99 139 ARG C O 1
ATOM 4777 N N . GLU C 1 138 ? 74.961 -29.018 68.289 1.00 58.65 140 GLU C N 1
ATOM 4778 C CA . GLU C 1 138 ? 75.746 -27.920 68.831 1.00 58.91 140 GLU C CA 1
ATOM 4779 C C . GLU C 1 138 ? 77.086 -27.759 68.125 1.00 58.91 140 GLU C C 1
ATOM 4780 O O . GLU C 1 138 ? 77.831 -26.823 68.436 1.00 59.13 140 GLU C O 1
ATOM 4786 N N . LEU C 1 139 ? 77.410 -28.649 67.193 1.00 51.80 141 LEU C N 1
ATOM 4787 C CA . LEU C 1 139 ? 78.610 -28.501 66.390 1.00 51.79 141 LEU C CA 1
ATOM 4788 C C . LEU C 1 139 ? 78.401 -27.431 65.329 1.00 51.72 141 LEU C C 1
ATOM 4789 O O . LEU C 1 139 ? 77.286 -27.213 64.846 1.00 51.57 141 LEU C O 1
ATOM 4794 N N . GLN C 1 140 ? 79.489 -26.760 64.972 1.00 50.57 142 GLN C N 1
ATOM 4795 C CA . GLN C 1 140 ? 79.438 -25.808 63.880 1.00 50.54 142 GLN C CA 1
ATOM 4796 C C . GLN C 1 140 ? 79.308 -26.547 62.553 1.00 50.26 142 GLN C C 1
ATOM 4797 O O . GLN C 1 140 ? 79.650 -27.727 62.432 1.00 50.14 142 GLN C O 1
ATOM 4803 N N . ASP C 1 141 ? 78.802 -25.838 61.548 1.00 50.41 143 ASP C N 1
ATOM 4804 C CA . ASP C 1 141 ? 78.797 -26.361 60.183 1.00 50.18 143 ASP C CA 1
ATOM 4805 C C . ASP C 1 141 ? 80.131 -26.036 59.512 1.00 50.27 143 ASP C C 1
ATOM 4806 O O . ASP C 1 141 ? 80.221 -25.308 58.523 1.00 50.28 143 ASP C O 1
ATOM 4811 N N . LYS C 1 142 ? 81.185 -26.606 60.091 1.00 47.45 144 LYS C N 1
ATOM 4812 C CA . LYS C 1 142 ? 82.552 -26.337 59.663 1.00 47.58 144 LYS C CA 1
ATOM 4813 C C . LYS C 1 142 ? 83.363 -27.610 59.834 1.00 47.56 144 LYS C C 1
ATOM 4814 O O . LYS C 1 142 ? 83.408 -28.173 60.932 1.00 47.65 144 LYS C O 1
ATOM 4820 N N . VAL C 1 143 ? 83.990 -28.064 58.753 1.00 43.33 145 VAL C N 1
ATOM 4821 C CA . VAL C 1 143 ? 84.795 -29.280 58.747 1.00 43.34 145 VAL C CA 1
ATOM 4822 C C . VAL C 1 143 ? 86.210 -28.914 58.324 1.00 43.54 145 VAL C C 1
ATOM 4823 O O . VAL C 1 143 ? 86.401 -28.173 57.353 1.00 43.53 145 VAL C O 1
ATOM 4827 N N . ALA C 1 144 ? 87.195 -29.426 59.058 1.00 41.15 146 ALA C N 1
ATOM 4828 C CA . ALA C 1 144 ? 88.584 -29.113 58.783 1.00 41.38 146 ALA C CA 1
ATOM 4829 C C . ALA C 1 144 ? 89.046 -29.824 57.512 1.00 40.72 146 ALA C C 1
ATOM 4830 O O . ALA C 1 144 ? 88.448 -30.819 57.097 1.00 40.18 146 ALA C O 1
ATOM 4832 N N . PRO C 1 145 ? 90.099 -29.318 56.865 1.00 40.36 147 PRO C N 1
ATOM 4833 C CA . PRO C 1 145 ? 90.609 -29.982 55.659 1.00 40.30 147 PRO C CA 1
ATOM 4834 C C . PRO C 1 145 ? 91.031 -31.415 55.948 1.00 40.37 147 PRO C C 1
ATOM 4835 O O . PRO C 1 145 ? 91.320 -31.792 57.086 1.00 40.52 147 PRO C O 1
ATOM 4839 N N . MET C 1 146 ? 91.065 -32.222 54.890 1.00 39.42 148 MET C N 1
ATOM 4840 C CA . MET C 1 146 ? 91.286 -33.653 55.027 1.00 39.32 148 MET C CA 1
ATOM 4841 C C . MET C 1 146 ? 92.327 -34.146 54.035 1.00 39.09 148 MET C C 1
ATOM 4842 O O . MET C 1 146 ? 92.542 -33.547 52.977 1.00 38.77 148 MET C O 1
ATOM 4847 N N . LEU C 1 147 ? 92.980 -35.247 54.403 1.00 38.28 149 LEU C N 1
ATOM 4848 C CA . LEU C 1 147 ? 93.665 -36.124 53.464 1.00 37.96 149 LEU C CA 1
ATOM 4849 C C . LEU C 1 147 ? 93.145 -37.531 53.703 1.00 37.77 149 LEU C C 1
ATOM 4850 O O . LEU C 1 147 ? 93.104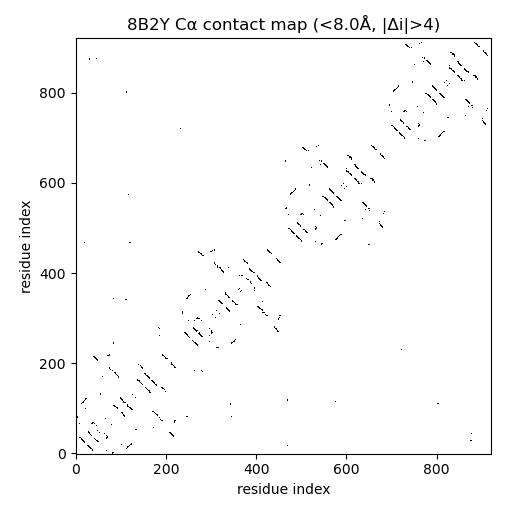 -37.991 54.849 1.00 38.24 149 LEU C O 1
ATOM 4855 N N . THR C 1 148 ? 92.749 -38.208 52.631 1.00 38.38 150 THR C N 1
ATOM 4856 C CA . THR C 1 148 ? 92.133 -39.522 52.719 1.00 38.16 150 THR C CA 1
ATOM 4857 C C . THR C 1 148 ? 92.993 -40.538 51.982 1.00 38.04 150 THR C C 1
ATOM 4858 O O . THR C 1 148 ? 93.567 -40.231 50.935 1.00 37.78 150 THR C O 1
ATOM 4862 N N . TYR C 1 149 ? 93.071 -41.749 52.527 1.00 38.48 151 TYR C N 1
ATOM 4863 C CA . TYR C 1 149 ? 93.928 -42.801 51.992 1.00 38.81 151 TYR C CA 1
ATOM 4864 C C . TYR C 1 149 ? 93.099 -43.746 51.133 1.00 38.65 151 TYR C C 1
ATOM 4865 O O . TYR C 1 149 ? 92.045 -44.221 51.568 1.00 38.44 151 TYR C O 1
ATOM 4874 N N . TYR C 1 150 ? 93.575 -44.019 49.922 1.00 41.25 152 TYR C N 1
ATOM 4875 C CA . TYR C 1 150 ? 92.982 -45.021 49.048 1.00 41.19 152 TYR C CA 1
ATOM 4876 C C . TYR C 1 150 ? 94.012 -46.108 48.778 1.00 41.72 152 TYR C C 1
ATOM 4877 O O . TYR C 1 150 ? 95.197 -45.816 48.595 1.00 42.01 152 TYR C O 1
ATOM 4886 N N . TYR C 1 151 ? 93.557 -47.362 48.753 1.00 42.53 153 TYR C N 1
ATOM 4887 C CA . TYR C 1 151 ? 94.445 -48.501 48.550 1.00 43.06 153 TYR C CA 1
ATOM 4888 C C . TYR C 1 151 ? 93.632 -49.757 48.256 1.00 43.08 153 TYR C C 1
ATOM 4889 O O . TYR C 1 151 ? 92.474 -49.859 48.679 1.00 42.71 153 TYR C O 1
ATOM 4898 N N . PRO C 1 152 ? 94.193 -50.727 47.533 1.00 45.39 154 PRO C N 1
ATOM 4899 C CA . PRO C 1 152 ? 93.423 -51.930 47.198 1.00 45.43 154 PRO C CA 1
ATOM 4900 C C . PRO C 1 152 ? 93.237 -52.845 48.400 1.00 45.56 154 PRO C C 1
ATOM 4901 O O . PRO C 1 152 ? 94.124 -52.988 49.244 1.00 45.86 154 PRO C O 1
ATOM 4905 N N . GLU C 1 153 ? 92.061 -53.467 48.468 1.00 53.48 155 GLU C N 1
ATOM 4906 C CA . GLU C 1 153 ? 91.786 -54.499 49.459 1.00 53.58 155 GLU C CA 1
ATOM 4907 C C . GLU C 1 153 ? 90.773 -55.464 48.866 1.00 53.43 155 GLU C C 1
ATOM 4908 O O . GLU C 1 153 ? 89.697 -55.040 48.433 1.00 52.94 155 GLU C O 1
ATOM 4914 N N . ASP C 1 154 ? 91.119 -56.752 48.861 1.00 59.53 156 ASP C N 1
ATOM 4915 C CA . ASP C 1 154 ? 90.304 -57.809 48.254 1.00 59.47 156 ASP C CA 1
ATOM 4916 C C . ASP C 1 154 ? 90.124 -57.458 46.781 1.00 59.42 156 ASP C C 1
ATOM 4917 O O . ASP C 1 154 ? 91.137 -57.255 46.090 1.00 59.85 156 ASP C O 1
ATOM 4922 N N . ASP C 1 155 ? 88.900 -57.368 46.259 1.00 59.34 157 ASP C N 1
ATOM 4923 C CA . ASP C 1 155 ? 88.670 -57.039 44.857 1.00 59.26 157 ASP C CA 1
ATOM 4924 C C . ASP C 1 155 ? 88.086 -55.642 44.679 1.00 58.64 157 ASP C C 1
ATOM 4925 O O . ASP C 1 155 ? 87.538 -55.332 43.616 1.00 58.36 157 ASP C O 1
ATOM 4930 N N . GLY C 1 156 ? 88.197 -54.792 45.696 1.00 49.78 158 GLY C N 1
ATOM 4931 C CA . GLY C 1 156 ? 87.704 -53.432 45.613 1.00 49.21 158 GLY C CA 1
ATOM 4932 C C . GLY C 1 156 ? 88.733 -52.420 46.068 1.00 49.39 158 GLY C C 1
ATOM 4933 O O . GLY C 1 156 ? 89.888 -52.773 46.326 1.00 49.96 158 GLY C O 1
ATOM 4934 N N . LEU C 1 157 ? 88.333 -51.157 46.161 1.00 43.57 159 LEU C N 1
ATOM 4935 C CA . LEU C 1 157 ? 89.204 -50.083 46.619 1.00 43.69 159 LEU C CA 1
ATOM 4936 C C . LEU C 1 157 ? 88.737 -49.635 47.999 1.00 43.46 159 LEU C C 1
ATOM 4937 O O . LEU C 1 157 ? 87.572 -49.262 48.172 1.00 42.93 159 LEU C O 1
ATOM 4942 N N . LYS C 1 158 ? 89.635 -49.695 48.977 1.00 43.26 160 LYS C N 1
ATOM 4943 C CA . LYS C 1 158 ? 89.331 -49.281 50.338 1.00 43.13 160 LYS C CA 1
ATOM 4944 C C . LYS C 1 158 ? 89.744 -47.828 50.546 1.00 43.01 160 LYS C C 1
ATOM 4945 O O . LYS C 1 158 ? 90.687 -47.337 49.919 1.00 43.22 160 LYS C O 1
ATOM 4951 N N . CYS C 1 159 ? 89.017 -47.136 51.423 1.00 41.07 161 CYS C N 1
ATOM 4952 C CA . CYS C 1 159 ? 89.312 -45.744 51.740 1.00 40.98 161 CYS C CA 1
ATOM 4953 C C . CYS C 1 159 ? 89.153 -45.516 53.235 1.00 41.03 161 CYS C C 1
ATOM 4954 O O . CYS C 1 159 ? 88.125 -45.880 53.814 1.00 40.81 161 CYS C O 1
ATOM 4957 N N . ILE C 1 160 ? 90.169 -44.920 53.856 1.00 38.18 162 ILE C N 1
ATOM 4958 C CA . ILE C 1 160 ? 90.163 -44.623 55.284 1.00 38.83 162 ILE C CA 1
ATOM 4959 C C . ILE C 1 160 ? 90.627 -43.187 55.486 1.00 39.02 162 ILE C C 1
ATOM 4960 O O . ILE C 1 160 ? 91.521 -42.709 54.778 1.00 38.92 162 ILE C O 1
ATOM 4965 N N . PHE C 1 161 ? 90.015 -42.497 56.446 1.00 40.69 163 PHE C N 1
ATOM 4966 C CA . PHE C 1 161 ? 90.367 -41.112 56.738 1.00 40.70 163 PHE C CA 1
ATOM 4967 C C . PHE C 1 161 ? 89.658 -40.677 58.011 1.00 40.62 163 PHE C C 1
ATOM 4968 O O . PHE C 1 161 ? 88.759 -41.357 58.513 1.00 40.50 163 PHE C O 1
ATOM 4976 N N . ASN C 1 162 ? 90.080 -39.526 58.525 1.00 41.15 164 ASN C N 1
ATOM 4977 C CA . ASN C 1 162 ? 89.449 -38.894 59.668 1.00 41.10 164 ASN C CA 1
ATOM 4978 C C . ASN C 1 162 ? 88.907 -37.527 59.273 1.00 40.86 164 ASN C C 1
ATOM 4979 O O . ASN C 1 162 ? 89.325 -36.928 58.277 1.00 40.81 164 ASN C O 1
ATOM 4984 N N . GLN C 1 163 ? 87.969 -37.041 60.079 1.00 42.27 165 GLN C N 1
ATOM 4985 C CA . GLN C 1 163 ? 87.339 -35.748 59.875 1.00 42.10 165 GLN C CA 1
ATOM 4986 C C . GLN C 1 163 ? 87.223 -35.060 61.224 1.00 42.25 165 GLN C C 1
ATOM 4987 O O . GLN C 1 163 ? 87.000 -35.719 62.244 1.00 42.36 165 GLN C O 1
ATOM 4993 N N . LEU C 1 164 ? 87.374 -33.740 61.231 1.00 41.68 166 LEU C N 1
ATOM 4994 C CA . LEU C 1 164 ? 87.218 -32.945 62.442 1.00 42.33 166 LEU C CA 1
ATOM 4995 C C . LEU C 1 164 ? 86.168 -31.876 62.192 1.00 42.13 166 LEU C C 1
ATOM 4996 O O . LEU C 1 164 ? 86.355 -31.003 61.337 1.00 41.85 166 LEU C O 1
ATOM 5001 N N . ILE C 1 165 ? 85.069 -31.948 62.936 1.00 45.72 167 ILE C N 1
ATOM 5002 C CA . ILE C 1 165 ? 84.008 -30.952 62.883 1.00 45.60 167 ILE C CA 1
ATOM 5003 C C . ILE C 1 165 ? 84.220 -29.980 64.031 1.00 45.86 167 ILE C C 1
ATOM 5004 O O . ILE C 1 165 ? 84.348 -30.396 65.190 1.00 46.02 167 ILE C O 1
ATOM 5009 N N . ASN C 1 166 ? 84.267 -28.688 63.714 1.00 48.37 168 ASN C N 1
ATOM 5010 C CA . ASN C 1 166 ? 84.496 -27.683 64.742 1.00 48.62 168 ASN C CA 1
ATOM 5011 C C . ASN C 1 166 ? 83.339 -27.644 65.731 1.00 48.63 168 ASN C C 1
ATOM 5012 O O . ASN C 1 166 ? 82.172 -27.791 65.358 1.00 48.43 168 ASN C O 1
ATOM 5017 N N . GLY C 1 167 ? 83.675 -27.453 67.006 1.00 55.70 169 GLY C N 1
ATOM 5018 C CA . GLY C 1 167 ? 82.692 -27.221 68.038 1.00 55.78 169 GLY C CA 1
ATOM 5019 C C . GLY C 1 167 ? 82.574 -25.734 68.339 1.00 55.94 169 GLY C C 1
ATOM 5020 O O . GLY C 1 167 ? 83.302 -24.900 67.806 1.00 55.99 169 GLY C O 1
ATOM 5021 N N . ASN C 1 168 ? 81.627 -25.407 69.218 1.00 59.86 170 ASN C N 1
ATOM 5022 C CA A ASN C 1 168 ? 81.393 -24.012 69.571 0.50 60.02 170 ASN C CA 1
ATOM 5023 C CA B ASN C 1 168 ? 81.394 -24.012 69.569 0.50 60.02 170 ASN C CA 1
ATOM 5024 C C . ASN C 1 168 ? 82.372 -23.491 70.614 1.00 60.29 170 ASN C C 1
ATOM 5025 O O . ASN C 1 168 ? 82.488 -22.271 70.776 1.00 60.41 170 ASN C O 1
ATOM 5034 N N . ASN C 1 169 ? 83.081 -24.375 71.317 1.00 61.39 171 ASN C N 1
ATOM 5035 C CA A ASN C 1 169 ? 83.990 -23.938 72.370 0.50 61.66 171 ASN C CA 1
ATOM 5036 C CA B ASN C 1 169 ? 83.989 -23.942 72.371 0.50 61.66 171 ASN C CA 1
ATOM 5037 C C . ASN C 1 169 ? 85.408 -24.443 72.132 1.00 61.69 171 ASN C C 1
ATOM 5038 O O . ASN C 1 169 ? 85.975 -25.151 72.972 1.00 61.84 171 ASN C O 1
ATOM 5047 N N . GLU C 1 170 ? 85.982 -24.077 70.984 1.00 62.48 172 GLU C N 1
ATOM 5048 C CA . GLU C 1 170 ? 87.372 -24.370 70.624 1.00 62.52 172 GLU C CA 1
ATOM 5049 C C . GLU C 1 170 ? 87.673 -25.867 70.652 1.00 62.48 172 GLU C C 1
ATOM 5050 O O . GLU C 1 170 ? 88.823 -26.272 70.843 1.00 62.61 172 GLU C O 1
ATOM 5056 N N . ASP C 1 171 ? 86.654 -26.699 70.479 1.00 57.31 173 ASP C N 1
ATOM 5057 C CA . ASP C 1 171 ? 86.800 -28.145 70.521 1.00 57.26 173 ASP C CA 1
ATOM 5058 C C . ASP C 1 171 ? 86.523 -28.731 69.144 1.00 57.00 173 ASP C C 1
ATOM 5059 O O . ASP C 1 171 ? 86.104 -28.034 68.217 1.00 56.84 173 ASP C O 1
ATOM 5064 N N . PHE C 1 172 ? 86.767 -30.033 69.018 1.00 47.94 174 PHE C N 1
ATOM 5065 C CA . PHE C 1 172 ? 86.549 -30.729 67.761 1.00 46.96 174 PHE C CA 1
ATOM 5066 C C . PHE C 1 172 ? 85.875 -32.066 68.020 1.00 46.76 174 PHE C C 1
ATOM 5067 O O . PHE C 1 172 ? 86.047 -32.677 69.078 1.00 47.40 174 PHE C O 1
ATOM 5075 N N . GLN C 1 173 ? 85.104 -32.511 67.034 1.00 46.71 175 GLN C N 1
ATOM 5076 C CA . GLN C 1 173 ? 84.449 -33.810 67.055 1.00 46.42 175 GLN C CA 1
ATOM 5077 C C . GLN C 1 173 ? 85.157 -34.728 66.068 1.00 45.83 175 GLN C C 1
ATOM 5078 O O . GLN C 1 173 ? 85.202 -34.436 64.868 1.00 45.15 175 GLN C O 1
ATOM 5084 N N . GLU C 1 174 ? 85.713 -35.826 66.574 1.00 47.30 176 GLU C N 1
ATOM 5085 C CA . GLU C 1 174 ? 86.366 -36.797 65.708 1.00 47.29 176 GLU C CA 1
ATOM 5086 C C . GLU C 1 174 ? 85.333 -37.542 64.879 1.00 46.98 176 GLU C C 1
ATOM 5087 O O . GLU C 1 174 ? 84.304 -37.982 65.400 1.00 46.87 176 GLU C O 1
ATOM 5093 N N . VAL C 1 175 ? 85.608 -37.681 63.587 1.00 43.92 177 VAL C N 1
ATOM 5094 C CA . VAL C 1 175 ? 84.864 -38.580 62.716 1.00 43.22 177 VAL C CA 1
ATOM 5095 C C . VAL C 1 175 ? 85.882 -39.479 62.036 1.00 42.98 177 VAL C C 1
ATOM 5096 O O . VAL C 1 175 ? 86.801 -38.987 61.371 1.00 42.83 177 VAL C O 1
ATOM 5100 N N . LYS C 1 176 ? 85.728 -40.790 62.206 1.00 44.84 178 LYS C N 1
ATOM 5101 C CA . LYS C 1 176 ? 86.618 -41.774 61.601 1.00 45.01 178 LYS C CA 1
ATOM 5102 C C . LYS C 1 176 ? 85.810 -42.662 60.668 1.00 44.74 178 LYS C C 1
ATOM 5103 O O . LYS C 1 176 ? 84.819 -43.271 61.087 1.00 44.59 178 LYS C O 1
ATOM 5109 N N . MET C 1 177 ? 86.229 -42.726 59.408 1.00 42.66 179 MET C N 1
ATOM 5110 C CA . MET C 1 177 ? 85.503 -43.439 58.369 1.00 42.38 179 MET C CA 1
ATOM 5111 C C . MET C 1 177 ? 86.351 -44.557 57.781 1.00 42.62 179 MET C C 1
ATOM 5112 O O . MET C 1 177 ? 87.572 -44.429 57.648 1.00 42.93 179 MET C O 1
ATOM 5117 N N . SER C 1 178 ? 85.683 -45.658 57.445 1.00 43.40 180 SER C N 1
ATOM 5118 C CA . SER C 1 178 ? 86.307 -46.822 56.823 1.00 43.63 180 SER C CA 1
ATOM 5119 C C . SER C 1 178 ? 85.367 -47.283 55.719 1.00 43.26 180 SER C C 1
ATOM 5120 O O . SER C 1 178 ? 84.262 -47.755 56.004 1.00 43.00 180 SER C O 1
ATOM 5123 N N . GLN C 1 179 ? 85.789 -47.132 54.467 1.00 43.13 181 GLN C N 1
ATOM 5124 C CA . GLN C 1 179 ? 84.911 -47.325 53.324 1.00 42.74 181 GLN C CA 1
ATOM 5125 C C . GLN C 1 179 ? 85.453 -48.409 52.402 1.00 42.97 181 GLN C C 1
ATOM 5126 O O . GLN C 1 179 ? 86.651 -48.701 52.381 1.00 43.44 181 GLN C O 1
ATOM 5132 N N . LYS C 1 180 ? 84.542 -49.003 51.631 1.00 45.92 182 LYS C N 1
ATOM 5133 C CA . LYS C 1 180 ? 84.875 -50.058 50.677 1.00 46.12 182 LYS C CA 1
ATOM 5134 C C . LYS C 1 180 ? 84.101 -49.791 49.394 1.00 45.66 182 LYS C C 1
ATOM 5135 O O . LYS C 1 180 ? 82.870 -49.884 49.379 1.00 45.19 182 LYS C O 1
ATOM 5141 N N . ILE C 1 181 ? 84.820 -49.459 48.325 1.00 43.00 183 ILE C N 1
ATOM 5142 C CA . ILE C 1 181 ? 84.229 -49.166 47.024 1.00 42.57 183 ILE C CA 1
ATOM 5143 C C . ILE C 1 181 ? 84.302 -50.417 46.158 1.00 42.78 183 ILE C C 1
ATOM 5144 O O . ILE C 1 181 ? 85.360 -51.050 46.052 1.00 43.38 183 ILE C O 1
ATOM 5149 N N . THR C 1 182 ? 83.180 -50.768 45.537 1.00 43.69 184 THR C N 1
ATOM 5150 C CA . THR C 1 182 ? 83.054 -51.933 44.678 1.00 43.82 184 THR C CA 1
ATOM 5151 C C . THR C 1 182 ? 82.297 -51.523 43.425 1.00 43.26 184 THR C C 1
ATOM 5152 O O . THR C 1 182 ? 81.438 -50.636 43.485 1.00 42.65 184 THR C O 1
ATOM 5156 N N . PRO C 1 183 ? 82.592 -52.135 42.280 1.00 44.26 185 PRO C N 1
ATOM 5157 C CA . PRO C 1 183 ? 81.853 -51.786 41.065 1.00 43.69 185 PRO C CA 1
ATOM 5158 C C . PRO C 1 183 ? 80.473 -52.418 41.079 1.00 43.19 185 PRO C C 1
ATOM 5159 O O . PRO C 1 183 ? 80.258 -53.497 41.636 1.00 43.42 185 PRO C O 1
ATOM 5163 N N . LEU C 1 184 ? 79.530 -51.727 40.442 1.00 44.98 186 LEU C N 1
ATOM 5164 C CA . LEU C 1 184 ? 78.172 -52.237 40.334 1.00 44.50 186 LEU C CA 1
ATOM 5165 C C . LEU C 1 184 ? 78.005 -53.245 39.206 1.00 44.62 186 LEU C C 1
ATOM 5166 O O . LEU C 1 184 ? 76.934 -53.850 39.093 1.00 44.32 186 LEU C O 1
ATOM 5171 N N . SER C 1 185 ? 79.022 -53.429 38.367 1.00 50.54 187 SER C N 1
ATOM 5172 C CA . SER C 1 185 ? 78.941 -54.359 37.253 1.00 50.77 187 SER C CA 1
ATOM 5173 C C . SER C 1 185 ? 80.245 -55.125 37.100 1.00 51.75 187 SER C C 1
ATOM 5174 O O . SER C 1 185 ? 81.294 -54.725 37.610 1.00 52.19 187 SER C O 1
ATOM 5177 N N . ASP C 1 186 ? 80.158 -56.246 36.385 1.00 61.14 188 ASP C N 1
ATOM 5178 C CA . ASP C 1 186 ? 81.340 -56.993 35.965 1.00 62.14 188 ASP C CA 1
ATOM 5179 C C . ASP C 1 186 ? 81.803 -56.350 34.666 1.00 62.18 188 ASP C C 1
ATOM 5180 O O . ASP C 1 186 ? 81.211 -56.563 33.605 1.00 61.98 188 ASP C O 1
ATOM 5185 N N . GLY C 1 187 ? 82.841 -55.530 34.762 1.00 57.91 189 GLY C N 1
ATOM 5186 C CA . GLY C 1 187 ? 83.389 -54.845 33.621 1.00 57.89 189 GLY C CA 1
ATOM 5187 C C . GLY C 1 187 ? 84.859 -54.559 33.831 1.00 58.65 189 GLY C C 1
ATOM 5188 O O . GLY C 1 187 ? 85.447 -54.932 34.851 1.00 59.21 189 GLY C O 1
ATOM 5189 N N . PRO C 1 188 ? 85.492 -53.917 32.855 1.00 54.72 190 PRO C N 1
ATOM 5190 C CA . PRO C 1 188 ? 86.902 -53.557 33.015 1.00 55.37 190 PRO C CA 1
ATOM 5191 C C . PRO C 1 188 ? 87.034 -52.380 33.963 1.00 54.85 190 PRO C C 1
ATOM 5192 O O . PRO C 1 188 ? 86.199 -51.471 33.975 1.00 53.89 190 PRO C O 1
ATOM 5196 N N . THR C 1 189 ? 88.087 -52.400 34.773 1.00 47.67 191 THR C N 1
ATOM 5197 C CA . THR C 1 189 ? 88.349 -51.302 35.687 1.00 47.33 191 THR C CA 1
ATOM 5198 C C . THR C 1 189 ? 89.818 -50.919 35.611 1.00 47.93 191 THR C C 1
ATOM 5199 O O . THR C 1 189 ? 90.669 -51.700 35.176 1.00 48.72 191 THR C O 1
ATOM 5203 N N . ALA C 1 190 ? 90.101 -49.703 36.057 1.00 44.86 192 ALA C N 1
ATOM 5204 C CA . ALA C 1 190 ? 91.456 -49.189 36.116 1.00 45.33 192 ALA C CA 1
ATOM 5205 C C . ALA C 1 190 ? 92.184 -49.828 37.292 1.00 46.02 192 ALA C C 1
ATOM 5206 O O . ALA C 1 190 ? 91.563 -50.437 38.165 1.00 46.00 192 ALA C O 1
ATOM 5208 N N . PRO C 1 191 ? 93.512 -49.716 37.345 1.00 45.41 193 PRO C N 1
ATOM 5209 C CA . PRO C 1 191 ? 94.247 -50.334 38.456 1.00 45.94 193 PRO C CA 1
ATOM 5210 C C . PRO C 1 191 ? 93.898 -49.700 39.795 1.00 45.56 193 PRO C C 1
ATOM 5211 O O . PRO C 1 191 ? 93.642 -48.498 39.893 1.00 45.06 193 PRO C O 1
ATOM 5215 N N . ARG C 1 192 ? 93.882 -50.536 40.830 1.00 47.90 194 ARG C N 1
ATOM 5216 C CA . ARG C 1 192 ? 93.654 -50.112 42.209 1.00 47.65 194 ARG C CA 1
ATOM 5217 C C . ARG C 1 192 ? 95.020 -49.931 42.858 1.00 48.07 194 ARG C C 1
ATOM 5218 O O . ARG C 1 192 ? 95.689 -50.908 43.203 1.00 48.58 194 ARG C O 1
ATOM 5226 N N . LYS C 1 193 ? 95.436 -48.679 43.023 1.00 42.33 195 LYS C N 1
ATOM 5227 C CA . LYS C 1 193 ? 96.753 -48.366 43.553 1.00 42.64 195 LYS C CA 1
ATOM 5228 C C . LYS C 1 193 ? 96.639 -47.377 44.701 1.00 42.34 195 LYS C C 1
ATOM 5229 O O . LYS C 1 193 ? 95.688 -46.594 44.782 1.00 41.86 195 LYS C O 1
ATOM 5235 N N . LEU C 1 194 ? 97.621 -47.439 45.597 1.00 39.20 196 LEU C N 1
ATOM 5236 C CA . LEU C 1 194 ? 97.695 -46.504 46.708 1.00 39.57 196 LEU C CA 1
ATOM 5237 C C . LEU C 1 194 ? 97.753 -45.069 46.202 1.00 39.36 196 LEU C C 1
ATOM 5238 O O . LEU C 1 194 ? 98.581 -44.729 45.352 1.00 39.35 196 LEU C O 1
ATOM 5243 N N . HIS C 1 195 ? 96.869 -44.230 46.733 1.00 40.69 197 HIS C N 1
ATOM 5244 C CA . HIS C 1 195 ? 96.874 -42.806 46.432 1.00 40.40 197 HIS C CA 1
ATOM 5245 C C . HIS C 1 195 ? 96.035 -42.093 47.483 1.00 40.10 197 HIS C C 1
ATOM 5246 O O . HIS C 1 195 ? 95.381 -42.723 48.318 1.00 40.08 197 HIS C O 1
ATOM 5253 N N . TYR C 1 196 ? 96.069 -40.765 47.435 1.00 38.60 198 TYR C N 1
ATOM 5254 C CA . TYR C 1 196 ? 95.409 -39.934 48.427 1.00 38.53 198 TYR C CA 1
ATOM 5255 C C . TYR C 1 196 ? 94.473 -38.952 47.740 1.00 38.06 198 TYR C C 1
ATOM 5256 O O . TYR C 1 196 ? 94.575 -38.700 46.537 1.00 37.89 198 TYR C O 1
ATOM 5265 N N . GLN C 1 197 ? 93.553 -38.396 48.525 1.00 39.08 199 GLN C N 1
ATOM 5266 C CA . GLN C 1 197 ? 92.694 -37.314 48.067 1.00 38.73 199 GLN C CA 1
ATOM 5267 C C . GLN C 1 197 ? 92.776 -36.156 49.049 1.00 38.77 199 GLN C C 1
ATOM 5268 O O . GLN C 1 197 ? 92.623 -36.346 50.260 1.00 39.17 199 GLN C O 1
ATOM 5274 N N . HIS C 1 198 ? 93.031 -34.963 48.517 1.00 42.64 200 HIS C N 1
ATOM 5275 C CA . HIS C 1 198 ? 93.084 -33.727 49.288 1.00 42.68 200 HIS C CA 1
ATOM 5276 C C . HIS C 1 198 ? 91.728 -33.040 49.153 1.00 42.38 200 HIS C C 1
ATOM 5277 O O . HIS C 1 198 ? 91.377 -32.557 48.071 1.00 42.24 200 HIS C O 1
ATOM 5284 N N . ILE C 1 199 ? 90.967 -32.999 50.245 1.00 41.77 201 ILE C N 1
ATOM 5285 C CA . ILE C 1 199 ? 89.583 -32.540 50.227 1.00 41.48 201 ILE C CA 1
ATOM 5286 C C . ILE C 1 199 ? 89.418 -31.378 51.195 1.00 41.57 201 ILE C C 1
ATOM 5287 O O . ILE C 1 199 ? 89.955 -31.400 52.307 1.00 41.78 201 ILE C O 1
ATOM 5292 N N . THR C 1 200 ? 88.672 -30.361 50.762 1.00 42.60 202 THR C N 1
ATOM 5293 C CA . THR C 1 200 ? 88.264 -29.250 51.611 1.00 42.69 202 THR C CA 1
ATOM 5294 C C . THR C 1 200 ? 86.763 -29.055 51.456 1.00 42.45 202 THR C C 1
ATOM 5295 O O . THR C 1 200 ? 86.254 -29.020 50.331 1.00 42.27 202 THR C O 1
ATOM 5299 N N . LEU C 1 201 ? 86.059 -28.936 52.579 1.00 45.05 203 LEU C N 1
ATOM 5300 C CA . LEU C 1 201 ? 84.615 -28.751 52.582 1.00 44.84 203 LEU C CA 1
ATOM 5301 C C . LEU C 1 201 ? 84.267 -27.384 53.151 1.00 45.02 203 LEU C C 1
ATOM 5302 O O . LEU C 1 201 ? 84.868 -26.936 54.133 1.00 45.25 203 LEU C O 1
ATOM 5307 N N . ASP C 1 202 ? 83.294 -26.726 52.524 1.00 48.78 204 ASP C N 1
ATOM 5308 C CA . ASP C 1 202 ? 82.710 -25.494 53.041 1.00 48.96 204 ASP C CA 1
ATOM 5309 C C . ASP C 1 202 ? 81.205 -25.689 53.120 1.00 48.74 204 ASP C C 1
ATOM 5310 O O . ASP C 1 202 ? 80.546 -25.865 52.090 1.00 48.57 204 ASP C O 1
ATOM 5315 N N . LEU C 1 203 ? 80.664 -25.670 54.336 1.00 47.04 205 LEU C N 1
ATOM 5316 C CA . LEU C 1 203 ? 79.231 -25.823 54.561 1.00 46.88 205 LEU C CA 1
ATOM 5317 C C . LEU C 1 203 ? 78.625 -24.458 54.859 1.00 47.14 205 LEU C C 1
ATOM 5318 O O . LEU C 1 203 ? 79.025 -23.792 55.820 1.00 47.38 205 LEU C O 1
ATOM 5323 N N . ARG C 1 204 ? 77.662 -24.047 54.036 1.00 51.87 206 ARG C N 1
ATOM 5324 C CA . ARG C 1 204 ? 77.008 -22.751 54.148 1.00 52.14 206 ARG C CA 1
ATOM 5325 C C . ARG C 1 204 ? 75.497 -22.944 54.107 1.00 52.00 206 ARG C C 1
ATOM 5326 O O . ARG C 1 204 ? 74.993 -24.060 53.949 1.00 51.68 206 ARG C O 1
ATOM 5334 N N . LYS C 1 205 ? 74.771 -21.837 54.242 1.00 51.25 207 LYS C N 1
ATOM 5335 C CA . LYS C 1 205 ? 73.316 -21.833 54.216 1.00 51.20 207 LYS C CA 1
ATOM 5336 C C . LYS C 1 205 ? 72.821 -20.905 53.116 1.00 51.42 207 LYS C C 1
ATOM 5337 O O . LYS C 1 205 ? 73.426 -19.862 52.846 1.00 51.73 207 LYS C O 1
ATOM 5343 N N . ASP C 1 206 ? 71.718 -21.297 52.485 1.00 57.39 208 ASP C N 1
ATOM 5344 C CA . ASP C 1 206 ? 71.022 -20.444 51.532 1.00 57.65 208 ASP C CA 1
ATOM 5345 C C . ASP C 1 206 ? 70.062 -19.526 52.277 1.00 57.96 208 ASP C C 1
ATOM 5346 O O . ASP C 1 206 ? 69.241 -19.988 53.076 1.00 57.82 208 ASP C O 1
ATOM 5351 N N . SER C 1 207 ? 70.172 -18.221 52.015 1.00 60.13 209 SER C N 1
ATOM 5352 C CA . SER C 1 207 ? 69.309 -17.255 52.686 1.00 60.43 209 SER C CA 1
ATOM 5353 C C . SER C 1 207 ? 67.842 -17.497 52.351 1.00 60.43 209 SER C C 1
ATOM 5354 O O . SER C 1 207 ? 66.963 -17.308 53.200 1.00 60.50 209 SER C O 1
ATOM 5357 N N . SER C 1 208 ? 67.560 -17.920 51.119 1.00 60.65 210 SER C N 1
ATOM 5358 C CA . SER C 1 208 ? 66.190 -18.073 50.647 1.00 60.70 210 SER C CA 1
ATOM 5359 C C . SER C 1 208 ? 65.531 -19.380 51.073 1.00 60.25 210 SER C C 1
ATOM 5360 O O . SER C 1 208 ? 64.312 -19.512 50.922 1.00 60.28 210 SER C O 1
ATOM 5363 N N . GLU C 1 209 ? 66.286 -20.342 51.599 1.00 57.38 211 GLU C N 1
ATOM 5364 C CA . GLU C 1 209 ? 65.741 -21.659 51.907 1.00 56.92 211 GLU C CA 1
ATOM 5365 C C . GLU C 1 209 ? 65.210 -21.686 53.336 1.00 56.94 211 GLU C C 1
ATOM 5366 O O . GLU C 1 209 ? 65.964 -21.464 54.290 1.00 57.01 211 GLU C O 1
ATOM 5372 N N . ALA C 1 210 ? 63.911 -21.958 53.478 1.00 55.98 212 ALA C N 1
ATOM 5373 C CA . ALA C 1 210 ? 63.297 -22.045 54.798 1.00 56.00 212 ALA C CA 1
ATOM 5374 C C . ALA C 1 210 ? 63.537 -23.397 55.458 1.00 55.58 212 ALA C C 1
ATOM 5375 O O . ALA C 1 210 ? 63.626 -23.473 56.689 1.00 55.62 212 ALA C O 1
ATOM 5377 N N . ALA C 1 211 ? 63.631 -24.463 54.669 1.00 54.88 213 ALA C N 1
ATOM 5378 C CA . ALA C 1 211 ? 63.801 -25.799 55.219 1.00 54.47 213 ALA C CA 1
ATOM 5379 C C . ALA C 1 211 ? 65.179 -25.957 55.856 1.00 54.46 213 ALA C C 1
ATOM 5380 O O . ALA C 1 211 ? 66.114 -25.197 55.586 1.00 54.65 213 ALA C O 1
ATOM 5382 N N . ASP C 1 212 ? 65.296 -26.967 56.715 1.00 52.37 214 ASP C N 1
ATOM 5383 C CA . ASP C 1 212 ? 66.590 -27.325 57.280 1.00 52.35 214 ASP C CA 1
ATOM 5384 C C . ASP C 1 212 ? 67.460 -27.915 56.177 1.00 52.09 214 ASP C C 1
ATOM 5385 O O . ASP C 1 212 ? 67.093 -28.919 55.557 1.00 51.73 214 ASP C O 1
ATOM 5390 N N . HIS C 1 213 ? 68.607 -27.290 55.926 1.00 50.17 215 HIS C N 1
ATOM 5391 C CA . HIS C 1 213 ? 69.392 -27.597 54.742 1.00 49.98 215 HIS C CA 1
ATOM 5392 C C . HIS C 1 213 ? 70.861 -27.304 55.018 1.00 50.16 215 HIS C C 1
ATOM 5393 O O . HIS C 1 213 ? 71.229 -26.800 56.082 1.00 50.44 215 HIS C O 1
ATOM 5400 N N . ILE C 1 214 ? 71.702 -27.626 54.035 1.00 46.85 216 ILE C N 1
ATOM 5401 C CA . ILE C 1 214 ? 73.106 -27.237 54.050 1.00 47.05 216 ILE C CA 1
ATOM 5402 C C . ILE C 1 214 ? 73.590 -27.173 52.608 1.00 46.96 216 ILE C C 1
ATOM 5403 O O . ILE C 1 214 ? 73.099 -27.896 51.736 1.00 46.63 216 ILE C O 1
ATOM 5408 N N . VAL C 1 215 ? 74.544 -26.281 52.353 1.00 47.28 217 VAL C N 1
ATOM 5409 C CA . VAL C 1 215 ? 75.132 -26.102 51.030 1.00 47.27 217 VAL C CA 1
ATOM 5410 C C . VAL C 1 215 ? 76.602 -26.479 51.128 1.00 47.32 217 VAL C C 1
ATOM 5411 O O . VAL C 1 215 ? 77.389 -25.781 51.781 1.00 47.64 217 VAL C O 1
ATOM 5415 N N . ILE C 1 216 ? 76.977 -27.573 50.473 1.00 45.53 218 ILE C N 1
ATOM 5416 C CA . ILE C 1 216 ? 78.317 -28.138 50.575 1.00 45.57 218 ILE C CA 1
ATOM 5417 C C . ILE C 1 216 ? 79.100 -27.775 49.321 1.00 45.65 218 ILE C C 1
ATOM 5418 O O . ILE C 1 216 ? 78.730 -28.175 48.211 1.00 45.40 218 ILE C O 1
ATOM 5423 N N . THR C 1 217 ? 80.184 -27.023 49.496 1.00 45.88 219 THR C N 1
ATOM 5424 C CA . THR C 1 217 ? 81.143 -26.762 48.428 1.00 46.01 219 THR C CA 1
ATOM 5425 C C . THR C 1 217 ? 82.374 -27.616 48.702 1.00 46.01 219 THR C C 1
ATOM 5426 O O . THR C 1 217 ? 83.104 -27.371 49.668 1.00 46.24 219 THR C O 1
ATOM 5430 N N . GLU C 1 218 ? 82.597 -28.622 47.864 1.00 44.75 220 GLU C N 1
ATOM 5431 C CA . GLU C 1 218 ? 83.687 -29.564 48.055 1.00 44.78 220 GLU C CA 1
ATOM 5432 C C . GLU C 1 218 ? 84.692 -29.451 46.920 1.00 44.90 220 GLU C C 1
ATOM 5433 O O . GLU C 1 218 ? 84.315 -29.358 45.748 1.00 44.76 220 GLU C O 1
ATOM 5439 N N . ASN C 1 219 ? 85.973 -29.470 47.280 1.00 43.32 221 ASN C N 1
ATOM 5440 C CA . ASN C 1 219 ? 87.074 -29.438 46.325 1.00 43.47 221 ASN C CA 1
ATOM 5441 C C . ASN C 1 219 ? 87.986 -30.618 46.627 1.00 43.52 221 ASN C C 1
ATOM 5442 O O . ASN C 1 219 ? 88.700 -30.613 47.635 1.00 43.75 221 ASN C O 1
ATOM 5447 N N . ALA C 1 220 ? 87.961 -31.625 45.759 1.00 41.27 222 ALA C N 1
ATOM 5448 C CA . ALA C 1 220 ? 88.707 -32.858 45.964 1.00 41.35 222 ALA C CA 1
ATOM 5449 C C . ALA C 1 220 ? 89.726 -33.028 44.850 1.00 41.52 222 ALA C C 1
ATOM 5450 O O . ALA C 1 220 ? 89.400 -32.859 43.670 1.00 41.36 222 ALA C O 1
ATOM 5452 N N . LYS C 1 221 ? 90.953 -33.374 45.233 1.00 43.06 223 LYS C N 1
ATOM 5453 C CA . LYS C 1 221 ? 92.050 -33.568 44.300 1.00 43.27 223 LYS C CA 1
ATOM 5454 C C . LYS C 1 221 ? 92.775 -34.845 44.689 1.00 43.47 223 LYS C C 1
ATOM 5455 O O . LYS C 1 221 ? 93.051 -35.066 45.870 1.00 43.61 223 LYS C O 1
ATOM 5461 N N . ALA C 1 222 ? 93.095 -35.679 43.706 1.00 41.18 224 ALA C N 1
ATOM 5462 C CA . ALA C 1 222 ? 93.857 -36.887 43.981 1.00 41.44 224 ALA C CA 1
ATOM 5463 C C . ALA C 1 222 ? 95.347 -36.608 43.841 1.00 41.81 224 ALA C C 1
ATOM 5464 O O . ALA C 1 222 ? 95.772 -35.799 43.013 1.00 41.82 224 ALA C O 1
ATOM 5466 N N . VAL C 1 223 ? 96.141 -37.282 44.669 1.00 43.36 225 VAL C N 1
ATOM 5467 C CA . VAL C 1 223 ? 97.591 -37.128 44.673 1.00 43.68 225 VAL C CA 1
ATOM 5468 C C . VAL C 1 223 ? 98.221 -38.511 44.681 1.00 43.99 225 VAL C C 1
ATOM 5469 O O . VAL C 1 223 ? 97.799 -39.385 45.447 1.00 44.07 225 VAL C O 1
ATOM 5473 N N . SER C 1 224 ? 99.230 -38.708 43.838 1.00 45.05 226 SER C N 1
ATOM 5474 C CA . SER C 1 224 ? 100.005 -39.934 43.910 1.00 45.42 226 SER C CA 1
ATOM 5475 C C . SER C 1 224 ? 100.849 -39.931 45.178 1.00 45.66 226 SER C C 1
ATOM 5476 O O . SER C 1 224 ? 101.186 -38.876 45.723 1.00 45.58 226 SER C O 1
ATOM 5479 N N . ALA C 1 225 ? 101.191 -41.131 45.651 1.00 44.99 227 ALA C N 1
ATOM 5480 C CA . ALA C 1 225 ? 101.998 -41.228 46.862 1.00 45.22 227 ALA C CA 1
ATOM 5481 C C . ALA C 1 225 ? 103.393 -40.665 46.643 1.00 45.36 227 ALA C C 1
ATOM 5482 O O . ALA C 1 225 ? 104.039 -40.216 47.597 1.00 45.44 227 ALA C O 1
ATOM 5484 N N . GLU C 1 226 ? 103.866 -40.669 45.396 1.00 47.85 228 GLU C N 1
ATOM 5485 C CA A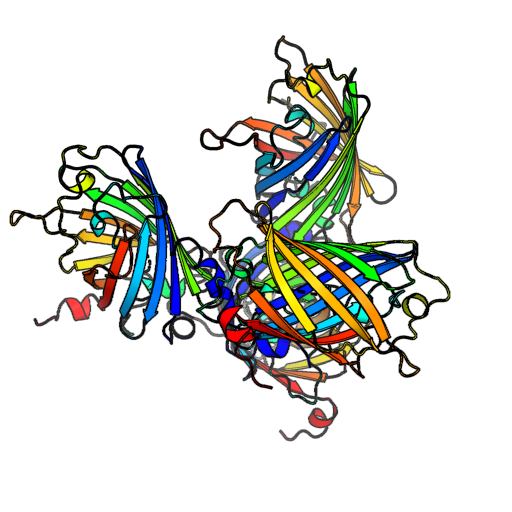 GLU C 1 226 ? 105.195 -40.142 45.109 0.50 47.94 228 GLU C CA 1
ATOM 5486 C CA B GLU C 1 226 ? 105.194 -40.143 45.100 0.50 47.94 228 GLU C CA 1
ATOM 5487 C C . GLU C 1 226 ? 105.206 -38.620 45.166 1.00 47.67 228 GLU C C 1
ATOM 5488 O O . GLU C 1 226 ? 106.090 -38.020 45.788 1.00 47.73 228 GLU C O 1
ATOM 5499 N N . LYS C 1 227 ? 104.228 -37.975 44.520 1.00 50.63 229 LYS C N 1
ATOM 5500 C CA . LYS C 1 227 ? 104.160 -36.518 44.554 1.00 50.39 229 LYS C CA 1
ATOM 5501 C C . LYS C 1 227 ? 103.740 -36.003 45.923 1.00 50.35 229 LYS C C 1
ATOM 5502 O O . LYS C 1 227 ? 104.183 -34.925 46.336 1.00 50.29 229 LYS C O 1
ATOM 5508 N N . TYR C 1 228 ? 102.882 -36.741 46.633 1.00 45.14 230 TYR C N 1
ATOM 5509 C CA . TYR C 1 228 ? 102.538 -36.335 47.991 1.00 45.12 230 TYR C CA 1
ATOM 5510 C C . TYR C 1 228 ? 103.763 -36.351 48.897 1.00 45.39 230 TYR C C 1
ATOM 5511 O O . TYR C 1 228 ? 103.935 -35.457 49.732 1.00 45.36 230 TYR C O 1
ATOM 5520 N N . ALA C 1 229 ? 104.617 -37.367 48.760 1.00 48.48 231 ALA C N 1
ATOM 5521 C CA . ALA C 1 229 ? 105.799 -37.458 49.610 1.00 48.74 231 ALA C CA 1
ATOM 5522 C C . ALA C 1 229 ? 106.737 -36.271 49.420 1.00 48.70 231 ALA C C 1
ATOM 5523 O O . ALA C 1 229 ? 107.356 -35.808 50.388 1.00 48.79 231 ALA C O 1
ATOM 5525 N N . LYS C 1 230 ? 106.841 -35.750 48.199 1.00 59.30 232 LYS C N 1
ATOM 5526 C CA . LYS C 1 230 ? 107.754 -34.643 47.911 1.00 59.25 232 LYS C CA 1
ATOM 5527 C C . LYS C 1 230 ? 107.068 -33.287 47.988 1.00 58.99 232 LYS C C 1
ATOM 5528 O O . LYS C 1 230 ? 107.361 -32.403 47.181 1.00 58.79 232 LYS C O 1
ATOM 5534 N N . ALA C 1 231 ? 106.159 -33.074 48.937 1.00 63.50 233 ALA C N 1
ATOM 5535 C CA . ALA C 1 231 ? 105.370 -31.851 48.954 1.00 63.25 233 ALA C CA 1
ATOM 5536 C C . ALA C 1 231 ? 105.964 -30.859 49.941 1.00 63.33 233 ALA C C 1
ATOM 5537 O O . ALA C 1 231 ? 106.378 -31.233 51.042 1.00 63.51 233 ALA C O 1
ATOM 5539 N N . CYS C 1 232 ? 106.012 -29.596 49.529 1.00 77.60 234 CYS C N 1
ATOM 5540 C CA . CYS C 1 232 ? 106.415 -28.486 50.379 1.00 77.64 234 CYS C CA 1
ATOM 5541 C C . CYS C 1 232 ? 105.233 -27.536 50.474 1.00 77.43 234 CYS C C 1
ATOM 5542 O O . CYS C 1 232 ? 104.680 -27.126 49.448 1.00 77.19 234 CYS C O 1
ATOM 5545 N N . PHE C 1 233 ? 104.846 -27.187 51.695 1.00 68.16 235 PHE C N 1
ATOM 5546 C CA . PHE C 1 233 ? 103.652 -26.374 51.883 1.00 67.97 235 PHE C CA 1
ATOM 5547 C C . PHE C 1 233 ? 104.030 -24.975 52.347 1.00 67.98 235 PHE C C 1
ATOM 5548 O O . PHE C 1 233 ? 103.643 -24.548 53.433 1.00 68.08 235 PHE C O 1
ATOM 5556 N N . ILE D 1 5 ? 63.936 -28.242 12.458 1.00 55.60 5 ILE D N 1
ATOM 5557 C CA . ILE D 1 5 ? 63.298 -28.806 13.639 1.00 55.63 5 ILE D CA 1
ATOM 5558 C C . ILE D 1 5 ? 62.095 -27.953 14.017 1.00 56.16 5 ILE D C 1
ATOM 5559 O O . ILE D 1 5 ? 61.027 -28.471 14.365 1.00 56.54 5 ILE D O 1
ATOM 5564 N N . GLY D 1 6 ? 62.260 -26.628 13.966 1.00 57.78 6 GLY D N 1
ATOM 5565 C CA . GLY D 1 6 ? 61.175 -25.733 14.322 1.00 58.35 6 GLY D CA 1
ATOM 5566 C C . GLY D 1 6 ? 59.965 -25.871 13.422 1.00 58.99 6 GLY D C 1
ATOM 5567 O O . GLY D 1 6 ? 58.833 -25.664 13.866 1.00 59.52 6 GLY D O 1
ATOM 5568 N N . SER D 1 7 ? 60.176 -26.196 12.142 1.00 62.58 7 SER D N 1
ATOM 5569 C CA . SER D 1 7 ? 59.026 -26.401 11.266 1.00 63.23 7 SER D CA 1
ATOM 5570 C C . SER D 1 7 ? 58.247 -27.651 11.648 1.00 63.47 7 SER D C 1
ATOM 5571 O O . SER D 1 7 ? 57.015 -27.664 11.574 1.00 64.11 7 SER D O 1
ATOM 5574 N N . VAL D 1 8 ? 58.935 -28.693 12.110 1.00 60.27 8 VAL D N 1
ATOM 5575 C CA . VAL D 1 8 ? 58.211 -29.919 12.401 1.00 60.53 8 VAL D CA 1
ATOM 5576 C C . VAL D 1 8 ? 57.541 -29.843 13.765 1.00 60.67 8 VAL D C 1
ATOM 5577 O O . VAL D 1 8 ? 56.440 -30.377 13.950 1.00 61.23 8 VAL D O 1
ATOM 5581 N N . VAL D 1 9 ? 58.170 -29.175 14.734 1.00 55.10 9 VAL D N 1
ATOM 5582 C CA . VAL D 1 9 ? 57.554 -29.065 16.050 1.00 55.29 9 VAL D CA 1
ATOM 5583 C C . VAL D 1 9 ? 56.398 -28.073 16.018 1.00 56.06 9 VAL D C 1
ATOM 5584 O O . VAL D 1 9 ? 55.322 -28.331 16.570 1.00 56.63 9 VAL D O 1
ATOM 5588 N N . PHE D 1 10 ? 56.590 -26.940 15.341 1.00 51.64 10 PHE D N 1
ATOM 5589 C CA . PHE D 1 10 ? 55.630 -25.844 15.295 1.00 52.31 10 PHE D CA 1
ATOM 5590 C C . PHE D 1 10 ? 54.742 -25.866 14.049 1.00 52.90 10 PHE D C 1
ATOM 5591 O O . PHE D 1 10 ? 54.154 -24.837 13.704 1.00 53.34 10 PHE D O 1
ATOM 5599 N N . GLN D 1 11 ? 54.624 -27.010 13.368 1.00 61.25 11 GLN D N 1
ATOM 5600 C CA . GLN D 1 11 ? 53.834 -27.050 12.139 1.00 61.82 11 GLN D CA 1
ATOM 5601 C C . GLN D 1 11 ? 52.335 -27.019 12.389 1.00 62.66 11 GLN D C 1
ATOM 5602 O O . GLN D 1 11 ? 51.574 -26.671 11.479 1.00 63.16 11 GLN D O 1
ATOM 5608 N N . LYS D 1 12 ? 51.902 -27.345 13.594 1.00 57.87 12 LYS D N 1
ATOM 5609 C CA . LYS D 1 12 ? 50.511 -27.303 14.009 1.00 58.71 12 LYS D CA 1
ATOM 5610 C C . LYS D 1 12 ? 50.412 -26.506 15.297 1.00 58.78 12 LYS D C 1
ATOM 5611 O O . LYS D 1 12 ? 51.418 -26.292 15.982 1.00 58.16 12 LYS D O 1
ATOM 5617 N N . PRO D 1 13 ? 49.218 -26.032 15.645 1.00 52.88 13 PRO D N 1
ATOM 5618 C CA . PRO D 1 13 ? 49.054 -25.340 16.927 1.00 53.06 13 PRO D CA 1
ATOM 5619 C C . PRO D 1 13 ? 49.439 -26.244 18.088 1.00 52.84 13 PRO D C 1
ATOM 5620 O O . PRO D 1 13 ? 49.152 -27.443 18.092 1.00 52.98 13 PRO D O 1
ATOM 5624 N N . ILE D 1 14 ? 50.104 -25.652 19.073 1.00 50.21 14 ILE D N 1
ATOM 5625 C CA . ILE D 1 14 ? 50.616 -26.361 20.238 1.00 49.84 14 ILE D CA 1
ATOM 5626 C C . ILE D 1 14 ? 49.989 -25.724 21.469 1.00 50.47 14 ILE D C 1
ATOM 5627 O O . ILE D 1 14 ? 49.966 -24.496 21.571 1.00 50.65 14 ILE D O 1
ATOM 5632 N N . PRO D 1 15 ? 49.460 -26.501 22.409 1.00 47.51 15 PRO D N 1
ATOM 5633 C CA . PRO D 1 15 ? 49.058 -25.917 23.691 1.00 48.06 15 PRO D CA 1
ATOM 5634 C C . PRO D 1 15 ? 50.286 -25.486 24.473 1.00 47.32 15 PRO D C 1
ATOM 5635 O O . PRO D 1 15 ? 51.372 -26.052 24.325 1.00 46.31 15 PRO D O 1
ATOM 5639 N N . PHE D 1 16 ? 50.113 -24.476 25.321 1.00 47.23 16 PHE D N 1
ATOM 5640 C CA . PHE D 1 16 ? 51.215 -24.006 26.144 1.00 46.69 16 PHE D CA 1
ATOM 5641 C C . PHE D 1 16 ? 50.763 -23.826 27.586 1.00 47.39 16 PHE D C 1
ATOM 5642 O O . PHE D 1 16 ? 49.575 -23.677 27.880 1.00 48.40 16 PHE D O 1
ATOM 5650 N N . VAL D 1 17 ? 51.747 -23.853 28.482 1.00 47.16 17 VAL D N 1
ATOM 5651 C CA . VAL D 1 17 ? 51.543 -23.732 29.919 1.00 47.64 17 VAL D CA 1
ATOM 5652 C C . VAL D 1 17 ? 52.506 -22.689 30.467 1.00 47.58 17 VAL D C 1
ATOM 5653 O O . VAL D 1 17 ? 53.713 -22.761 30.212 1.00 46.63 17 VAL D O 1
ATOM 5657 N N . VAL D 1 18 ? 51.976 -21.728 31.221 1.00 46.85 18 VAL D N 1
ATOM 5658 C CA . VAL D 1 18 ? 52.763 -20.646 31.802 1.00 46.97 18 VAL D CA 1
ATOM 5659 C C . VAL D 1 18 ? 52.726 -20.769 33.320 1.00 47.19 18 VAL D C 1
ATOM 5660 O O . VAL D 1 18 ? 51.654 -20.957 33.907 1.00 47.26 18 VAL D O 1
ATOM 5664 N N . GLN D 1 19 ? 53.897 -20.663 33.950 1.00 51.70 19 GLN D N 1
ATOM 5665 C CA . GLN D 1 19 ? 54.020 -20.656 35.405 1.00 51.31 19 GLN D CA 1
ATOM 5666 C C . GLN D 1 19 ? 55.025 -19.582 35.790 1.00 51.61 19 GLN D C 1
ATOM 5667 O O . GLN D 1 19 ? 56.188 -19.652 35.383 1.00 51.31 19 GLN D O 1
ATOM 5673 N N . PHE D 1 20 ? 54.588 -18.598 36.575 1.00 49.28 20 PHE D N 1
ATOM 5674 C CA . PHE D 1 20 ? 55.453 -17.502 36.991 1.00 49.41 20 PHE D CA 1
ATOM 5675 C C . PHE D 1 20 ? 55.346 -17.268 38.491 1.00 49.08 20 PHE D C 1
ATOM 5676 O O . PHE D 1 20 ? 54.247 -17.259 39.053 1.00 49.08 20 PHE D O 1
ATOM 5684 N N . GLU D 1 21 ? 56.497 -17.055 39.125 1.00 53.85 21 GLU D N 1
ATOM 5685 C CA . GLU D 1 21 ? 56.577 -16.651 40.521 1.00 53.61 21 GLU D CA 1
ATOM 5686 C C . GLU D 1 21 ? 57.177 -15.254 40.563 1.00 53.95 21 GLU D C 1
ATOM 5687 O O . GLU D 1 21 ? 58.203 -15.001 39.926 1.00 54.02 21 GLU D O 1
ATOM 5693 N N . GLY D 1 22 ? 56.555 -14.356 41.326 1.00 58.01 22 GLY D N 1
ATOM 5694 C CA . GLY D 1 22 ? 56.921 -12.960 41.286 1.00 58.26 22 GLY D CA 1
ATOM 5695 C C . GLY D 1 22 ? 57.125 -12.379 42.671 1.00 58.13 22 GLY D C 1
ATOM 5696 O O . GLY D 1 22 ? 56.612 -12.882 43.671 1.00 57.92 22 GLY D O 1
ATOM 5697 N N . ASP D 1 23 ? 57.895 -11.289 42.704 1.00 61.84 23 ASP D N 1
ATOM 5698 C CA . ASP D 1 23 ? 58.191 -10.573 43.944 1.00 61.78 23 ASP D CA 1
ATOM 5699 C C . ASP D 1 23 ? 58.510 -9.134 43.548 1.00 62.02 23 ASP D C 1
ATOM 5700 O O . ASP D 1 23 ? 59.633 -8.839 43.131 1.00 61.95 23 ASP D O 1
ATOM 5705 N N . ILE D 1 24 ? 57.525 -8.251 43.683 1.00 62.87 24 ILE D N 1
ATOM 5706 C CA . ILE D 1 24 ? 57.687 -6.837 43.368 1.00 63.06 24 ILE D CA 1
ATOM 5707 C C . ILE D 1 24 ? 57.351 -6.030 44.613 1.00 63.13 24 ILE D C 1
ATOM 5708 O O . ILE D 1 24 ? 56.250 -6.157 45.164 1.00 63.23 24 ILE D O 1
ATOM 5713 N N . ASN D 1 25 ? 58.303 -5.202 45.051 1.00 65.04 25 ASN D N 1
ATOM 5714 C CA . ASN D 1 25 ? 58.165 -4.402 46.267 1.00 65.10 25 ASN D CA 1
ATOM 5715 C C . ASN D 1 25 ? 57.827 -5.285 47.465 1.00 64.95 25 ASN D C 1
ATOM 5716 O O . ASN D 1 25 ? 57.043 -4.914 48.341 1.00 65.06 25 ASN D O 1
ATOM 5721 N N . GLY D 1 26 ? 58.430 -6.471 47.501 1.00 64.89 26 GLY D N 1
ATOM 5722 C CA . GLY D 1 26 ? 58.200 -7.415 48.572 1.00 64.65 26 GLY D CA 1
ATOM 5723 C C . GLY D 1 26 ? 56.880 -8.151 48.514 1.00 64.66 26 GLY D C 1
ATOM 5724 O O . GLY D 1 26 ? 56.630 -9.003 49.376 1.00 64.42 26 GLY D O 1
ATOM 5725 N N . LYS D 1 27 ? 56.033 -7.867 47.528 1.00 63.50 27 LYS D N 1
ATOM 5726 C CA . LYS D 1 27 ? 54.733 -8.516 47.410 1.00 63.54 27 LYS D CA 1
ATOM 5727 C C . LYS D 1 27 ? 54.894 -9.733 46.508 1.00 63.38 27 LYS D C 1
ATOM 5728 O O . LYS D 1 27 ? 55.087 -9.597 45.296 1.00 63.54 27 LYS D O 1
ATOM 5734 N N . LYS D 1 28 ? 54.809 -10.919 47.102 1.00 61.06 28 LYS D N 1
ATOM 5735 C CA . LYS D 1 28 ? 54.991 -12.154 46.356 1.00 60.83 28 LYS D CA 1
ATOM 5736 C C . LYS D 1 28 ? 53.682 -12.579 45.707 1.00 60.99 28 LYS D C 1
ATOM 5737 O O . LYS D 1 28 ? 52.608 -12.475 46.308 1.00 61.06 28 LYS D O 1
ATOM 5743 N N . PHE D 1 29 ? 53.777 -13.065 44.472 1.00 57.47 29 PHE D N 1
ATOM 5744 C CA . PHE D 1 29 ? 52.604 -13.514 43.740 1.00 57.63 29 PHE D CA 1
ATOM 5745 C C . PHE D 1 29 ? 52.989 -14.693 42.860 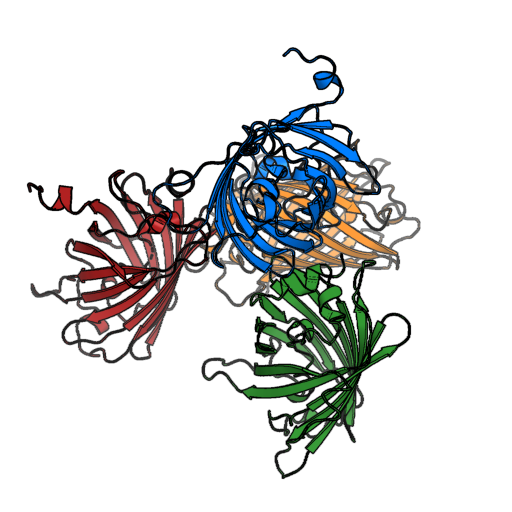1.00 57.44 29 PHE D C 1
ATOM 5746 O O . PHE D 1 29 ? 54.169 -14.949 42.607 1.00 57.27 29 PHE D O 1
ATOM 5754 N N . SER D 1 30 ? 51.969 -15.414 42.402 1.00 55.88 30 SER D N 1
ATOM 5755 C CA . SER D 1 30 ? 52.155 -16.538 41.496 1.00 55.72 30 SER D CA 1
ATOM 5756 C C . SER D 1 30 ? 51.083 -16.488 40.421 1.00 56.13 30 SER D C 1
ATOM 5757 O O . SER D 1 30 ? 49.905 -16.280 40.725 1.00 56.27 30 SER D O 1
ATOM 5760 N N . VAL D 1 31 ? 51.497 -16.666 39.170 1.00 52.08 31 VAL D N 1
ATOM 5761 C CA . VAL D 1 31 ? 50.589 -16.688 38.032 1.00 52.45 31 VAL D CA 1
ATOM 5762 C C . VAL D 1 31 ? 50.682 -18.052 37.366 1.00 52.27 31 VAL D C 1
ATOM 5763 O O . VAL D 1 31 ? 51.778 -18.596 37.192 1.00 52.01 31 VAL D O 1
ATOM 5767 N N . ALA D 1 32 ? 49.527 -18.609 37.007 1.00 50.93 32 ALA D N 1
ATOM 5768 C CA . ALA D 1 32 ? 49.446 -19.873 36.287 1.00 50.76 32 ALA D CA 1
ATOM 5769 C C . ALA D 1 32 ? 48.515 -19.690 35.100 1.00 51.29 32 ALA D C 1
ATOM 5770 O O . ALA D 1 32 ? 47.389 -19.209 35.263 1.00 51.49 32 ALA D O 1
ATOM 5772 N N . GLY D 1 33 ? 48.986 -20.064 33.906 1.00 49.50 33 GLY D N 1
ATOM 5773 C CA . GLY D 1 33 ? 48.214 -19.853 32.701 1.00 49.87 33 GLY D CA 1
ATOM 5774 C C . GLY D 1 33 ? 48.353 -21.005 31.726 1.00 49.89 33 GLY D C 1
ATOM 5775 O O . GLY D 1 33 ? 49.216 -21.874 31.869 1.00 49.61 33 GLY D O 1
ATOM 5776 N N . LYS D 1 34 ? 47.478 -20.987 30.721 1.00 53.39 34 LYS D N 1
ATOM 5777 C CA . LYS D 1 34 ? 47.476 -21.984 29.659 1.00 53.38 34 LYS D CA 1
ATOM 5778 C C . LYS D 1 34 ? 46.799 -21.401 28.429 1.00 53.41 34 LYS D C 1
ATOM 5779 O O . LYS D 1 34 ? 45.954 -20.508 28.531 1.00 53.59 34 LYS D O 1
ATOM 5785 N N . GLY D 1 35 ? 47.178 -21.923 27.274 1.00 49.23 35 GLY D N 1
ATOM 5786 C CA . GLY D 1 35 ? 46.610 -21.458 26.031 1.00 49.20 35 GLY D CA 1
ATOM 5787 C C . GLY D 1 35 ? 47.047 -22.322 24.873 1.00 48.77 35 GLY D C 1
ATOM 5788 O O . GLY D 1 35 ? 47.460 -23.468 25.053 1.00 48.58 35 GLY D O 1
ATOM 5789 N N . ILE D 1 36 ? 46.940 -21.758 23.672 1.00 49.59 36 ILE D N 1
ATOM 5790 C CA . ILE D 1 36 ? 47.344 -22.434 22.445 1.00 49.15 36 ILE D CA 1
ATOM 5791 C C . ILE D 1 36 ? 48.112 -21.443 21.584 1.00 48.62 36 ILE D C 1
ATOM 5792 O O . ILE D 1 36 ? 47.746 -20.266 21.498 1.00 48.85 36 ILE D O 1
ATOM 5797 N N . GLY D 1 37 ? 49.170 -21.916 20.947 1.00 49.21 37 GLY D N 1
ATOM 5798 C CA . GLY D 1 37 ? 49.945 -21.090 20.036 1.00 48.71 37 GLY D CA 1
ATOM 5799 C C . GLY D 1 37 ? 50.063 -21.730 18.672 1.00 48.43 37 GLY D C 1
ATOM 5800 O O . GLY D 1 37 ? 50.300 -22.931 18.556 1.00 48.19 37 GLY D O 1
ATOM 5801 N N . ASP D 1 38 ? 49.906 -20.908 17.636 1.00 50.92 38 ASP D N 1
ATOM 5802 C CA . ASP D 1 38 ? 49.963 -21.358 16.246 1.00 50.74 38 ASP D CA 1
ATOM 5803 C C . ASP D 1 38 ? 51.012 -20.524 15.515 1.00 50.19 38 ASP D C 1
ATOM 5804 O O . ASP D 1 38 ? 50.743 -19.384 15.124 1.00 50.40 38 ASP D O 1
ATOM 5809 N N . ALA D 1 39 ? 52.202 -21.096 15.322 1.00 49.70 39 ALA D N 1
ATOM 5810 C CA . ALA D 1 39 ? 53.281 -20.374 14.661 1.00 49.17 39 ALA D CA 1
ATOM 5811 C C . ALA D 1 39 ? 53.045 -20.196 13.167 1.00 49.28 39 ALA D C 1
ATOM 5812 O O . ALA D 1 39 ? 53.776 -19.429 12.531 1.00 48.98 39 ALA D O 1
ATOM 5814 N N . ASN D 1 40 ? 52.049 -20.878 12.596 1.00 54.01 40 ASN D N 1
ATOM 5815 C CA . ASN D 1 40 ? 51.730 -20.683 11.186 1.00 54.18 40 ASN D CA 1
ATOM 5816 C C . ASN D 1 40 ? 51.064 -19.337 10.945 1.00 54.58 40 ASN D C 1
ATOM 5817 O O . ASN D 1 40 ? 51.213 -18.755 9.865 1.00 54.54 40 ASN D O 1
ATOM 5822 N N . SER D 1 41 ? 50.324 -18.833 11.935 1.00 49.38 41 SER D N 1
ATOM 5823 C CA . SER D 1 41 ? 49.656 -17.545 11.843 1.00 49.76 41 SER D CA 1
ATOM 5824 C C . SER D 1 41 ? 50.284 -16.470 12.713 1.00 49.58 41 SER D C 1
ATOM 5825 O O . SER D 1 41 ? 50.058 -15.283 12.458 1.00 49.76 41 SER D O 1
ATOM 5828 N N . GLY D 1 42 ? 51.060 -16.849 13.724 1.00 49.06 42 GLY D N 1
ATOM 5829 C CA . GLY D 1 42 ? 51.593 -15.900 14.675 1.00 48.96 42 GLY D CA 1
ATOM 5830 C C . GLY D 1 42 ? 50.670 -15.576 15.824 1.00 49.49 42 GLY D C 1
ATOM 5831 O O . GLY D 1 42 ? 50.963 -14.651 16.592 1.00 49.52 42 GLY D O 1
ATOM 5832 N N . LYS D 1 43 ? 49.562 -16.296 15.961 1.00 49.63 43 LYS D N 1
ATOM 5833 C CA . LYS D 1 43 ? 48.599 -16.073 17.029 1.00 50.19 43 LYS D CA 1
ATOM 5834 C C . LYS D 1 43 ? 48.840 -17.070 18.153 1.00 50.15 43 LYS D C 1
ATOM 5835 O O . LYS D 1 43 ? 48.933 -18.277 17.906 1.00 50.01 43 LYS D O 1
ATOM 5841 N N . PHE D 1 44 ? 48.960 -16.565 19.379 1.00 49.57 44 PHE D N 1
ATOM 5842 C CA . PHE D 1 44 ? 48.897 -17.423 20.555 1.00 49.71 44 PHE D CA 1
ATOM 5843 C C . PHE D 1 44 ? 48.105 -16.716 21.643 1.00 50.28 44 PHE D C 1
ATOM 5844 O O . PHE D 1 44 ? 48.353 -15.545 21.943 1.00 50.29 44 PHE D O 1
ATOM 5852 N N . GLU D 1 45 ? 47.141 -17.438 22.210 1.00 52.20 45 GLU D N 1
ATOM 5853 C CA . GLU D 1 45 ? 46.158 -16.890 23.132 1.00 52.75 45 GLU D CA 1
ATOM 5854 C C . GLU D 1 45 ? 46.126 -17.747 24.386 1.00 52.94 45 GLU D C 1
ATOM 5855 O O . GLU D 1 45 ? 46.058 -18.976 24.293 1.00 52.95 45 GLU D O 1
ATOM 5861 N N . GLY D 1 46 ? 46.168 -17.104 25.550 1.00 53.02 46 GLY D N 1
ATOM 5862 C CA . GLY D 1 46 ? 46.161 -17.829 26.807 1.00 53.21 46 GLY D CA 1
ATOM 5863 C C . GLY D 1 46 ? 45.417 -17.077 27.889 1.00 53.54 46 GLY D C 1
ATOM 5864 O O . GLY D 1 46 ? 45.254 -15.854 27.832 1.00 53.59 46 GLY D O 1
ATOM 5865 N N . LYS D 1 47 ? 44.966 -17.834 28.887 1.00 54.38 47 LYS D N 1
ATOM 5866 C CA . LYS D 1 47 ? 44.305 -17.294 30.068 1.00 54.54 47 LYS D CA 1
ATOM 5867 C C . LYS D 1 47 ? 45.209 -17.508 31.274 1.00 54.38 47 LYS D C 1
ATOM 5868 O O . LYS D 1 47 ? 45.643 -18.634 31.532 1.00 54.26 47 LYS D O 1
ATOM 5874 N N . HIS D 1 48 ? 45.482 -16.433 32.012 1.00 53.70 48 HIS D N 1
ATOM 5875 C CA . HIS D 1 48 ? 46.434 -16.459 33.116 1.00 53.53 48 HIS D CA 1
ATOM 5876 C C . HIS D 1 48 ? 45.768 -15.957 34.387 1.00 53.55 48 HIS D C 1
ATOM 5877 O O . HIS D 1 48 ? 45.108 -14.915 34.374 1.00 53.74 48 HIS D O 1
ATOM 5884 N N . ILE D 1 49 ? 45.958 -16.693 35.482 1.00 57.82 49 ILE D N 1
ATOM 5885 C CA . ILE D 1 49 ? 45.314 -16.414 36.760 1.00 57.73 49 ILE D CA 1
ATOM 5886 C C . ILE D 1 49 ? 46.383 -16.177 37.818 1.00 57.46 49 ILE D C 1
ATOM 5887 O O . ILE D 1 49 ? 47.416 -16.854 37.828 1.00 57.21 49 ILE D O 1
ATOM 5892 N N . CYS D 1 50 ? 46.132 -15.215 38.707 1.00 58.76 50 CYS D N 1
ATOM 5893 C CA . CYS D 1 50 ? 46.976 -14.995 39.880 1.00 58.49 50 CYS D CA 1
ATOM 5894 C C . CYS D 1 50 ? 46.464 -15.906 40.989 1.00 58.14 50 CYS D C 1
ATOM 5895 O O . CYS D 1 50 ? 45.436 -15.629 41.611 1.00 58.21 50 CYS D O 1
ATOM 5898 N N . THR D 1 51 ? 47.184 -16.998 41.242 1.00 59.86 51 THR D N 1
ATOM 5899 C CA . THR D 1 51 ? 46.727 -17.998 42.198 1.00 59.42 51 THR D CA 1
ATOM 5900 C C . THR D 1 51 ? 46.919 -17.576 43.649 1.00 59.20 51 THR D C 1
ATOM 5901 O O . THR D 1 51 ? 46.409 -18.257 44.545 1.00 58.87 51 THR D O 1
ATOM 5905 N N . THR D 1 52 ? 47.628 -16.478 43.905 1.00 59.87 52 THR D N 1
ATOM 5906 C CA . THR D 1 52 ? 47.847 -15.991 45.261 1.00 59.72 52 THR D CA 1
ATOM 5907 C C . THR D 1 52 ? 46.866 -14.898 45.662 1.00 60.12 52 THR D C 1
ATOM 5908 O O . THR D 1 52 ? 46.975 -14.363 46.770 1.00 60.06 52 THR D O 1
ATOM 5912 N N . GLY D 1 53 ? 45.923 -14.546 44.792 1.00 61.36 53 GLY D N 1
ATOM 5913 C CA . GLY D 1 53 ? 44.957 -13.510 45.099 1.00 61.70 53 GLY D CA 1
ATOM 5914 C C . GLY D 1 53 ? 44.836 -12.493 43.985 1.00 62.14 53 GLY D C 1
ATOM 5915 O O . GLY D 1 53 ? 44.527 -12.844 42.842 1.00 62.29 53 GLY D O 1
ATOM 5916 N N . ASP D 1 54 ? 45.068 -11.226 44.311 1.00 62.59 54 ASP D N 1
ATOM 5917 C CA . ASP D 1 54 ? 45.129 -10.172 43.311 1.00 62.91 54 ASP D CA 1
ATOM 5918 C C . ASP D 1 54 ? 46.573 -9.940 42.896 1.00 62.82 54 ASP D C 1
ATOM 5919 O O . ASP D 1 54 ? 47.484 -9.968 43.729 1.00 62.59 54 ASP D O 1
ATOM 5924 N N . LEU D 1 55 ? 46.776 -9.723 41.607 1.00 60.76 55 LEU D N 1
ATOM 5925 C CA . LEU D 1 55 ? 48.103 -9.376 41.128 1.00 60.68 55 LEU D CA 1
ATOM 5926 C C . LEU D 1 55 ? 48.475 -8.006 41.682 1.00 60.76 55 LEU D C 1
ATOM 5927 O O . LEU D 1 55 ? 47.689 -7.060 41.557 1.00 61.00 55 LEU D O 1
ATOM 5932 N N . PRO D 1 56 ? 49.644 -7.856 42.312 1.00 60.21 56 PRO D N 1
ATOM 5933 C CA . PRO D 1 56 ? 49.983 -6.566 42.934 1.00 60.28 56 PRO D CA 1
ATOM 5934 C C . PRO D 1 56 ? 50.277 -5.455 41.938 1.00 60.44 56 PRO D C 1
ATOM 5935 O O . PRO D 1 56 ? 50.472 -4.309 42.363 1.00 60.53 56 PRO D O 1
ATOM 5939 N N . ILE D 1 57 ? 50.320 -5.749 40.638 1.00 59.92 57 ILE D N 1
ATOM 5940 C CA . ILE D 1 57 ? 50.606 -4.760 39.607 1.00 59.98 57 ILE D CA 1
ATOM 5941 C C . ILE D 1 57 ? 49.627 -4.957 38.456 1.00 60.12 57 ILE D C 1
ATOM 5942 O O . ILE D 1 57 ? 48.936 -5.972 38.364 1.00 60.15 57 ILE D O 1
ATOM 5947 N N . SER D 1 58 ? 49.570 -3.957 37.577 1.00 60.20 58 SER D N 1
ATOM 5948 C CA . SER D 1 58 ? 48.728 -4.042 36.391 1.00 60.30 58 SER D CA 1
ATOM 5949 C C . SER D 1 58 ? 49.134 -5.233 35.530 1.00 60.13 58 SER D C 1
ATOM 5950 O O . SER D 1 58 ? 50.321 -5.539 35.386 1.00 59.88 58 SER D O 1
ATOM 5953 N N . TRP D 1 59 ? 48.133 -5.919 34.970 1.00 58.36 59 TRP D N 1
ATOM 5954 C CA . TRP D 1 59 ? 48.407 -7.091 34.142 1.00 58.20 59 TRP D CA 1
ATOM 5955 C C . TRP D 1 59 ? 49.267 -6.738 32.933 1.00 57.95 59 TRP D C 1
ATOM 5956 O O . TRP D 1 59 ? 50.112 -7.536 32.510 1.00 57.69 59 TRP D O 1
ATOM 5967 N N . GLY D 1 60 ? 49.060 -5.550 32.358 1.00 53.35 60 GLY D N 1
ATOM 5968 C CA . GLY D 1 60 ? 49.865 -5.134 31.221 1.00 53.06 60 GLY D CA 1
ATOM 5969 C C . GLY D 1 60 ? 51.349 -5.075 31.526 1.00 52.75 60 GLY D C 1
ATOM 5970 O O . GLY D 1 60 ? 52.179 -5.238 30.628 1.00 52.41 60 GLY D O 1
ATOM 5971 N N . ALA D 1 61 ? 51.704 -4.848 32.791 1.00 51.83 61 ALA D N 1
ATOM 5972 C CA . ALA D 1 61 ? 53.104 -4.755 33.180 1.00 51.53 61 ALA D CA 1
ATOM 5973 C C . ALA D 1 61 ? 53.841 -6.087 33.096 1.00 50.54 61 ALA D C 1
ATOM 5974 O O . ALA D 1 61 ? 55.073 -6.094 33.174 1.00 50.25 61 ALA D O 1
ATOM 5976 N N . ILE D 1 62 ? 53.130 -7.209 32.967 1.00 50.20 62 ILE D N 1
ATOM 5977 C CA . ILE D 1 62 ? 53.780 -8.507 32.805 1.00 49.98 62 ILE D CA 1
ATOM 5978 C C . ILE D 1 62 ? 53.226 -9.256 31.599 1.00 49.87 62 ILE D C 1
ATOM 5979 O O . ILE D 1 62 ? 53.551 -10.431 31.391 1.00 49.70 62 ILE D O 1
ATOM 5984 N N . ALA D 1 63 ? 52.380 -8.590 30.808 1.00 48.61 63 ALA D N 1
ATOM 5985 C CA . ALA D 1 63 ? 51.644 -9.274 29.746 1.00 48.41 63 ALA D CA 1
ATOM 5986 C C . ALA D 1 63 ? 52.572 -10.028 28.797 1.00 47.75 63 ALA D C 1
ATOM 5987 O O . ALA D 1 63 ? 52.402 -11.232 28.570 1.00 47.16 63 ALA D O 1
ATOM 5989 N N . CYS D 1 64 ? 53.576 -9.345 28.248 1.00 47.72 64 CYS D N 1
ATOM 5990 C CA . CYS D 1 64 ? 54.470 -9.963 27.278 1.00 47.15 64 CYS D CA 1
ATOM 5991 C C . CYS D 1 64 ? 55.627 -10.694 27.942 1.00 46.84 64 CYS D C 1
ATOM 5992 O O . CYS D 1 64 ? 56.696 -10.834 27.336 1.00 46.29 64 CYS D O 1
ATOM 5995 N N . LEU D 1 65 ? 55.450 -11.117 29.189 1.00 46.85 65 LEU D N 1
ATOM 5996 C CA . LEU D 1 65 ? 56.299 -12.118 29.815 1.00 46.65 65 LEU D CA 1
ATOM 5997 C C . LEU D 1 65 ? 55.577 -13.431 30.058 1.00 46.85 65 LEU D C 1
ATOM 5998 O O . LEU D 1 65 ? 56.210 -14.488 30.024 1.00 46.48 65 LEU D O 1
ATOM 6003 N N . LEU D 1 66 ? 54.310 -13.347 30.298 1.00 47.06 66 LEU D N 1
ATOM 6004 C CA . LEU D 1 66 ? 53.421 -14.506 30.266 1.00 47.30 66 LEU D CA 1
ATOM 6005 C C . LEU D 1 66 ? 53.523 -15.100 28.821 1.00 46.85 66 LEU D C 1
ATOM 6006 O O . LEU D 1 66 ? 53.728 -16.170 28.568 1.00 46.61 66 LEU D O 1
ATOM 6035 N N . MET D 1 68 ? 56.525 -16.080 24.826 1.00 45.21 70 MET D N 1
ATOM 6036 C CA . MET D 1 68 ? 56.898 -17.197 23.960 1.00 44.56 70 MET D CA 1
ATOM 6037 C C . MET D 1 68 ? 57.049 -16.777 22.499 1.00 44.26 70 MET D C 1
ATOM 6038 O O . MET D 1 68 ? 56.188 -17.079 21.671 1.00 44.46 70 MET D O 1
ATOM 6043 N N . PRO D 1 69 ? 58.143 -16.076 22.183 1.00 44.80 71 PRO D N 1
ATOM 6044 C CA . PRO D 1 69 ? 58.366 -15.628 20.800 1.00 44.55 71 PRO D CA 1
ATOM 6045 C C . PRO D 1 69 ? 58.592 -16.756 19.805 1.00 44.06 71 PRO D C 1
ATOM 6046 O O . PRO D 1 69 ? 58.744 -16.479 18.610 1.00 43.91 71 PRO D O 1
ATOM 6050 N N . CYS D 1 70 ? 58.631 -18.015 20.249 1.00 43.81 72 CYS D N 1
ATOM 6051 C CA . CYS D 1 70 ? 58.693 -19.126 19.308 1.00 43.42 72 CYS D CA 1
ATOM 6052 C C . CYS D 1 70 ? 57.413 -19.262 18.493 1.00 43.94 72 CYS D C 1
ATOM 6053 O O . CYS D 1 70 ? 57.451 -19.826 17.397 1.00 43.74 72 CYS D O 1
ATOM 6056 N N . PHE D 1 71 ? 56.285 -18.761 18.999 1.00 43.77 73 PHE D N 1
ATOM 6057 C CA . PHE D 1 71 ? 55.022 -18.826 18.273 1.00 44.33 73 PHE D CA 1
ATOM 6058 C C . PHE D 1 71 ? 54.870 -17.730 17.228 1.00 44.49 73 PHE D C 1
ATOM 6059 O O . PHE D 1 71 ? 53.859 -17.716 16.517 1.00 44.94 73 PHE D O 1
ATOM 6067 N N . ALA D 1 72 ? 55.828 -16.815 17.116 1.00 45.04 74 ALA D N 1
ATOM 6068 C CA . ALA D 1 72 ? 55.746 -15.780 16.099 1.00 45.17 74 ALA D CA 1
ATOM 6069 C C . ALA D 1 72 ? 55.872 -16.390 14.708 1.00 44.96 74 ALA D C 1
ATOM 6070 O O . ALA D 1 72 ? 56.601 -17.362 14.493 1.00 44.45 74 ALA D O 1
ATOM 6072 N N . LYS D 1 73 ? 55.142 -15.811 13.757 1.00 48.30 75 LYS D N 1
ATOM 6073 C CA . LYS D 1 73 ? 55.165 -16.284 12.377 1.00 48.19 75 LYS D CA 1
ATOM 6074 C C . LYS D 1 73 ? 56.409 -15.737 11.692 1.00 47.71 75 LYS D C 1
ATOM 6075 O O . LYS D 1 73 ? 56.508 -14.532 11.437 1.00 47.82 75 LYS D O 1
ATOM 6081 N N . TYR D 1 74 ? 57.356 -16.619 11.385 1.00 45.70 76 TYR D N 1
ATOM 6082 C CA . TYR D 1 74 ? 58.595 -16.193 10.749 1.00 45.24 76 TYR D CA 1
ATOM 6083 C C . TYR D 1 74 ? 58.553 -16.467 9.257 1.00 45.29 76 TYR D C 1
ATOM 6084 O O . TYR D 1 74 ? 58.312 -17.612 8.849 1.00 45.27 76 TYR D O 1
ATOM 6093 N N . PRO D 1 75 ? 58.788 -15.457 8.425 1.00 49.39 77 PRO D N 1
ATOM 6094 C CA . PRO D 1 75 ? 58.897 -15.696 6.984 1.00 49.42 77 PRO D CA 1
ATOM 6095 C C . PRO D 1 75 ? 60.177 -16.452 6.661 1.00 48.86 77 PRO D C 1
ATOM 6096 O O . PRO D 1 75 ? 61.095 -16.570 7.475 1.00 48.42 77 PRO D O 1
ATOM 6100 N N . ASN D 1 76 ? 60.227 -16.971 5.434 1.00 54.88 78 ASN D N 1
ATOM 6101 C CA . ASN D 1 76 ? 61.343 -17.827 5.050 1.00 54.42 78 ASN D CA 1
ATOM 6102 C C . ASN D 1 76 ? 62.631 -17.035 4.860 1.00 54.05 78 ASN D C 1
ATOM 6103 O O . ASN D 1 76 ? 63.724 -17.585 5.039 1.00 53.58 78 ASN D O 1
ATOM 6108 N N . ASP D 1 77 ? 62.528 -15.753 4.512 1.00 51.10 79 ASP D N 1
ATOM 6109 C CA . ASP D 1 77 ? 63.698 -14.899 4.350 1.00 50.82 79 ASP D CA 1
ATOM 6110 C C . ASP D 1 77 ? 64.219 -14.341 5.673 1.00 50.58 79 ASP D C 1
ATOM 6111 O O . ASP D 1 77 ? 64.982 -13.368 5.666 1.00 50.48 79 ASP D O 1
ATOM 6116 N N . VAL D 1 78 ? 63.824 -14.933 6.802 1.00 47.27 80 VAL D N 1
ATOM 6117 C CA . VAL D 1 78 ? 64.323 -14.548 8.113 1.00 47.05 80 VAL D CA 1
ATOM 6118 C C . VAL D 1 78 ? 64.739 -15.814 8.852 1.00 46.64 80 VAL D C 1
ATOM 6119 O O . VAL D 1 78 ? 63.899 -16.681 9.109 1.00 46.78 80 VAL D O 1
ATOM 6123 N N . PRO D 1 79 ? 66.013 -15.972 9.215 1.00 44.78 81 PRO D N 1
ATOM 6124 C CA . PRO D 1 79 ? 66.432 -17.172 9.958 1.00 44.37 81 PRO D CA 1
ATOM 6125 C C . PRO D 1 79 ? 65.831 -17.170 11.357 1.00 44.50 81 PRO D C 1
ATOM 6126 O O . PRO D 1 79 ? 65.999 -16.216 12.119 1.00 44.59 81 PRO D O 1
ATOM 6130 N N . ASP D 1 80 ? 65.122 -18.249 11.687 1.00 42.88 82 ASP D N 1
ATOM 6131 C CA . ASP D 1 80 ? 64.379 -18.357 12.943 1.00 43.07 82 ASP D CA 1
ATOM 6132 C C . ASP D 1 80 ? 65.284 -18.971 14.005 1.00 42.59 82 ASP D C 1
ATOM 6133 O O . ASP D 1 80 ? 65.318 -20.187 14.201 1.00 42.32 82 ASP D O 1
ATOM 6138 N N . TYR D 1 81 ? 66.017 -18.109 14.713 1.00 41.22 83 TYR D N 1
ATOM 6139 C CA . TYR D 1 81 ? 66.934 -18.581 15.746 1.00 40.81 83 TYR D CA 1
ATOM 6140 C C . TYR D 1 81 ? 66.187 -19.158 16.943 1.00 40.95 83 TYR D C 1
ATOM 6141 O O . TYR D 1 81 ? 66.615 -20.165 17.519 1.00 40.58 83 TYR D O 1
ATOM 6150 N N . ILE D 1 82 ? 65.072 -18.534 17.335 1.00 41.15 84 ILE D N 1
ATOM 6151 C CA . ILE D 1 82 ? 64.364 -18.961 18.539 1.00 41.38 84 ILE D CA 1
ATOM 6152 C C . ILE D 1 82 ? 63.826 -20.376 18.371 1.00 41.21 84 ILE D C 1
ATOM 6153 O O . ILE D 1 82 ? 63.952 -21.215 19.271 1.00 40.98 84 ILE D O 1
ATOM 6158 N N . LYS D 1 83 ? 63.216 -20.666 17.219 1.00 41.55 85 LYS D N 1
ATOM 6159 C CA . LYS D 1 83 ? 62.723 -22.016 16.971 1.00 41.44 85 LYS D CA 1
ATOM 6160 C C . LYS D 1 83 ? 63.862 -23.024 16.870 1.00 40.76 85 LYS D C 1
ATOM 6161 O O . LYS D 1 83 ? 63.705 -24.176 17.291 1.00 40.56 85 LYS D O 1
ATOM 6167 N N . SER D 1 84 ? 65.006 -22.614 16.317 1.00 41.13 86 SER D N 1
ATOM 6168 C CA . SER D 1 84 ? 66.123 -23.536 16.141 1.00 40.52 86 SER D CA 1
ATOM 6169 C C . SER D 1 84 ? 66.687 -24.031 17.467 1.00 40.16 86 SER D C 1
ATOM 6170 O O . SER D 1 84 ? 67.388 -25.048 17.486 1.00 39.70 86 SER D O 1
ATOM 6173 N N . THR D 1 85 ? 66.402 -23.341 18.575 1.00 40.15 87 THR D N 1
ATOM 6174 C CA . THR D 1 85 ? 66.881 -23.792 19.876 1.00 39.89 87 THR D CA 1
ATOM 6175 C C . THR D 1 85 ? 66.117 -25.002 20.391 1.00 39.85 87 THR D C 1
ATOM 6176 O O . THR D 1 85 ? 66.506 -25.570 21.418 1.00 39.60 87 THR D O 1
ATOM 6180 N N . PHE D 1 86 ? 65.058 -25.403 19.718 1.00 39.89 88 PHE D N 1
ATOM 6181 C CA . PHE D 1 86 ? 64.264 -26.545 20.132 1.00 39.91 88 PHE D CA 1
ATOM 6182 C C . PHE D 1 86 ? 64.820 -27.822 19.517 1.00 39.45 88 PHE D C 1
ATOM 6183 O O . PHE D 1 86 ? 65.562 -27.774 18.531 1.00 39.25 88 PHE D O 1
ATOM 6191 N N . PRO D 1 87 ? 64.488 -29.000 20.075 1.00 38.84 89 PRO D N 1
ATOM 6192 C CA . PRO D 1 87 ? 63.541 -29.320 21.154 1.00 39.09 89 PRO D CA 1
ATOM 6193 C C . PRO D 1 87 ? 63.985 -28.910 22.560 1.00 38.94 89 PRO D C 1
ATOM 6194 O O . PRO D 1 87 ? 63.140 -28.840 23.453 1.00 39.29 89 PRO D O 1
ATOM 6198 N N . GLU D 1 88 ? 65.282 -28.650 22.750 1.00 40.77 90 GLU D N 1
ATOM 6199 C CA . GLU D 1 88 ? 65.788 -28.360 24.090 1.00 40.69 90 GLU D CA 1
ATOM 6200 C C . GLU D 1 88 ? 65.152 -27.103 24.670 1.00 41.33 90 GLU D C 1
ATOM 6201 O O . GLU D 1 88 ? 64.841 -27.051 25.866 1.00 41.56 90 GLU D O 1
ATOM 6207 N N . GLY D 1 89 ? 64.945 -26.088 23.842 1.00 39.57 91 GLY D N 1
ATOM 6208 C CA . GLY D 1 89 ? 64.331 -24.852 24.281 1.00 40.25 91 GLY D CA 1
ATOM 6209 C C . GLY D 1 89 ? 65.349 -23.746 24.468 1.00 40.30 91 GLY D C 1
ATOM 6210 O O . GLY D 1 89 ? 66.541 -23.883 24.175 1.00 39.81 91 GLY D O 1
ATOM 6211 N N . PHE D 1 90 ? 64.854 -22.623 24.984 1.00 38.59 92 PHE D N 1
ATOM 6212 C CA . PHE D 1 90 ? 65.668 -21.430 25.155 1.00 38.92 92 PHE D CA 1
ATOM 6213 C C . PHE D 1 90 ? 65.361 -20.782 26.498 1.00 39.16 92 PHE D C 1
ATOM 6214 O O . PHE D 1 90 ? 64.415 -21.152 27.199 1.00 39.49 92 PHE D O 1
ATOM 6222 N N . GLN D 1 91 ? 66.191 -19.802 26.843 1.00 41.55 93 GLN D N 1
ATOM 6223 C CA A GLN D 1 91 ? 66.046 -19.042 28.073 0.50 42.28 93 GLN D CA 1
ATOM 6224 C CA B GLN D 1 91 ? 66.099 -19.048 28.085 0.50 42.27 93 GLN D CA 1
ATOM 6225 C C . GLN D 1 91 ? 66.228 -17.566 27.767 1.00 42.69 93 GLN D C 1
ATOM 6226 O O . GLN D 1 91 ? 67.076 -17.180 26.957 1.00 42.29 93 GLN D O 1
ATOM 6237 N N . ARG D 1 92 ? 65.403 -16.738 28.405 1.00 42.94 94 ARG D N 1
ATOM 6238 C CA . ARG D 1 92 ? 65.401 -15.305 28.144 1.00 43.33 94 ARG D CA 1
ATOM 6239 C C . ARG D 1 92 ? 65.428 -14.547 29.460 1.00 44.06 94 ARG D C 1
ATOM 6240 O O . ARG D 1 92 ? 64.538 -14.721 30.299 1.00 44.65 94 ARG D O 1
ATOM 6248 N N . GLU D 1 93 ? 66.442 -13.705 29.633 1.00 49.38 95 GLU D N 1
ATOM 6249 C CA . GLU D 1 93 ? 66.530 -12.799 30.768 1.00 50.05 95 GLU D CA 1
ATOM 6250 C C . GLU D 1 93 ? 66.166 -11.398 30.299 1.00 50.29 95 GLU D C 1
ATOM 6251 O O . GLU D 1 93 ? 66.648 -10.943 29.257 1.00 49.86 95 GLU D O 1
ATOM 6257 N N . SER D 1 94 ? 65.327 -10.717 31.073 1.00 46.58 96 SER D N 1
ATOM 6258 C CA . SER D 1 94 ? 64.759 -9.442 30.669 1.00 46.81 96 SER D CA 1
ATOM 6259 C C . SER D 1 94 ? 64.919 -8.426 31.787 1.00 47.29 96 SER D C 1
ATOM 6260 O O . SER D 1 94 ? 64.669 -8.730 32.957 1.00 47.70 96 SER D O 1
ATOM 6263 N N . LEU D 1 95 ? 65.332 -7.220 31.417 1.00 46.60 97 LEU D N 1
ATOM 6264 C CA . LEU D 1 95 ? 65.321 -6.074 32.316 1.00 47.32 97 LEU D CA 1
ATOM 6265 C C . LEU D 1 95 ? 64.174 -5.182 31.868 1.00 47.95 97 LEU D C 1
ATOM 6266 O O . LEU D 1 95 ? 64.215 -4.609 30.774 1.00 48.25 97 LEU D O 1
ATOM 6271 N N . VAL D 1 96 ? 63.151 -5.075 32.708 1.00 49.34 98 VAL D N 1
ATOM 6272 C CA . VAL D 1 96 ? 61.942 -4.328 32.395 1.00 49.94 98 VAL D CA 1
ATOM 6273 C C . VAL D 1 96 ? 61.935 -3.080 33.263 1.00 50.78 98 VAL D C 1
ATOM 6274 O O . VAL D 1 96 ? 61.917 -3.173 34.496 1.00 50.82 98 VAL D O 1
ATOM 6278 N N . GLU D 1 97 ? 61.940 -1.915 32.621 1.00 53.14 99 GLU D N 1
ATOM 6279 C CA . GLU D 1 97 ? 62.015 -0.630 33.303 1.00 53.39 99 GLU D CA 1
ATOM 6280 C C . GLU D 1 97 ? 60.774 0.182 32.974 1.0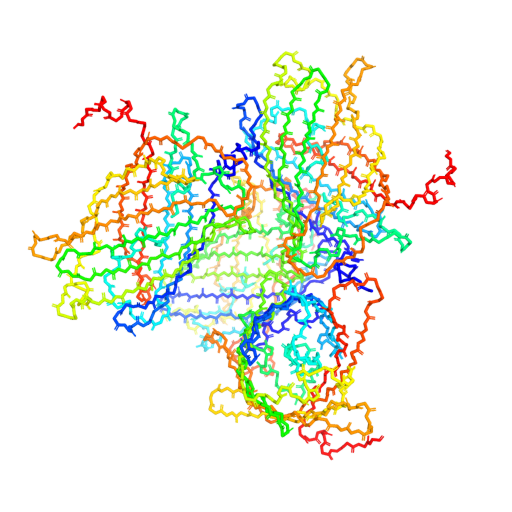0 53.69 99 GLU D C 1
ATOM 6281 O O . GLU D 1 97 ? 60.403 0.310 31.803 1.00 53.56 99 GLU D O 1
ATOM 6287 N N . PHE D 1 98 ? 60.141 0.731 34.005 1.00 54.85 100 PHE D N 1
ATOM 6288 C CA . PHE D 1 98 ? 58.930 1.524 33.861 1.00 55.22 100 PHE D CA 1
ATOM 6289 C C . PHE D 1 98 ? 59.247 2.997 34.087 1.00 55.89 100 PHE D C 1
ATOM 6290 O O . PHE D 1 98 ? 60.025 3.345 34.981 1.00 56.08 100 PHE D O 1
ATOM 6298 N N . GLY D 1 99 ? 58.648 3.852 33.262 1.00 59.93 101 GLY D N 1
ATOM 6299 C CA . GLY D 1 99 ? 58.941 5.276 33.325 1.00 60.22 101 GLY D CA 1
ATOM 6300 C C . GLY D 1 99 ? 58.477 5.887 34.634 1.00 60.62 101 GLY D C 1
ATOM 6301 O O . GLY D 1 99 ? 57.327 5.705 35.051 1.00 60.86 101 GLY D O 1
ATOM 6302 N N . ASN D 1 100 ? 59.382 6.619 35.291 1.00 65.84 102 ASN D N 1
ATOM 6303 C CA A ASN D 1 100 ? 59.121 7.257 36.582 0.50 66.12 102 ASN D CA 1
ATOM 6304 C CA B ASN D 1 100 ? 59.119 7.259 36.582 0.50 66.12 102 ASN D CA 1
ATOM 6305 C C . ASN D 1 100 ? 58.590 6.264 37.613 1.00 66.23 102 ASN D C 1
ATOM 6306 O O . ASN D 1 100 ? 57.958 6.654 38.600 1.00 66.49 102 ASN D O 1
ATOM 6315 N N . ASP D 1 101 ? 58.841 4.978 37.399 1.00 63.52 103 ASP D N 1
ATOM 6316 C CA . ASP D 1 101 ? 58.419 3.936 38.325 1.00 63.60 103 ASP D CA 1
ATOM 6317 C C . ASP D 1 101 ? 59.577 2.951 38.443 1.00 63.31 103 ASP D C 1
ATOM 6318 O O . ASP D 1 101 ? 60.717 3.253 38.072 1.00 63.09 103 ASP D O 1
ATOM 6323 N N . GLY D 1 102 ? 59.297 1.750 38.949 1.00 60.74 104 GLY D N 1
ATOM 6324 C CA . GLY D 1 102 ? 60.343 0.806 39.277 1.00 60.50 104 GLY D CA 1
ATOM 6325 C C . GLY D 1 102 ? 60.769 -0.054 38.098 1.00 60.23 104 GLY D C 1
ATOM 6326 O O . GLY D 1 102 ? 60.289 0.083 36.973 1.00 60.19 104 GLY D O 1
ATOM 6327 N N . ARG D 1 103 ? 61.705 -0.959 38.381 1.00 58.03 105 ARG D N 1
ATOM 6328 C CA A ARG D 1 103 ? 62.197 -1.910 37.396 0.50 57.75 105 ARG D CA 1
ATOM 6329 C CA B ARG D 1 103 ? 62.216 -1.906 37.402 0.50 57.74 105 ARG D CA 1
ATOM 6330 C C . ARG D 1 103 ? 62.240 -3.299 38.013 1.00 57.74 105 ARG D C 1
ATOM 6331 O O . ARG D 1 103 ? 62.482 -3.459 39.213 1.00 57.85 105 ARG D O 1
ATOM 6346 N N . TYR D 1 104 ? 61.981 -4.308 37.183 1.00 51.52 106 TYR D N 1
ATOM 6347 C CA . TYR D 1 104 ? 62.073 -5.691 37.624 1.00 51.49 106 TYR D CA 1
ATOM 6348 C C . TYR D 1 104 ? 62.886 -6.488 36.614 1.00 51.12 106 TYR D C 1
ATOM 6349 O O . TYR D 1 104 ? 63.055 -6.087 35.460 1.00 50.87 106 TYR D O 1
ATOM 6358 N N . ILE D 1 105 ? 63.390 -7.629 37.072 1.00 50.71 107 ILE D N 1
ATOM 6359 C CA . ILE D 1 105 ? 64.196 -8.533 36.262 1.00 50.34 107 ILE D CA 1
ATOM 6360 C C . ILE D 1 105 ? 63.449 -9.849 36.142 1.00 50.41 107 ILE D C 1
ATOM 6361 O O . ILE D 1 105 ? 62.961 -10.385 37.144 1.00 50.72 107 ILE D O 1
ATOM 6366 N N . ALA D 1 106 ? 63.358 -10.366 34.922 1.00 48.48 108 ALA D N 1
ATOM 6367 C CA . ALA D 1 106 ? 62.703 -11.636 34.665 1.00 48.48 108 ALA D CA 1
ATOM 6368 C C . ALA D 1 106 ? 63.690 -12.636 34.088 1.00 47.92 108 ALA D C 1
ATOM 6369 O O . ALA D 1 106 ? 64.537 -12.286 33.261 1.00 47.40 108 ALA D O 1
ATOM 6371 N N . LYS D 1 107 ? 63.568 -13.879 34.540 1.00 49.46 109 LYS D N 1
ATOM 6372 C CA . LYS D 1 107 ? 64.297 -15.010 33.990 1.00 48.78 109 LYS D CA 1
ATOM 6373 C C . LYS D 1 107 ? 63.276 -16.093 33.691 1.00 48.69 109 LYS D C 1
ATOM 6374 O O . LYS D 1 107 ? 62.471 -16.435 34.562 1.00 49.35 109 LYS D O 1
ATOM 6380 N N . GLN D 1 108 ? 63.291 -16.622 32.471 1.00 43.99 110 GLN D N 1
ATOM 6381 C CA . GLN D 1 108 ? 62.314 -17.630 32.096 1.00 43.81 110 GLN D CA 1
ATOM 6382 C C . GLN D 1 108 ? 62.955 -18.654 31.173 1.00 42.69 110 GLN D C 1
ATOM 6383 O O . GLN D 1 108 ? 63.918 -18.361 30.462 1.00 42.15 110 GLN D O 1
ATOM 6389 N N . LYS D 1 109 ? 62.408 -19.867 31.205 1.00 42.76 111 LYS D N 1
ATOM 6390 C CA . LYS D 1 109 ? 62.836 -20.959 30.342 1.00 41.72 111 LYS D CA 1
ATOM 6391 C C . LYS D 1 109 ? 61.620 -21.473 29.589 1.00 41.74 111 LYS D C 1
ATOM 6392 O O . LYS D 1 109 ? 60.628 -21.877 30.205 1.00 42.18 111 LYS D O 1
ATOM 6398 N N . VAL D 1 110 ? 61.694 -21.444 28.263 1.00 41.03 112 VAL D N 1
ATOM 6399 C CA . VAL D 1 110 ? 60.624 -21.914 27.393 1.00 41.08 112 VAL D CA 1
ATOM 6400 C C . VAL D 1 110 ? 61.068 -23.243 26.800 1.00 40.19 112 VAL D C 1
ATOM 6401 O O . VAL D 1 110 ? 62.019 -23.295 26.010 1.00 39.58 112 VAL D O 1
ATOM 6405 N N . THR D 1 111 ? 60.392 -24.321 27.188 1.00 41.57 113 THR D N 1
ATOM 6406 C CA . THR D 1 111 ? 60.763 -25.666 26.782 1.00 40.76 113 THR D CA 1
ATOM 6407 C C . THR D 1 111 ? 59.603 -26.354 26.073 1.00 40.99 113 THR D C 1
ATOM 6408 O O . THR D 1 111 ? 58.450 -25.924 26.152 1.00 41.78 113 THR D O 1
ATOM 6412 N N . LEU D 1 112 ? 59.934 -27.441 25.380 1.00 41.25 114 LEU D N 1
ATOM 6413 C CA . LEU D 1 112 ? 58.965 -28.299 24.705 1.00 41.44 114 LEU D CA 1
ATOM 6414 C C . LEU D 1 112 ? 58.982 -29.660 25.384 1.00 40.95 114 LEU D C 1
ATOM 6415 O O . LEU D 1 112 ? 59.974 -30.391 25.292 1.00 40.23 114 LEU D O 1
ATOM 6420 N N . GLU D 1 113 ? 57.888 -30.007 26.059 1.00 41.74 115 GLU D N 1
ATOM 6421 C CA . GLU D 1 113 ? 57.813 -31.249 26.820 1.00 41.29 115 GLU D CA 1
ATOM 6422 C C . GLU D 1 113 ? 56.545 -31.985 26.410 1.00 41.78 115 GLU D C 1
ATOM 6423 O O . GLU D 1 113 ? 55.435 -31.507 26.669 1.00 42.57 115 GLU D O 1
ATOM 6429 N N . ASN D 1 114 ? 56.715 -33.155 25.790 1.00 43.13 116 ASN D N 1
ATOM 6430 C CA . ASN D 1 114 ? 55.604 -33.990 25.328 1.00 43.61 116 ASN D CA 1
ATOM 6431 C C . ASN D 1 114 ? 54.608 -33.203 24.475 1.00 44.61 116 ASN D C 1
ATOM 6432 O O . ASN D 1 114 ? 53.391 -33.298 24.643 1.00 45.37 116 ASN D O 1
ATOM 6437 N N . GLY D 1 115 ? 55.141 -32.412 23.546 1.00 42.82 117 GLY D N 1
ATOM 6438 C CA . GLY D 1 115 ? 54.298 -31.639 22.653 1.00 43.73 117 GLY D CA 1
ATOM 6439 C C . GLY D 1 115 ? 53.566 -30.477 23.283 1.00 44.49 117 GLY D C 1
ATOM 6440 O O . GLY D 1 115 ? 52.539 -30.047 22.752 1.00 45.43 117 GLY D O 1
ATOM 6441 N N . ILE D 1 116 ? 54.045 -29.974 24.418 1.00 44.19 118 ILE D N 1
ATOM 6442 C CA . ILE D 1 116 ? 53.474 -28.802 25.070 1.00 44.96 118 ILE D CA 1
ATOM 6443 C C . ILE D 1 116 ? 54.603 -27.818 25.341 1.00 44.52 118 ILE D C 1
ATOM 6444 O O . ILE D 1 116 ? 55.687 -28.214 25.782 1.00 43.65 118 ILE D O 1
ATOM 6449 N N . ILE D 1 117 ? 54.358 -26.540 25.068 1.00 43.77 119 ILE D N 1
ATOM 6450 C CA . ILE D 1 117 ? 55.323 -25.487 25.365 1.00 43.52 119 ILE D CA 1
ATOM 6451 C C . ILE D 1 117 ? 55.132 -25.036 26.807 1.00 43.98 119 ILE D C 1
ATOM 6452 O O . ILE D 1 117 ? 54.016 -24.707 27.221 1.00 44.94 119 ILE D O 1
ATOM 6457 N N . TYR D 1 118 ? 56.218 -25.015 27.573 1.00 44.10 120 TYR D N 1
ATOM 6458 C CA . TYR D 1 118 ? 56.182 -24.610 28.973 1.00 44.52 120 TYR D CA 1
ATOM 6459 C C . TYR D 1 118 ? 56.990 -23.332 29.146 1.00 44.72 120 TYR D C 1
ATOM 6460 O O . TYR D 1 118 ? 58.199 -23.320 28.895 1.00 43.98 120 TYR D O 1
ATOM 6469 N N . ASN D 1 119 ? 56.323 -22.265 29.585 1.00 44.53 121 ASN D N 1
ATOM 6470 C CA . ASN D 1 119 ? 56.970 -20.994 29.903 1.00 44.84 121 ASN D CA 1
ATOM 6471 C C . ASN D 1 119 ? 57.044 -20.873 31.423 1.00 45.38 121 ASN D C 1
ATOM 6472 O O . ASN D 1 119 ? 56.056 -20.530 32.078 1.00 46.38 121 ASN D O 1
ATOM 6477 N N . ARG D 1 120 ? 58.217 -21.158 31.983 1.00 45.05 122 ARG D N 1
ATOM 6478 C CA . ARG D 1 120 ? 58.440 -21.124 33.424 1.00 45.42 122 ARG D CA 1
ATOM 6479 C C . ARG D 1 120 ? 59.406 -19.988 33.737 1.00 45.79 122 ARG D C 1
ATOM 6480 O O . ARG D 1 120 ? 60.562 -20.019 33.302 1.00 45.04 122 ARG D O 1
ATOM 6488 N N . GLY D 1 121 ? 58.940 -19.000 34.506 1.00 47.25 123 GLY D N 1
ATOM 6489 C CA . GLY D 1 121 ? 59.738 -17.814 34.753 1.00 47.59 123 GLY D CA 1
ATOM 6490 C C . GLY D 1 121 ? 59.567 -17.251 36.148 1.00 48.49 123 GLY D C 1
ATOM 6491 O O . GLY D 1 121 ? 58.717 -17.689 36.927 1.00 48.41 123 GLY D O 1
ATOM 6492 N N . THR D 1 122 ? 60.413 -16.265 36.458 1.00 49.14 124 THR D N 1
ATOM 6493 C CA . THR D 1 122 ? 60.387 -15.556 37.732 1.00 49.21 124 THR D CA 1
ATOM 6494 C C . THR D 1 122 ? 60.536 -14.061 37.489 1.00 49.26 124 THR D C 1
ATOM 6495 O O . THR D 1 122 ? 61.273 -13.643 36.593 1.00 49.01 124 THR D O 1
ATOM 6499 N N . ILE D 1 123 ? 59.830 -13.262 38.287 1.00 50.61 125 ILE D N 1
ATOM 6500 C CA . ILE D 1 123 ? 59.864 -11.805 38.209 1.00 50.67 125 ILE D CA 1
ATOM 6501 C C . ILE D 1 123 ? 60.272 -11.271 39.576 1.00 50.66 125 ILE D C 1
ATOM 6502 O O . ILE D 1 123 ? 59.687 -11.657 40.593 1.00 50.65 125 ILE D O 1
ATOM 6507 N N . THR D 1 124 ? 61.270 -10.387 39.605 1.00 53.77 126 THR D N 1
ATOM 6508 C CA . THR D 1 124 ? 61.746 -9.818 40.864 1.00 53.74 126 THR D CA 1
ATOM 6509 C C . THR D 1 124 ? 62.125 -8.356 40.656 1.00 53.80 126 THR D C 1
ATOM 6510 O O . THR D 1 124 ? 62.961 -8.040 39.803 1.00 53.65 126 THR D O 1
ATOM 6514 N N . GLY D 1 125 ? 61.488 -7.462 41.412 1.00 58.48 127 GLY D N 1
ATOM 6515 C CA . GLY D 1 125 ? 61.755 -6.042 41.275 1.00 58.55 127 GLY D CA 1
ATOM 6516 C C . GLY D 1 125 ? 61.411 -5.274 42.531 1.00 58.69 127 GLY D C 1
ATOM 6517 O O . GLY D 1 125 ? 60.764 -5.786 43.448 1.00 58.73 127 GLY D O 1
ATOM 6518 N N . ASP D 1 126 ? 61.854 -4.019 42.555 1.00 62.39 128 ASP D N 1
ATOM 6519 C CA . ASP D 1 126 ? 61.580 -3.115 43.665 1.00 62.53 128 ASP D CA 1
ATOM 6520 C C . ASP D 1 126 ? 61.687 -1.680 43.160 1.00 62.65 128 ASP D C 1
ATOM 6521 O O . ASP D 1 126 ? 61.958 -1.433 41.981 1.00 62.57 128 ASP D O 1
ATOM 6526 N N . GLY D 1 127 ? 61.466 -0.732 44.068 1.00 63.42 129 GLY D N 1
ATOM 6527 C CA . GLY D 1 127 ? 61.538 0.673 43.723 1.00 63.54 129 GLY D CA 1
ATOM 6528 C C . GLY D 1 127 ? 60.324 1.225 43.015 1.00 63.76 129 GLY D C 1
ATOM 6529 O O . GLY D 1 127 ? 60.400 2.313 42.436 1.00 63.81 129 GLY D O 1
ATOM 6530 N N . PHE D 1 128 ? 59.201 0.515 43.048 1.00 62.92 130 PHE D N 1
ATOM 6531 C CA . PHE D 1 128 ? 57.984 0.991 42.409 1.00 63.13 130 PHE D CA 1
ATOM 6532 C C . PHE D 1 128 ? 57.239 1.949 43.328 1.00 63.38 130 PHE D C 1
ATOM 6533 O O . PHE D 1 128 ? 57.214 1.770 44.549 1.00 63.39 130 PHE D O 1
ATOM 6541 N N . ASN D 1 129 ? 56.625 2.969 42.732 1.00 69.52 131 ASN D N 1
ATOM 6542 C CA . ASN D 1 129 ? 55.847 3.947 43.487 1.00 69.78 131 ASN D CA 1
ATOM 6543 C C . ASN D 1 129 ? 54.588 3.277 44.021 1.00 69.93 131 ASN D C 1
ATOM 6544 O O . ASN D 1 129 ? 53.712 2.878 43.247 1.00 70.00 131 ASN D O 1
ATOM 6549 N N . GLU D 1 130 ? 54.494 3.154 45.348 1.00 70.69 132 GLU D N 1
ATOM 6550 C CA . GLU D 1 130 ? 53.325 2.529 45.959 1.00 70.80 132 GLU D CA 1
ATOM 6551 C C . GLU D 1 130 ? 52.049 3.323 45.717 1.00 71.10 132 GLU D C 1
ATOM 6552 O O . GLU D 1 130 ? 50.954 2.761 45.824 1.00 71.20 132 GLU D O 1
ATOM 6558 N N . ASN D 1 131 ? 52.160 4.613 45.397 1.00 72.29 133 ASN D N 1
ATOM 6559 C CA . ASN D 1 131 ? 51.013 5.428 45.025 1.00 72.57 133 ASN D CA 1
ATOM 6560 C C . ASN D 1 131 ? 50.929 5.658 43.520 1.00 72.58 133 ASN D C 1
ATOM 6561 O O . ASN D 1 131 ? 50.209 6.558 43.076 1.00 72.78 133 ASN D O 1
ATOM 6566 N N . GLY D 1 132 ? 51.641 4.852 42.725 1.00 70.92 134 GLY D N 1
ATOM 6567 C CA . GLY D 1 132 ? 51.627 5.011 41.287 1.00 70.88 134 GLY D CA 1
ATOM 6568 C C . GLY D 1 132 ? 50.593 4.130 40.610 1.00 70.93 134 GLY D C 1
ATOM 6569 O O . GLY D 1 132 ? 50.036 3.210 41.206 1.00 70.95 134 GLY D O 1
ATOM 6570 N N . LYS D 1 133 ? 50.358 4.418 39.327 1.00 68.59 135 LYS D N 1
ATOM 6571 C CA . LYS D 1 133 ? 49.306 3.730 38.588 1.00 68.66 135 LYS D CA 1
ATOM 6572 C C . LYS D 1 133 ? 49.601 2.251 38.378 1.00 68.46 135 LYS D C 1
ATOM 6573 O O . LYS D 1 133 ? 48.668 1.479 38.130 1.00 68.55 135 LYS D O 1
ATOM 6579 N N . ILE D 1 134 ? 50.863 1.835 38.476 1.00 64.91 136 ILE D N 1
ATOM 6580 C CA . ILE D 1 134 ? 51.192 0.427 38.279 1.00 64.72 136 ILE D CA 1
ATOM 6581 C C . ILE D 1 134 ? 50.806 -0.396 39.501 1.00 64.76 136 ILE D C 1
ATOM 6582 O O . ILE D 1 134 ? 50.105 -1.408 39.389 1.00 64.80 136 ILE D O 1
ATOM 6587 N N . MET D 1 135 ? 51.246 0.029 40.687 1.00 67.93 137 MET D N 1
ATOM 6588 C CA . MET D 1 135 ? 50.968 -0.725 41.903 1.00 67.92 137 MET D CA 1
ATOM 6589 C C . MET D 1 135 ? 49.545 -0.519 42.412 1.00 68.17 137 MET D C 1
ATOM 6590 O O . MET D 1 135 ? 49.024 -1.389 43.119 1.00 68.11 137 MET D O 1
ATOM 6595 N N . ARG D 1 136 ? 48.900 0.587 42.050 1.00 68.83 138 ARG D N 1
ATOM 6596 C CA . ARG D 1 136 ? 47.498 0.825 42.371 1.00 69.07 138 ARG D CA 1
ATOM 6597 C C . ARG D 1 136 ? 46.565 0.278 41.300 1.00 69.16 138 ARG D C 1
ATOM 6598 O O . ARG D 1 136 ? 45.345 0.434 41.420 1.00 69.38 138 ARG D O 1
ATOM 6606 N N . ARG D 1 137 ? 47.114 -0.350 40.260 1.00 66.71 139 ARG D N 1
ATOM 6607 C CA . ARG D 1 137 ? 46.333 -0.988 39.203 1.00 66.77 139 ARG D CA 1
ATOM 6608 C C . ARG D 1 137 ? 45.309 -0.017 38.620 1.00 67.04 139 ARG D C 1
ATOM 6609 O O . ARG D 1 137 ? 44.121 -0.320 38.489 1.00 67.22 139 ARG D O 1
ATOM 6617 N N . GLU D 1 138 ? 45.794 1.173 38.274 1.00 69.51 140 GLU D N 1
ATOM 6618 C CA . GLU D 1 138 ? 44.978 2.207 37.660 1.00 69.74 140 GLU D CA 1
ATOM 6619 C C . GLU D 1 138 ? 45.187 2.293 36.156 1.00 69.66 140 GLU D C 1
ATOM 6620 O O . GLU D 1 138 ? 44.477 3.053 35.489 1.00 69.85 140 GLU D O 1
ATOM 6626 N N . LEU D 1 139 ? 46.135 1.534 35.614 1.00 63.49 141 LEU D N 1
ATOM 6627 C CA . LEU D 1 139 ? 46.327 1.464 34.175 1.00 63.36 141 LEU D CA 1
ATOM 6628 C C . LEU D 1 139 ? 45.258 0.585 33.544 1.00 63.47 141 LEU D C 1
ATOM 6629 O O . LEU D 1 139 ? 44.751 -0.355 34.164 1.00 63.53 141 LEU D O 1
ATOM 6634 N N . GLN D 1 140 ? 44.916 0.895 32.298 1.00 62.90 142 GLN D N 1
ATOM 6635 C CA . GLN D 1 140 ? 44.010 0.027 31.569 1.00 62.96 142 GLN D CA 1
ATOM 6636 C C . GLN D 1 140 ? 44.719 -1.270 31.195 1.00 62.68 142 GLN D C 1
ATOM 6637 O O . GLN D 1 140 ? 45.950 -1.343 31.130 1.00 62.40 142 GLN D O 1
ATOM 6643 N N . ASP D 1 141 ? 43.923 -2.307 30.958 1.00 61.52 143 ASP D N 1
ATOM 6644 C CA . ASP D 1 141 ? 44.443 -3.553 30.400 1.00 61.30 143 ASP D CA 1
ATOM 6645 C C . ASP D 1 141 ? 44.444 -3.461 28.873 1.00 61.17 143 ASP D C 1
ATOM 6646 O O . ASP D 1 141 ? 43.750 -4.185 28.160 1.00 61.23 143 ASP D O 1
ATOM 6651 N N . LYS D 1 142 ? 45.250 -2.519 28.387 1.00 58.80 144 LYS D N 1
ATOM 6652 C CA . LYS D 1 142 ? 45.339 -2.196 26.967 1.00 58.67 144 LYS D CA 1
ATOM 6653 C C . LYS D 1 142 ? 46.778 -1.813 26.661 1.00 58.30 144 LYS D C 1
ATOM 6654 O O . LYS D 1 142 ? 47.326 -0.911 27.302 1.00 58.31 144 LYS D O 1
ATOM 6660 N N . VAL D 1 143 ? 47.390 -2.496 25.697 1.00 53.74 145 VAL D N 1
ATOM 6661 C CA . VAL D 1 143 ? 48.772 -2.245 25.304 1.00 53.33 145 VAL D CA 1
ATOM 6662 C C . VAL D 1 143 ? 48.792 -1.872 23.828 1.00 53.18 145 VAL D C 1
ATOM 6663 O O . VAL D 1 143 ? 48.154 -2.540 23.005 1.00 53.22 145 VAL D O 1
ATOM 6667 N N . ALA D 1 144 ? 49.522 -0.808 23.500 1.00 50.32 146 ALA D N 1
ATOM 6668 C CA . ALA D 1 144 ? 49.586 -0.320 22.135 1.00 50.78 146 ALA D CA 1
ATOM 6669 C C . ALA D 1 144 ? 50.428 -1.259 21.272 1.00 49.98 146 ALA D C 1
ATOM 6670 O O . ALA D 1 144 ? 51.249 -2.021 21.788 1.00 49.16 146 ALA D O 1
ATOM 6672 N N . PRO D 1 145 ? 50.231 -1.234 19.951 1.00 49.89 147 PRO D N 1
ATOM 6673 C CA . PRO D 1 145 ? 51.033 -2.094 19.073 1.00 49.43 147 PRO D CA 1
ATOM 6674 C C . PRO D 1 145 ? 52.522 -1.807 19.210 1.00 49.00 147 PRO D C 1
ATOM 6675 O O . PRO D 1 145 ? 52.941 -0.722 19.620 1.00 49.07 147 PRO D O 1
ATOM 6679 N N . MET D 1 146 ? 53.328 -2.803 18.847 1.00 47.54 148 MET D N 1
ATOM 6680 C CA . MET D 1 146 ? 54.765 -2.751 19.062 1.00 47.17 148 MET D CA 1
ATOM 6681 C C . MET D 1 146 ? 55.523 -3.176 17.814 1.00 46.90 148 MET D C 1
ATOM 6682 O O . MET D 1 146 ? 55.022 -3.942 16.987 1.00 46.68 148 MET D O 1
ATOM 6687 N N . LEU D 1 147 ? 56.751 -2.673 17.703 1.00 45.02 149 LEU D N 1
ATOM 6688 C CA . LEU D 1 147 ? 57.784 -3.259 16.860 1.00 44.55 149 LEU D CA 1
ATOM 6689 C C . LEU D 1 147 ? 58.998 -3.494 17.740 1.00 44.00 149 LEU D C 1
ATOM 6690 O O . LEU D 1 147 ? 59.422 -2.590 18.467 1.00 44.39 149 LEU D O 1
ATOM 6695 N N . THR D 1 148 ? 59.553 -4.697 17.676 1.00 42.48 150 THR D N 1
ATOM 6696 C CA . THR D 1 148 ? 60.654 -5.089 18.539 1.00 41.89 150 THR D CA 1
ATOM 6697 C C . THR D 1 148 ? 61.873 -5.421 17.691 1.00 41.62 150 THR D C 1
ATOM 6698 O O . THR D 1 148 ? 61.746 -5.999 16.608 1.00 41.47 150 THR D O 1
ATOM 6702 N N . TYR D 1 149 ? 63.051 -5.054 18.188 1.00 40.34 151 TYR D N 1
ATOM 6703 C CA . TYR D 1 149 ? 64.299 -5.217 17.454 1.00 40.19 151 TYR D CA 1
ATOM 6704 C C . TYR D 1 149 ? 65.004 -6.476 17.935 1.00 39.26 151 TYR D C 1
ATOM 6705 O O . TYR D 1 149 ? 65.195 -6.660 19.140 1.00 38.95 151 TYR D O 1
ATOM 6714 N N . TYR D 1 150 ? 65.405 -7.327 16.997 1.00 41.63 152 TYR D N 1
ATOM 6715 C CA . TYR D 1 150 ? 66.222 -8.495 17.291 1.00 40.81 152 TYR D CA 1
ATOM 6716 C C . TYR D 1 150 ? 67.546 -8.363 16.555 1.00 40.88 152 TYR D C 1
ATOM 6717 O O . TYR D 1 150 ? 67.581 -7.924 15.402 1.00 41.34 152 TYR D O 1
ATOM 6726 N N . TYR D 1 151 ? 68.631 -8.752 17.219 1.00 43.01 153 TYR D N 1
ATOM 6727 C CA . TYR D 1 151 ? 69.962 -8.645 16.634 1.00 42.62 153 TYR D CA 1
ATOM 6728 C C . TYR D 1 151 ? 70.955 -9.443 17.471 1.00 42.27 153 TYR D C 1
ATOM 6729 O O . TYR D 1 151 ? 70.751 -9.616 18.680 1.00 42.45 153 TYR D O 1
ATOM 6738 N N . PRO D 1 152 ? 72.036 -9.942 16.874 1.00 44.77 154 PRO D N 1
ATOM 6739 C CA . PRO D 1 152 ? 72.986 -10.758 17.638 1.00 44.45 154 PRO D CA 1
ATOM 6740 C C . PRO D 1 152 ? 73.812 -9.919 18.601 1.00 44.66 154 PRO D C 1
ATOM 6741 O O . PRO D 1 152 ? 74.189 -8.783 18.302 1.00 44.85 154 PRO D O 1
ATOM 6745 N N . GLU D 1 153 ? 74.088 -10.496 19.769 1.00 49.26 155 GLU D N 1
ATOM 6746 C CA . GLU D 1 153 ? 74.985 -9.897 20.750 1.00 49.46 155 GLU D CA 1
ATOM 6747 C C . GLU D 1 153 ? 75.645 -11.011 21.544 1.00 49.23 155 GLU D C 1
ATOM 6748 O O . GLU D 1 153 ? 74.950 -11.865 22.103 1.00 49.23 155 GLU D O 1
ATOM 6754 N N . ASP D 1 154 ? 76.979 -10.990 21.596 1.00 55.92 156 ASP D N 1
ATOM 6755 C CA . ASP D 1 154 ? 77.783 -12.038 22.232 1.00 55.70 156 ASP D CA 1
ATOM 6756 C C . ASP D 1 154 ? 77.444 -13.348 21.530 1.00 55.24 156 ASP D C 1
ATOM 6757 O O . ASP D 1 154 ? 77.588 -13.416 20.296 1.00 54.95 156 ASP D O 1
ATOM 6762 N N . ASP D 1 155 ? 76.998 -14.390 22.235 1.00 57.93 157 ASP D N 1
ATOM 6763 C CA . ASP D 1 155 ? 76.616 -15.654 21.617 1.00 57.47 157 ASP D CA 1
ATOM 6764 C C . ASP D 1 155 ? 75.120 -15.924 21.738 1.00 57.62 157 ASP D C 1
ATOM 6765 O O . ASP D 1 155 ? 74.693 -17.081 21.669 1.00 57.35 157 ASP D O 1
ATOM 6770 N N . GLY D 1 156 ? 74.316 -14.881 21.918 1.00 47.44 158 GLY D N 1
ATOM 6771 C CA . GLY D 1 156 ? 72.878 -15.037 21.969 1.00 47.65 158 GLY D CA 1
ATOM 6772 C C . GLY D 1 156 ? 72.168 -14.033 21.086 1.00 47.89 158 GLY D C 1
ATOM 6773 O O . GLY D 1 156 ? 72.811 -13.290 20.339 1.00 47.82 158 GLY D O 1
ATOM 6774 N N . LEU D 1 157 ? 70.842 -14.005 21.156 1.00 40.57 159 LEU D N 1
ATOM 6775 C CA . LEU D 1 157 ? 70.035 -13.059 20.399 1.00 41.15 159 LEU D CA 1
ATOM 6776 C C . LEU D 1 157 ? 69.462 -12.044 21.378 1.00 41.59 159 LEU D C 1
ATOM 6777 O O . LEU D 1 157 ? 68.756 -12.417 22.321 1.00 41.37 159 LEU D O 1
ATOM 6782 N N . LYS D 1 158 ? 69.775 -10.772 21.161 1.00 41.65 160 LYS D N 1
ATOM 6783 C CA . LYS D 1 158 ? 69.282 -9.704 22.016 1.00 42.24 160 LYS D CA 1
ATOM 6784 C C . LYS D 1 158 ? 68.019 -9.101 21.417 1.00 42.60 160 LYS D C 1
ATOM 6785 O O . LYS D 1 158 ? 67.841 -9.070 20.196 1.00 42.42 160 LYS D O 1
ATOM 6791 N N . CYS D 1 159 ? 67.136 -8.626 22.291 1.00 40.65 161 CYS D N 1
ATOM 6792 C CA . CYS D 1 159 ? 65.884 -8.018 21.866 1.00 41.07 161 CYS D CA 1
ATOM 6793 C C . CYS D 1 159 ? 65.610 -6.785 22.710 1.00 41.61 161 CYS D C 1
ATOM 6794 O O . CYS D 1 159 ? 65.658 -6.849 23.942 1.00 41.87 161 CYS D O 1
ATOM 6797 N N . ILE D 1 160 ? 65.327 -5.666 22.046 1.00 39.89 162 ILE D N 1
ATOM 6798 C CA . ILE D 1 160 ? 65.024 -4.404 22.706 1.00 40.65 162 ILE D CA 1
ATOM 6799 C C . ILE D 1 160 ? 63.773 -3.822 22.067 1.00 41.22 162 ILE D C 1
ATOM 6800 O O . ILE D 1 160 ? 63.575 -3.937 20.852 1.00 41.30 162 ILE D O 1
ATOM 6805 N N . PHE D 1 161 ? 62.925 -3.207 22.886 1.00 43.63 163 PHE D N 1
ATOM 6806 C CA . PHE D 1 161 ? 61.678 -2.623 22.408 1.00 44.24 163 PHE D CA 1
ATOM 6807 C C . PHE D 1 161 ? 61.047 -1.821 23.535 1.00 44.78 163 PHE D C 1
ATOM 6808 O O . PHE D 1 161 ? 61.450 -1.917 24.697 1.00 44.56 163 PHE D O 1
ATOM 6816 N N . ASN D 1 162 ? 60.039 -1.035 23.170 1.00 45.50 164 ASN D N 1
ATOM 6817 C CA . ASN D 1 162 ? 59.242 -0.276 24.117 1.00 46.08 164 ASN D CA 1
ATOM 6818 C C . ASN D 1 162 ? 57.794 -0.739 24.064 1.00 46.06 164 ASN D C 1
ATOM 6819 O O . ASN D 1 162 ? 57.342 -1.343 23.087 1.00 45.82 164 ASN D O 1
ATOM 6824 N N . GLN D 1 163 ? 57.073 -0.439 25.138 1.00 49.06 165 GLN D N 1
ATOM 6825 C CA . GLN D 1 163 ? 55.669 -0.784 25.274 1.00 49.43 165 GLN D CA 1
ATOM 6826 C C . GLN D 1 163 ? 54.947 0.410 25.874 1.00 49.88 165 GLN D C 1
ATOM 6827 O O . GLN D 1 163 ? 55.505 1.136 26.701 1.00 49.95 165 GLN D O 1
ATOM 6833 N N . LEU D 1 164 ? 53.706 0.617 25.448 1.00 49.10 166 LEU D N 1
ATOM 6834 C CA . LEU D 1 164 ? 52.873 1.679 25.993 1.00 50.04 166 LEU D CA 1
ATOM 6835 C C . LEU D 1 164 ? 51.578 1.074 26.508 1.00 49.94 166 LEU D C 1
ATOM 6836 O O . LEU D 1 164 ? 50.785 0.535 25.728 1.00 49.83 166 LEU D O 1
ATOM 6841 N N . ILE D 1 165 ? 51.368 1.167 27.817 1.00 53.88 167 ILE D N 1
ATOM 6842 C CA . ILE D 1 165 ? 50.135 0.730 28.456 1.00 53.92 167 ILE D CA 1
ATOM 6843 C C . ILE D 1 165 ? 49.260 1.955 28.655 1.00 55.05 167 ILE D C 1
ATOM 6844 O O . ILE D 1 165 ? 49.703 2.955 29.234 1.00 55.62 167 ILE D O 1
ATOM 6849 N N . ASN D 1 166 ? 48.027 1.887 28.167 1.00 58.86 168 ASN D N 1
ATOM 6850 C CA . ASN D 1 166 ? 47.124 3.019 28.290 1.00 59.19 168 ASN D CA 1
ATOM 6851 C C . ASN D 1 166 ? 46.792 3.284 29.751 1.00 59.44 168 ASN D C 1
ATOM 6852 O O . ASN D 1 166 ? 46.599 2.357 30.543 1.00 59.46 168 ASN D O 1
ATOM 6857 N N . GLY D 1 167 ? 46.731 4.567 30.104 1.00 66.91 169 GLY D N 1
ATOM 6858 C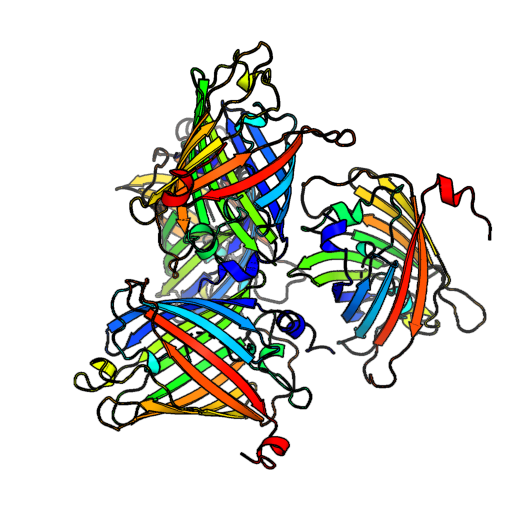 CA . GLY D 1 167 ? 46.253 4.991 31.398 1.00 67.18 169 GLY D CA 1
ATOM 6859 C C . GLY D 1 167 ? 44.800 5.422 31.291 1.00 67.54 169 GLY D C 1
ATOM 6860 O O . GLY D 1 167 ? 44.187 5.392 30.227 1.00 67.62 169 GLY D O 1
ATOM 6861 N N A ASN D 1 168 ? 44.252 5.836 32.432 0.50 70.36 170 ASN D N 1
ATOM 6862 N N B ASN D 1 168 ? 44.245 5.830 32.432 0.50 70.37 170 ASN D N 1
ATOM 6863 C CA A ASN D 1 168 ? 42.846 6.217 32.452 0.50 70.71 170 ASN D CA 1
ATOM 6864 C CA B ASN D 1 168 ? 42.840 6.220 32.442 0.50 70.71 170 ASN D CA 1
ATOM 6865 C C A ASN D 1 168 ? 42.625 7.646 31.971 0.50 70.92 170 ASN D C 1
ATOM 6866 C C B ASN D 1 168 ? 42.629 7.649 31.954 0.50 70.93 170 ASN D C 1
ATOM 6867 O O A ASN D 1 168 ? 41.578 7.936 31.383 0.50 71.18 170 ASN D O 1
ATOM 6868 O O B ASN D 1 168 ? 41.590 7.941 31.353 0.50 71.18 170 ASN D O 1
ATOM 6877 N N . ASN D 1 169 ? 43.587 8.545 32.182 1.00 72.21 171 ASN D N 1
ATOM 6878 C CA A ASN D 1 169 ? 43.379 9.930 31.769 0.50 72.46 171 ASN D CA 1
ATOM 6879 C CA B ASN D 1 169 ? 43.411 9.937 31.785 0.50 72.45 171 ASN D CA 1
ATOM 6880 C C . ASN D 1 169 ? 44.204 10.286 30.532 1.00 72.24 171 ASN D C 1
ATOM 6881 O O . ASN D 1 169 ? 45.025 11.207 30.558 1.00 72.22 171 ASN D O 1
ATOM 6890 N N . GLU D 1 170 ? 43.966 9.563 29.432 1.00 73.89 172 GLU D N 1
ATOM 6891 C CA . GLU D 1 170 ? 44.582 9.849 28.130 1.00 73.70 172 GLU D CA 1
ATOM 6892 C C . GLU D 1 170 ? 46.105 9.891 28.200 1.00 73.32 172 GLU D C 1
ATOM 6893 O O . GLU D 1 170 ? 46.759 10.562 27.395 1.00 73.23 172 GLU D O 1
ATOM 6899 N N . ASP D 1 171 ? 46.675 9.181 29.162 1.00 67.77 173 ASP D N 1
ATOM 6900 C CA . ASP D 1 171 ? 48.110 9.121 29.373 1.00 67.43 173 ASP D CA 1
ATOM 6901 C C . ASP D 1 171 ? 48.594 7.712 29.069 1.00 67.07 173 ASP D C 1
ATOM 6902 O O . ASP D 1 171 ? 47.803 6.800 28.813 1.00 67.11 173 ASP D O 1
ATOM 6907 N N . PHE D 1 172 ? 49.911 7.540 29.088 1.00 58.35 174 PHE D N 1
ATOM 6908 C CA . PHE D 1 172 ? 50.501 6.237 28.838 1.00 57.14 174 PHE D CA 1
ATOM 6909 C C . PHE D 1 172 ? 51.610 5.977 29.845 1.00 56.61 174 PHE D C 1
ATOM 6910 O O . PHE D 1 172 ? 52.271 6.903 30.323 1.00 57.15 174 PHE D O 1
ATOM 6918 N N . GLN D 1 173 ? 51.804 4.701 30.155 1.00 56.58 175 GLN D N 1
ATOM 6919 C CA . GLN D 1 173 ? 52.903 4.239 30.989 1.00 55.95 175 GLN D CA 1
ATOM 6920 C C . GLN D 1 173 ? 53.908 3.547 30.083 1.00 55.16 175 GLN D C 1
ATOM 6921 O O . GLN D 1 173 ? 53.543 2.649 29.317 1.00 54.60 175 GLN D O 1
ATOM 6927 N N . GLU D 1 174 ? 55.162 3.975 30.160 1.00 57.88 176 GLU D N 1
ATOM 6928 C CA A GLU D 1 174 ? 56.196 3.488 29.261 0.50 57.45 176 GLU D CA 1
ATOM 6929 C CA B GLU D 1 174 ? 56.202 3.493 29.264 0.50 57.45 176 GLU D CA 1
ATOM 6930 C C . GLU D 1 174 ? 56.895 2.282 29.872 1.00 57.24 176 GLU D C 1
ATOM 6931 O O . GLU D 1 174 ? 57.283 2.306 31.045 1.00 57.34 176 GLU D O 1
ATOM 6942 N N . VAL D 1 175 ? 57.044 1.232 29.072 1.00 52.79 177 VAL D N 1
ATOM 6943 C CA . VAL D 1 175 ? 57.747 0.018 29.459 1.00 52.54 177 VAL D CA 1
ATOM 6944 C C . VAL D 1 175 ? 58.921 -0.150 28.513 1.00 52.06 177 VAL D C 1
ATOM 6945 O O . VAL D 1 175 ? 58.748 -0.156 27.289 1.00 51.88 177 VAL D O 1
ATOM 6949 N N . LYS D 1 176 ? 60.111 -0.262 29.080 1.00 51.67 178 LYS D N 1
ATOM 6950 C CA . LYS D 1 176 ? 61.327 -0.433 28.305 1.00 51.19 178 LYS D CA 1
ATOM 6951 C C . LYS D 1 176 ? 61.950 -1.770 28.672 1.00 50.93 178 LYS D C 1
ATOM 6952 O O . LYS D 1 176 ? 62.251 -2.020 29.845 1.00 51.06 178 LYS D O 1
ATOM 6958 N N . MET D 1 177 ? 62.131 -2.630 27.674 1.00 48.46 179 MET D N 1
ATOM 6959 C CA . MET D 1 177 ? 62.604 -3.986 27.895 1.00 48.18 179 MET D CA 1
ATOM 6960 C C . MET D 1 177 ? 63.922 -4.211 27.176 1.00 47.62 179 MET D C 1
ATOM 6961 O O . MET D 1 177 ? 64.137 -3.713 26.066 1.00 47.38 179 MET D O 1
ATOM 6966 N N . SER D 1 178 ? 64.796 -4.972 27.824 1.00 46.54 180 SER D N 1
ATOM 6967 C CA . SER D 1 178 ? 66.093 -5.332 27.270 1.00 45.99 180 SER D CA 1
ATOM 6968 C C . SER D 1 178 ? 66.280 -6.808 27.575 1.00 45.75 180 SER D C 1
ATOM 6969 O O . SER D 1 178 ? 66.492 -7.184 28.733 1.00 45.97 180 SER D O 1
ATOM 6972 N N . GLN D 1 179 ? 66.216 -7.638 26.542 1.00 44.22 181 GLN D N 1
ATOM 6973 C CA . GLN D 1 179 ? 66.142 -9.076 26.713 1.00 43.97 181 GLN D CA 1
ATOM 6974 C C . GLN D 1 179 ? 67.330 -9.739 26.033 1.00 43.28 181 GLN D C 1
ATOM 6975 O O . GLN D 1 179 ? 67.930 -9.194 25.103 1.00 42.98 181 GLN D O 1
ATOM 6981 N N . LYS D 1 180 ? 67.660 -10.933 26.515 1.00 46.31 182 LYS D N 1
ATOM 6982 C CA . LYS D 1 180 ? 68.777 -11.708 25.988 1.00 45.65 182 LYS D CA 1
ATOM 6983 C C . LYS D 1 180 ? 68.326 -13.156 25.887 1.00 45.33 182 LYS D C 1
ATOM 6984 O O . LYS D 1 180 ? 68.113 -13.812 26.911 1.00 45.54 182 LYS D O 1
ATOM 6990 N N . ILE D 1 181 ? 68.185 -13.657 24.663 1.00 42.04 183 ILE D N 1
ATOM 6991 C CA . ILE D 1 181 ? 67.784 -15.037 24.428 1.00 41.66 183 ILE D CA 1
ATOM 6992 C C . ILE D 1 181 ? 69.038 -15.861 24.183 1.00 41.00 183 ILE D C 1
ATOM 6993 O O . ILE D 1 181 ? 69.884 -15.496 23.357 1.00 40.69 183 ILE D O 1
ATOM 6998 N N . THR D 1 182 ? 69.155 -16.971 24.902 1.00 42.34 184 THR D N 1
ATOM 6999 C CA . THR D 1 182 ? 70.269 -17.897 24.807 1.00 41.72 184 THR D CA 1
ATOM 7000 C C . THR D 1 182 ? 69.721 -19.315 24.798 1.00 41.36 184 THR D C 1
ATOM 7001 O O . THR D 1 182 ? 68.659 -19.576 25.376 1.00 41.69 184 THR D O 1
ATOM 7005 N N . PRO D 1 183 ? 70.411 -20.246 24.144 1.00 40.59 185 PRO D N 1
ATOM 7006 C CA . PRO D 1 183 ? 69.910 -21.620 24.074 1.00 40.23 185 PRO D CA 1
ATOM 7007 C C . PRO D 1 183 ? 70.115 -22.361 25.384 1.00 40.20 185 PRO D C 1
ATOM 7008 O O . PRO D 1 183 ? 71.037 -22.076 26.152 1.00 40.31 185 PRO D O 1
ATOM 7012 N N . LEU D 1 184 ? 69.227 -23.323 25.636 1.00 39.74 186 LEU D N 1
ATOM 7013 C CA . LEU D 1 184 ? 69.355 -24.169 26.815 1.00 39.65 186 LEU D CA 1
ATOM 7014 C C . LEU D 1 184 ? 70.344 -25.309 26.618 1.00 38.98 186 LEU D C 1
ATOM 7015 O O . LEU D 1 184 ? 70.681 -25.991 27.591 1.00 38.89 186 LEU D O 1
ATOM 7020 N N . SER D 1 185 ? 70.824 -25.522 25.395 1.00 41.14 187 SER D N 1
ATOM 7021 C CA . SER D 1 185 ? 71.792 -26.566 25.103 1.00 40.59 187 SER D CA 1
ATOM 7022 C C . SER D 1 185 ? 72.837 -25.992 24.161 1.00 40.47 187 SER D C 1
ATOM 7023 O O . SER D 1 185 ? 72.604 -24.987 23.486 1.00 40.71 187 SER D O 1
ATOM 7026 N N . ASP D 1 186 ? 74.000 -26.646 24.110 1.00 41.07 188 ASP D N 1
ATOM 7027 C CA . ASP D 1 186 ? 75.065 -26.242 23.201 1.00 40.94 188 ASP D CA 1
ATOM 7028 C C . ASP D 1 186 ? 74.930 -26.863 21.813 1.00 40.62 188 ASP D C 1
ATOM 7029 O O . ASP D 1 186 ? 75.940 -27.054 21.122 1.00 40.42 188 ASP D O 1
ATOM 7034 N N . GLY D 1 187 ? 73.704 -27.168 21.382 1.00 39.06 189 GLY D N 1
ATOM 7035 C CA . GLY D 1 187 ? 73.477 -27.742 20.077 1.00 38.89 189 GLY D CA 1
ATOM 7036 C C . GLY D 1 187 ? 73.516 -26.696 18.985 1.00 39.06 189 GLY D C 1
ATOM 7037 O O . GLY D 1 187 ? 73.719 -25.499 19.225 1.00 39.31 189 GLY D O 1
ATOM 7038 N N . PRO D 1 188 ? 73.308 -27.145 17.748 1.00 38.45 190 PRO D N 1
ATOM 7039 C CA . PRO D 1 188 ? 73.323 -26.208 16.618 1.00 38.66 190 PRO D CA 1
ATOM 7040 C C . PRO D 1 188 ? 72.069 -25.344 16.574 1.00 39.11 190 PRO D C 1
ATOM 7041 O O . PRO D 1 188 ? 70.968 -25.792 16.903 1.00 39.27 190 PRO D O 1
ATOM 7045 N N . THR D 1 189 ? 72.252 -24.092 16.157 1.00 39.05 191 THR D N 1
ATOM 7046 C CA . THR D 1 189 ? 71.170 -23.123 16.046 1.00 39.53 191 THR D CA 1
ATOM 7047 C C . THR D 1 189 ? 71.254 -22.406 14.705 1.00 39.70 191 THR D C 1
ATOM 7048 O O . THR D 1 189 ? 72.279 -22.437 14.020 1.00 39.48 191 THR D O 1
ATOM 7052 N N . ALA D 1 190 ? 70.149 -21.757 14.340 1.00 39.36 192 ALA D N 1
ATOM 7053 C CA . ALA D 1 190 ? 70.067 -20.995 13.106 1.00 39.85 192 ALA D CA 1
ATOM 7054 C C . ALA D 1 190 ? 70.852 -19.691 13.242 1.00 40.29 192 ALA D C 1
ATOM 7055 O O . ALA D 1 190 ? 71.230 -19.296 14.348 1.00 40.22 192 ALA D O 1
ATOM 7057 N N . PRO D 1 191 ? 71.125 -19.003 12.132 1.00 42.31 193 PRO D N 1
ATOM 7058 C CA . PRO D 1 191 ? 71.885 -17.751 12.218 1.00 42.37 193 PRO D CA 1
ATOM 7059 C C . PRO D 1 191 ? 71.141 -16.668 12.983 1.00 42.80 193 PRO D C 1
ATOM 7060 O O . PRO D 1 191 ? 69.914 -16.555 12.930 1.00 43.15 193 PRO D O 1
ATOM 7064 N N . ARG D 1 192 ? 71.919 -15.867 13.704 1.00 46.61 194 ARG D N 1
ATOM 7065 C CA . ARG D 1 192 ? 71.426 -14.726 14.467 1.00 47.03 194 ARG D CA 1
ATOM 7066 C C . ARG D 1 192 ? 71.593 -13.472 13.616 1.00 47.26 194 ARG D C 1
ATOM 7067 O O . ARG D 1 192 ? 72.710 -12.967 13.459 1.00 47.12 194 ARG D O 1
ATOM 7075 N N . LYS D 1 193 ? 70.488 -12.972 13.066 1.00 42.82 195 LYS D N 1
ATOM 7076 C CA . LYS D 1 193 ? 70.521 -11.833 12.163 1.00 43.06 195 LYS D CA 1
ATOM 7077 C C . LYS D 1 193 ? 69.528 -10.767 12.603 1.00 43.57 195 LYS D C 1
ATOM 7078 O O . LYS D 1 193 ? 68.522 -11.059 13.255 1.00 43.79 195 LYS D O 1
ATOM 7084 N N . LEU D 1 194 ? 69.840 -9.522 12.248 1.00 40.53 196 LEU D N 1
ATOM 7085 C CA . LEU D 1 194 ? 68.947 -8.407 12.527 1.00 41.16 196 LEU D CA 1
ATOM 7086 C C . LEU D 1 194 ? 67.589 -8.625 11.873 1.00 41.30 196 LEU D C 1
ATOM 7087 O O . LEU D 1 194 ? 67.498 -8.888 10.670 1.00 41.45 196 LEU D O 1
ATOM 7092 N N . HIS D 1 195 ? 66.531 -8.503 12.670 1.00 41.30 197 HIS D N 1
ATOM 7093 C CA . HIS D 1 195 ? 65.168 -8.570 12.164 1.00 41.53 197 HIS D CA 1
ATOM 7094 C C . HIS D 1 195 ? 64.244 -7.995 13.227 1.00 41.74 197 HIS D C 1
ATOM 7095 O O . HIS D 1 195 ? 64.662 -7.703 14.349 1.00 41.62 197 HIS D O 1
ATOM 7102 N N . TYR D 1 196 ? 62.976 -7.843 12.860 1.00 42.07 198 TYR D N 1
ATOM 7103 C CA . TYR D 1 196 ? 61.988 -7.213 13.719 1.00 42.40 198 TYR D CA 1
ATOM 7104 C C . TYR D 1 196 ? 60.794 -8.133 13.919 1.00 42.02 198 TYR D C 1
ATOM 7105 O O . TYR D 1 196 ? 60.584 -9.089 13.168 1.00 41.68 198 TYR D O 1
ATOM 7114 N N . GLN D 1 197 ? 60.011 -7.831 14.951 1.00 44.00 199 GLN D N 1
ATOM 7115 C CA . GLN D 1 197 ? 58.743 -8.504 15.185 1.00 43.81 199 GLN D CA 1
ATOM 7116 C C . GLN D 1 197 ? 57.638 -7.473 15.347 1.00 44.61 199 GLN D C 1
ATOM 7117 O O . GLN D 1 197 ? 57.774 -6.522 16.125 1.00 45.00 199 GLN D O 1
ATOM 7123 N N . HIS D 1 198 ? 56.557 -7.662 14.595 1.00 50.60 200 HIS D N 1
ATOM 7124 C CA . HIS D 1 198 ? 55.367 -6.823 14.660 1.00 51.18 200 HIS D CA 1
ATOM 7125 C C . HIS D 1 198 ? 54.352 -7.523 15.558 1.00 51.53 200 HIS D C 1
ATOM 7126 O O . HIS D 1 198 ? 53.820 -8.577 15.197 1.00 51.57 200 HIS D O 1
ATOM 7133 N N . ILE D 1 199 ? 54.095 -6.947 16.731 1.00 48.71 201 ILE D N 1
ATOM 7134 C CA . ILE D 1 199 ? 53.280 -7.582 17.760 1.00 48.37 201 ILE D CA 1
ATOM 7135 C C . ILE D 1 199 ? 52.109 -6.679 18.116 1.00 49.18 201 ILE D C 1
ATOM 7136 O O . ILE D 1 199 ? 52.266 -5.459 18.240 1.00 49.85 201 ILE D O 1
ATOM 7141 N N . THR D 1 200 ? 50.933 -7.285 18.275 1.00 51.38 202 THR D N 1
ATOM 7142 C CA . THR D 1 200 ? 49.748 -6.613 18.791 1.00 51.94 202 THR D CA 1
ATOM 7143 C C . THR D 1 200 ? 49.166 -7.463 19.909 1.00 52.20 202 THR D C 1
ATOM 7144 O O . THR D 1 200 ? 49.001 -8.676 19.746 1.00 52.14 202 THR D O 1
ATOM 7148 N N . LEU D 1 201 ? 48.865 -6.832 21.040 1.00 52.96 203 LEU D N 1
ATOM 7149 C CA . LEU D 1 201 ? 48.297 -7.515 22.192 1.00 53.25 203 LEU D CA 1
ATOM 7150 C C . LEU D 1 201 ? 46.890 -7.002 22.455 1.00 53.79 203 LEU D C 1
ATOM 7151 O O . LEU D 1 201 ? 46.629 -5.797 22.365 1.00 53.95 203 LEU D O 1
ATOM 7156 N N . ASP D 1 202 ? 45.986 -7.924 22.776 1.00 59.44 204 ASP D N 1
ATOM 7157 C CA . ASP D 1 202 ? 44.637 -7.586 23.217 1.00 59.92 204 ASP D CA 1
ATOM 7158 C C . ASP D 1 202 ? 44.388 -8.300 24.538 1.00 60.09 204 ASP D C 1
ATOM 7159 O O . ASP D 1 202 ? 44.340 -9.534 24.581 1.00 60.06 204 ASP D O 1
ATOM 7164 N N . LEU D 1 203 ? 44.245 -7.529 25.612 1.00 57.83 205 LEU D N 1
ATOM 7165 C CA . LEU D 1 203 ? 43.958 -8.071 26.932 1.00 57.99 205 LEU D CA 1
ATOM 7166 C C . LEU D 1 203 ? 42.474 -7.905 27.232 1.00 58.40 205 LEU D C 1
ATOM 7167 O O . LEU D 1 203 ? 41.924 -6.808 27.085 1.00 58.58 205 LEU D O 1
ATOM 7172 N N . ARG D 1 204 ? 41.830 -8.996 27.642 1.00 63.55 206 ARG D N 1
ATOM 7173 C CA . ARG D 1 204 ? 40.415 -8.990 27.981 1.00 63.88 206 ARG D CA 1
ATOM 7174 C C . ARG D 1 204 ? 40.196 -9.920 29.168 1.00 63.91 206 ARG D C 1
ATOM 7175 O O . ARG D 1 204 ? 41.129 -10.564 29.660 1.00 63.72 206 ARG D O 1
ATOM 7183 N N . LYS D 1 205 ? 38.951 -9.986 29.633 1.00 62.65 207 LYS D N 1
ATOM 7184 C CA . LYS D 1 205 ? 38.588 -10.754 30.815 1.00 62.65 207 LYS D CA 1
ATOM 7185 C C . LYS D 1 205 ? 37.558 -11.818 30.464 1.00 62.75 207 LYS D C 1
ATOM 7186 O O . LYS D 1 205 ? 36.697 -11.606 29.604 1.00 62.92 207 LYS D O 1
ATOM 7192 N N . ASP D 1 206 ? 37.660 -12.965 31.130 1.00 64.92 208 ASP D N 1
ATOM 7193 C CA . ASP D 1 206 ? 36.654 -14.013 31.049 1.00 64.98 208 ASP D CA 1
ATOM 7194 C C . ASP D 1 206 ? 35.554 -13.739 32.067 1.00 65.10 208 ASP D C 1
ATOM 7195 O O . ASP D 1 206 ? 35.832 -13.548 33.256 1.00 64.98 208 ASP D O 1
ATOM 7200 N N . SER D 1 207 ? 34.305 -13.719 31.594 1.00 68.41 209 SER D N 1
ATOM 7201 C CA . SER D 1 207 ? 33.175 -13.460 32.480 1.00 68.54 209 SER D CA 1
ATOM 7202 C C . SER D 1 207 ? 33.037 -14.535 33.551 1.00 68.33 209 SER D C 1
ATOM 7203 O O . SER D 1 207 ? 32.644 -14.236 34.684 1.00 68.31 209 SER D O 1
ATOM 7206 N N . SER D 1 208 ? 33.359 -15.784 33.216 1.00 67.78 210 SER D N 1
ATOM 7207 C CA . SER D 1 208 ? 33.143 -16.901 34.125 1.00 67.54 210 SER D CA 1
ATOM 7208 C C . SER D 1 208 ? 34.222 -17.034 35.190 1.00 67.23 210 SER D C 1
ATOM 7209 O O . SER D 1 208 ? 34.035 -17.802 36.141 1.00 66.97 210 SER D O 1
ATOM 7212 N N . GLU D 1 209 ? 35.334 -16.316 35.067 1.00 66.31 211 GLU D N 1
ATOM 7213 C CA . GLU D 1 209 ? 36.456 -16.483 35.981 1.00 66.01 211 GLU D CA 1
ATOM 7214 C C . GLU D 1 209 ? 36.313 -15.531 37.164 1.00 66.02 211 GLU D C 1
ATOM 7215 O O . GLU D 1 209 ? 36.278 -14.309 36.984 1.00 66.26 211 GLU D O 1
ATOM 7221 N N . ALA D 1 210 ? 36.232 -16.096 38.370 1.00 67.20 212 ALA D N 1
ATOM 7222 C CA . ALA D 1 210 ? 36.135 -15.281 39.575 1.00 67.19 212 ALA D CA 1
ATOM 7223 C C . ALA D 1 210 ? 37.494 -14.754 40.018 1.00 67.05 212 ALA D C 1
ATOM 7224 O O . ALA D 1 210 ? 37.575 -13.660 40.587 1.00 67.17 212 ALA D O 1
ATOM 7226 N N . ALA D 1 211 ? 38.559 -15.515 39.776 1.00 67.17 213 ALA D N 1
ATOM 7227 C CA . ALA D 1 211 ? 39.890 -15.117 40.203 1.00 67.00 213 ALA D CA 1
ATOM 7228 C C . ALA D 1 211 ? 40.385 -13.917 39.399 1.00 67.28 213 ALA D C 1
ATOM 7229 O O . ALA D 1 211 ? 39.883 -13.606 38.315 1.00 67.55 213 ALA D O 1
ATOM 7231 N N . ASP D 1 212 ? 41.387 -13.236 39.953 1.00 62.40 214 ASP D N 1
ATOM 7232 C CA . ASP D 1 212 ? 42.055 -12.157 39.235 1.00 62.58 214 ASP D CA 1
ATOM 7233 C C . ASP D 1 212 ? 42.863 -12.750 38.087 1.00 62.53 214 ASP D C 1
ATOM 7234 O O . ASP D 1 212 ? 43.756 -13.574 38.309 1.00 62.27 214 ASP D O 1
ATOM 7239 N N . HIS D 1 213 ? 42.557 -12.328 36.862 1.00 61.49 215 HIS D N 1
ATOM 7240 C CA . HIS D 1 213 ? 43.066 -13.007 35.680 1.00 61.46 215 HIS D CA 1
ATOM 7241 C C . HIS D 1 213 ? 43.170 -12.020 34.524 1.00 61.60 215 HIS D C 1
ATOM 7242 O O . HIS D 1 213 ? 42.764 -10.859 34.629 1.00 61.75 215 HIS D O 1
ATOM 7249 N N . ILE D 1 214 ? 43.716 -12.501 33.406 1.00 57.85 216 ILE D N 1
ATOM 7250 C CA . ILE D 1 214 ? 43.719 -11.761 32.150 1.00 57.89 216 ILE D CA 1
ATOM 7251 C C . ILE D 1 214 ? 43.808 -12.762 31.005 1.00 57.82 216 ILE D C 1
ATOM 7252 O O . ILE D 1 214 ? 44.385 -13.844 31.144 1.00 57.68 216 ILE D O 1
ATOM 7257 N N . VAL D 1 215 ? 43.212 -12.401 29.871 1.00 57.00 217 VAL D N 1
ATOM 7258 C CA . VAL D 1 215 ? 43.215 -13.225 28.665 1.00 56.92 217 VAL D CA 1
ATOM 7259 C C . VAL D 1 215 ? 43.974 -12.459 27.592 1.00 56.69 217 VAL D C 1
ATOM 7260 O O . VAL D 1 215 ? 43.512 -11.411 27.123 1.00 56.79 217 VAL D O 1
ATOM 7264 N N . ILE D 1 216 ? 45.132 -12.980 27.198 1.00 54.09 218 ILE D N 1
ATOM 7265 C CA . ILE D 1 216 ? 46.034 -12.299 26.277 1.00 53.74 218 ILE D CA 1
ATOM 7266 C C . ILE D 1 216 ? 45.898 -12.929 24.897 1.00 53.59 218 ILE D C 1
ATOM 7267 O O . ILE D 1 216 ? 46.184 -14.118 24.718 1.00 53.45 218 ILE D O 1
ATOM 7272 N N . THR D 1 217 ? 45.463 -12.132 23.923 1.00 54.72 219 THR D N 1
ATOM 7273 C CA . THR D 1 217 ? 45.464 -12.526 22.518 1.00 54.54 219 THR D CA 1
ATOM 7274 C C . THR D 1 217 ? 46.606 -11.788 21.829 1.00 54.09 219 THR D C 1
ATOM 7275 O O . THR D 1 217 ? 46.551 -10.565 21.661 1.00 54.15 219 THR D O 1
ATOM 7279 N N . GLU D 1 218 ? 47.638 -12.526 21.431 1.00 52.64 220 GLU D N 1
ATOM 7280 C CA . GLU D 1 218 ? 48.827 -11.947 20.826 1.00 52.13 220 GLU D CA 1
ATOM 7281 C C . GLU D 1 218 ? 48.962 -12.398 19.380 1.00 51.85 220 GLU D C 1
ATOM 7282 O O . GLU D 1 218 ? 48.759 -13.574 19.062 1.00 51.81 220 GLU D O 1
ATOM 7288 N N . ASN D 1 219 ? 49.311 -11.453 18.508 1.00 51.97 221 ASN D N 1
ATOM 7289 C CA . ASN D 1 219 ? 49.553 -11.721 17.094 1.00 51.69 221 ASN D CA 1
ATOM 7290 C C . ASN D 1 219 ? 50.931 -11.171 16.748 1.00 51.14 221 ASN D C 1
ATOM 7291 O O . ASN D 1 219 ? 51.120 -9.952 16.691 1.00 51.19 221 ASN D O 1
ATOM 7296 N N . ALA D 1 220 ? 51.889 -12.068 16.522 1.00 49.85 222 ALA D N 1
ATOM 7297 C CA . ALA D 1 220 ? 53.278 -11.697 16.292 1.00 49.28 222 ALA D CA 1
ATOM 7298 C C . ALA D 1 220 ? 53.735 -12.132 14.905 1.00 48.92 222 ALA D C 1
ATOM 7299 O O . ALA D 1 220 ? 53.475 -13.261 14.479 1.00 48.87 222 ALA D O 1
ATOM 7301 N N . LYS D 1 221 ? 54.431 -11.227 14.214 1.00 52.73 223 LYS D N 1
ATOM 7302 C CA . LYS D 1 221 ? 54.960 -11.471 12.880 1.00 52.42 223 LYS D CA 1
ATOM 7303 C C . LYS D 1 221 ? 56.405 -11.002 12.823 1.00 51.88 223 LYS D C 1
ATOM 7304 O O . LYS D 1 221 ? 56.726 -9.909 13.296 1.00 51.94 223 LYS D O 1
ATOM 7310 N N . ALA D 1 222 ? 57.270 -11.818 12.234 1.00 48.33 224 ALA D N 1
ATOM 7311 C CA . ALA D 1 222 ? 58.651 -11.418 12.025 1.00 47.83 224 ALA D CA 1
ATOM 7312 C C . ALA D 1 222 ? 58.788 -10.755 10.662 1.00 47.87 224 ALA D C 1
ATOM 7313 O O . ALA D 1 222 ? 58.113 -11.127 9.698 1.00 48.08 224 ALA D O 1
ATOM 7315 N N . VAL D 1 223 ? 59.663 -9.756 10.591 1.00 49.32 225 VAL D N 1
ATOM 7316 C CA . VAL D 1 223 ? 59.911 -9.014 9.362 1.00 49.36 225 VAL D CA 1
ATOM 7317 C C . VAL D 1 223 ? 61.414 -8.883 9.180 1.00 48.86 225 VAL D C 1
ATOM 7318 O O . VAL D 1 223 ? 62.130 -8.541 10.127 1.00 48.68 225 VAL D O 1
ATOM 7322 N N . SER D 1 224 ? 61.888 -9.152 7.969 1.00 50.73 226 SER D N 1
ATOM 7323 C CA . SER D 1 224 ? 63.276 -8.864 7.661 1.00 50.35 226 SER D CA 1
ATOM 7324 C C . SER D 1 224 ? 63.475 -7.356 7.572 1.00 50.57 226 SER D C 1
ATOM 7325 O O . SER D 1 224 ? 62.536 -6.593 7.331 1.00 51.02 226 SER D O 1
ATOM 7328 N N . ALA D 1 225 ? 64.719 -6.924 7.781 1.00 49.06 227 ALA D N 1
ATOM 7329 C CA . ALA D 1 225 ? 65.002 -5.498 7.689 1.00 49.94 227 ALA D CA 1
ATOM 7330 C C . ALA D 1 225 ? 64.798 -4.992 6.268 1.00 50.73 227 ALA D C 1
ATOM 7331 O O . ALA D 1 225 ? 64.452 -3.822 6.070 1.00 51.60 227 ALA D O 1
ATOM 7333 N N . GLU D 1 226 ? 64.981 -5.865 5.276 1.00 56.54 228 GLU D N 1
ATOM 7334 C CA . GLU D 1 226 ? 64.794 -5.467 3.886 1.00 56.76 228 GLU D CA 1
ATOM 7335 C C . GLU D 1 226 ? 63.323 -5.209 3.580 1.00 57.25 228 GLU D C 1
ATOM 7336 O O . GLU D 1 226 ? 62.976 -4.198 2.958 1.00 57.58 228 GLU D O 1
ATOM 7342 N N . LYS D 1 227 ? 62.441 -6.115 4.007 1.00 55.63 229 LYS D N 1
ATOM 7343 C CA . LYS D 1 227 ? 61.018 -5.937 3.745 1.00 56.12 229 LYS D CA 1
ATOM 7344 C C . LYS D 1 227 ? 60.397 -4.891 4.661 1.00 56.44 229 LYS D C 1
ATOM 7345 O O . LYS D 1 227 ? 59.467 -4.190 4.247 1.00 56.86 229 LYS D O 1
ATOM 7351 N N . TYR D 1 228 ? 60.881 -4.776 5.900 1.00 48.94 230 TYR D N 1
ATOM 7352 C CA . TYR D 1 228 ? 60.398 -3.709 6.770 1.00 49.43 230 TYR D CA 1
ATOM 7353 C C . TYR D 1 228 ? 60.737 -2.341 6.191 1.00 50.47 230 TYR D C 1
ATOM 7354 O O . TYR D 1 228 ? 59.926 -1.410 6.261 1.00 51.24 230 TYR D O 1
ATOM 7363 N N . ALA D 1 229 ? 61.943 -2.196 5.636 1.00 52.37 231 ALA D N 1
ATOM 7364 C CA . ALA D 1 229 ? 62.349 -0.919 5.059 1.00 53.39 231 ALA D CA 1
ATOM 7365 C C . ALA D 1 229 ? 61.443 -0.507 3.907 1.00 54.25 231 ALA D C 1
ATOM 7366 O O . ALA D 1 229 ? 61.189 0.688 3.713 1.00 55.23 231 ALA D O 1
ATOM 7368 N N . LYS D 1 230 ? 60.949 -1.474 3.136 1.00 61.83 232 LYS D N 1
ATOM 7369 C CA . LYS D 1 230 ? 60.091 -1.215 1.981 1.00 62.23 232 LYS D CA 1
ATOM 7370 C C . LYS D 1 230 ? 58.617 -1.339 2.333 1.00 62.62 232 LYS D C 1
ATOM 7371 O O . LYS D 1 230 ? 57.834 -1.854 1.531 1.00 62.74 232 LYS D O 1
ATOM 7377 N N . ALA D 1 231 ? 58.194 -0.858 3.497 1.00 64.58 233 ALA D N 1
ATOM 7378 C CA . ALA D 1 231 ? 56.844 -1.117 3.976 1.00 64.91 233 ALA D CA 1
ATOM 7379 C C . ALA D 1 231 ? 55.917 0.030 3.603 1.00 65.45 233 ALA D C 1
ATOM 7380 O O . ALA D 1 231 ? 56.280 1.205 3.714 1.00 65.57 233 ALA D O 1
ATOM 7382 N N . CYS D 1 232 ? 54.712 -0.328 3.168 1.00 76.83 234 CYS D N 1
ATOM 7383 C CA . CYS D 1 232 ? 53.664 0.625 2.837 1.00 77.37 234 CYS D CA 1
ATOM 7384 C C . CYS D 1 232 ? 52.476 0.390 3.756 1.00 77.65 234 CYS D C 1
ATOM 7385 O O . CYS D 1 232 ? 51.989 -0.740 3.869 1.00 77.58 234 CYS D O 1
ATOM 7388 N N . PHE D 1 233 ? 52.018 1.450 4.411 1.00 71.57 235 PHE D N 1
ATOM 7389 C CA . PHE D 1 233 ? 50.929 1.333 5.371 1.00 71.83 235 PHE D CA 1
ATOM 7390 C C . PHE D 1 233 ? 49.681 2.044 4.853 1.00 72.38 235 PHE D C 1
ATOM 7391 O O . PHE D 1 233 ? 48.870 2.549 5.630 1.00 72.69 235 PHE D O 1
#

Solvent-accessible surface area: 38889 Å² total

Radius of gyration: 30.16 Å; Cα contacts (8 Å, |Δi|>4): 2601; chains: 4; bounding box: 88×85×83 Å

Sequence (921 aa):
MNIGSVVFQKPIPFVVQFEGDINGKKFSVAGKGIGDANSGKFEGKHICTTGDLPISWGAIACLLMPCFAKYPNDVPDYIKSTFPEGFQRESLVEFGNDGRYIAKQKVTLENGIIYNRGTITGDGFNENGKIMRRELQDKVAPMLTYYYPEDDDGLKCIFNQLINGNNNEDFQEEVKMSQKITPLSDGPTAPRKLHYQHITLDDLRRKDSSEAADHIVITENAKAVSAEKYAKACFMNMNIGSVVFQKPIPFVVQFEGDINGKKFSVAGKGIGDANSGKFEGKHICTTGDLPISWGAIACLLMPCFAKYPNDVPDYIKSTFPEGFQRESLVEFGNNDGRRYIAKQKVTLENGIIYNRGTITGDGFNENGKIMRRELQDKVAPMLTYYYPEDDGLKCIFNQLINGNNNNEDFQEVKMSQKITPLSDGPTAPRKLHYQHITLDLRKDSSEAADHIVITENAKAVSAEKYAKACFNMNIGSVVFQKPIPFVVQQFEGDINGKKFSVAGKGIGDANSGKFEGKHICTTGDLPISWGAIACLLMPCFAKYPNDVPDYIKSTFPEGFQRESLVEFGNDGRYIAKQKVTLENGIIYNRGTITGDGFNENGKIMRRELQDKVAPMLTYYYPEDDGLKCIFNQLINGNNNNEDFQEVKMSQKITPLSDGPTAPRKLHYQHITLDLRKDSSEAADHIVITENAKAVSAEEKYAKACFIGSVVFQKPIPFVVQFEGDINGKKFSVAGKGIGDANSGKFEGKHICTTGDLPISWGAIACLLMPCFAKYPNDVPDYIKSTFPEGFQQRESLVEFGNNDGRRYIAKQKVTLENGIIYNRGTITGDGFNENGKIMRRELQDKVAPMLTYYYPEDDGLKCIFNQLINGNNNNEDFQEEVKMSQKITPLSDGPTAPRKLHYQHITLDLRKDSSEAADHIVITENAKAVSAEKYAKACF

B-factor: mean 47.81, std 8.68, range [29.42, 79.67]

Secondary structure (DSSP, 8-state):
--THHHHTTS-EEEEEEEEEEETTEEEEEEEEEEEETTTTEEEEEEEETTSS-SS-GGGTGGG--GGGSB--TTS--HHHHTTTT-EEEEEEEEETTS-EEEEEEEEEEETTEEEEEEEEEEE---TTSTTTTT-EEEEE--EEEEEEEETTEEEEEEEEEEEETTS-EEEEEEEEEEEESSSS-------EEEEEEEEEE--TT--SSEEEEEEEEEEEEHHHHHT---/-TTSSGGGGGGS-EEEEEEEEEEETTEEEEEEEEEEEETTTTEEEEEEEETTSS-SS-GGGTTTT--GGGSB--TTS--HHHHTTTT-EEEEEEEEETTS-EEEEEEEEEEETTEEEEEEEEEEE---TTSTTTTT-S-S-B--EEEEEEEETTEEEEEEEEEEEPTTS-EEEEEEEEEEEESSS--------EEEEEEEEEE--TT--SSEEEEEEEEEEEEHHHHHT---/-TTHHHHHTTS-EEEEEEEEEEETTEEEEEEEEEEEETTTTEEEEEEEETTSS-SS-GGGTGGG--GGGSB--TTS--HHHHTTTT-EEEEEEEEETTS-EEEEEEEEEEETTEEEEEEEEEEE---TTSTTTTT-S-S-B--EEEEEEEETTEEEEEEEEEEE-SSS-EEEEEEEEEEEESSS--------EEEEEEEEEE--TT--SSEEEEEEEEEEEEHHHHHT---/-HHHHSSS-EEEEEEEEEEETTEEEEEEEEEEEETTTTEEEEEEEETTSS-SS-GGGTGGG--GGGSB--TTS--HHHHTTTT-EEEEEEEEETTS-EEEEEEEEEEETTEEEEEEEEEEE---TTSTTTTT-S-S-B--EEEEEEEETTEEEEEEEEEEE-SSS-EEEEEEEEEEEESSSS-------EEEEEEEEEE--TT--SSEEEEEEEEEEEEHHHHHT---

Foldseek 3Di:
DAPLCVLLQAKFKAKEWEWEAEANDTWIKTKIWIAHLCFQKIKMKIFTPVAADQWACLQCVVLSACSRAHEDPVDFDQQSNLPQQWKKKWKWKQKPVFKIKIKIWTWHQDPRYTYTYMYIYIYRGDCPDCTRVVQFDPAKAKWKKKWADDDHWIKIWTWIWTHGPPRHTMIMTMIMTMDHPDPDDGIDRHIKMKTKGWDWDDDPPDPGHMIMIIMGIYIGGPVVVVVDDD/DFQCPQLPLLQAKAKAWEWEWEAEANDTWIKIKIWIARLQFQKIKMKIFTPVAADQWACLQCVVLSACSRAHEDPVDFDQQSSLPQAGKKKWKWKQKPVFWIKIKIWTWHQDPRYTYTYMYIYIYRGDCPDCTRVVQFDPAKAKWKKKWADDDPWIKIWTWIWTHGPPRDTMIMTMIMTMGHPDPGDGIDRHIWMKTKGWDWDDDPPDPGHMIMIIMGIYIGGPVVVVVDDD/DLCVLVVLQQAKFKAWEWEWEAEANDTWIKIKIWIAHLCFQKIKMKIFTPVFADQFACLQCVVLSCCSRAHEDPVDFDQQSSLPQAWKKKWKWKQKPVFWIKIKIWTWHQDPRYTYTYMYIYIYRGDCPDCTSVVQFDPAKAKWKKKWADDDPWIKIWTWIWTHGPPRDTMIMTMIMTMGRPDPDDGIDRHIKMKTKGWDWDDDPPDPGHMIMIIMGIYIGGPVVVVVDDD/DLCVLQVAKFKEWEWEWEAEANDTWIKIKIWIAHLQFQKIKMKIFTPVFADQWACLQCVVLSACSSAHEDPVDFDQQSQLPQAWKKKWKWKQKPVFWIKIKIWTWHADPRYTYTYMYIYIYRGDCPDCTRVVQFDPAKAKWKKKWADDDQWIKIWTKIWTHGDPRDTMIMTMIMTMDHPDPDDGIDRHIWMKTKGWDWDDDPPDPGHMIMIIMGIYIGGPVVVVVDDD

Nearest PDB structures (foldseek):
  8b2y-assembly4_D  TM=1.003E+00  e=4.340E-49  Clytia
  4zfs-assembly3_C  TM=9.656E-01  e=2.368E-25  Hydrozoa
  4zbl-assembly1_A  TM=9.662E-01  e=4.105E-25  Hydrozoa
  3wck-assembly6_F  TM=9.563E-01  e=1.046E-24  synthetic construct
  3gb3-assembly1_B  TM=9.438E-01  e=2.818E-24  Anthomedusae sp. DC-2005